Protein 4LXR (pdb70)

InterPro domains:
  IPR000157 Toll/interleukin-1 receptor homology (TIR) domain [PF13676] (862-957)
  IPR000157 Toll/interleukin-1 receptor homology (TIR) domain [PS50104] (857-993)
  IPR000157 Toll/interleukin-1 receptor homology (TIR) domain [SM00255] (858-996)
  IPR000372 Leucine-rich repeat N-terminal domain [PF01462] (631-662)
  IPR000372 Leucine-rich repeat N-terminal domain [SM00013] (630-667)
  IPR000483 Cysteine-rich flanking region, C-terminal [PF01463] (595-619)
  IPR000483 Cysteine-rich flanking region, C-terminal [SM00082] (561-619)
  IPR000483 Cysteine-rich flanking region, C-terminal [SM00082] (751-800)
  IPR001611 Leucine-rich repeat [PF00560] (367-385)
  IPR001611 Leucine-rich repeat [PF00560] (498-517)
  IPR001611 Leucine-rich repeat [PF13855] (390-450)
  IPR001611 Leucine-rich repeat [PS51450] (367-388)
  IPR001611 Leucine-rich repeat [PS51450] (498-521)
  IPR003591 Leucine-rich repeat, typical subtype [SM00369] (173-195)
  IPR003591 Leucine-rich repeat, typical subtype [SM00369] (196-219)
  IPR003591 Leucine-rich repeat, typical subtype [SM00369] (220-243)
  IPR003591 Leucine-rich repeat, typical subtype [SM00369] (245-267)
  IPR003591 Leucine-rich repeat, typical subtype [SM00369] (268-291)
  IPR003591 Leucine-rich repeat, typical subtype [SM00369] (342-364)
  IPR003591 Leucine-rich repeat, typical subtype [SM00369] (366-388)

Secondary structure (DSSP, 8-state):
--SHHHHHHHHHT-SSEEEEETTEEEEEESTT-SS-SEEEEEETEEEEEEEE--SSGGGGGGSPSS---EEEEEEEEESPPP-TTS-HHHHHHHTTEE--SEEEEE-S--SS---GGGGTT-TT-SEEEEE--S-----TTTTTT-TT-SEEEEES------GGGGTT-TT--EEE--SS---SPPTT-GGG-TT--EEE--SS------GGGGTT-TT--EEE--SS------TTTTTT-TT--EEE--S---S---TTTTTT-TT--EEEE---SS------TTTT-S-TT--EEEE-S------TTTTTT-TT--EEE--SS--S---TTTTTT-TT--EEE--SS--S---TTTTSS-TT--EEE--SS---EE-SSTTTT-TT--EEE--SS---EE-TTTTSS-TT--EEE--SS---TT--HHHHHTT-----GGGG-TT--EEE--SS---S--HHHHHT-TT--EEE-TTS---EE-GGGG-----S--EEE-TTS---EE---S------EEEE--S--EE-SGGGHHHHHHHSSS---SGGGTEEEE-TT-BEEESTTTTT-BGGG--GGG-EEE-------TT-EEEEETTTTEEEEE---S--SSPPPPPPPPTT--EEEEE-TTS-------TTSTTGGG-SEEE-TT-------GGGS-TT--EEE--SS------HHHHHHH---EEE-TTS-B--SGGGHHHHHHHHT-TTTBTTGGG-EE----EEGGG--HHHH--/--B-SS-EEEEE---EEEEESSTTSBPTTGGGS-TT-EEEEEEEEE--EEEEEEEEEEE-SS--/-TT-EEE-SS-EEEEE----EEEEESSSSPBPTT-SSS-GGG--EEEEEEE--EEEEEEEEB-S--

Structure (mmCIF, N/CA/C/O backbone):
data_4LXR
#
_entry.id   4LXR
#
_cell.length_a   172.025
_cell.length_b   78.175
_cell.length_c   124.450
_cell.angle_alpha   90.00
_cell.angle_beta   126.30
_cell.angle_gamma   90.00
#
_symmetry.space_group_name_H-M   'C 1 2 1'
#
loop_
_entity.id
_entity.type
_entity.pdbx_description
1 polymer 'Protein toll'
2 polymer 'Protein spaetzle C-106'
3 branched alpha-D-mannopyranose-(1-3)-beta-D-mannopyranose-(1-3)-beta-D-mannopyranose-(1-4)-2-acetamido-2-deoxy-beta-D-glucopyranose-(1-4)-2-acetamido-2-deoxy-beta-D-glucopyranose
4 branched 2-acetamido-2-deoxy-beta-D-glucopyranose-(1-4)-2-acetamido-2-deoxy-beta-D-glucopyranose
5 branched beta-D-mannopyranose-(1-4)-2-acetamido-2-deoxy-beta-D-glucopyranose-(1-4)-2-acetamido-2-deoxy-beta-D-glucopyranose
6 non-polymer 2-acetamido-2-deoxy-beta-D-glucopyranose
7 non-polymer '4-(2-HYDROXYETHYL)-1-PIPERAZINE ETHANESULFONIC ACID'
8 water water
#
loop_
_atom_site.group_PDB
_atom_site.id
_atom_site.type_symbol
_atom_site.label_atom_id
_atom_site.label_alt_id
_atom_site.label_comp_id
_atom_site.label_asym_id
_atom_site.label_entity_id
_atom_site.label_seq_id
_atom_site.pdbx_PDB_ins_code
_atom_site.Cartn_x
_atom_site.Cartn_y
_atom_site.Cartn_z
_atom_site.occupancy
_atom_site.B_iso_or_equiv
_atom_site.auth_seq_id
_atom_site.auth_comp_id
_atom_site.auth_asym_id
_atom_site.auth_atom_id
_atom_site.pdbx_PDB_model_num
ATOM 1 N N . SER A 1 1 ? -70.392 8.555 25.780 1.00 73.02 28 SER A N 1
ATOM 2 C CA . SER A 1 1 ? -70.861 7.176 25.735 1.00 75.13 28 SER A CA 1
ATOM 3 C C . SER A 1 1 ? -70.556 6.455 27.047 1.00 77.64 28 SER A C 1
ATOM 4 O O . SER A 1 1 ? -70.557 7.070 28.111 1.00 88.67 28 SER A O 1
ATOM 7 N N . PHE A 1 2 ? -70.292 5.153 26.973 1.00 65.48 29 PHE A N 1
ATOM 8 C CA . PHE A 1 2 ? -70.067 4.368 28.180 1.00 58.29 29 PHE A CA 1
ATOM 9 C C . PHE A 1 2 ? -68.597 4.303 28.550 1.00 59.91 29 PHE A C 1
ATOM 10 O O . PHE A 1 2 ? -67.757 3.907 27.743 1.00 59.78 29 PHE A O 1
ATOM 18 N N . GLY A 1 3 ? -68.306 4.688 29.788 1.00 59.29 30 GLY A N 1
ATOM 19 C CA . GLY A 1 3 ? -66.956 4.691 30.313 1.00 59.28 30 GLY A CA 1
ATOM 20 C C . GLY A 1 3 ? -66.980 4.622 31.828 1.00 67.42 30 GLY A C 1
ATOM 21 O O . GLY A 1 3 ? -68.005 4.277 32.419 1.00 58.31 30 GLY A O 1
ATOM 22 N N . ARG A 1 4 ? -65.854 4.954 32.455 1.00 72.51 31 ARG A N 1
ATOM 23 C CA . ARG A 1 4 ? -65.718 4.848 33.906 1.00 76.41 31 ARG A CA 1
ATOM 24 C C . ARG A 1 4 ? -66.866 5.525 34.658 1.00 74.74 31 ARG A C 1
ATOM 25 O O . ARG A 1 4 ? -67.424 4.955 35.600 1.00 69.16 31 ARG A O 1
ATOM 33 N N . ASP A 1 5 ? -67.231 6.728 34.221 1.00 78.26 32 ASP A N 1
ATOM 34 C CA . ASP A 1 5 ? -68.293 7.488 34.875 1.00 83.35 32 ASP A CA 1
ATOM 35 C C . ASP A 1 5 ? -69.639 6.760 34.844 1.00 81.07 32 ASP A C 1
ATOM 36 O O . ASP A 1 5 ? -70.288 6.603 35.879 1.00 83.98 32 ASP A O 1
ATOM 41 N N . ALA A 1 6 ? -70.052 6.316 33.660 1.00 73.97 33 ALA A N 1
ATOM 42 C CA . ALA A 1 6 ? -71.332 5.626 33.506 1.00 68.17 33 ALA A CA 1
ATOM 43 C C . ALA A 1 6 ? -71.376 4.330 34.317 1.00 69.00 33 ALA A C 1
ATOM 44 O O . ALA A 1 6 ? -72.436 3.912 34.787 1.00 67.60 33 ALA A O 1
ATOM 46 N N . CYS A 1 7 ? -70.215 3.706 34.485 1.00 68.74 34 CYS A N 1
ATOM 47 C CA . CYS A 1 7 ? -70.123 2.442 35.200 1.00 67.22 34 CYS A CA 1
ATOM 48 C C . CYS A 1 7 ? -70.266 2.628 36.706 1.00 78.91 34 CYS A C 1
ATOM 49 O O . CYS A 1 7 ? -70.942 1.843 37.372 1.00 81.46 34 CYS A O 1
ATOM 52 N N . SER A 1 8 ? -69.621 3.664 37.237 1.00 86.37 35 SER A N 1
ATOM 53 C CA . SER A 1 8 ? -69.715 3.982 38.656 1.00 90.41 35 SER A CA 1
ATOM 54 C C . SER A 1 8 ? -71.134 4.410 38.988 1.00 91.34 35 SER A C 1
ATOM 55 O O . SER A 1 8 ? -71.693 4.017 40.011 1.00 93.70 35 SER A O 1
ATOM 58 N N . GLU A 1 9 ? -71.708 5.219 38.105 1.00 91.47 36 GLU A N 1
ATOM 59 C CA . GLU A 1 9 ? -73.062 5.732 38.274 1.00 92.30 36 GLU A CA 1
ATOM 60 C C . GLU A 1 9 ? -74.082 4.598 38.314 1.00 94.07 36 GLU A C 1
ATOM 61 O O . GLU A 1 9 ? -75.104 4.692 38.998 1.00 95.15 36 GLU A O 1
ATOM 67 N N . MET A 1 10 ? -73.783 3.523 37.588 1.00 92.07 37 MET A N 1
ATOM 68 C CA . MET A 1 10 ? -74.717 2.418 37.392 1.00 91.41 37 MET A CA 1
ATOM 69 C C . MET A 1 10 ? -75.057 1.650 38.672 1.00 99.55 37 MET A C 1
ATOM 70 O O . MET A 1 10 ? -76.032 0.902 38.717 1.00 95.69 37 MET A O 1
ATOM 75 N N . SER A 1 11 ? -74.255 1.832 39.713 1.00 110.58 38 SER A N 1
ATOM 76 C CA . SER A 1 11 ? -74.510 1.153 40.977 1.00 117.59 38 SER A CA 1
ATOM 77 C C . SER A 1 11 ? -75.721 1.727 41.718 1.00 122.64 38 SER A C 1
ATOM 78 O O . SER A 1 11 ? -76.662 0.995 42.029 1.00 122.82 38 SER A O 1
ATOM 81 N N . ILE A 1 12 ? -75.698 3.032 41.983 1.00 124.59 39 ILE A N 1
ATOM 82 C CA . ILE A 1 12 ? -76.698 3.666 42.848 1.00 129.12 39 ILE A CA 1
ATOM 83 C C . ILE A 1 12 ? -78.153 3.500 42.384 1.00 128.61 39 ILE A C 1
ATOM 84 O O . ILE A 1 12 ? -79.021 3.147 43.180 1.00 132.69 39 ILE A O 1
ATOM 89 N N . ASP A 1 13 ? -78.418 3.740 41.105 1.00 125.36 40 ASP A N 1
ATOM 90 C CA . ASP A 1 13 ? -79.752 3.517 40.558 1.00 126.47 40 ASP A CA 1
ATOM 91 C C . ASP A 1 13 ? -79.790 2.131 39.934 1.00 122.92 40 ASP A C 1
ATOM 92 O O . ASP A 1 13 ? -80.481 1.896 38.941 1.00 120.19 40 ASP A O 1
ATOM 97 N N . GLY A 1 14 ? -79.048 1.211 40.536 1.00 121.11 41 GLY A N 1
ATOM 98 C CA . GLY A 1 14 ? -78.700 -0.023 39.865 1.00 112.92 41 GLY A CA 1
ATOM 99 C C . GLY A 1 14 ? -79.583 -1.231 40.057 1.00 103.72 41 GLY A C 1
ATOM 100 O O . GLY A 1 14 ? -79.621 -1.829 41.131 1.00 108.34 41 GLY A O 1
ATOM 101 N N . LEU A 1 15 ? -80.298 -1.588 38.998 1.00 89.30 42 LEU A N 1
ATOM 102 C CA . LEU A 1 15 ? -80.826 -2.932 38.878 1.00 86.20 42 LEU A CA 1
ATOM 103 C C . LEU A 1 15 ? -79.665 -3.810 38.413 1.00 79.30 42 LEU A C 1
ATOM 104 O O . LEU A 1 15 ? -79.687 -5.027 38.572 1.00 85.22 42 LEU A O 1
ATOM 109 N N . CYS A 1 16 ? -78.644 -3.173 37.846 1.00 67.54 43 CYS A N 1
ATOM 110 C CA . CYS A 1 16 ? -77.440 -3.869 37.403 1.00 59.52 43 CYS A CA 1
ATOM 111 C C . CYS A 1 16 ? -76.218 -3.332 38.136 1.00 63.07 43 CYS A C 1
ATOM 112 O O . CYS A 1 16 ? -76.214 -2.196 38.608 1.00 55.69 43 CYS A O 1
ATOM 115 N N . GLN A 1 17 ? -75.180 -4.151 38.232 1.00 57.43 44 GLN A N 1
ATOM 116 C CA . GLN A 1 17 ? -73.926 -3.676 38.778 1.00 55.18 44 GLN A CA 1
ATOM 117 C C . GLN A 1 17 ? -72.878 -3.654 37.676 1.00 53.28 44 GLN A C 1
ATOM 118 O O . GLN A 1 17 ? -72.976 -4.390 36.692 1.00 56.27 44 GLN A O 1
ATOM 124 N N . CYS A 1 18 ? -71.895 -2.782 37.821 1.00 55.43 45 CYS A N 1
ATOM 125 C CA . CYS A 1 18 ? -70.823 -2.670 36.850 1.00 54.24 45 CYS A CA 1
ATOM 126 C C . CYS A 1 18 ? -69.494 -2.567 37.588 1.00 57.29 45 CYS A C 1
ATOM 127 O O . CYS A 1 18 ? -69.396 -1.892 38.608 1.00 60.67 45 CYS A O 1
ATOM 130 N N . ALA A 1 19 ? -68.474 -3.244 37.081 1.00 56.41 46 ALA A N 1
ATOM 131 C CA . ALA A 1 19 ? -67.143 -3.127 37.658 1.00 70.05 46 ALA A CA 1
ATOM 132 C C . ALA A 1 19 ? -66.127 -3.042 36.534 1.00 66.44 46 ALA A C 1
ATOM 133 O O . ALA A 1 19 ? -66.154 -3.866 35.613 1.00 55.39 46 ALA A O 1
ATOM 135 N N . PRO A 1 20 ? -65.246 -2.030 36.584 1.00 65.99 47 PRO A N 1
ATOM 136 C CA . PRO A 1 20 ? -64.159 -1.971 35.605 1.00 65.15 47 PRO A CA 1
ATOM 137 C C . PRO A 1 20 ? -63.216 -3.134 35.830 1.00 61.04 47 PRO A C 1
ATOM 138 O O . PRO A 1 20 ? -63.051 -3.575 36.959 1.00 76.73 47 PRO A O 1
ATOM 142 N N . ILE A 1 21 ? -62.631 -3.647 34.761 1.00 69.44 48 ILE A N 1
ATOM 143 C CA . ILE A 1 21 ? -61.626 -4.688 34.886 1.00 71.55 48 ILE A CA 1
ATOM 144 C C . ILE A 1 21 ? -60.709 -4.659 33.672 1.00 73.34 48 ILE A C 1
ATOM 145 O O . ILE A 1 21 ? -61.158 -4.827 32.533 1.00 64.46 48 ILE A O 1
ATOM 150 N N . MET A 1 22 ? -59.422 -4.434 33.932 1.00 74.19 49 MET A N 1
ATOM 151 C CA . MET A 1 22 ? -58.468 -4.088 32.885 1.00 77.99 49 MET A CA 1
ATOM 152 C C . MET A 1 22 ? -58.999 -2.904 32.081 1.00 80.11 49 MET A C 1
ATOM 153 O O . MET A 1 22 ? -59.439 -1.907 32.653 1.00 87.50 49 MET A O 1
ATOM 158 N N . SER A 1 23 ? -58.976 -3.007 30.762 1.00 75.31 50 SER A N 1
ATOM 159 C CA . SER A 1 23 ? -59.467 -1.907 29.945 1.00 76.30 50 SER A CA 1
ATOM 160 C C . SER A 1 23 ? -60.972 -2.011 29.668 1.00 68.92 50 SER A C 1
ATOM 161 O O . SER A 1 23 ? -61.557 -1.132 29.034 1.00 70.89 50 SER A O 1
ATOM 164 N N . GLU A 1 24 ? -61.607 -3.066 30.167 1.00 58.44 51 GLU A N 1
ATOM 165 C CA . GLU A 1 24 ? -63.024 -3.281 29.887 1.00 52.29 51 GLU A CA 1
ATOM 166 C C . GLU A 1 24 ? -63.945 -3.088 31.092 1.00 52.70 51 GLU A C 1
ATOM 167 O O . GLU A 1 24 ? -63.510 -2.720 32.182 1.00 61.85 51 GLU A O 1
ATOM 173 N N . TYR A 1 25 ? -65.231 -3.337 30.877 1.00 55.07 52 TYR A N 1
ATOM 174 C CA . TYR A 1 25 ? -66.223 -3.238 31.935 1.00 54.91 52 TYR A CA 1
ATOM 175 C C . TYR A 1 25 ? -67.068 -4.493 31.917 1.00 55.22 52 TYR A C 1
ATOM 176 O O . TYR A 1 25 ? -67.429 -4.973 30.852 1.00 49.45 52 TYR A O 1
ATOM 185 N N . GLU A 1 26 ? -67.366 -5.042 33.086 1.00 59.57 53 GLU A N 1
ATOM 186 C CA . GLU A 1 26 ? -68.308 -6.144 33.146 1.00 45.59 53 GLU A CA 1
ATOM 187 C C . GLU A 1 26 ? -69.596 -5.683 33.805 1.00 52.50 53 GLU A C 1
ATOM 188 O O . GLU A 1 26 ? -69.587 -5.193 34.930 1.00 57.90 53 GLU A O 1
ATOM 194 N N . ILE A 1 27 ? -70.701 -5.837 33.091 1.00 45.12 54 ILE A N 1
ATOM 195 C CA . ILE A 1 27 ? -72.000 -5.499 33.631 1.00 45.42 54 ILE A CA 1
ATOM 196 C C . ILE A 1 27 ? -72.811 -6.761 33.882 1.00 49.31 54 ILE A C 1
ATOM 197 O O . ILE A 1 27 ? -72.909 -7.615 32.999 1.00 41.98 54 ILE A O 1
ATOM 202 N N . ILE A 1 28 ? -73.371 -6.905 35.083 1.00 43.88 55 ILE A N 1
ATOM 203 C CA . ILE A 1 28 ? -74.274 -8.031 35.327 1.00 56.37 55 ILE A CA 1
ATOM 204 C C . ILE A 1 28 ? -75.674 -7.565 35.705 1.00 54.16 55 ILE A C 1
ATOM 205 O O . ILE A 1 28 ? -75.849 -6.545 36.375 1.00 50.24 55 ILE A O 1
ATOM 210 N N . CYS A 1 29 ? -76.668 -8.311 35.236 1.00 50.03 56 CYS A N 1
ATOM 211 C CA . CYS A 1 29 ? -78.065 -7.990 35.479 1.00 51.84 56 CYS A CA 1
ATOM 212 C C . CYS A 1 29 ? -78.828 -9.282 35.771 1.00 57.61 56 CYS A C 1
ATOM 213 O O . CYS A 1 29 ? -78.725 -10.248 35.012 1.00 57.76 56 CYS A O 1
ATOM 216 N N . PRO A 1 30 ? -79.572 -9.323 36.888 1.00 54.35 57 PRO A N 1
ATOM 217 C CA . PRO A 1 30 ? -79.660 -8.313 37.952 1.00 54.25 57 PRO A CA 1
ATOM 218 C C . PRO A 1 30 ? -78.369 -8.209 38.764 1.00 57.32 57 PRO A C 1
ATOM 219 O O . PRO A 1 30 ? -77.503 -9.079 38.667 1.00 48.09 57 PRO A O 1
ATOM 223 N N . ALA A 1 31 ? -78.259 -7.151 39.563 1.00 58.77 58 ALA A N 1
ATOM 224 C CA . ALA A 1 31 ? -77.045 -6.857 40.317 1.00 60.97 58 ALA A CA 1
ATOM 225 C C . ALA A 1 31 ? -76.575 -7.997 41.215 1.00 66.87 58 ALA A C 1
ATOM 226 O O . ALA A 1 31 ? -75.393 -8.332 41.230 1.00 72.19 58 ALA A O 1
ATOM 228 N N . ASN A 1 32 ? -77.490 -8.595 41.965 1.00 69.77 59 ASN A N 1
ATOM 229 C CA . ASN A 1 32 ? -77.078 -9.538 43.003 1.00 89.37 59 ASN A CA 1
ATOM 230 C C . ASN A 1 32 ? -77.146 -11.000 42.581 1.00 86.80 59 ASN A C 1
ATOM 231 O O . ASN A 1 32 ? -77.195 -11.894 43.425 1.00 91.26 59 ASN A O 1
ATOM 236 N N . ALA A 1 33 ? -77.125 -11.247 41.278 1.00 78.80 60 ALA A N 1
ATOM 237 C CA . ALA A 1 33 ? -77.379 -12.589 40.773 1.00 74.79 60 ALA A CA 1
ATOM 238 C C . ALA A 1 33 ? -76.146 -13.490 40.717 1.00 75.79 60 ALA A C 1
ATOM 239 O O . ALA A 1 33 ? -75.075 -13.083 40.262 1.00 72.70 60 ALA A O 1
ATOM 241 N N . GLU A 1 34 ? -76.322 -14.719 41.193 1.00 80.86 61 GLU A N 1
ATOM 242 C CA . GLU A 1 34 ? -75.350 -15.794 41.016 1.00 82.50 61 GLU A CA 1
ATOM 243 C C . GLU A 1 34 ? -75.352 -16.233 39.554 1.00 78.14 61 GLU A C 1
ATOM 244 O O . GLU A 1 34 ? -74.306 -16.560 38.979 1.00 75.30 61 GLU A O 1
ATOM 250 N N . ASN A 1 35 ? -76.542 -16.233 38.960 1.00 71.55 62 ASN A N 1
ATOM 251 C CA . ASN A 1 35 ? -76.709 -16.585 37.556 1.00 65.76 62 ASN A CA 1
ATOM 252 C C . ASN A 1 35 ? -77.448 -15.488 36.803 1.00 55.46 62 ASN A C 1
ATOM 253 O O . ASN A 1 35 ? -78.627 -15.644 36.475 1.00 48.90 62 ASN A O 1
ATOM 258 N N . PRO A 1 36 ? -76.750 -14.373 36.523 1.00 51.31 63 PRO A N 1
ATOM 259 C CA . PRO A 1 36 ? -77.368 -13.192 35.908 1.00 43.19 63 PRO A CA 1
ATOM 260 C C . PRO A 1 36 ? -77.988 -13.492 34.552 1.00 42.43 63 PRO A C 1
ATOM 261 O O . PRO A 1 36 ? -77.486 -14.340 33.810 1.00 47.93 63 PRO A O 1
ATOM 265 N N . THR A 1 37 ? -79.078 -12.795 34.249 1.00 39.52 64 THR A N 1
ATOM 266 C CA . THR A 1 37 ? -79.766 -12.932 32.974 1.00 39.95 64 THR A CA 1
ATOM 267 C C . THR A 1 37 ? -78.842 -12.442 31.869 1.00 46.12 64 THR A C 1
ATOM 268 O O . THR A 1 37 ? -78.776 -13.037 30.782 1.00 38.71 64 THR A O 1
ATOM 272 N N . PHE A 1 38 ? -78.121 -11.363 32.167 1.00 32.77 65 PHE A N 1
ATOM 273 C CA . PHE A 1 38 ? -77.192 -10.760 31.225 1.00 37.79 65 PHE A CA 1
ATOM 274 C C . PHE A 1 38 ? -75.860 -10.471 31.875 1.00 41.32 65 PHE A C 1
ATOM 275 O O . PHE A 1 38 ? -75.788 -10.025 33.018 1.00 41.85 65 PHE A O 1
ATOM 283 N N . ARG A 1 39 ? -74.802 -10.737 31.128 1.00 38.32 66 ARG A N 1
ATOM 284 C CA . ARG A 1 39 ? -73.476 -10.346 31.531 1.00 41.28 66 ARG A CA 1
ATOM 285 C C . ARG A 1 39 ? -72.863 -9.671 30.329 1.00 33.72 66 ARG A C 1
ATOM 286 O O . ARG A 1 39 ? -72.629 -10.311 29.314 1.00 33.18 66 ARG A O 1
ATOM 294 N N . LEU A 1 40 ? -72.625 -8.373 30.434 1.00 34.95 67 LEU A N 1
ATOM 295 C CA . LEU A 1 40 ? -72.079 -7.622 29.318 1.00 38.42 67 LEU A CA 1
ATOM 296 C C . LEU A 1 40 ? -70.623 -7.266 29.528 1.00 42.16 67 LEU A C 1
ATOM 297 O O . LEU A 1 40 ? -70.239 -6.787 30.590 1.00 47.76 67 LEU A O 1
ATOM 302 N N . THR A 1 41 ? -69.813 -7.493 28.504 1.00 45.13 68 THR A N 1
ATOM 303 C CA . THR A 1 41 ? -68.427 -7.056 28.537 1.00 44.83 68 THR A CA 1
ATOM 304 C C . THR A 1 41 ? -68.248 -5.970 27.491 1.00 44.01 68 THR A C 1
ATOM 305 O O . THR A 1 41 ? -68.491 -6.182 26.299 1.00 41.92 68 THR A O 1
ATOM 309 N N . ILE A 1 42 ? -67.840 -4.798 27.951 1.00 39.78 69 ILE A N 1
ATOM 310 C CA . ILE A 1 42 ? -67.703 -3.640 27.089 1.00 42.54 69 ILE A CA 1
ATOM 311 C C . ILE A 1 42 ? -66.249 -3.203 27.007 1.00 44.59 69 ILE A C 1
ATOM 312 O O . ILE A 1 42 ? -65.603 -2.934 28.030 1.00 46.04 69 ILE A O 1
ATOM 317 N N . GLN A 1 43 ? -65.740 -3.163 25.783 1.00 40.64 70 GLN A N 1
ATOM 318 C CA . GLN A 1 43 ? -64.432 -2.595 25.478 1.00 42.74 70 GLN A CA 1
ATOM 319 C C . GLN A 1 43 ? -64.686 -1.465 24.475 1.00 42.48 70 GLN A C 1
ATOM 320 O O . GLN A 1 43 ? -64.812 -1.710 23.273 1.00 45.11 70 GLN A O 1
ATOM 326 N N . PRO A 1 44 ? -64.787 -0.224 24.982 1.00 47.89 71 PRO A N 1
ATOM 327 C CA . PRO A 1 44 ? -65.266 0.971 24.270 1.00 50.32 71 PRO A CA 1
ATOM 328 C C . PRO A 1 44 ? -64.650 1.147 22.887 1.00 54.76 71 PRO A C 1
ATOM 329 O O . PRO A 1 44 ? -63.429 1.081 22.771 1.00 45.76 71 PRO A O 1
ATOM 333 N N . LYS A 1 45 ? -65.499 1.356 21.875 1.00 53.04 72 LYS A N 1
ATOM 334 C CA . LYS A 1 45 ? -65.097 1.495 20.467 1.00 48.65 72 LYS A CA 1
ATOM 335 C C . LYS A 1 45 ? -64.699 0.179 19.813 1.00 48.52 72 LYS A C 1
ATOM 336 O O . LYS A 1 45 ? -64.709 0.071 18.586 1.00 54.98 72 LYS A O 1
ATOM 342 N N . ASP A 1 46 ? -64.348 -0.818 20.621 1.00 46.48 73 ASP A N 1
ATOM 343 C CA . ASP A 1 46 ? -63.855 -2.085 20.084 1.00 48.87 73 ASP A CA 1
ATOM 344 C C . ASP A 1 46 ? -64.965 -3.130 19.954 1.00 46.34 73 ASP A C 1
ATOM 345 O O . ASP A 1 46 ? -65.346 -3.524 18.847 1.00 38.74 73 ASP A O 1
ATOM 350 N N . TYR A 1 47 ? -65.484 -3.583 21.085 1.00 41.12 74 TYR A N 1
ATOM 351 C CA . TYR A 1 47 ? -66.519 -4.598 21.045 1.00 37.18 74 TYR A CA 1
ATOM 352 C C . TYR A 1 47 ? -67.426 -4.582 22.267 1.00 34.44 74 TYR A C 1
ATOM 353 O O . TYR A 1 47 ? -67.067 -4.059 23.335 1.00 37.37 74 TYR A O 1
ATOM 362 N N . VAL A 1 48 ? -68.612 -5.148 22.095 1.00 34.53 75 VAL A N 1
ATOM 363 C CA . VAL A 1 48 ? -69.489 -5.440 23.214 1.00 33.33 75 VAL A CA 1
ATOM 364 C C . VAL A 1 48 ? -69.873 -6.911 23.121 1.00 35.87 75 VAL A C 1
ATOM 365 O O . VAL A 1 48 ? -70.288 -7.376 22.063 1.00 32.11 75 VAL A O 1
ATOM 369 N N . GLN A 1 49 ? -69.679 -7.657 24.207 1.00 34.11 76 GLN A N 1
ATOM 370 C CA . GLN A 1 49 ? -70.212 -9.015 24.284 1.00 31.33 76 GLN A CA 1
ATOM 371 C C . GLN A 1 49 ? -71.454 -9.051 25.162 1.00 33.32 76 GLN A C 1
ATOM 372 O O . GLN A 1 49 ? -71.448 -8.547 26.280 1.00 37.22 76 GLN A O 1
ATOM 378 N N . ILE A 1 50 ? -72.536 -9.621 24.646 1.00 35.32 77 ILE A N 1
ATOM 379 C CA . ILE A 1 50 ? -73.698 -9.869 25.478 1.00 35.50 77 ILE A CA 1
ATOM 380 C C . ILE A 1 50 ? -73.805 -11.367 25.723 1.00 35.66 77 ILE A C 1
ATOM 381 O O . ILE A 1 50 ? -74.028 -12.137 24.793 1.00 34.86 77 ILE A O 1
ATOM 386 N N . MET A 1 51 ? -73.590 -11.776 26.973 1.00 29.59 78 MET A N 1
ATOM 387 C CA . MET A 1 51 ? -73.729 -13.172 27.355 1.00 30.86 78 MET A CA 1
ATOM 388 C C . MET A 1 51 ? -75.072 -13.300 28.044 1.00 31.93 78 MET A C 1
ATOM 389 O O . MET A 1 51 ? -75.343 -12.601 29.013 1.00 37.10 78 MET A O 1
ATOM 394 N N . CYS A 1 52 ? -75.926 -14.166 27.507 1.00 32.86 79 CYS A N 1
ATOM 395 C CA . CYS A 1 52 ? -77.304 -14.275 27.962 1.00 31.70 79 CYS A CA 1
ATOM 396 C C . CYS A 1 52 ? -77.510 -15.560 28.736 1.00 32.04 79 CYS A C 1
ATOM 397 O O . CYS A 1 52 ? -76.870 -16.574 28.456 1.00 33.03 79 CYS A O 1
ATOM 400 N N . ASN A 1 53 ? -78.425 -15.515 29.694 1.00 34.76 80 ASN A N 1
ATOM 401 C CA . ASN A 1 53 ? -78.949 -16.722 30.319 1.00 40.20 80 ASN A CA 1
ATOM 402 C C . ASN A 1 53 ? -80.451 -16.532 30.457 1.00 39.23 80 ASN A C 1
ATOM 403 O O . ASN A 1 53 ? -80.923 -16.045 31.476 1.00 38.90 80 ASN A O 1
ATOM 408 N N . LEU A 1 54 ? -81.184 -16.930 29.419 1.00 36.91 81 LEU A N 1
ATOM 409 C CA . LEU A 1 54 ? -82.593 -16.590 29.273 1.00 45.64 81 LEU A CA 1
ATOM 410 C C . LEU A 1 54 ? -83.476 -17.825 29.389 1.00 45.69 81 LEU A C 1
ATOM 411 O O . LEU A 1 54 ? -83.051 -18.932 29.053 1.00 43.02 81 LEU A O 1
ATOM 416 N N . THR A 1 55 ? -84.703 -17.633 29.864 1.00 42.79 82 THR A N 1
ATOM 417 C CA . THR A 1 55 ? -85.694 -18.707 29.842 1.00 48.82 82 THR A CA 1
ATOM 418 C C . THR A 1 55 ? -86.767 -18.320 28.835 1.00 46.72 82 THR A C 1
ATOM 419 O O . THR A 1 55 ? -87.472 -19.168 28.294 1.00 53.19 82 THR A O 1
ATOM 423 N N . ASP A 1 56 ? -86.852 -17.022 28.572 1.00 43.66 83 ASP A N 1
ATOM 424 C CA . ASP A 1 56 ? -87.974 -16.442 27.855 1.00 46.82 83 ASP A CA 1
ATOM 425 C C . ASP A 1 56 ? -87.565 -15.143 27.168 1.00 39.27 83 ASP A C 1
ATOM 426 O O . ASP A 1 56 ? -86.721 -14.399 27.658 1.00 42.29 83 ASP A O 1
ATOM 431 N N . THR A 1 57 ? -88.186 -14.858 26.041 1.00 38.85 84 THR A N 1
ATOM 432 C CA . THR A 1 57 ? -87.917 -13.634 25.305 1.00 39.62 84 THR A CA 1
ATOM 433 C C . THR A 1 57 ? -88.246 -12.375 26.135 1.00 42.28 84 THR A C 1
ATOM 434 O O . THR A 1 57 ? -87.629 -11.321 25.964 1.00 42.37 84 THR A O 1
ATOM 438 N N . THR A 1 58 ? -89.196 -12.495 27.058 1.00 39.24 85 THR A N 1
ATOM 439 C CA . THR A 1 58 ? -89.496 -11.388 27.966 1.00 46.40 85 THR A CA 1
ATOM 440 C C . THR A 1 58 ? -88.323 -11.025 28.900 1.00 45.47 85 THR A C 1
ATOM 441 O O . THR A 1 58 ? -88.312 -9.939 29.479 1.00 47.30 85 THR A O 1
ATOM 445 N N . ASP A 1 59 ? -87.351 -11.926 29.055 1.00 39.88 86 ASP A N 1
ATOM 446 C CA . ASP A 1 59 ? -86.193 -11.650 29.912 1.00 43.64 86 ASP A CA 1
ATOM 447 C C . ASP A 1 59 ? -85.372 -10.447 29.429 1.00 43.12 86 ASP A C 1
ATOM 448 O O . ASP A 1 59 ? -84.653 -9.830 30.219 1.00 43.38 86 ASP A O 1
ATOM 453 N N . TYR A 1 60 ? -85.487 -10.106 28.144 1.00 37.67 87 TYR A N 1
ATOM 454 C CA . TYR A 1 60 ? -84.798 -8.928 27.601 1.00 40.73 87 TYR A CA 1
ATOM 455 C C . TYR A 1 60 ? -85.172 -7.622 28.316 1.00 46.56 87 TYR A C 1
ATOM 456 O O . TYR A 1 60 ? -84.513 -6.599 28.144 1.00 49.07 87 TYR A O 1
ATOM 465 N N . GLN A 1 61 ? -86.230 -7.679 29.118 1.00 48.26 88 GLN A N 1
ATOM 466 C CA . GLN A 1 61 ? -86.673 -6.573 29.955 1.00 54.26 88 GLN A CA 1
ATOM 467 C C . GLN A 1 61 ? -85.624 -6.242 31.017 1.00 55.84 88 GLN A C 1
ATOM 468 O O . GLN A 1 61 ? -85.594 -5.133 31.557 1.00 51.56 88 GLN A O 1
ATOM 474 N N . GLN A 1 62 ? -84.766 -7.208 31.326 1.00 47.72 89 GLN A N 1
ATOM 475 C CA . GLN A 1 62 ? -83.770 -7.004 32.372 1.00 47.20 89 GLN A CA 1
ATOM 476 C C . GLN A 1 62 ? -82.458 -6.463 31.814 1.00 46.50 89 GLN A C 1
ATOM 477 O O . GLN A 1 62 ? -81.440 -6.488 32.497 1.00 48.38 89 GLN A O 1
ATOM 483 N N . LEU A 1 63 ? -82.484 -5.993 30.568 1.00 48.00 90 LEU A N 1
ATOM 484 C CA . LEU A 1 63 ? -81.313 -5.369 29.956 1.00 50.15 90 LEU A CA 1
ATOM 485 C C . LEU A 1 63 ? -81.047 -4.088 30.735 1.00 51.69 90 LEU A C 1
ATOM 486 O O . LEU A 1 63 ? -81.976 -3.504 31.272 1.00 46.04 90 LEU A O 1
ATOM 491 N N . PRO A 1 64 ? -79.781 -3.644 30.803 1.00 50.88 91 PRO A N 1
ATOM 492 C CA . PRO A 1 64 ? -79.548 -2.332 31.416 1.00 53.22 91 PRO A CA 1
ATOM 493 C C . PRO A 1 64 ? -80.239 -1.228 30.606 1.00 51.98 91 PRO A C 1
ATOM 494 O O . PRO A 1 64 ? -80.332 -1.343 29.391 1.00 51.82 91 PRO A O 1
ATOM 498 N N . LYS A 1 65 ? -80.728 -0.187 31.276 1.00 52.97 92 LYS A N 1
ATOM 499 C CA . LYS A 1 65 ? -81.384 0.937 30.610 1.00 49.85 92 LYS A CA 1
ATOM 500 C C . LYS A 1 65 ? -80.423 2.106 30.425 1.00 52.93 92 LYS A C 1
ATOM 501 O O . LYS A 1 65 ? -79.629 2.404 31.318 1.00 59.45 92 LYS A O 1
ATOM 507 N N . LYS A 1 66 ? -80.512 2.767 29.273 1.00 49.52 93 LYS A N 1
ATOM 508 C CA . LYS A 1 66 ? -79.719 3.962 28.972 1.00 57.34 93 LYS A CA 1
ATOM 509 C C . LYS A 1 66 ? -78.202 3.731 28.973 1.00 53.37 93 LYS A C 1
ATOM 510 O O . LYS A 1 66 ? -77.446 4.555 29.488 1.00 50.08 93 LYS A O 1
ATOM 516 N N . LEU A 1 67 ? -77.755 2.627 28.387 1.00 47.88 94 LEU A N 1
ATOM 517 C CA . LEU A 1 67 ? -76.329 2.314 28.394 1.00 48.28 94 LEU A CA 1
ATOM 518 C C . LEU A 1 67 ? -75.508 3.308 27.574 1.00 52.87 94 LEU A C 1
ATOM 519 O O . LEU A 1 67 ? -74.407 3.697 27.977 1.00 60.02 94 LEU A O 1
ATOM 524 N N . ARG A 1 68 ? -76.055 3.711 26.429 1.00 46.66 95 ARG A N 1
ATOM 525 C CA . ARG A 1 68 ? -75.357 4.572 25.470 1.00 47.33 95 ARG A CA 1
ATOM 526 C C . ARG A 1 68 ? -73.949 4.082 25.137 1.00 47.64 95 ARG A C 1
ATOM 527 O O . ARG A 1 68 ? -72.973 4.803 25.323 1.00 52.68 95 ARG A O 1
ATOM 535 N N . ILE A 1 69 ? -73.839 2.855 24.648 1.00 47.09 96 ILE A N 1
ATOM 536 C CA . ILE A 1 69 ? -72.520 2.305 24.338 1.00 51.81 96 ILE A CA 1
ATOM 537 C C . ILE A 1 69 ? -71.770 3.130 23.276 1.00 54.27 96 ILE A C 1
ATOM 538 O O . ILE A 1 69 ? -70.584 3.394 23.424 1.00 41.64 96 ILE A O 1
ATOM 543 N N . GLY A 1 70 ? -72.463 3.559 22.225 1.00 50.68 97 GLY A N 1
ATOM 544 C CA . GLY A 1 70 ? -71.834 4.375 21.199 1.00 40.48 97 GLY A CA 1
ATOM 545 C C . GLY A 1 70 ? -71.293 3.556 20.042 1.00 43.33 97 GLY A C 1
ATOM 546 O O . GLY A 1 70 ? -71.680 2.398 19.855 1.00 41.47 97 GLY A O 1
ATOM 547 N N . GLU A 1 71 ? -70.404 4.144 19.248 1.00 43.42 98 GLU A N 1
ATOM 548 C CA . GLU A 1 71 ? -69.820 3.404 18.136 1.00 47.13 98 GLU A CA 1
ATOM 549 C C . GLU A 1 71 ? -68.966 2.225 18.605 1.00 45.24 98 GLU A C 1
ATOM 550 O O . GLU A 1 71 ? -68.129 2.353 19.493 1.00 44.79 98 GLU A O 1
ATOM 556 N N . VAL A 1 72 ? -69.183 1.066 18.000 1.00 46.24 99 VAL A N 1
ATOM 557 C CA . VAL A 1 72 ? -68.420 -0.107 18.384 1.00 44.57 99 VAL A CA 1
ATOM 558 C C . VAL A 1 72 ? -68.251 -1.033 17.171 1.00 41.13 99 VAL A C 1
ATOM 559 O O . VAL A 1 72 ? -69.155 -1.148 16.348 1.00 39.21 99 VAL A O 1
ATOM 563 N N . ASP A 1 73 ? -67.082 -1.657 17.041 1.00 34.03 100 ASP A N 1
ATOM 564 C CA . ASP A 1 73 ? -66.743 -2.431 15.839 1.00 33.34 100 ASP A CA 1
ATOM 565 C C . ASP A 1 73 ? -67.460 -3.781 15.755 1.00 41.98 100 ASP A C 1
ATOM 566 O O . ASP A 1 73 ? -68.016 -4.155 14.715 1.00 36.67 100 ASP A O 1
ATOM 571 N N . ARG A 1 74 ? -67.460 -4.495 16.869 1.00 34.51 101 ARG A N 1
ATOM 572 C CA . ARG A 1 74 ? -67.938 -5.858 16.910 1.00 32.23 101 ARG A CA 1
ATOM 573 C C . ARG A 1 74 ? -69.000 -6.035 18.006 1.00 33.80 101 ARG A C 1
ATOM 574 O O . ARG A 1 74 ? -68.801 -5.620 19.151 1.00 33.58 101 ARG A O 1
ATOM 582 N N . VAL A 1 75 ? -70.138 -6.630 17.650 1.00 26.58 102 VAL A N 1
ATOM 583 C CA . VAL A 1 75 ? -71.108 -7.053 18.655 1.00 20.80 102 VAL A CA 1
ATOM 584 C C . VAL A 1 75 ? -71.144 -8.553 18.645 1.00 27.33 102 VAL A C 1
ATOM 585 O O . VAL A 1 75 ? -71.351 -9.163 17.595 1.00 27.94 102 VAL A O 1
ATOM 589 N N . GLN A 1 76 ? -70.923 -9.157 19.808 1.00 26.43 103 GLN A N 1
ATOM 590 C CA . GLN A 1 76 ? -70.966 -10.609 19.905 1.00 25.48 103 GLN A CA 1
ATOM 591 C C . GLN A 1 76 ? -72.032 -10.995 20.911 1.00 27.72 103 GLN A C 1
ATOM 592 O O . GLN A 1 76 ? -71.955 -10.600 22.070 1.00 31.27 103 GLN A O 1
ATOM 598 N N . MET A 1 77 ? -73.014 -11.773 20.467 1.00 21.70 104 MET A N 1
ATOM 599 C CA . MET A 1 77 ? -74.124 -12.185 21.320 1.00 23.11 104 MET A CA 1
ATOM 600 C C . MET A 1 77 ? -74.035 -13.693 21.491 1.00 23.85 104 MET A C 1
ATOM 601 O O . MET A 1 77 ? -73.941 -14.417 20.512 1.00 24.10 104 MET A O 1
ATOM 606 N N . ARG A 1 78 ? -74.062 -14.162 22.734 1.00 22.30 105 ARG A N 1
ATOM 607 C CA . ARG A 1 78 ? -73.860 -15.571 23.024 1.00 19.35 105 ARG A CA 1
ATOM 608 C C . ARG A 1 78 ? -74.970 -16.131 23.902 1.00 23.61 105 ARG A C 1
ATOM 609 O O . ARG A 1 78 ? -75.269 -15.581 24.977 1.00 26.26 105 ARG A O 1
ATOM 617 N N . ARG A 1 79 ? -75.549 -17.245 23.454 1.00 21.34 106 ARG A N 1
ATOM 618 C CA . ARG A 1 79 ? -76.595 -17.971 24.195 1.00 22.27 106 ARG A CA 1
ATOM 619 C C . ARG A 1 79 ? -77.893 -17.168 24.319 1.00 28.26 106 ARG A C 1
ATOM 620 O O . ARG A 1 79 ? -78.734 -17.438 25.187 1.00 32.73 106 ARG A O 1
ATOM 628 N N . CYS A 1 80 ? -78.068 -16.192 23.436 1.00 26.56 107 CYS A N 1
ATOM 629 C CA . CYS A 1 80 ? -79.267 -15.357 23.485 1.00 22.75 107 CYS A CA 1
ATOM 630 C C . CYS A 1 80 ? -80.384 -15.971 22.661 1.00 27.74 107 CYS A C 1
ATOM 631 O O . CYS A 1 80 ? -80.129 -16.765 21.754 1.00 20.52 107 CYS A O 1
ATOM 634 N N . MET A 1 81 ? -81.624 -15.621 22.992 1.00 24.10 108 MET A N 1
ATOM 635 C CA . MET A 1 81 ? -82.769 -16.083 22.213 1.00 32.28 108 MET A CA 1
ATOM 636 C C . MET A 1 81 ? -83.028 -15.117 21.086 1.00 30.10 108 MET A C 1
ATOM 637 O O . MET A 1 81 ? -82.868 -13.901 21.253 1.00 28.10 108 MET A O 1
ATOM 642 N N . LEU A 1 82 ? -83.406 -15.657 19.931 1.00 30.18 109 LEU A N 1
ATOM 643 C CA . LEU A 1 82 ? -83.877 -14.820 18.840 1.00 22.90 109 LEU A CA 1
ATOM 644 C C . LEU A 1 82 ? -85.120 -14.084 19.321 1.00 31.61 109 LEU A C 1
ATOM 645 O O . LEU A 1 82 ? -86.048 -14.693 19.876 1.00 37.77 109 LEU A O 1
ATOM 650 N N . PRO A 1 83 ? -85.140 -12.761 19.116 1.00 31.53 110 PRO A N 1
ATOM 651 C CA . PRO A 1 83 ? -86.113 -11.880 19.766 1.00 33.53 110 PRO A CA 1
ATOM 652 C C . PRO A 1 83 ? -87.491 -11.845 19.095 1.00 37.49 110 PRO A C 1
ATOM 653 O O . PRO A 1 83 ? -88.027 -10.762 18.854 1.00 39.84 110 PRO A O 1
ATOM 657 N N . GLY A 1 84 ? -88.060 -13.008 18.808 1.00 37.84 111 GLY A N 1
ATOM 658 C CA . GLY A 1 84 ? -89.382 -13.074 18.196 1.00 35.63 111 GLY A CA 1
ATOM 659 C C . GLY A 1 84 ? -89.498 -12.376 16.841 1.00 38.10 111 GLY A C 1
ATOM 660 O O . GLY A 1 84 ? -88.641 -12.519 15.968 1.00 47.19 111 GLY A O 1
ATOM 661 N N . HIS A 1 85 ? -90.567 -11.611 16.668 1.00 27.07 112 HIS A N 1
ATOM 662 C CA . HIS A 1 85 ? -90.795 -10.873 15.433 1.00 35.01 112 HIS A CA 1
ATOM 663 C C . HIS A 1 85 ? -90.223 -9.463 15.522 1.00 32.97 112 HIS A C 1
ATOM 664 O O . HIS A 1 85 ? -90.762 -8.526 14.944 1.00 40.53 112 HIS A O 1
ATOM 671 N N . THR A 1 86 ? -89.124 -9.339 16.259 1.00 28.38 113 THR A N 1
ATOM 672 C CA . THR A 1 86 ? -88.441 -8.079 16.492 1.00 29.68 113 THR A CA 1
ATOM 673 C C . THR A 1 86 ? -87.021 -8.151 15.902 1.00 27.70 113 THR A C 1
ATOM 674 O O . THR A 1 86 ? -86.343 -9.155 16.049 1.00 30.24 113 THR A O 1
ATOM 678 N N . PRO A 1 87 ? -86.574 -7.090 15.219 1.00 28.12 114 PRO A N 1
ATOM 679 C CA . PRO A 1 87 ? -85.194 -7.097 14.704 1.00 21.57 114 PRO A CA 1
ATOM 680 C C . PRO A 1 87 ? -84.143 -7.099 15.844 1.00 24.40 114 PRO A C 1
ATOM 681 O O . PRO A 1 87 ? -84.385 -6.516 16.906 1.00 24.62 114 PRO A O 1
ATOM 685 N N . ILE A 1 88 ? -82.999 -7.748 15.618 1.00 29.02 115 ILE A N 1
ATOM 686 C CA . ILE A 1 88 ? -81.903 -7.749 16.597 1.00 23.69 115 ILE A CA 1
ATOM 687 C C . ILE A 1 88 ? -81.439 -6.309 16.755 1.00 30.87 115 ILE A C 1
ATOM 688 O O . ILE A 1 88 ? -81.003 -5.912 17.836 1.00 26.90 115 ILE A O 1
ATOM 693 N N . ALA A 1 89 ? -81.599 -5.513 15.691 1.00 23.65 116 ALA A N 1
ATOM 694 C CA . ALA A 1 89 ? -81.213 -4.098 15.732 1.00 25.60 116 ALA A CA 1
ATOM 695 C C . ALA A 1 89 ? -81.922 -3.348 16.864 1.00 36.24 116 ALA A C 1
ATOM 696 O O . ALA A 1 89 ? -81.379 -2.396 17.416 1.00 36.12 116 ALA A O 1
ATOM 698 N N . SER A 1 90 ? -83.137 -3.777 17.205 1.00 34.83 117 SER A N 1
ATOM 699 C CA . SER A 1 90 ? -83.868 -3.168 18.311 1.00 27.56 117 SER A CA 1
ATOM 700 C C . SER A 1 90 ? -83.221 -3.416 19.683 1.00 31.94 117 SER A C 1
ATOM 701 O O . SER A 1 90 ? -83.246 -2.545 20.548 1.00 36.16 117 SER A O 1
ATOM 704 N N . ILE A 1 91 ? -82.646 -4.594 19.889 1.00 32.02 118 ILE A N 1
ATOM 705 C CA . ILE A 1 91 ? -81.853 -4.818 21.101 1.00 38.01 118 ILE A CA 1
ATOM 706 C C . ILE A 1 91 ? -80.639 -3.883 21.109 1.00 40.06 118 ILE A C 1
ATOM 707 O O . ILE A 1 91 ? -80.362 -3.211 22.111 1.00 35.95 118 ILE A O 1
ATOM 712 N N . LEU A 1 92 ? -79.945 -3.809 19.975 1.00 32.83 119 LEU A N 1
ATOM 713 C CA . LEU A 1 92 ? -78.772 -2.944 19.854 1.00 31.30 119 LEU A CA 1
ATOM 714 C C . LEU A 1 92 ? -79.117 -1.449 20.015 1.00 35.30 119 LEU A C 1
ATOM 715 O O . LEU A 1 92 ? -78.363 -0.704 20.671 1.00 38.99 119 LEU A O 1
ATOM 720 N N . ASP A 1 93 ? -80.243 -1.011 19.441 1.00 26.12 120 ASP A N 1
ATOM 721 C CA . ASP A 1 93 ? -80.707 0.367 19.642 1.00 30.73 120 ASP A CA 1
ATOM 722 C C . ASP A 1 93 ? -80.894 0.650 21.129 1.00 35.35 120 ASP A C 1
ATOM 723 O O . ASP A 1 93 ? -80.481 1.691 21.618 1.00 37.72 120 ASP A O 1
ATOM 728 N N . TYR A 1 94 ? -81.524 -0.290 21.831 1.00 40.42 121 TYR A N 1
ATOM 729 C CA . TYR A 1 94 ? -81.840 -0.140 23.248 1.00 38.26 121 TYR A CA 1
ATOM 730 C C . TYR A 1 94 ? -80.573 0.121 24.047 1.00 37.24 121 TYR A C 1
ATOM 731 O O . TYR A 1 94 ? -80.565 0.918 24.981 1.00 37.41 121 TYR A O 1
ATOM 740 N N . LEU A 1 95 ? -79.502 -0.558 23.665 1.00 32.89 122 LEU A N 1
ATOM 741 C CA . LEU A 1 95 ? -78.224 -0.427 24.337 1.00 32.52 122 LEU A CA 1
ATOM 742 C C . LEU A 1 95 ? -77.445 0.773 23.807 1.00 34.81 122 LEU A C 1
ATOM 743 O O . LEU A 1 95 ? -76.355 1.080 24.290 1.00 36.54 122 LEU A O 1
ATOM 748 N N . GLY A 1 96 ? -78.013 1.458 22.819 1.00 35.72 123 GLY A N 1
ATOM 749 C CA . GLY A 1 96 ? -77.362 2.615 22.224 1.00 33.66 123 GLY A CA 1
ATOM 750 C C . GLY A 1 96 ? -76.122 2.257 21.416 1.00 35.49 123 GLY A C 1
ATOM 751 O O . GLY A 1 96 ? -75.182 3.059 21.318 1.00 36.85 123 GLY A O 1
ATOM 752 N N . ILE A 1 97 ? -76.114 1.055 20.839 1.00 30.97 124 ILE A N 1
ATOM 753 C CA . ILE A 1 97 ? -74.971 0.605 20.035 1.00 36.85 124 ILE A CA 1
ATOM 754 C C . ILE A 1 97 ? -75.060 1.229 18.646 1.00 40.65 124 ILE A C 1
ATOM 755 O O . ILE A 1 97 ? -76.116 1.202 18.022 1.00 35.58 124 ILE A O 1
ATOM 760 N N . VAL A 1 98 ? -73.971 1.827 18.174 1.00 38.17 125 VAL A N 1
ATOM 761 C CA . VAL A 1 98 ? -74.029 2.535 16.898 1.00 44.89 125 VAL A CA 1
ATOM 762 C C . VAL A 1 98 ? -73.146 1.898 15.824 1.00 45.79 125 VAL A C 1
ATOM 763 O O . VAL A 1 98 ? -71.984 1.572 16.070 1.00 41.27 125 VAL A O 1
ATOM 767 N N . SER A 1 99 ? -73.734 1.707 14.645 1.00 48.38 126 SER A N 1
ATOM 768 C CA . SER A 1 99 ? -73.024 1.270 13.442 1.00 46.56 126 SER A CA 1
ATOM 769 C C . SER A 1 99 ? -71.960 0.198 13.661 1.00 38.68 126 SER A C 1
ATOM 770 O O . SER A 1 99 ? -70.769 0.433 13.432 1.00 39.69 126 SER A O 1
ATOM 773 N N . PRO A 1 100 ? -72.376 -0.984 14.119 1.00 32.40 127 PRO A N 1
ATOM 774 C CA . PRO A 1 100 ? -71.380 -2.046 14.240 1.00 31.60 127 PRO A CA 1
ATOM 775 C C . PRO A 1 100 ? -70.962 -2.525 12.853 1.00 31.94 127 PRO A C 1
ATOM 776 O O . PRO A 1 100 ? -71.718 -2.367 11.908 1.00 39.03 127 PRO A O 1
ATOM 780 N N . THR A 1 101 ? -69.778 -3.111 12.755 1.00 33.37 128 THR A N 1
ATOM 781 C CA . THR A 1 101 ? -69.228 -3.639 11.513 1.00 32.44 128 THR A CA 1
ATOM 782 C C . THR A 1 101 ? -69.482 -5.154 11.445 1.00 32.44 128 THR A C 1
ATOM 783 O O . THR A 1 101 ? -69.596 -5.765 10.370 1.00 21.28 128 THR A O 1
ATOM 787 N N . THR A 1 102 ? -69.562 -5.749 12.628 1.00 24.61 129 THR A N 1
A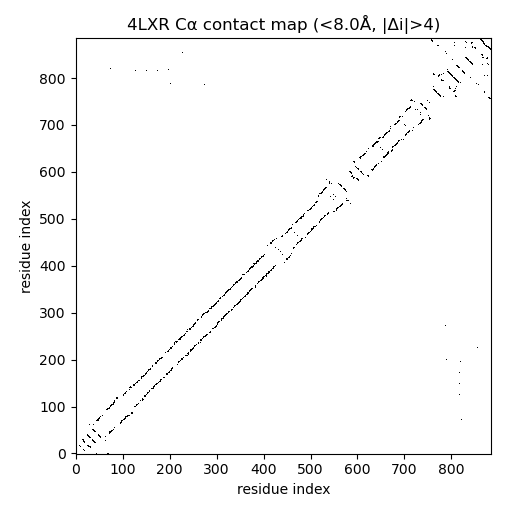TOM 788 C CA . THR A 1 102 ? -69.562 -7.187 12.789 1.00 20.91 129 THR A CA 1
ATOM 789 C C . THR A 1 102 ? -70.636 -7.551 13.795 1.00 28.18 129 THR A C 1
ATOM 790 O O . THR A 1 102 ? -70.706 -6.967 14.876 1.00 30.19 129 THR A O 1
ATOM 794 N N . LEU A 1 103 ? -71.491 -8.494 13.417 1.00 21.96 130 LEU A N 1
ATOM 795 C CA . LEU A 1 103 ? -72.442 -9.097 14.351 1.00 19.29 130 LEU A CA 1
ATOM 796 C C . LEU A 1 103 ? -72.192 -10.594 14.387 1.00 21.13 130 LEU A C 1
ATOM 797 O O . LEU A 1 103 ? -72.217 -11.263 13.339 1.00 22.35 130 LEU A O 1
ATOM 802 N N . ILE A 1 104 ? -71.949 -11.108 15.592 1.00 18.28 131 ILE A N 1
ATOM 803 C CA . ILE A 1 104 ? -71.806 -12.541 15.857 1.00 16.21 131 ILE A CA 1
ATOM 804 C C . ILE A 1 104 ? -72.988 -12.959 16.734 1.00 22.37 131 ILE A C 1
ATOM 805 O O . ILE A 1 104 ? -73.319 -12.290 17.714 1.00 19.94 131 ILE A O 1
ATOM 810 N N . PHE A 1 105 ? -73.674 -14.024 16.349 1.00 19.22 132 PHE A N 1
ATOM 811 C CA . PHE A 1 105 ? -74.813 -14.503 17.123 1.00 20.25 132 PHE A CA 1
ATOM 812 C C . PHE A 1 105 ? -74.638 -15.998 17.267 1.00 25.77 132 PHE A C 1
ATOM 813 O O . PHE A 1 105 ? -74.927 -16.761 16.343 1.00 29.77 132 PHE A O 1
ATOM 821 N N . GLU A 1 106 ? -74.147 -16.403 18.435 1.00 20.68 133 GLU A N 1
ATOM 822 C CA . GLU A 1 106 ? -73.836 -17.793 18.730 1.00 21.22 133 GLU A CA 1
ATOM 823 C C . GLU A 1 106 ? -74.709 -18.268 19.880 1.00 23.71 133 GLU A C 1
ATOM 824 O O . GLU A 1 106 ? -74.539 -17.811 21.010 1.00 30.63 133 GLU A O 1
ATOM 830 N N . SER A 1 107 ? -75.638 -19.187 19.617 1.00 24.05 134 SER A N 1
ATOM 831 C CA . SER A 1 107 ? -76.540 -19.623 20.685 1.00 21.75 134 SER A CA 1
ATOM 832 C C . SER A 1 107 ? -77.162 -20.990 20.484 1.00 29.24 134 SER A C 1
ATOM 833 O O . SER A 1 107 ? -77.560 -21.342 19.378 1.00 33.38 134 SER A O 1
ATOM 836 N N . ASP A 1 108 ? -77.289 -21.737 21.576 1.00 29.37 135 ASP A N 1
ATOM 837 C CA . ASP A 1 108 ? -78.010 -23.004 21.568 1.00 24.60 135 ASP A CA 1
ATOM 838 C C . ASP A 1 108 ? -79.370 -22.867 22.237 1.00 25.69 135 ASP A C 1
ATOM 839 O O . ASP A 1 108 ? -80.054 -23.858 22.522 1.00 28.50 135 ASP A O 1
ATOM 844 N N . ASN A 1 109 ? -79.751 -21.626 22.500 1.00 21.31 136 ASN A N 1
ATOM 845 C CA . ASN A 1 109 ? -81.065 -21.324 23.052 1.00 24.12 136 ASN A CA 1
ATOM 846 C C . ASN A 1 109 ? -81.743 -20.293 22.160 1.00 24.21 136 ASN A C 1
ATOM 847 O O . ASN A 1 109 ? -81.830 -19.116 22.513 1.00 31.38 136 ASN A O 1
ATOM 852 N N . LEU A 1 110 ? -82.220 -20.753 21.002 1.00 28.25 137 LEU A N 1
ATOM 853 C CA . LEU A 1 110 ? -82.807 -19.885 19.975 1.00 31.00 137 LEU A CA 1
ATOM 854 C C . LEU A 1 110 ? -84.264 -19.494 20.259 1.00 27.70 137 LEU A C 1
ATOM 855 O O . LEU A 1 110 ? -84.623 -18.323 20.163 1.00 26.03 137 LEU A O 1
ATOM 860 N N . GLY A 1 111 ? -85.095 -20.474 20.601 1.00 28.56 138 GLY A N 1
ATOM 861 C CA . GLY A 1 111 ? -86.508 -20.232 20.864 1.00 23.33 138 GLY A CA 1
ATOM 862 C C . GLY A 1 111 ? -87.354 -20.296 19.604 1.00 31.99 138 GLY A C 1
ATOM 863 O O . GLY A 1 111 ? -88.566 -20.433 19.695 1.00 36.41 138 GLY A O 1
ATOM 864 N N . MET A 1 112 ? -86.696 -20.223 18.442 1.00 29.91 139 MET A N 1
ATOM 865 C CA . MET A 1 112 ? -87.330 -20.170 17.124 1.00 33.82 139 MET A CA 1
ATOM 866 C C . MET A 1 112 ? -86.237 -20.287 16.047 1.00 34.53 139 MET A C 1
ATOM 867 O O . MET A 1 112 ? -85.037 -20.295 16.357 1.00 28.87 139 MET A O 1
ATOM 872 N N . ASN A 1 113 ? -86.650 -20.394 14.789 1.00 27.95 140 ASN A N 1
ATOM 873 C CA . ASN A 1 113 ? -85.729 -20.313 13.642 1.00 21.05 140 ASN A CA 1
ATOM 874 C C . ASN A 1 113 ? -85.373 -18.853 13.350 1.00 19.66 140 ASN A C 1
ATOM 875 O O . ASN A 1 113 ? -86.179 -17.954 13.592 1.00 21.19 140 ASN A O 1
ATOM 880 N N . ILE A 1 114 ? -84.175 -18.599 12.828 1.00 18.39 141 ILE A N 1
ATOM 881 C CA . ILE A 1 114 ? -83.810 -17.236 12.430 1.00 19.02 141 ILE A CA 1
ATOM 882 C C . ILE A 1 114 ? -84.622 -16.761 11.214 1.00 25.17 141 ILE A C 1
ATOM 883 O O . ILE A 1 114 ? -85.011 -17.563 10.363 1.00 24.83 141 ILE A O 1
ATOM 888 N N . THR A 1 115 ? -84.902 -15.462 11.144 1.00 23.18 142 THR A N 1
ATOM 889 C CA . THR A 1 115 ? -85.664 -14.927 10.027 1.00 22.92 142 THR A CA 1
ATOM 890 C C . THR A 1 115 ? -84.960 -13.726 9.419 1.00 27.97 142 THR A C 1
ATOM 891 O O . THR A 1 115 ? -84.118 -13.091 10.059 1.00 22.31 142 THR A O 1
ATOM 895 N N . ARG A 1 116 ? -85.358 -13.397 8.195 1.00 18.43 143 ARG A N 1
ATOM 896 C CA . ARG A 1 116 ? -84.926 -12.180 7.527 1.00 20.30 143 ARG A CA 1
ATOM 897 C C . ARG A 1 116 ? -85.219 -10.928 8.369 1.00 22.41 143 ARG A C 1
ATOM 898 O O . ARG A 1 116 ? -84.390 -10.020 8.460 1.00 22.95 143 ARG A O 1
ATOM 906 N N . GLN A 1 117 ? -86.394 -10.874 8.985 1.00 20.12 144 GLN A N 1
ATOM 907 C CA . GLN A 1 117 ? -86.707 -9.756 9.882 1.00 20.78 144 GLN A CA 1
ATOM 908 C C . GLN A 1 117 ? -85.640 -9.501 10.964 1.00 19.79 144 GLN A C 1
ATOM 909 O O . GLN A 1 117 ? -85.373 -8.356 11.333 1.00 27.62 144 GLN A O 1
ATOM 915 N N . HIS A 1 118 ? -85.007 -10.561 11.452 1.00 28.25 145 HIS A N 1
ATOM 916 C CA . HIS A 1 118 ? -83.994 -10.407 12.500 1.00 22.61 145 HIS A CA 1
ATOM 917 C C . HIS A 1 118 ? -82.840 -9.501 12.083 1.00 29.22 145 HIS A C 1
ATOM 918 O O . HIS A 1 118 ? -82.160 -8.914 12.935 1.00 19.21 145 HIS A O 1
ATOM 925 N N . LEU A 1 119 ? -82.637 -9.342 10.779 1.00 20.71 146 LEU A N 1
ATOM 926 C CA . LEU A 1 119 ? -81.528 -8.515 10.310 1.00 20.89 146 LEU A CA 1
ATOM 927 C C . LEU A 1 119 ? -81.961 -7.160 9.758 1.00 24.97 146 LEU A C 1
ATOM 928 O O . LEU A 1 119 ? -81.132 -6.437 9.210 1.00 27.53 146 LEU A O 1
ATOM 933 N N . ASP A 1 120 ? -83.248 -6.816 9.894 1.00 24.83 147 ASP A N 1
ATOM 934 C CA . ASP A 1 120 ? -83.717 -5.474 9.533 1.00 24.11 147 ASP A CA 1
ATOM 935 C C . ASP A 1 120 ? -82.821 -4.400 10.182 1.00 25.17 147 ASP A C 1
ATOM 936 O O . ASP A 1 120 ? -82.400 -4.555 11.335 1.00 21.37 147 ASP A O 1
ATOM 941 N N . ARG A 1 121 ? -82.525 -3.333 9.434 1.00 26.96 148 ARG A N 1
ATOM 942 C CA . ARG A 1 121 ? -81.651 -2.238 9.887 1.00 29.34 148 ARG A CA 1
ATOM 943 C C . ARG A 1 121 ? -80.160 -2.611 10.084 1.00 32.09 148 ARG A C 1
ATOM 944 O O . ARG A 1 121 ? -79.344 -1.763 10.447 1.00 30.53 148 ARG A O 1
ATOM 952 N N . LEU A 1 122 ? -79.798 -3.862 9.815 1.00 20.69 149 LEU A N 1
ATOM 953 C CA . LEU A 1 122 ? -78.393 -4.262 9.869 1.00 24.92 149 LEU A CA 1
ATOM 954 C C . LEU A 1 122 ? -77.778 -4.541 8.497 1.00 22.69 149 LEU A C 1
ATOM 955 O O . LEU A 1 122 ? -76.796 -5.295 8.393 1.00 27.05 149 LEU A O 1
ATOM 960 N N . HIS A 1 123 ? -78.353 -3.938 7.456 1.00 24.26 150 HIS A N 1
ATOM 961 C CA . HIS A 1 123 ? -77.873 -4.111 6.075 1.00 25.43 150 HIS A CA 1
ATOM 962 C C . HIS A 1 123 ? -76.499 -3.468 5.843 1.00 23.26 150 HIS A C 1
ATOM 963 O O . HIS A 1 123 ? -75.854 -3.733 4.832 1.00 22.19 150 HIS A O 1
ATOM 970 N N . GLY A 1 124 ? -76.055 -2.637 6.782 1.00 27.87 151 GLY A N 1
ATOM 971 C CA . GLY A 1 124 ? -74.718 -2.057 6.734 1.00 25.75 151 GLY A CA 1
ATOM 972 C C . GLY A 1 124 ? -73.550 -2.936 7.185 1.00 31.60 151 GLY A C 1
ATOM 973 O O . GLY A 1 124 ? -72.384 -2.536 7.028 1.00 30.20 151 GLY A O 1
ATOM 974 N N . LEU A 1 125 ? -73.844 -4.123 7.723 1.00 22.91 152 LEU A N 1
ATOM 975 C CA . LEU A 1 125 ? -72.804 -5.003 8.287 1.00 27.22 152 LEU A CA 1
ATOM 976 C C . LEU A 1 125 ? -71.808 -5.499 7.241 1.00 24.84 152 LEU A C 1
ATOM 977 O O . LEU A 1 125 ? -72.182 -5.788 6.099 1.00 23.76 152 LEU A O 1
ATOM 982 N N . LYS A 1 126 ? -70.542 -5.597 7.640 1.00 18.57 153 LYS A N 1
ATOM 983 C CA . LYS A 1 126 ? -69.512 -6.162 6.770 1.00 23.06 153 LYS A CA 1
ATOM 984 C C . LYS A 1 126 ? -69.296 -7.617 7.110 1.00 17.28 153 LYS A C 1
ATOM 985 O O . LYS A 1 126 ? -68.800 -8.397 6.307 1.00 23.06 153 LYS A O 1
ATOM 991 N N . ARG A 1 127 ? -69.686 -7.994 8.313 1.00 18.98 154 ARG A N 1
ATOM 992 C CA . ARG A 1 127 ? -69.353 -9.320 8.782 1.00 20.14 154 ARG A CA 1
ATOM 993 C C . ARG A 1 127 ? -70.480 -9.853 9.634 1.00 16.05 154 ARG A C 1
ATOM 994 O O . ARG A 1 127 ? -70.964 -9.176 10.522 1.00 16.49 154 ARG A O 1
ATOM 1002 N N . PHE A 1 128 ? -70.890 -11.085 9.380 1.00 15.50 155 PHE A N 1
ATOM 1003 C CA . PHE A 1 128 ? -71.985 -11.656 10.147 1.00 20.63 155 PHE A CA 1
ATOM 1004 C C . PHE A 1 128 ? -71.688 -13.112 10.380 1.00 16.49 155 PHE A C 1
ATOM 1005 O O . PHE A 1 128 ? -71.251 -13.792 9.462 1.00 18.04 155 PHE A O 1
ATOM 1013 N N . ARG A 1 129 ? -71.919 -13.589 11.604 1.00 19.41 156 ARG A N 1
ATOM 1014 C CA . ARG A 1 129 ? -71.770 -15.007 11.908 1.00 16.83 156 ARG A CA 1
ATOM 1015 C C . ARG A 1 129 ? -72.977 -15.512 12.675 1.00 14.84 156 ARG A C 1
ATOM 1016 O O . ARG A 1 129 ? -73.402 -14.893 13.647 1.00 18.10 156 ARG A O 1
ATOM 1024 N N . PHE A 1 130 ? -73.518 -16.646 12.248 1.00 14.57 157 PHE A N 1
ATOM 1025 C CA . PHE A 1 130 ? -74.604 -17.285 12.973 1.00 14.89 157 PHE A CA 1
ATOM 1026 C C . PHE A 1 130 ? -74.191 -18.713 13.282 1.00 15.09 157 PHE A C 1
ATOM 1027 O O . PHE A 1 130 ? -73.824 -19.481 12.380 1.00 17.91 157 PHE A O 1
ATOM 1035 N N . THR A 1 131 ? -74.303 -19.096 14.544 1.00 15.05 158 THR A N 1
ATOM 1036 C CA . THR A 1 131 ? -73.747 -20.373 14.973 1.00 15.00 158 THR A CA 1
ATOM 1037 C C . THR A 1 131 ? -74.670 -20.996 15.993 1.00 17.70 158 THR A C 1
ATOM 1038 O O . THR A 1 131 ? -75.058 -20.340 16.969 1.00 21.43 158 THR A O 1
ATOM 1042 N N . THR A 1 132 ? -75.030 -22.254 15.779 1.00 15.78 159 THR A N 1
ATOM 1043 C CA . THR A 1 132 ? -75.923 -22.935 16.712 1.00 18.91 159 THR A CA 1
ATOM 1044 C C . THR A 1 132 ? -75.747 -24.436 16.582 1.00 25.65 159 THR A C 1
ATOM 1045 O O . THR A 1 132 ? -75.369 -24.920 15.523 1.00 24.44 159 THR A O 1
ATOM 1049 N N . ARG A 1 133 ? -76.031 -25.165 17.658 1.00 29.56 160 ARG A N 1
ATOM 1050 C CA . ARG A 1 133 ? -76.086 -26.628 17.617 1.00 25.95 160 ARG A CA 1
ATOM 1051 C C . ARG A 1 133 ? -77.508 -27.175 17.774 1.00 26.96 160 ARG A C 1
ATOM 1052 O O . ARG A 1 133 ? -77.719 -28.397 17.853 1.00 24.13 160 ARG A O 1
ATOM 1060 N N . ARG A 1 134 ? -78.481 -26.273 17.820 1.00 18.91 161 ARG A N 1
ATOM 1061 C CA . ARG A 1 134 ? -79.880 -26.678 17.829 1.00 23.11 161 ARG A CA 1
ATOM 1062 C C . ARG A 1 134 ? -80.263 -27.184 16.437 1.00 24.84 161 ARG A C 1
ATOM 1063 O O . ARG A 1 134 ? -79.739 -26.691 15.441 1.00 24.04 161 ARG A O 1
ATOM 1071 N N . LEU A 1 135 ? -81.144 -28.180 16.370 1.00 23.09 162 LEU A N 1
ATOM 1072 C CA . LEU A 1 135 ? -81.804 -28.498 15.104 1.00 24.06 162 LEU A CA 1
ATOM 1073 C C . LEU A 1 135 ? -82.548 -27.231 14.694 1.00 25.03 162 LEU A C 1
ATOM 1074 O O . LEU A 1 135 ? -83.356 -26.700 15.447 1.00 30.46 162 LEU A O 1
ATOM 1079 N N . THR A 1 136 ? -82.246 -26.723 13.512 1.00 23.96 163 THR A N 1
ATOM 1080 C CA . THR A 1 136 ? -82.767 -25.435 13.099 1.00 24.06 163 THR A CA 1
ATOM 1081 C C . THR A 1 136 ? -82.818 -25.354 11.567 1.00 26.28 163 THR A C 1
ATOM 1082 O O . THR A 1 136 ? -82.219 -26.177 10.851 1.00 22.01 163 THR A O 1
ATOM 1086 N N . HIS A 1 137 ? -83.534 -24.359 11.064 1.00 21.87 164 HIS A N 1
ATOM 1087 C CA . HIS A 1 137 ? -83.640 -24.173 9.624 1.00 25.19 164 HIS A CA 1
ATOM 1088 C C . HIS A 1 137 ? -83.341 -22.743 9.292 1.00 19.64 164 HIS A C 1
ATOM 1089 O O . HIS A 1 137 ? -83.951 -21.834 9.866 1.00 26.35 164 HIS A O 1
ATOM 1096 N N . ILE A 1 138 ? -82.395 -22.528 8.388 1.00 17.54 165 ILE A N 1
ATOM 1097 C CA . ILE A 1 138 ? -82.125 -21.161 7.918 1.00 21.26 165 ILE A CA 1
ATOM 1098 C C . ILE A 1 138 ? -82.893 -20.878 6.614 1.00 19.85 165 ILE A C 1
ATOM 1099 O O . ILE A 1 138 ? -82.700 -21.583 5.625 1.00 21.54 165 ILE A O 1
ATOM 1104 N N . PRO A 1 139 ? -83.791 -19.869 6.620 1.00 22.34 166 PRO A N 1
ATOM 1105 C CA . PRO A 1 139 ? -84.576 -19.579 5.403 1.00 19.90 166 PRO A CA 1
ATOM 1106 C C . PRO A 1 139 ? -83.691 -18.845 4.415 1.00 19.44 166 PRO A C 1
ATOM 1107 O O . PRO A 1 139 ? -82.888 -17.999 4.812 1.00 24.19 166 PRO A O 1
ATOM 1111 N N . ALA A 1 140 ? -83.838 -19.166 3.138 1.00 24.61 167 ALA A N 1
ATOM 1112 C CA . ALA A 1 140 ? -82.903 -18.703 2.135 1.00 21.08 167 ALA A CA 1
ATOM 1113 C C . ALA A 1 140 ? -83.047 -17.219 1.787 1.00 23.44 167 ALA A C 1
ATOM 1114 O O . ALA A 1 140 ? -82.221 -16.677 1.059 1.00 30.85 167 ALA A O 1
ATOM 1116 N N . ASN A 1 141 ? -84.080 -16.559 2.307 1.00 21.07 168 ASN A N 1
ATOM 1117 C CA . ASN A 1 141 ? -84.130 -15.105 2.214 1.00 19.66 168 ASN A CA 1
ATOM 1118 C C . ASN A 1 141 ? -83.471 -14.373 3.398 1.00 20.27 168 ASN A C 1
ATOM 1119 O O . ASN A 1 141 ? -83.583 -13.145 3.500 1.00 20.34 168 ASN A O 1
ATOM 1124 N N . LEU A 1 142 ? -82.794 -15.113 4.278 1.00 23.55 169 LEU A N 1
ATOM 1125 C CA . LEU A 1 142 ? -82.148 -14.511 5.465 1.00 18.25 169 LEU A CA 1
ATOM 1126 C C . LEU A 1 142 ? -81.317 -13.264 5.125 1.00 17.06 169 LEU A C 1
ATOM 1127 O O . LEU A 1 142 ? -81.407 -12.232 5.807 1.00 17.89 169 LEU A O 1
ATOM 1132 N N . LEU A 1 143 ? -80.549 -13.336 4.040 1.00 17.33 170 LEU A N 1
ATOM 1133 C CA . LEU A 1 143 ? -79.530 -12.318 3.749 1.00 16.97 170 LEU A CA 1
ATOM 1134 C C . LEU A 1 143 ? -79.964 -11.365 2.649 1.00 26.43 170 LEU A C 1
ATOM 1135 O O . LEU A 1 143 ? -79.142 -10.821 1.895 1.00 23.01 170 LEU A O 1
ATOM 1140 N N . THR A 1 144 ? -81.272 -11.153 2.573 1.00 22.48 171 THR A N 1
ATOM 1141 C CA . THR A 1 144 ? -81.820 -10.182 1.647 1.00 21.54 171 THR A CA 1
ATOM 1142 C C . THR A 1 144 ? -81.237 -8.808 1.928 1.00 22.32 171 THR A C 1
ATOM 1143 O O . THR A 1 144 ? -81.231 -8.364 3.063 1.00 23.33 171 THR A O 1
ATOM 1147 N N . ASP A 1 145 ? -80.761 -8.149 0.872 1.00 19.38 172 ASP A N 1
ATOM 1148 C CA . ASP A 1 145 ? -80.234 -6.793 0.936 1.00 22.57 172 ASP A CA 1
ATOM 1149 C C . ASP A 1 145 ? -78.942 -6.640 1.740 1.00 21.57 172 ASP A C 1
ATOM 1150 O O . ASP A 1 145 ? -78.575 -5.513 2.078 1.00 20.04 172 ASP A O 1
ATOM 1155 N N . MET A 1 146 ? -78.248 -7.736 2.047 1.00 18.76 173 MET A N 1
ATOM 1156 C CA . MET A 1 146 ? -76.984 -7.616 2.782 1.00 18.45 173 MET A CA 1
ATOM 1157 C C . MET A 1 146 ? -75.855 -7.314 1.797 1.00 25.67 173 MET A C 1
ATOM 1158 O O . MET A 1 146 ? -74.881 -8.077 1.711 1.00 18.25 173 MET A O 1
ATOM 1163 N N A ARG A 1 147 ? -75.989 -6.215 1.055 0.52 21.39 174 ARG A N 1
ATOM 1164 N N B ARG A 1 147 ? -75.983 -6.194 1.083 0.48 21.37 174 ARG A N 1
ATOM 1165 C CA A ARG A 1 147 ? -75.076 -5.918 -0.049 0.52 23.35 174 ARG A CA 1
ATOM 1166 C CA B ARG A 1 147 ? -75.088 -5.831 -0.022 0.48 23.52 174 ARG A CA 1
ATOM 1167 C C A ARG A 1 147 ? -73.738 -5.315 0.411 0.52 24.66 174 ARG A C 1
ATOM 1168 C C B ARG A 1 147 ? -73.678 -5.495 0.437 0.48 24.91 174 ARG A C 1
ATOM 1169 O O A ARG A 1 147 ? -72.891 -4.966 -0.414 0.52 23.95 174 ARG A O 1
ATOM 1170 O O B ARG A 1 147 ? -72.735 -5.477 -0.362 0.48 23.03 174 ARG A O 1
ATOM 1185 N N . ASN A 1 148 ? -73.547 -5.218 1.728 1.00 25.46 175 ASN A N 1
ATOM 1186 C CA . ASN A 1 148 ? -72.280 -4.768 2.297 1.00 22.45 175 ASN A CA 1
ATOM 1187 C C . ASN A 1 148 ? -71.436 -5.872 2.914 1.00 31.11 175 ASN A C 1
ATOM 1188 O O . ASN A 1 148 ? -70.274 -5.642 3.273 1.00 23.12 175 ASN A O 1
ATOM 1193 N N . LEU A 1 149 ? -72.021 -7.055 3.065 1.00 18.28 176 LEU A N 1
ATOM 1194 C CA . LEU A 1 149 ? -71.310 -8.152 3.680 1.00 17.49 176 LEU A CA 1
ATOM 1195 C C . LEU A 1 149 ? -70.072 -8.550 2.878 1.00 25.06 176 LEU A C 1
ATOM 1196 O O . LEU A 1 149 ? -70.160 -8.829 1.683 1.00 19.15 176 LEU A O 1
ATOM 1201 N N . SER A 1 150 ? -68.920 -8.603 3.539 1.00 19.16 177 SER A N 1
ATOM 1202 C CA . SER A 1 150 ? -67.739 -9.141 2.892 1.00 20.82 177 SER A CA 1
ATOM 1203 C C . SER A 1 150 ? -67.389 -10.504 3.474 1.00 24.29 177 SER A C 1
ATOM 1204 O O . SER A 1 150 ? -66.707 -11.301 2.827 1.00 16.44 177 SER A O 1
ATOM 1207 N N . HIS A 1 151 ? -67.880 -10.797 4.679 1.00 17.59 178 HIS A N 1
ATOM 1208 C CA . HIS A 1 151 ? -67.504 -12.052 5.357 1.00 15.19 178 HIS A CA 1
ATOM 1209 C C . HIS A 1 151 ? -68.726 -12.681 6.009 1.00 15.01 178 HIS A C 1
ATOM 1210 O O . HIS A 1 151 ? -69.404 -12.050 6.807 1.00 17.26 178 HIS A O 1
ATOM 1217 N N . LEU A 1 152 ? -68.999 -13.931 5.658 1.00 15.20 179 LEU A N 1
ATOM 1218 C CA . LEU A 1 152 ? -70.207 -14.598 6.098 1.00 15.85 179 LEU A CA 1
ATOM 1219 C C . LEU A 1 152 ? -69.815 -15.923 6.694 1.00 14.40 179 LEU A C 1
ATOM 1220 O O . LEU A 1 152 ? -69.051 -16.674 6.079 1.00 13.73 179 LEU A O 1
ATOM 1225 N N . GLU A 1 153 ? -70.363 -16.237 7.861 1.00 14.38 180 GLU A N 1
ATOM 1226 C CA . GLU A 1 153 ? -70.160 -17.542 8.442 1.00 13.53 180 GLU A CA 1
ATOM 1227 C C . GLU A 1 153 ? -71.469 -18.074 8.945 1.00 15.08 180 GLU A C 1
ATOM 1228 O O . GLU A 1 153 ? -72.177 -17.393 9.683 1.00 13.91 180 GLU A O 1
ATOM 1234 N N . LEU A 1 154 ? -71.791 -19.309 8.567 1.00 13.65 181 LEU A N 1
ATOM 1235 C CA . LEU A 1 154 ? -73.035 -19.918 9.008 1.00 25.06 181 LEU A CA 1
ATOM 1236 C C . LEU A 1 154 ? -72.681 -21.291 9.450 1.00 13.87 181 LEU A C 1
ATOM 1237 O O . LEU A 1 154 ? -72.033 -22.045 8.729 1.00 21.84 181 LEU A O 1
ATOM 1242 N N . ARG A 1 155 ? -73.124 -21.635 10.643 1.00 15.88 182 ARG A N 1
ATOM 1243 C CA . ARG A 1 155 ? -72.860 -22.950 11.164 1.00 14.19 182 ARG A CA 1
ATOM 1244 C C . ARG A 1 155 ? -74.107 -23.443 11.858 1.00 21.37 182 ARG A C 1
ATOM 1245 O O . ARG A 1 155 ? -74.401 -23.021 12.975 1.00 19.02 182 ARG A O 1
ATOM 1253 N N . ALA A 1 156 ? -74.835 -24.343 11.205 1.00 19.31 183 ALA A N 1
ATOM 1254 C CA . ALA A 1 156 ? -76.109 -24.782 11.749 1.00 17.74 183 ALA A CA 1
ATOM 1255 C C . ALA A 1 156 ? -76.552 -26.154 11.239 1.00 25.36 183 ALA A C 1
ATOM 1256 O O . ALA A 1 156 ? -77.748 -26.360 10.979 1.00 21.84 183 ALA A O 1
ATOM 1258 N N . ASN A 1 157 ? -75.603 -27.087 11.116 1.00 16.13 184 ASN A N 1
ATOM 1259 C CA . ASN A 1 157 ? -75.863 -28.407 10.529 1.00 23.96 184 ASN A CA 1
ATOM 1260 C C . ASN A 1 157 ? -76.626 -28.320 9.206 1.00 26.48 184 ASN A C 1
ATOM 1261 O O . ASN A 1 157 ? -77.550 -29.094 8.956 1.00 17.66 184 ASN A O 1
ATOM 1266 N N . ILE A 1 158 ? -76.214 -27.365 8.373 1.00 22.11 185 ILE A N 1
ATOM 1267 C CA . ILE A 1 158 ? -76.899 -27.085 7.129 1.00 20.87 185 ILE A CA 1
ATOM 1268 C C . ILE A 1 158 ? -76.697 -28.192 6.098 1.00 18.96 185 ILE A C 1
ATOM 1269 O O . ILE A 1 158 ? -75.569 -28.470 5.675 1.00 22.26 185 ILE A O 1
ATOM 1274 N N . GLU A 1 159 ? -77.804 -28.818 5.723 1.00 17.83 186 GLU A N 1
ATOM 1275 C CA . GLU A 1 159 ? -77.838 -29.878 4.709 1.00 19.06 186 GLU A CA 1
ATOM 1276 C C . GLU A 1 159 ? -77.810 -29.357 3.275 1.00 22.90 186 GLU A C 1
ATOM 1277 O O . GLU A 1 159 ? -77.279 -30.020 2.380 1.00 23.60 186 GLU A O 1
ATOM 1283 N N . GLU A 1 160 ? -78.412 -28.192 3.050 1.00 21.87 187 GLU A N 1
ATOM 1284 C CA . GLU A 1 160 ? -78.435 -27.616 1.709 1.00 18.44 187 GLU A CA 1
ATOM 1285 C C . GLU A 1 160 ? -78.708 -26.123 1.763 1.00 18.57 187 GLU A C 1
ATOM 1286 O O . GLU A 1 160 ? -79.336 -25.629 2.700 1.00 21.50 187 GLU A O 1
ATOM 1292 N N . MET A 1 161 ? -78.222 -25.388 0.769 1.00 26.23 188 MET A N 1
ATOM 1293 C CA . MET A 1 161 ? -78.535 -23.972 0.677 1.00 17.54 188 MET A CA 1
ATOM 1294 C C . MET A 1 161 ? -79.112 -23.645 -0.682 1.00 19.61 188 MET A C 1
ATOM 1295 O O . MET A 1 161 ? -78.422 -23.800 -1.692 1.00 24.99 188 MET A O 1
ATOM 1300 N N . PRO A 1 162 ? -80.375 -23.179 -0.710 1.00 18.54 189 PRO A N 1
ATOM 1301 C CA . PRO A 1 162 ? -80.961 -22.786 -1.998 1.00 28.88 189 PRO A CA 1
ATOM 1302 C C . PRO A 1 162 ? -80.129 -21.631 -2.509 1.00 33.74 189 PRO A C 1
ATOM 1303 O O . PRO A 1 162 ? -79.610 -20.824 -1.715 1.00 26.92 189 PRO A O 1
ATOM 1307 N N . SER A 1 163 ? -79.956 -21.609 -3.820 1.00 27.19 190 SER A N 1
ATOM 1308 C CA . SER A 1 163 ? -79.106 -20.639 -4.498 1.00 30.92 190 SER A CA 1
ATOM 1309 C C . SER A 1 163 ? -79.469 -19.196 -4.171 1.00 23.10 190 SER A C 1
ATOM 1310 O O . SER A 1 163 ? -78.613 -18.338 -4.239 1.00 26.03 190 SER A O 1
ATOM 1313 N N . HIS A 1 164 ? -80.733 -18.928 -3.835 1.00 20.45 191 HIS A N 1
ATOM 1314 C CA . HIS A 1 164 ? -81.169 -17.540 -3.702 1.00 23.94 191 HIS A CA 1
ATOM 1315 C C . HIS A 1 164 ? -80.685 -16.846 -2.425 1.00 19.84 191 HIS A C 1
ATOM 1316 O O . HIS A 1 164 ? -80.872 -15.639 -2.269 1.00 23.47 191 HIS A O 1
ATOM 1323 N N . LEU A 1 165 ? -80.011 -17.600 -1.552 1.00 18.42 192 LEU A N 1
ATOM 1324 C CA . LEU A 1 165 ? -79.419 -17.037 -0.342 1.00 19.47 192 LEU A CA 1
ATOM 1325 C C . LEU A 1 165 ? -78.374 -16.028 -0.747 1.00 25.87 192 LEU A C 1
ATOM 1326 O O . LEU A 1 165 ? -78.204 -14.999 -0.083 1.00 22.61 192 LEU A O 1
ATOM 1331 N N . PHE A 1 166 ? -77.716 -16.308 -1.872 1.00 17.61 193 PHE A N 1
ATOM 1332 C CA . PHE A 1 166 ? -76.607 -15.495 -2.360 1.00 21.40 193 PHE A CA 1
ATOM 1333 C C . PHE A 1 166 ? -76.973 -14.328 -3.266 1.00 21.67 193 PHE A C 1
ATOM 1334 O O . PHE A 1 166 ? -76.074 -13.601 -3.727 1.00 21.28 193 PHE A O 1
ATOM 1342 N N . ASP A 1 167 ? -78.272 -14.127 -3.500 1.00 21.35 194 ASP A N 1
ATOM 1343 C CA . ASP A 1 167 ? -78.769 -13.097 -4.436 1.00 19.63 194 ASP A CA 1
ATOM 1344 C C . ASP A 1 167 ? -78.147 -11.706 -4.224 1.00 22.27 194 ASP A C 1
ATOM 1345 O O . ASP A 1 167 ? -77.773 -11.047 -5.180 1.00 21.84 194 ASP A O 1
ATOM 1350 N N . ASP A 1 168 ? -78.028 -11.258 -2.973 1.00 23.66 195 ASP A N 1
ATOM 1351 C CA . ASP A 1 168 ? -77.612 -9.867 -2.730 1.00 21.41 195 ASP A CA 1
ATOM 1352 C C . ASP A 1 168 ? -76.184 -9.718 -2.168 1.00 29.30 195 ASP A C 1
ATOM 1353 O O . ASP A 1 168 ? -75.787 -8.639 -1.700 1.00 33.15 195 ASP A O 1
ATOM 1358 N N . LEU A 1 169 ? -75.402 -10.792 -2.233 1.00 22.99 196 LEU A N 1
ATOM 1359 C CA . LEU A 1 169 ? -74.077 -10.800 -1.593 1.00 18.18 196 LEU A CA 1
ATOM 1360 C C . LEU A 1 169 ? -72.969 -10.389 -2.566 1.00 18.72 196 LEU A C 1
ATOM 1361 O O . LEU A 1 169 ? -71.986 -11.097 -2.745 1.00 20.52 196 LEU A O 1
ATOM 1366 N N . GLU A 1 170 ? -73.150 -9.248 -3.213 1.00 20.65 197 GLU A N 1
ATOM 1367 C CA . GLU A 1 170 ? -72.247 -8.822 -4.279 1.00 21.69 197 GLU A CA 1
ATOM 1368 C C . GLU A 1 170 ? -70.890 -8.422 -3.710 1.00 27.19 197 GLU A C 1
ATOM 1369 O O . GLU A 1 170 ? -69.889 -8.401 -4.425 1.00 24.99 197 GLU A O 1
ATOM 1375 N N . ASN A 1 171 ? -70.851 -8.077 -2.428 1.00 23.25 198 ASN A N 1
ATOM 1376 C CA . ASN A 1 171 ? -69.570 -7.719 -1.841 1.00 26.93 198 ASN A CA 1
ATOM 1377 C C . ASN A 1 171 ? -68.842 -8.846 -1.138 1.00 21.10 198 ASN A C 1
ATOM 1378 O O . ASN A 1 171 ? -67.730 -8.644 -0.662 1.00 28.22 198 ASN A O 1
ATOM 1383 N N . LEU A 1 172 ? -69.453 -10.030 -1.101 1.00 20.87 199 LEU A N 1
ATOM 1384 C CA . LEU A 1 172 ? -68.869 -11.162 -0.376 1.00 19.41 199 LEU A CA 1
ATOM 1385 C C . LEU A 1 172 ? -67.464 -11.557 -0.859 1.00 21.16 199 LEU A C 1
ATOM 1386 O O . LEU A 1 172 ? -67.218 -11.751 -2.063 1.00 18.38 199 LEU A O 1
ATOM 1391 N N . GLU A 1 173 ? -66.548 -11.676 0.099 1.00 19.59 200 GLU A N 1
ATOM 1392 C CA . GLU A 1 173 ? -65.179 -12.065 -0.189 1.00 18.32 200 GLU A CA 1
ATOM 1393 C C . GLU A 1 173 ? -64.771 -13.362 0.485 1.00 16.60 200 GLU A C 1
ATOM 1394 O O . GLU A 1 173 ? -63.871 -14.062 -0.010 1.00 16.65 200 GLU A O 1
ATOM 1400 N N . SER A 1 174 ? -65.438 -13.688 1.594 1.00 15.56 201 SER A N 1
ATOM 1401 C CA . SER A 1 174 ? -65.166 -14.921 2.323 1.00 14.90 201 SER A CA 1
ATOM 1402 C C . SER A 1 174 ? -66.437 -15.611 2.754 1.00 14.56 201 SER A C 1
ATOM 1403 O O . SER A 1 174 ? -67.342 -14.977 3.287 1.00 16.94 201 SER A O 1
ATOM 1406 N N . ILE A 1 175 ? -66.465 -16.922 2.540 1.00 16.69 202 ILE A N 1
ATOM 1407 C CA . ILE A 1 175 ? -67.546 -17.779 2.972 1.00 24.54 202 ILE A CA 1
ATOM 1408 C C . ILE A 1 175 ? -66.939 -18.790 3.912 1.00 20.14 202 ILE A C 1
ATOM 1409 O O . ILE A 1 175 ? -65.953 -19.449 3.576 1.00 19.18 202 ILE A O 1
ATOM 1414 N N . GLU A 1 176 ? -67.528 -18.904 5.093 1.00 17.67 203 GLU A N 1
ATOM 1415 C CA . GLU A 1 176 ? -67.118 -19.911 6.037 1.00 16.83 203 GLU A CA 1
ATOM 1416 C C . GLU A 1 176 ? -68.346 -20.779 6.309 1.00 19.81 203 GLU A C 1
ATOM 1417 O O . GLU A 1 176 ? -69.205 -20.409 7.114 1.00 13.23 203 GLU A O 1
ATOM 1423 N N . PHE A 1 177 ? -68.445 -21.909 5.606 1.00 13.32 204 PHE A N 1
ATOM 1424 C CA . PHE A 1 177 ? -69.543 -22.868 5.830 1.00 18.05 204 PHE A CA 1
ATOM 1425 C C . PHE A 1 177 ? -69.009 -24.159 6.405 1.00 24.25 204 PHE A C 1
ATOM 1426 O O . PHE A 1 177 ? -69.668 -25.198 6.329 1.00 19.48 204 PHE A O 1
ATOM 1434 N N . GLY A 1 178 ? -67.798 -24.095 6.960 1.00 21.79 205 GLY A N 1
ATOM 1435 C CA . GLY A 1 178 ? -67.185 -25.259 7.559 1.00 20.93 205 GLY A CA 1
ATOM 1436 C C . GLY A 1 178 ? -68.070 -25.843 8.651 1.00 20.56 205 GLY A C 1
ATOM 1437 O O . GLY A 1 178 ? -68.769 -25.112 9.347 1.00 17.11 205 GLY A O 1
ATOM 1438 N N . SER A 1 179 ? -68.054 -27.163 8.758 1.00 20.41 206 SER A N 1
ATOM 1439 C CA . SER A 1 179 ? -68.732 -27.898 9.821 1.00 26.11 206 SER A CA 1
ATOM 1440 C C . SER A 1 179 ? -70.249 -27.845 9.718 1.00 21.68 206 SER A C 1
ATOM 1441 O O . SER A 1 179 ? -70.960 -27.557 10.683 1.00 26.37 206 SER A O 1
ATOM 1444 N N . ASN A 1 180 ? -70.745 -28.142 8.528 1.00 28.03 207 ASN A N 1
ATOM 1445 C CA . ASN A 1 180 ? -72.171 -28.243 8.313 1.00 22.15 207 ASN A CA 1
ATOM 1446 C C . ASN A 1 180 ? -72.446 -29.625 7.790 1.00 24.31 207 ASN A C 1
ATOM 1447 O O . ASN A 1 180 ? -71.703 -30.563 8.104 1.00 25.15 207 ASN A O 1
ATOM 1452 N N . LYS A 1 181 ? -73.511 -29.774 7.011 1.00 16.41 208 LYS A N 1
ATOM 1453 C CA . LYS A 1 181 ? -73.847 -31.085 6.465 1.00 22.93 208 LYS A CA 1
ATOM 1454 C C . LYS A 1 181 ? -74.040 -31.013 4.950 1.00 21.64 208 LYS A C 1
ATOM 1455 O O . LYS A 1 181 ? -74.849 -31.756 4.381 1.00 24.13 208 LYS A O 1
ATOM 1461 N N . LEU A 1 182 ? -73.299 -30.121 4.295 1.00 23.36 209 LEU A N 1
ATOM 1462 C CA . LEU A 1 182 ? -73.492 -29.908 2.858 1.00 28.97 209 LEU A CA 1
ATOM 1463 C C . LEU A 1 182 ? -73.120 -31.129 2.016 1.00 25.76 209 LEU A C 1
ATOM 1464 O O . LEU A 1 182 ? -72.040 -31.692 2.173 1.00 24.87 209 LEU A O 1
ATOM 1469 N N . ARG A 1 183 ? -74.018 -31.534 1.123 1.00 26.63 210 ARG A N 1
ATOM 1470 C CA . ARG A 1 183 ? -73.769 -32.683 0.244 1.00 26.74 210 ARG A CA 1
ATOM 1471 C C . ARG A 1 183 ? -73.447 -32.259 -1.177 1.00 28.33 210 ARG A C 1
ATOM 1472 O O . ARG A 1 183 ? -72.803 -33.002 -1.932 1.00 29.84 210 ARG A O 1
ATOM 1480 N N . GLN A 1 184 ? -73.950 -31.085 -1.554 1.00 24.80 211 GLN A N 1
ATOM 1481 C CA . GLN A 1 184 ? -73.780 -30.574 -2.903 1.00 24.05 211 GLN A CA 1
ATOM 1482 C C . GLN A 1 184 ? -73.413 -29.094 -2.865 1.00 30.36 211 GLN A C 1
ATOM 1483 O O . GLN A 1 184 ? -73.878 -28.358 -2.000 1.00 29.59 211 GLN A O 1
ATOM 1489 N N . MET A 1 185 ? -72.593 -28.664 -3.821 1.00 27.09 212 MET A N 1
ATOM 1490 C CA . MET A 1 185 ? -72.422 -27.244 -4.081 1.00 32.31 212 MET A CA 1
ATOM 1491 C C . MET A 1 185 ? -73.723 -26.656 -4.625 1.00 30.34 212 MET A C 1
ATOM 1492 O O . MET A 1 185 ? -74.297 -27.181 -5.575 1.00 33.18 212 MET A O 1
ATOM 1497 N N . PRO A 1 186 ? -74.195 -25.559 -4.022 1.00 34.18 213 PRO A N 1
ATOM 1498 C CA . PRO A 1 186 ? -75.327 -24.820 -4.600 1.00 33.78 213 PRO A CA 1
ATOM 1499 C C . PRO A 1 186 ? -74.982 -24.377 -6.018 1.00 35.42 213 PRO A C 1
ATOM 1500 O O . PRO A 1 186 ? -73.848 -23.991 -6.270 1.00 38.68 213 PRO A O 1
ATOM 1504 N N . ARG A 1 187 ? -75.937 -24.448 -6.936 1.00 40.95 214 ARG A N 1
ATOM 1505 C CA . ARG A 1 187 ? -75.659 -24.142 -8.330 1.00 41.83 214 ARG A CA 1
ATOM 1506 C C . ARG A 1 187 ? -75.828 -22.667 -8.654 1.00 37.82 214 ARG A C 1
ATOM 1507 O O . ARG A 1 187 ? -76.665 -21.984 -8.059 1.00 38.54 214 ARG A O 1
ATOM 1515 N N . GLY A 1 188 ? -75.037 -22.200 -9.620 1.00 34.37 215 GLY A N 1
ATOM 1516 C CA . GLY A 1 188 ? -75.120 -20.845 -10.141 1.00 31.85 215 GLY A CA 1
ATOM 1517 C C . GLY A 1 188 ? -74.996 -19.721 -9.116 1.00 33.13 215 GLY A C 1
ATOM 1518 O O . GLY A 1 188 ? -75.691 -18.713 -9.220 1.00 45.97 215 GLY A O 1
ATOM 1519 N N . ILE A 1 189 ? -74.121 -19.875 -8.131 1.00 25.89 216 ILE A N 1
ATOM 1520 C CA . ILE A 1 189 ? -74.008 -18.850 -7.089 1.00 39.32 216 ILE A CA 1
ATOM 1521 C C . ILE A 1 189 ? -72.852 -17.874 -7.308 1.00 36.10 216 ILE A C 1
ATOM 1522 O O . ILE A 1 189 ? -72.926 -16.709 -6.920 1.00 34.94 216 ILE A O 1
ATOM 1527 N N . PHE A 1 190 ? -71.793 -18.347 -7.950 1.00 29.72 217 PHE A N 1
ATOM 1528 C CA . PHE A 1 190 ? -70.574 -17.554 -8.076 1.00 30.41 217 PHE A CA 1
ATOM 1529 C C . PHE A 1 190 ? -70.726 -16.280 -8.919 1.00 33.99 217 PHE A C 1
ATOM 1530 O O . PHE A 1 190 ? -70.049 -15.272 -8.676 1.00 29.33 217 PHE A O 1
ATOM 1538 N N . GLY A 1 191 ? -71.637 -16.314 -9.884 1.00 29.07 218 GLY A N 1
ATOM 1539 C CA . GLY A 1 191 ? -71.965 -15.123 -10.657 1.00 28.47 218 GLY A CA 1
ATOM 1540 C C . GLY A 1 191 ? -72.570 -14.040 -9.778 1.00 26.33 218 GLY A C 1
ATOM 1541 O O . GLY A 1 191 ? -72.592 -12.872 -10.144 1.00 33.40 218 GLY A O 1
ATOM 1542 N N . LYS A 1 192 ? -73.062 -14.426 -8.604 1.00 23.74 219 LYS A N 1
ATOM 1543 C CA . LYS A 1 192 ? -73.645 -13.462 -7.669 1.00 23.95 219 LYS A CA 1
ATOM 1544 C C . LYS A 1 192 ? -72.579 -12.777 -6.815 1.00 26.01 219 LYS A C 1
ATOM 1545 O O . LYS A 1 192 ? -72.821 -11.708 -6.267 1.00 30.86 219 LYS A O 1
ATOM 1551 N N . MET A 1 193 ? -71.415 -13.418 -6.687 1.00 26.10 220 MET A N 1
ATOM 1552 C CA . MET A 1 193 ? -70.361 -12.953 -5.786 1.00 24.51 220 MET A CA 1
ATOM 1553 C C . MET A 1 193 ? -69.046 -12.824 -6.552 1.00 21.30 220 MET A C 1
ATOM 1554 O O . MET A 1 193 ? -68.135 -13.641 -6.371 1.00 27.76 220 MET A O 1
ATOM 1559 N N . PRO A 1 194 ? -68.953 -11.795 -7.415 1.00 22.20 221 PRO A N 1
ATOM 1560 C CA . PRO A 1 194 ? -67.825 -11.663 -8.347 1.00 27.63 221 PRO A CA 1
ATOM 1561 C C . PRO A 1 194 ? -66.517 -11.274 -7.645 1.00 33.97 221 PRO A C 1
ATOM 1562 O O . PRO A 1 194 ? -65.477 -11.307 -8.288 1.00 32.63 221 PRO A O 1
ATOM 1566 N N . LYS A 1 195 ? -66.570 -10.938 -6.355 1.00 30.22 222 LYS A N 1
ATOM 1567 C CA . LYS A 1 195 ? -65.354 -10.656 -5.581 1.00 25.99 222 LYS A CA 1
ATOM 1568 C C . LYS A 1 195 ? -64.968 -11.800 -4.644 1.00 21.42 222 LYS A C 1
ATOM 1569 O O . LYS A 1 195 ? -64.017 -11.664 -3.883 1.00 28.72 222 LYS A O 1
ATOM 1575 N N . LEU A 1 196 ? -65.681 -12.923 -4.694 1.00 20.85 223 LEU A N 1
ATOM 1576 C CA . LEU A 1 196 ? -65.416 -14.004 -3.740 1.00 23.04 223 LEU A CA 1
ATOM 1577 C C . LEU A 1 196 ? -63.970 -14.539 -3.803 1.00 25.79 223 LEU A C 1
ATOM 1578 O O . LEU A 1 196 ? -63.518 -14.970 -4.861 1.00 20.04 223 LEU A O 1
ATOM 1583 N N . LYS A 1 197 ? -63.250 -14.502 -2.678 1.00 19.36 224 LYS A N 1
ATOM 1584 C CA . LYS A 1 197 ? -61.855 -14.971 -2.660 1.00 19.30 224 LYS A CA 1
ATOM 1585 C C . LYS A 1 197 ? -61.643 -16.242 -1.848 1.00 22.59 224 LYS A C 1
ATOM 1586 O O . LYS A 1 197 ? -60.869 -17.111 -2.245 1.00 24.46 224 LYS A O 1
ATOM 1592 N N . GLN A 1 198 ? -62.347 -16.370 -0.729 1.00 18.41 225 GLN A N 1
ATOM 1593 C CA . GLN A 1 198 ? -62.139 -17.516 0.160 1.00 20.03 225 GLN A CA 1
ATOM 1594 C C . GLN A 1 198 ? -63.399 -18.364 0.301 1.00 21.63 225 GLN A C 1
ATOM 1595 O O . GLN A 1 198 ? -64.466 -17.873 0.700 1.00 21.48 225 GLN A O 1
ATOM 1601 N N . LEU A 1 199 ? -63.264 -19.641 -0.032 1.00 14.82 226 LEU A N 1
ATOM 1602 C CA . LEU A 1 199 ? -64.371 -20.569 0.004 1.00 14.72 226 LEU A CA 1
ATOM 1603 C C . LEU A 1 199 ? -64.042 -21.695 0.972 1.00 20.00 226 LEU A C 1
ATOM 1604 O O . LEU A 1 199 ? -63.342 -22.641 0.610 1.00 17.83 226 LEU A O 1
ATOM 1609 N N . ASN A 1 200 ? -64.518 -21.585 2.212 1.00 20.11 227 ASN A N 1
ATOM 1610 C CA . ASN A 1 200 ? -64.303 -22.629 3.203 1.00 17.58 227 ASN A CA 1
ATOM 1611 C C . ASN A 1 200 ? -65.467 -23.603 3.324 1.00 16.43 227 ASN A C 1
ATOM 1612 O O . ASN A 1 200 ? -66.573 -23.217 3.699 1.00 14.26 227 ASN A O 1
ATOM 1617 N N . LEU A 1 201 ? -65.199 -24.879 3.056 1.00 22.39 228 LEU A N 1
ATOM 1618 C CA . LEU A 1 201 ? -66.253 -25.889 3.012 1.00 22.86 228 LEU A CA 1
ATOM 1619 C C . LEU A 1 201 ? -65.832 -27.125 3.768 1.00 26.02 228 LEU A C 1
ATOM 1620 O O . LEU A 1 201 ? -66.367 -28.204 3.522 1.00 23.83 228 LEU A O 1
ATOM 1625 N N . TRP A 1 202 ? -64.891 -26.966 4.702 1.00 15.24 229 TRP A N 1
ATOM 1626 C CA . TRP A 1 202 ? -64.329 -28.125 5.423 1.00 13.72 229 TRP A CA 1
ATOM 1627 C C . TRP A 1 202 ? -65.370 -28.749 6.340 1.00 17.17 229 TRP A C 1
ATOM 1628 O O . TRP A 1 202 ? -66.338 -28.080 6.747 1.00 20.42 229 TRP A O 1
ATOM 1639 N N . SER A 1 203 ? -65.176 -30.030 6.642 1.00 14.25 230 SER A N 1
ATOM 1640 C CA . SER A 1 203 ? -66.049 -30.779 7.556 1.00 16.07 230 SER A CA 1
ATOM 1641 C C . SER A 1 203 ? -67.495 -30.726 7.097 1.00 24.37 230 SER A C 1
ATOM 1642 O O . SER A 1 203 ? -68.396 -30.421 7.878 1.00 26.32 230 SER A O 1
ATOM 1645 N N . ASN A 1 204 ? -67.693 -30.998 5.815 1.00 17.22 231 ASN A N 1
ATOM 1646 C CA . ASN A 1 204 ? -69.019 -31.198 5.264 1.00 25.76 231 ASN A CA 1
ATOM 1647 C C . ASN A 1 204 ? -69.081 -32.613 4.721 1.00 28.97 231 ASN A C 1
ATOM 1648 O O . ASN A 1 204 ? -68.311 -33.465 5.150 1.00 22.97 231 ASN A O 1
ATOM 1653 N N . GLN A 1 205 ? -69.977 -32.891 3.784 1.00 23.63 232 GLN A N 1
ATOM 1654 C CA . GLN A 1 205 ? -70.016 -34.242 3.230 1.00 19.53 232 GLN A CA 1
ATOM 1655 C C . GLN A 1 205 ? -70.155 -34.157 1.720 1.00 27.51 232 GLN A C 1
ATOM 1656 O O . GLN A 1 205 ? -71.051 -34.755 1.119 1.00 32.33 232 GLN A O 1
ATOM 1662 N N . LEU A 1 206 ? -69.244 -33.387 1.124 1.00 29.92 233 LEU A N 1
ATOM 1663 C CA . LEU A 1 206 ? -69.241 -33.120 -0.314 1.00 25.50 233 LEU A CA 1
ATOM 1664 C C . LEU A 1 206 ? -68.551 -34.246 -1.086 1.00 24.66 233 LEU A C 1
ATOM 1665 O O . LEU A 1 206 ? -67.392 -34.130 -1.484 1.00 26.07 233 LEU A O 1
ATOM 1670 N N . HIS A 1 207 ? -69.291 -35.329 -1.292 1.00 26.27 234 HIS A N 1
ATOM 1671 C CA . HIS A 1 207 ? -68.785 -36.543 -1.914 1.00 36.39 234 HIS A CA 1
ATOM 1672 C C . HIS A 1 207 ? -69.014 -36.592 -3.424 1.00 44.01 234 HIS A C 1
ATOM 1673 O O . HIS A 1 207 ? -68.875 -37.646 -4.030 1.00 51.74 234 HIS A O 1
ATOM 1680 N N . ASN A 1 208 ? -69.391 -35.475 -4.034 1.00 50.39 235 ASN A N 1
ATOM 1681 C CA . ASN A 1 208 ? -69.728 -35.494 -5.458 1.00 48.54 235 ASN A CA 1
ATOM 1682 C C . ASN A 1 208 ? -69.318 -34.222 -6.196 1.00 38.41 235 ASN A C 1
ATOM 1683 O O . ASN A 1 208 ? -70.023 -33.767 -7.078 1.00 39.06 235 ASN A O 1
ATOM 1688 N N . LEU A 1 209 ? -68.184 -33.646 -5.824 1.00 35.12 236 LEU A N 1
ATOM 1689 C CA . LEU A 1 209 ? -67.713 -32.429 -6.460 1.00 28.84 236 LEU A CA 1
ATOM 1690 C C . LEU A 1 209 ? -67.293 -32.733 -7.891 1.00 34.35 236 LEU A C 1
ATOM 1691 O O . LEU A 1 209 ? -66.607 -33.725 -8.148 1.00 31.06 236 LEU A O 1
ATOM 1696 N N . THR A 1 210 ? -67.761 -31.898 -8.816 1.00 31.27 237 THR A N 1
ATOM 1697 C CA . THR A 1 210 ? -67.375 -31.966 -10.217 1.00 29.18 237 THR A CA 1
ATOM 1698 C C . THR A 1 210 ? -67.045 -30.557 -10.708 1.00 33.75 237 THR A C 1
ATOM 1699 O O . THR A 1 210 ? -67.352 -29.554 -10.035 1.00 31.42 237 THR A O 1
ATOM 1703 N N . LYS A 1 211 ? -66.424 -30.500 -11.882 1.00 30.79 238 LYS A N 1
ATOM 1704 C CA . LYS A 1 211 ? -65.959 -29.260 -12.499 1.00 30.83 238 LYS A CA 1
ATOM 1705 C C . LYS A 1 211 ? -67.045 -28.186 -12.562 1.00 31.82 238 LYS A C 1
ATOM 1706 O O . LYS A 1 211 ? -66.813 -27.031 -12.205 1.00 41.12 238 LYS A O 1
ATOM 1712 N N . HIS A 1 212 ? -68.245 -28.580 -12.957 1.00 31.09 239 HIS A N 1
ATOM 1713 C CA . HIS A 1 212 ? -69.358 -27.647 -13.078 1.00 31.99 239 HIS A CA 1
ATOM 1714 C C . HIS A 1 212 ? -69.715 -26.944 -11.769 1.00 35.11 239 HIS A C 1
ATOM 1715 O O . HIS A 1 212 ? -70.316 -25.864 -11.786 1.00 31.73 239 HIS A O 1
ATOM 1722 N N . ASP A 1 213 ? -69.353 -27.550 -10.639 1.00 36.18 240 ASP A N 1
ATOM 1723 C CA . ASP A 1 213 ? -69.659 -26.976 -9.334 1.00 34.29 240 ASP A CA 1
ATOM 1724 C C . ASP A 1 213 ? -68.998 -25.601 -9.158 1.00 33.98 240 ASP A C 1
ATOM 1725 O O . ASP A 1 213 ? -69.511 -24.735 -8.436 1.00 33.85 240 ASP A O 1
ATOM 1730 N N . PHE A 1 214 ? -67.872 -25.389 -9.830 1.00 27.67 241 PHE A N 1
ATOM 1731 C CA . PHE A 1 214 ? -67.140 -24.137 -9.661 1.00 34.20 241 PHE A CA 1
ATOM 1732 C C . PHE A 1 214 ? -67.203 -23.246 -10.898 1.00 33.61 241 PHE A C 1
ATOM 1733 O O . PHE A 1 214 ? -66.377 -22.353 -11.076 1.00 26.52 241 PHE A O 1
ATOM 1741 N N . GLU A 1 215 ? -68.196 -23.477 -11.747 1.00 31.01 242 GLU A N 1
ATOM 1742 C CA . GLU A 1 215 ? -68.390 -22.621 -12.919 1.00 33.13 242 GLU A CA 1
ATOM 1743 C C . GLU A 1 215 ? -68.596 -21.153 -12.527 1.00 27.07 242 GLU A C 1
ATOM 1744 O O . GLU A 1 215 ? -69.472 -20.816 -11.726 1.00 25.40 242 GLU A O 1
ATOM 1750 N N . GLY A 1 216 ? -67.780 -20.279 -13.096 1.00 26.74 243 GLY A N 1
ATOM 1751 C CA . GLY A 1 216 ? -67.870 -18.868 -12.770 1.00 35.12 243 GLY A CA 1
ATOM 1752 C C . GLY A 1 216 ? -67.002 -18.432 -11.595 1.00 36.78 243 GLY A C 1
ATOM 1753 O O . GLY A 1 216 ? -66.967 -17.257 -11.257 1.00 38.60 243 GLY A O 1
ATOM 1754 N N . ALA A 1 217 ? -66.284 -19.364 -10.977 1.00 37.59 244 ALA A N 1
ATOM 1755 C CA . ALA A 1 217 ? -65.527 -19.041 -9.758 1.00 35.07 244 ALA A CA 1
ATOM 1756 C C . ALA A 1 217 ? -64.092 -18.563 -10.011 1.00 34.21 244 ALA A C 1
ATOM 1757 O O . ALA A 1 217 ? -63.182 -18.933 -9.285 1.00 39.62 244 ALA A O 1
ATOM 1759 N N . THR A 1 218 ? -63.899 -17.729 -11.029 1.00 38.29 245 THR A N 1
ATOM 1760 C CA . THR A 1 218 ? -62.564 -17.269 -11.426 1.00 34.86 245 THR A CA 1
ATOM 1761 C C . THR A 1 218 ? -61.915 -16.306 -10.443 1.00 32.20 245 THR A C 1
ATOM 1762 O O . THR A 1 218 ? -60.725 -16.032 -10.533 1.00 28.62 245 THR A O 1
ATOM 1766 N N . SER A 1 219 ? -62.704 -15.750 -9.537 1.00 27.06 246 SER A N 1
ATOM 1767 C CA . SER A 1 219 ? -62.158 -14.839 -8.555 1.00 27.78 246 SER A CA 1
ATOM 1768 C C . SER A 1 219 ? -61.553 -15.607 -7.376 1.00 27.68 246 SER A C 1
ATOM 1769 O O . SER A 1 219 ? -60.780 -15.047 -6.590 1.00 29.29 246 SER A O 1
ATOM 1772 N N . VAL A 1 220 ? -61.902 -16.884 -7.255 1.00 24.57 247 VAL A N 1
ATOM 1773 C CA . VAL A 1 220 ? -61.617 -17.640 -6.029 1.00 20.88 247 VAL A CA 1
ATOM 1774 C C . VAL A 1 220 ? -60.119 -17.912 -5.838 1.00 23.89 247 VAL A C 1
ATOM 1775 O O . VAL A 1 220 ? -59.466 -18.467 -6.713 1.00 26.97 247 VAL A O 1
ATOM 1779 N N . LEU A 1 221 ? -59.592 -17.523 -4.681 1.00 21.35 248 LEU A N 1
ATOM 1780 C CA . LEU A 1 221 ? -58.167 -17.653 -4.402 1.00 24.90 248 LEU A CA 1
ATOM 1781 C C . LEU A 1 221 ? -57.905 -18.822 -3.469 1.00 25.97 248 LEU A C 1
ATOM 1782 O O . LEU A 1 221 ? -56.828 -19.420 -3.485 1.00 24.15 248 LEU A O 1
ATOM 1787 N N . GLY A 1 222 ? -58.897 -19.145 -2.648 1.00 20.38 249 GLY A N 1
ATOM 1788 C CA . GLY A 1 222 ? -58.749 -20.224 -1.686 1.00 20.37 249 GLY A CA 1
ATOM 1789 C C . GLY A 1 222 ? -59.953 -21.142 -1.624 1.00 21.32 249 GLY A C 1
ATOM 1790 O O . GLY A 1 222 ? -61.101 -20.687 -1.500 1.00 21.17 249 GLY A O 1
ATOM 1791 N N . ILE A 1 223 ? -59.702 -22.440 -1.727 1.00 20.83 250 ILE A N 1
ATOM 1792 C CA . ILE A 1 223 ? -60.750 -23.421 -1.483 1.00 18.53 250 ILE A CA 1
ATOM 1793 C C . ILE A 1 223 ? -60.293 -24.494 -0.488 1.00 23.43 250 ILE A C 1
ATOM 1794 O O . ILE A 1 223 ? -59.222 -25.111 -0.638 1.00 18.16 250 ILE A O 1
ATOM 1799 N N . ASP A 1 224 ? -61.102 -24.709 0.537 1.00 20.52 251 ASP A N 1
ATOM 1800 C CA . ASP A 1 224 ? -60.721 -25.636 1.580 1.00 20.01 251 ASP A CA 1
ATOM 1801 C C . ASP A 1 224 ? -61.819 -26.648 1.760 1.00 19.12 251 ASP A C 1
ATOM 1802 O O . ASP A 1 224 ? -62.886 -26.312 2.221 1.00 19.90 251 ASP A O 1
ATOM 1807 N N . ILE A 1 225 ? -61.525 -27.893 1.401 1.00 14.64 252 ILE A N 1
ATOM 1808 C CA . ILE A 1 225 ? -62.484 -28.965 1.475 1.00 21.72 252 ILE A CA 1
ATOM 1809 C C . ILE A 1 225 ? -61.950 -30.120 2.308 1.00 24.74 252 ILE A C 1
ATOM 1810 O O . ILE A 1 225 ? -62.308 -31.273 2.072 1.00 22.05 252 ILE A O 1
ATOM 1815 N N . HIS A 1 226 ? -61.104 -29.804 3.288 1.00 24.83 253 HIS A N 1
ATOM 1816 C CA . HIS A 1 226 ? -60.616 -30.829 4.197 1.00 20.89 253 HIS A CA 1
ATOM 1817 C C . HIS A 1 226 ? -61.740 -31.494 4.985 1.00 21.07 253 HIS A C 1
ATOM 1818 O O . HIS A 1 226 ? -62.782 -30.887 5.210 1.00 21.14 253 HIS A O 1
ATOM 1825 N N . ASP A 1 227 ? -61.537 -32.768 5.329 1.00 20.39 254 ASP A N 1
ATOM 1826 C CA . ASP A 1 227 ? -62.497 -33.567 6.095 1.00 19.29 254 ASP A CA 1
ATOM 1827 C C . ASP A 1 227 ? -63.914 -33.574 5.484 1.00 27.21 254 ASP A C 1
ATOM 1828 O O . ASP A 1 227 ? -64.886 -33.177 6.132 1.00 24.24 254 ASP A O 1
ATOM 1833 N N . ASN A 1 228 ? -64.020 -34.025 4.237 1.00 18.57 255 ASN A N 1
ATOM 1834 C CA . ASN A 1 228 ? -65.304 -34.154 3.583 1.00 22.41 255 ASN A CA 1
ATOM 1835 C C . ASN A 1 228 ? -65.595 -35.588 3.196 1.00 30.15 255 ASN A C 1
ATOM 1836 O O . ASN A 1 228 ? -66.463 -35.823 2.375 1.00 33.32 255 ASN A O 1
ATOM 1841 N N . GLY A 1 229 ? -64.847 -36.533 3.767 1.00 24.29 256 GLY A N 1
ATOM 1842 C CA . GLY A 1 229 ? -65.015 -37.943 3.449 1.00 29.16 256 GLY A CA 1
ATOM 1843 C C . GLY A 1 229 ? -64.852 -38.231 1.962 1.00 29.49 256 GLY A C 1
ATOM 1844 O O . GLY A 1 229 ? -65.450 -39.168 1.452 1.00 36.16 256 GLY A O 1
ATOM 1845 N N . ILE A 1 230 ? -64.045 -37.427 1.267 1.00 28.65 257 ILE A N 1
ATOM 1846 C CA . ILE A 1 230 ? -63.850 -37.581 -0.180 1.00 37.36 257 ILE A CA 1
ATOM 1847 C C . ILE A 1 230 ? -62.930 -38.759 -0.507 1.00 33.66 257 ILE A C 1
ATOM 1848 O O . ILE A 1 230 ? -61.811 -38.848 0.018 1.00 32.49 257 ILE A O 1
ATOM 1853 N N . GLU A 1 231 ? -63.398 -39.662 -1.365 1.00 33.05 258 GLU A N 1
ATOM 1854 C CA . GLU A 1 231 ? -62.627 -40.858 -1.727 1.00 29.81 258 GLU A CA 1
ATOM 1855 C C . GLU A 1 231 ? -61.864 -40.681 -3.033 1.00 35.33 258 GLU A C 1
ATOM 1856 O O . GLU A 1 231 ? -60.745 -41.166 -3.175 1.00 36.99 258 GLU A O 1
ATOM 1862 N N . GLN A 1 232 ? -62.494 -39.995 -3.983 1.00 30.72 259 GLN A N 1
ATOM 1863 C CA . GLN A 1 232 ? -61.936 -39.766 -5.310 1.00 37.17 259 GLN A CA 1
ATOM 1864 C C . GLN A 1 232 ? -62.319 -38.361 -5.762 1.00 32.12 259 GLN A C 1
ATOM 1865 O O . GLN A 1 232 ? -63.353 -37.838 -5.359 1.00 33.94 259 GLN A O 1
ATOM 1871 N N . LEU A 1 233 ? -61.487 -37.759 -6.599 1.00 29.98 260 LEU A N 1
ATOM 1872 C CA . LEU A 1 233 ? -61.840 -36.510 -7.265 1.00 32.09 260 LEU A CA 1
ATOM 1873 C C . LEU A 1 233 ? -61.653 -36.698 -8.757 1.00 31.35 260 LEU A C 1
ATOM 1874 O O . LEU A 1 233 ? -60.664 -37.301 -9.181 1.00 30.29 260 LEU A O 1
ATOM 1879 N N . PRO A 1 234 ? -62.601 -36.191 -9.565 1.00 35.74 261 PRO A N 1
ATOM 1880 C CA . PRO A 1 234 ? -62.360 -36.215 -11.014 1.00 37.22 261 PRO A CA 1
ATOM 1881 C C . PRO A 1 234 ? -61.165 -35.316 -11.341 1.00 32.98 261 PRO A C 1
ATOM 1882 O O . PRO A 1 234 ? -60.948 -34.327 -10.640 1.00 27.54 261 PRO A O 1
ATOM 1886 N N . HIS A 1 235 ? -60.416 -35.648 -12.386 1.00 38.50 262 HIS A N 1
ATOM 1887 C CA . HIS A 1 235 ? -59.197 -34.924 -12.729 1.00 36.70 262 HIS A CA 1
ATOM 1888 C C . HIS A 1 235 ? -59.423 -33.449 -13.082 1.00 41.86 262 HIS A C 1
ATOM 1889 O O . HIS A 1 235 ? -58.502 -32.631 -12.999 1.00 40.80 262 HIS A O 1
ATOM 1896 N N . ASP A 1 236 ? -60.641 -33.115 -13.491 1.00 37.23 263 ASP A N 1
ATOM 1897 C CA . ASP A 1 236 ? -60.944 -31.751 -13.894 1.00 32.92 263 ASP A CA 1
ATOM 1898 C C . ASP A 1 236 ? -61.828 -30.994 -12.895 1.00 29.18 263 ASP A C 1
ATOM 1899 O O . ASP A 1 236 ? -62.407 -29.968 -13.249 1.00 32.32 263 ASP A O 1
ATOM 1904 N N . VAL A 1 237 ? -61.925 -31.487 -11.656 1.00 30.67 264 VAL A N 1
ATOM 1905 C CA . VAL A 1 237 ? -62.800 -30.869 -10.657 1.00 31.26 264 VAL A CA 1
ATOM 1906 C C . VAL A 1 237 ? -62.513 -29.385 -10.420 1.00 33.23 264 VAL A C 1
ATOM 1907 O O . VAL A 1 237 ? -63.425 -28.616 -10.100 1.00 31.96 264 VAL A O 1
ATOM 1911 N N . PHE A 1 238 ? -61.251 -28.986 -10.582 1.00 31.59 265 PHE A N 1
ATOM 1912 C CA . PHE A 1 238 ? -60.832 -27.617 -10.277 1.00 26.83 265 PHE A CA 1
ATOM 1913 C C . PHE A 1 238 ? -60.584 -26.795 -11.552 1.00 30.65 265 PHE A C 1
ATOM 1914 O O . PHE A 1 238 ? -60.023 -25.702 -11.492 1.00 32.02 265 PHE A O 1
ATOM 1922 N N . ALA A 1 239 ? -60.992 -27.321 -12.704 1.00 34.02 266 ALA A N 1
ATOM 1923 C CA . ALA A 1 239 ? -60.716 -26.666 -13.985 1.00 31.73 266 ALA A CA 1
ATOM 1924 C C . ALA A 1 239 ? -61.116 -25.196 -14.056 1.00 29.26 266 ALA A C 1
ATOM 1925 O O . ALA A 1 239 ? -60.447 -24.403 -14.712 1.00 30.00 266 ALA A O 1
ATOM 1927 N N . HIS A 1 240 ? -62.210 -24.830 -13.400 1.00 26.10 267 HIS A N 1
ATOM 1928 C CA . HIS A 1 240 ? -62.689 -23.452 -13.492 1.00 32.04 267 HIS A CA 1
ATOM 1929 C C . HIS A 1 240 ? -62.024 -22.509 -12.485 1.00 32.12 267 HIS A C 1
ATOM 1930 O O . HIS A 1 240 ? -62.132 -21.294 -12.609 1.00 31.01 267 HIS A O 1
ATOM 1937 N N . LEU A 1 241 ? -61.349 -23.074 -11.489 1.00 26.71 268 LEU A N 1
ATOM 1938 C CA . LEU A 1 241 ? -60.670 -22.277 -10.468 1.00 25.39 268 LEU A CA 1
ATOM 1939 C C . LEU A 1 241 ? -59.303 -21.841 -10.971 1.00 32.39 268 LEU A C 1
ATOM 1940 O O . LEU A 1 241 ? -58.290 -22.200 -10.384 1.00 32.49 268 LEU A O 1
ATOM 1945 N N . THR A 1 242 ? -59.271 -21.071 -12.055 1.00 35.18 269 THR A N 1
ATOM 1946 C CA . THR A 1 242 ? -58.008 -20.768 -12.721 1.00 39.16 269 THR A CA 1
ATOM 1947 C C . THR A 1 242 ? -57.091 -19.844 -11.929 1.00 32.20 269 THR A C 1
ATOM 1948 O O . THR A 1 242 ? -55.882 -19.839 -12.150 1.00 33.05 269 THR A O 1
ATOM 1952 N N . ASN A 1 243 ? -57.659 -19.065 -11.016 1.00 32.75 270 ASN A N 1
ATOM 1953 C CA . ASN A 1 243 ? -56.864 -18.155 -10.201 1.00 34.35 270 ASN A CA 1
ATOM 1954 C C . ASN A 1 243 ? -56.599 -18.648 -8.770 1.00 26.91 270 ASN A C 1
ATOM 1955 O O . ASN A 1 243 ? -56.041 -17.917 -7.944 1.00 26.14 270 ASN A O 1
ATOM 1960 N N . VAL A 1 244 ? -57.006 -19.876 -8.467 1.00 24.25 271 VAL A N 1
ATOM 1961 C CA . VAL A 1 244 ? -56.839 -20.389 -7.107 1.00 25.84 271 VAL A CA 1
ATOM 1962 C C . VAL A 1 244 ? -55.350 -20.477 -6.710 1.00 22.53 271 VAL A C 1
ATOM 1963 O O . VAL A 1 244 ? -54.503 -20.866 -7.509 1.00 27.45 271 VAL A O 1
ATOM 1967 N N . THR A 1 245 ? -55.034 -20.043 -5.496 1.00 20.71 272 THR A N 1
ATOM 1968 C CA . THR A 1 245 ? -53.663 -20.099 -4.994 1.00 24.39 272 THR A CA 1
ATOM 1969 C C . THR A 1 245 ? -53.485 -21.059 -3.809 1.00 26.23 272 THR A C 1
ATOM 1970 O O . THR A 1 245 ? -52.366 -21.485 -3.512 1.00 27.77 272 THR A O 1
ATOM 1974 N N . ASP A 1 246 ? -54.566 -21.370 -3.102 1.00 25.80 273 ASP A N 1
ATOM 1975 C CA . ASP A 1 246 ? -54.472 -22.279 -1.953 1.00 22.78 273 ASP A CA 1
ATOM 1976 C C . ASP A 1 246 ? -55.569 -23.333 -2.029 1.00 23.77 273 ASP A C 1
ATOM 1977 O O . ASP A 1 246 ? -56.754 -23.010 -2.148 1.00 22.32 273 ASP A O 1
ATOM 1982 N N . ILE A 1 247 ? -55.161 -24.594 -1.941 1.00 18.14 274 ILE A N 1
ATOM 1983 C CA . ILE A 1 247 ? -56.084 -25.698 -1.932 1.00 19.57 274 ILE A CA 1
ATOM 1984 C C . ILE A 1 247 ? -55.813 -26.604 -0.744 1.00 24.75 274 ILE A C 1
ATOM 1985 O O . ILE A 1 247 ? -54.670 -27.024 -0.516 1.00 24.61 274 ILE A O 1
ATOM 1990 N N . ASN A 1 248 ? -56.860 -26.894 0.026 1.00 20.58 275 ASN A N 1
ATOM 1991 C CA . ASN A 1 248 ? -56.728 -27.833 1.127 1.00 16.42 275 ASN A CA 1
ATOM 1992 C C . ASN A 1 248 ? -57.580 -29.085 0.929 1.00 20.34 275 ASN A C 1
ATOM 1993 O O . ASN A 1 248 ? -58.806 -29.014 0.945 1.00 20.39 275 ASN A O 1
ATOM 1998 N N . LEU A 1 249 ? -56.904 -30.227 0.769 1.00 20.40 276 LEU A N 1
ATOM 1999 C CA . LEU A 1 249 ? -57.544 -31.506 0.534 1.00 17.03 276 LEU A CA 1
ATOM 2000 C C . LEU A 1 249 ? -57.375 -32.462 1.713 1.00 23.69 276 LEU A C 1
ATOM 2001 O O . LEU A 1 249 ? -57.613 -33.665 1.560 1.00 23.12 276 LEU A O 1
ATOM 2006 N N . SER A 1 250 ? -56.969 -31.935 2.872 1.00 19.72 277 SER A N 1
ATOM 2007 C CA . SER A 1 250 ? -56.577 -32.768 4.012 1.00 21.34 277 SER A CA 1
ATOM 2008 C C . SER A 1 250 ? -57.727 -33.596 4.596 1.00 29.69 277 SER A C 1
ATOM 2009 O O . SER A 1 250 ? -58.898 -33.363 4.309 1.00 30.15 277 SER A O 1
ATOM 2012 N N . ALA A 1 251 ? -57.362 -34.571 5.420 1.00 22.95 278 ALA A N 1
ATOM 2013 C CA . ALA A 1 251 ? -58.308 -35.335 6.213 1.00 20.04 278 ALA A CA 1
ATOM 2014 C C . ALA A 1 251 ? -59.426 -35.941 5.377 1.00 26.24 278 ALA A C 1
ATOM 2015 O O . ALA A 1 251 ? -60.568 -35.995 5.804 1.00 24.14 278 ALA A O 1
ATOM 2017 N N . ASN A 1 252 ? -59.086 -36.388 4.177 1.00 25.56 279 ASN A N 1
ATOM 2018 C CA . ASN A 1 252 ? -60.035 -37.090 3.339 1.00 26.18 279 ASN A CA 1
ATOM 2019 C C . ASN A 1 252 ? -59.659 -38.570 3.204 1.00 32.06 279 ASN A C 1
ATOM 2020 O O . ASN A 1 252 ? -58.864 -39.091 3.994 1.00 29.72 279 ASN A O 1
ATOM 2025 N N . LEU A 1 253 ? -60.231 -39.246 2.217 1.00 32.55 280 LEU A N 1
ATOM 2026 C CA . LEU A 1 253 ? -60.120 -40.697 2.133 1.00 31.29 280 LEU A CA 1
ATOM 2027 C C . LEU A 1 253 ? -59.525 -41.174 0.806 1.00 28.80 280 LEU A C 1
ATOM 2028 O O . LEU A 1 253 ? -59.950 -42.204 0.272 1.00 30.48 280 LEU A O 1
ATOM 2033 N N . PHE A 1 254 ? -58.552 -40.441 0.264 1.00 27.02 281 PHE A N 1
ATOM 2034 C CA . PHE A 1 254 ? -58.010 -40.791 -1.057 1.00 32.13 281 PHE A CA 1
ATOM 2035 C C . PHE A 1 254 ? -57.158 -42.049 -1.023 1.00 38.59 281 PHE A C 1
ATOM 2036 O O . PHE A 1 254 ? -56.317 -42.213 -0.133 1.00 40.43 281 PHE A O 1
ATOM 2044 N N . ARG A 1 255 ? -57.353 -42.932 -2.001 1.00 33.65 282 ARG A N 1
ATOM 2045 C CA . ARG A 1 255 ? -56.412 -44.036 -2.179 1.00 38.16 282 ARG A CA 1
ATOM 2046 C C . ARG A 1 255 ? -55.519 -43.790 -3.393 1.00 40.91 282 ARG A C 1
ATOM 2047 O O . ARG A 1 255 ? -54.488 -44.453 -3.564 1.00 39.74 282 ARG A O 1
ATOM 2055 N N . SER A 1 256 ? -55.921 -42.816 -4.212 1.00 32.17 283 SER A N 1
ATOM 2056 C CA . SER A 1 256 ? -55.116 -42.310 -5.325 1.00 32.65 283 SER A CA 1
ATOM 2057 C C . SER A 1 256 ? -55.626 -40.919 -5.709 1.00 37.06 283 SER A C 1
ATOM 2058 O O . SER A 1 256 ? -56.730 -40.527 -5.334 1.00 37.93 283 SER A O 1
ATOM 2061 N N . LEU A 1 257 ? -54.815 -40.158 -6.430 1.00 34.43 284 LEU A N 1
ATOM 2062 C CA . LEU A 1 257 ? -55.269 -38.895 -6.998 1.00 25.75 284 LEU A CA 1
ATOM 2063 C C . LEU A 1 257 ? -54.996 -38.999 -8.488 1.00 35.72 284 LEU A C 1
ATOM 2064 O O . LEU A 1 257 ? -54.010 -39.628 -8.886 1.00 38.53 284 LEU A O 1
ATOM 2069 N N . PRO A 1 258 ? -55.867 -38.409 -9.326 1.00 35.37 285 PRO A N 1
ATOM 2070 C CA . PRO A 1 258 ? -55.636 -38.570 -10.766 1.00 33.69 285 PRO A CA 1
ATOM 2071 C C . PRO A 1 258 ? -54.531 -37.644 -11.261 1.00 36.99 285 PRO A C 1
ATOM 2072 O O . PRO A 1 258 ? -54.322 -36.571 -10.697 1.00 33.27 285 PRO A O 1
ATOM 2076 N N . GLN A 1 259 ? -53.812 -38.086 -12.288 1.00 35.66 286 GLN A N 1
ATOM 2077 C CA . GLN A 1 259 ? -52.808 -37.257 -12.931 1.00 38.69 286 GLN A CA 1
ATOM 2078 C C . GLN A 1 259 ? -53.501 -36.047 -13.538 1.00 46.90 286 GLN A C 1
ATOM 2079 O O . GLN A 1 259 ? -54.596 -36.173 -14.089 1.00 48.62 286 GLN A O 1
ATOM 2085 N N . GLY A 1 260 ? -52.868 -34.881 -13.443 1.00 44.39 287 GLY A N 1
ATOM 2086 C CA . GLY A 1 260 ? -53.417 -33.674 -14.039 1.00 43.29 287 GLY A CA 1
ATOM 2087 C C . GLY A 1 260 ? -54.438 -32.938 -13.182 1.00 38.10 287 GLY A C 1
ATOM 2088 O O . GLY A 1 260 ? -55.099 -32.021 -13.665 1.00 38.27 287 GLY A O 1
ATOM 2089 N N . LEU A 1 261 ? -54.569 -33.334 -11.915 1.00 29.63 288 LEU A N 1
ATOM 2090 C CA . LEU A 1 261 ? -55.496 -32.672 -10.984 1.00 34.12 288 LEU A CA 1
ATOM 2091 C C . LEU A 1 261 ? -55.312 -31.150 -10.870 1.00 33.67 288 LEU A C 1
ATOM 2092 O O . LEU A 1 261 ? -56.276 -30.431 -10.597 1.00 30.44 288 LEU A O 1
ATOM 2097 N N . PHE A 1 262 ? -54.089 -30.651 -11.062 1.00 35.97 289 PHE A N 1
ATOM 2098 C CA . PHE A 1 262 ? -53.860 -29.204 -10.956 1.00 34.14 289 PHE A CA 1
ATOM 2099 C C . PHE A 1 262 ? -53.407 -28.537 -12.246 1.00 39.42 289 PHE A C 1
ATOM 2100 O O . PHE A 1 262 ? -52.920 -27.410 -12.218 1.00 34.33 289 PHE A O 1
ATOM 2108 N N . ASP A 1 263 ? -53.582 -29.222 -13.373 1.00 39.40 290 ASP A N 1
ATOM 2109 C CA . ASP A 1 263 ? -53.094 -28.726 -14.658 1.00 39.80 290 ASP A CA 1
ATOM 2110 C C . ASP A 1 263 ? -53.673 -27.378 -15.072 1.00 39.37 290 ASP A C 1
ATOM 2111 O O . ASP A 1 263 ? -53.022 -26.622 -15.769 1.00 41.37 290 ASP A O 1
ATOM 2116 N N . HIS A 1 264 ? -54.894 -27.079 -14.648 1.00 38.35 291 HIS A N 1
ATOM 2117 C CA . HIS A 1 264 ? -55.512 -25.797 -14.990 1.00 38.34 291 HIS A CA 1
ATOM 2118 C C . HIS A 1 264 ? -55.387 -24.755 -13.886 1.00 34.08 291 HIS A C 1
ATOM 2119 O O . HIS A 1 264 ? -55.905 -23.643 -14.009 1.00 39.22 291 HIS A O 1
ATOM 2126 N N . ASN A 1 265 ? -54.687 -25.111 -12.813 1.00 26.17 292 ASN A N 1
ATOM 2127 C CA . ASN A 1 265 ? -54.496 -24.209 -11.691 1.00 33.54 292 ASN A CA 1
ATOM 2128 C C . ASN A 1 265 ? -53.034 -23.777 -11.581 1.00 40.50 292 ASN A C 1
ATOM 2129 O O . ASN A 1 265 ? -52.291 -24.264 -10.712 1.00 32.98 292 ASN A O 1
ATOM 2134 N N . LYS A 1 266 ? -52.639 -22.861 -12.463 1.00 31.94 293 LYS A N 1
ATOM 2135 C CA . LYS A 1 266 ? -51.239 -22.455 -12.636 1.00 30.40 293 LYS A CA 1
ATOM 2136 C C . LYS A 1 266 ? -50.834 -21.243 -11.793 1.00 33.27 293 LYS A C 1
ATOM 2137 O O . LYS A 1 266 ? -49.815 -20.600 -12.052 1.00 31.65 293 LYS A O 1
ATOM 2143 N N . HIS A 1 267 ? -51.645 -20.919 -10.800 1.00 33.46 294 HIS A N 1
ATOM 2144 C CA . HIS A 1 267 ? -51.314 -19.857 -9.877 1.00 34.30 294 HIS A CA 1
ATOM 2145 C C . HIS A 1 267 ? -51.204 -20.408 -8.471 1.00 30.01 294 HIS A C 1
ATOM 2146 O O . HIS A 1 267 ? -51.120 -19.645 -7.508 1.00 32.10 294 HIS A O 1
ATOM 2153 N N . LEU A 1 268 ? -51.216 -21.736 -8.363 1.00 22.00 295 LEU A N 1
ATOM 2154 C CA . LEU A 1 268 ? -51.125 -22.396 -7.058 1.00 32.08 295 LEU A CA 1
ATOM 2155 C C . LEU A 1 268 ? -49.896 -21.910 -6.309 1.00 32.53 295 LEU A C 1
ATOM 2156 O O . LEU A 1 268 ? -48.800 -21.837 -6.866 1.00 23.61 295 LEU A O 1
ATOM 2161 N N . ASN A 1 269 ? -50.099 -21.557 -5.051 1.00 26.48 296 ASN A N 1
ATOM 2162 C CA . ASN A 1 269 ? -49.023 -21.131 -4.184 1.00 21.26 296 ASN A CA 1
ATOM 2163 C C . ASN A 1 269 ? -48.800 -22.120 -3.026 1.00 25.61 296 ASN A C 1
ATOM 2164 O O . ASN A 1 269 ? -47.688 -22.270 -2.532 1.00 22.70 296 ASN A O 1
ATOM 2169 N N . GLU A 1 270 ? -49.864 -22.793 -2.601 1.00 24.33 297 GLU A N 1
ATOM 2170 C CA . GLU A 1 270 ? -49.781 -23.722 -1.474 1.00 28.27 297 GLU A CA 1
ATOM 2171 C C . GLU A 1 270 ? -50.824 -24.816 -1.639 1.00 26.40 297 GLU A C 1
ATOM 2172 O O . GLU A 1 270 ? -51.989 -24.526 -1.924 1.00 32.50 297 GLU A O 1
ATOM 2178 N N . VAL A 1 271 ? -50.397 -26.071 -1.498 1.00 21.57 298 VAL A N 1
ATOM 2179 C CA . VAL A 1 271 ? -51.324 -27.204 -1.438 1.00 19.71 298 VAL A CA 1
ATOM 2180 C C . VAL A 1 271 ? -51.076 -28.009 -0.160 1.00 23.92 298 VAL A C 1
ATOM 2181 O O . VAL A 1 271 ? -49.921 -28.282 0.193 1.00 21.16 298 VAL A O 1
ATOM 2185 N N . ARG A 1 272 ? -52.162 -28.354 0.534 1.00 22.54 299 ARG A N 1
ATOM 2186 C CA . ARG A 1 272 ? -52.126 -29.195 1.727 1.00 20.86 299 ARG A CA 1
ATOM 2187 C C . ARG A 1 272 ? -52.899 -30.487 1.500 1.00 26.19 299 ARG A C 1
ATOM 2188 O O . ARG A 1 272 ? -54.101 -30.462 1.193 1.00 29.57 299 ARG A O 1
ATOM 2196 N N . LEU A 1 273 ? -52.206 -31.616 1.624 1.00 25.14 300 LEU A N 1
ATOM 2197 C CA . LEU A 1 273 ? -52.870 -32.904 1.708 1.00 23.07 300 LEU A CA 1
ATOM 2198 C C . LEU A 1 273 ? -52.316 -33.622 2.936 1.00 23.13 300 LEU A C 1
ATOM 2199 O O . LEU A 1 273 ? -51.444 -34.484 2.824 1.00 23.70 300 LEU A O 1
ATOM 2204 N N . MET A 1 274 ? -52.844 -33.261 4.100 1.00 20.20 301 MET A N 1
ATOM 2205 C CA . MET A 1 274 ? -52.353 -33.751 5.385 1.00 17.32 301 MET A CA 1
ATOM 2206 C C . MET A 1 274 ? -53.352 -34.714 6.007 1.00 25.90 301 MET A C 1
ATOM 2207 O O . MET A 1 274 ? -54.551 -34.561 5.821 1.00 25.41 301 MET A O 1
ATOM 2212 N N . ASN A 1 275 ? -52.859 -35.704 6.747 1.00 25.93 302 ASN A N 1
ATOM 2213 C CA . ASN A 1 275 ? -53.731 -36.586 7.517 1.00 19.54 302 ASN A CA 1
ATOM 2214 C C . ASN A 1 275 ? -54.836 -37.234 6.694 1.00 27.50 302 ASN A C 1
ATOM 2215 O O . ASN A 1 275 ? -56.000 -37.286 7.099 1.00 21.91 302 ASN A O 1
ATOM 2220 N N . ASN A 1 276 ? -54.467 -37.720 5.523 1.00 17.07 303 ASN A N 1
ATOM 2221 C CA . ASN A 1 276 ? -55.364 -38.566 4.785 1.00 19.52 303 ASN A CA 1
ATOM 2222 C C . ASN A 1 276 ? -55.699 -39.752 5.708 1.00 31.04 303 ASN A C 1
ATOM 2223 O O . ASN A 1 276 ? -54.833 -40.253 6.429 1.00 26.23 303 ASN A O 1
ATOM 2228 N N . ARG A 1 277 ? -56.957 -40.180 5.707 1.00 36.56 304 ARG A N 1
ATOM 2229 C CA . ARG A 1 277 ? -57.444 -41.115 6.719 1.00 30.85 304 ARG A CA 1
ATOM 2230 C C . ARG A 1 277 ? -57.279 -42.566 6.302 1.00 31.25 304 ARG A C 1
ATOM 2231 O O . ARG A 1 277 ? -57.598 -43.470 7.064 1.00 35.80 304 ARG A O 1
ATOM 2239 N N . VAL A 1 278 ? -56.789 -42.784 5.087 1.00 35.46 305 VAL A N 1
ATOM 2240 C CA . VAL A 1 278 ? -56.408 -44.123 4.635 1.00 38.57 305 VAL A CA 1
ATOM 2241 C C . VAL A 1 278 ? -55.014 -44.042 4.014 1.00 34.00 305 VAL A C 1
ATOM 2242 O O . VAL A 1 278 ? -54.511 -42.956 3.768 1.00 37.78 305 VAL A O 1
ATOM 2246 N N . PRO A 1 279 ? -54.368 -45.189 3.793 1.00 41.71 306 PRO A N 1
ATOM 2247 C CA . PRO A 1 279 ? -53.088 -45.110 3.082 1.00 43.22 306 PRO A CA 1
ATOM 2248 C C . PRO A 1 279 ? -53.240 -44.636 1.638 1.00 35.84 306 PRO A C 1
ATOM 2249 O O . PRO A 1 279 ? -54.060 -45.148 0.878 1.00 32.10 306 PRO A O 1
ATOM 2253 N N . LEU A 1 280 ? -52.438 -43.646 1.279 1.00 34.35 307 LEU A N 1
ATOM 2254 C CA . LEU A 1 280 ? -52.333 -43.187 -0.095 1.00 32.65 307 LEU A CA 1
ATOM 2255 C C . LEU A 1 280 ? -50.909 -43.530 -0.534 1.00 30.44 307 LEU A C 1
ATOM 2256 O O . LEU A 1 280 ? -49.953 -42.879 -0.119 1.00 34.89 307 LEU A O 1
ATOM 2261 N N . ALA A 1 281 ? -50.777 -44.561 -1.363 1.00 27.54 308 ALA A N 1
ATOM 2262 C CA . ALA A 1 281 ? -49.482 -45.177 -1.634 1.00 32.97 308 ALA A CA 1
ATOM 2263 C C . ALA A 1 281 ? -48.487 -44.235 -2.300 1.00 34.44 308 ALA A C 1
ATOM 2264 O O . ALA A 1 281 ? -47.312 -44.205 -1.931 1.00 30.91 308 ALA A O 1
ATOM 2266 N N . THR A 1 282 ? -48.961 -43.467 -3.273 1.00 39.69 309 THR A N 1
ATOM 2267 C CA . THR A 1 282 ? -48.110 -42.524 -3.984 1.00 32.85 309 THR A CA 1
ATOM 2268 C C . THR A 1 282 ? -48.936 -41.386 -4.586 1.00 34.74 309 THR A C 1
ATOM 2269 O O . THR A 1 282 ? -50.155 -41.365 -4.475 1.00 38.53 309 THR A O 1
ATOM 2273 N N . LEU A 1 283 ? -48.253 -40.435 -5.211 1.00 27.12 310 LEU A N 1
ATOM 2274 C CA . LEU A 1 283 ? -48.909 -39.349 -5.923 1.00 30.30 310 LEU A CA 1
ATOM 2275 C C . LEU A 1 283 ? -48.630 -39.524 -7.422 1.00 39.18 310 LEU A C 1
ATOM 2276 O O . LEU A 1 283 ? -47.565 -40.021 -7.810 1.00 32.95 310 LEU A O 1
ATOM 2281 N N . PRO A 1 284 ? -49.598 -39.140 -8.271 1.00 34.25 311 PRO A N 1
ATOM 2282 C CA . PRO A 1 284 ? -49.441 -39.281 -9.724 1.00 33.59 311 PRO A CA 1
ATOM 2283 C C . PRO A 1 284 ? -48.261 -38.483 -10.285 1.00 32.74 311 PRO A C 1
ATOM 2284 O O . PRO A 1 284 ? -47.792 -37.524 -9.670 1.00 33.59 311 PRO A O 1
ATOM 2288 N N . SER A 1 285 ? -47.786 -38.910 -11.448 1.00 29.57 312 SER A N 1
ATOM 2289 C CA . SER A 1 285 ? -46.688 -38.267 -12.153 1.00 38.58 312 SER A CA 1
ATOM 2290 C C . SER A 1 285 ? -46.919 -36.762 -12.348 1.00 44.27 312 SER A C 1
ATOM 2291 O O . SER A 1 285 ? -47.991 -36.340 -12.774 1.00 36.58 312 SER A O 1
ATOM 2294 N N . ARG A 1 286 ? -45.910 -35.959 -12.017 1.00 44.03 313 ARG A N 1
ATOM 2295 C CA . ARG A 1 286 ? -45.945 -34.516 -12.256 1.00 46.21 313 ARG A CA 1
ATOM 2296 C C . ARG A 1 286 ? -47.117 -33.775 -11.612 1.00 37.53 313 ARG A C 1
ATOM 2297 O O . ARG A 1 286 ? -47.509 -32.718 -12.099 1.00 39.03 313 ARG A O 1
ATOM 2305 N N . LEU A 1 287 ? -47.668 -34.321 -10.532 1.00 27.99 314 LEU A N 1
ATOM 2306 C CA . LEU A 1 287 ? -48.827 -33.701 -9.892 1.00 35.19 314 LEU A CA 1
ATOM 2307 C C . LEU A 1 287 ? -48.561 -32.233 -9.565 1.00 31.14 314 LEU A C 1
ATOM 2308 O O . LEU A 1 287 ? -49.420 -31.380 -9.795 1.00 34.66 314 LEU A O 1
ATOM 2313 N N . PHE A 1 288 ? -47.366 -31.954 -9.038 1.00 30.10 315 PHE A N 1
ATOM 2314 C CA . PHE A 1 288 ? -46.976 -30.598 -8.648 1.00 28.23 315 PHE A CA 1
ATOM 2315 C C . PHE A 1 288 ? -45.916 -29.999 -9.565 1.00 30.27 315 PHE A C 1
ATOM 2316 O O . PHE A 1 288 ? -45.159 -29.119 -9.162 1.00 32.92 315 PHE A O 1
ATOM 2324 N N . ALA A 1 289 ? -45.876 -30.469 -10.807 1.00 29.30 316 ALA A N 1
ATOM 2325 C CA . ALA A 1 289 ? -44.888 -29.992 -11.764 1.00 32.91 316 ALA A CA 1
ATOM 2326 C C . ALA A 1 289 ? -45.380 -28.762 -12.533 1.00 37.46 316 ALA A C 1
ATOM 2327 O O . ALA A 1 289 ? -46.583 -28.494 -12.592 1.00 34.06 316 ALA A O 1
ATOM 2329 N N . ASN A 1 290 ? -44.437 -28.027 -13.117 1.00 32.58 317 ASN A N 1
ATOM 2330 C CA . ASN A 1 290 ? -44.747 -26.908 -14.007 1.00 41.80 317 ASN A CA 1
ATOM 2331 C C . ASN A 1 290 ? -45.623 -25.833 -13.373 1.00 44.33 317 ASN A C 1
ATOM 2332 O O . ASN A 1 290 ? -46.475 -25.251 -14.034 1.00 47.22 317 ASN A O 1
ATOM 2337 N N . GLN A 1 291 ? -45.395 -25.579 -12.090 1.00 36.33 318 GLN A N 1
ATOM 2338 C CA . GLN A 1 291 ? -46.125 -24.568 -11.335 1.00 31.58 318 GLN A CA 1
ATOM 2339 C C . GLN A 1 291 ? -45.213 -23.388 -11.027 1.00 29.52 318 GLN A C 1
ATOM 2340 O O . GLN A 1 291 ? -44.332 -23.489 -10.168 1.00 33.66 318 GLN A O 1
ATOM 2346 N N . PRO A 1 292 ? -45.407 -22.262 -11.730 1.00 33.70 319 PRO A N 1
ATOM 2347 C CA . PRO A 1 292 ? -44.424 -21.178 -11.592 1.00 32.40 319 PRO A CA 1
ATOM 2348 C C . PRO A 1 292 ? -44.504 -20.427 -10.251 1.00 33.43 319 PRO A C 1
ATOM 2349 O O . PRO A 1 292 ? -43.539 -19.770 -9.880 1.00 31.72 319 PRO A O 1
ATOM 2353 N N . GLU A 1 293 ? -45.609 -20.544 -9.520 1.00 33.27 320 GLU A N 1
ATOM 2354 C CA . GLU A 1 293 ? -45.775 -19.760 -8.290 1.00 31.17 320 GLU A CA 1
ATOM 2355 C C . GLU A 1 293 ? -45.912 -20.631 -7.031 1.00 28.39 320 GLU A C 1
ATOM 2356 O O . GLU A 1 293 ? -46.205 -20.126 -5.949 1.00 28.86 320 GLU A O 1
ATOM 2362 N N . LEU A 1 294 ? -45.726 -21.938 -7.177 1.00 22.79 321 LEU A N 1
ATOM 2363 C CA . LEU A 1 294 ? -45.902 -22.853 -6.049 1.00 28.26 321 LEU A CA 1
ATOM 2364 C C . LEU A 1 294 ? -44.756 -22.734 -5.035 1.00 29.82 321 LEU A C 1
ATOM 2365 O O . LEU A 1 294 ? -43.596 -22.863 -5.408 1.00 28.80 321 LEU A O 1
ATOM 2370 N N . GLN A 1 295 ? -45.086 -22.473 -3.770 1.00 24.10 322 GLN A N 1
ATOM 2371 C CA . GLN A 1 295 ? -44.074 -22.298 -2.731 1.00 25.69 322 GLN A CA 1
ATOM 2372 C C . GLN A 1 295 ? -44.140 -23.311 -1.592 1.00 27.61 322 GLN A C 1
ATOM 2373 O O . GLN A 1 295 ? -43.112 -23.657 -1.020 1.00 27.61 322 GLN A O 1
ATOM 2379 N N . ILE A 1 296 ? -45.340 -23.759 -1.236 1.00 28.96 323 ILE A N 1
ATOM 2380 C CA . ILE A 1 296 ? -45.511 -24.557 -0.019 1.00 25.53 323 ILE A CA 1
ATOM 2381 C C . ILE A 1 296 ? -46.273 -25.857 -0.257 1.00 31.65 323 ILE A C 1
ATOM 2382 O O . ILE A 1 296 ? -47.353 -25.863 -0.877 1.00 30.81 323 ILE A O 1
ATOM 2387 N N . LEU A 1 297 ? -45.714 -26.958 0.229 1.00 24.94 324 LEU A N 1
ATOM 2388 C CA . LEU A 1 297 ? -46.404 -28.239 0.178 1.00 16.84 324 LEU A CA 1
ATOM 2389 C C . LEU A 1 297 ? -46.413 -28.920 1.534 1.00 25.19 324 LEU A C 1
ATOM 2390 O O . LEU A 1 297 ? -45.391 -28.959 2.210 1.00 26.16 324 LEU A O 1
ATOM 2395 N N . ARG A 1 298 ? -47.583 -29.422 1.932 1.00 21.60 325 ARG A N 1
ATOM 2396 C CA . ARG A 1 298 ? -47.735 -30.213 3.148 1.00 22.73 325 ARG A CA 1
ATOM 2397 C C . ARG A 1 298 ? -48.405 -31.503 2.753 1.00 25.19 325 ARG A C 1
ATOM 2398 O O . ARG A 1 298 ? -49.562 -31.506 2.334 1.00 26.17 325 ARG A O 1
ATOM 2406 N N . LEU A 1 299 ? -47.684 -32.604 2.908 1.00 21.72 326 LEU A N 1
ATOM 2407 C CA . LEU A 1 299 ? -48.117 -33.882 2.376 1.00 23.23 326 LEU A CA 1
ATOM 2408 C C . LEU A 1 299 ? -47.873 -34.950 3.428 1.00 24.70 326 LEU A C 1
ATOM 2409 O O . LEU A 1 299 ? -46.725 -35.250 3.789 1.00 27.21 326 LEU A O 1
ATOM 2414 N N . ARG A 1 300 ? -48.963 -35.506 3.935 1.00 24.83 327 ARG A N 1
ATOM 2415 C CA . ARG A 1 300 ? -48.896 -36.552 4.943 1.00 25.03 327 ARG A CA 1
ATOM 2416 C C . ARG A 1 300 ? -50.090 -37.462 4.717 1.00 26.17 327 ARG A C 1
ATOM 2417 O O . ARG A 1 300 ? -51.240 -37.078 4.970 1.00 29.85 327 ARG A O 1
ATOM 2425 N N . ALA A 1 301 ? -49.825 -38.663 4.225 1.00 24.86 328 ALA A N 1
ATOM 2426 C CA . ALA A 1 301 ? -50.894 -39.555 3.801 1.00 27.66 328 ALA A CA 1
ATOM 2427 C C . ALA A 1 301 ? -50.435 -41.018 3.707 1.00 32.13 328 ALA A C 1
ATOM 2428 O O . ALA A 1 301 ? -50.987 -41.798 2.924 1.00 34.47 328 ALA A O 1
ATOM 2430 N N . GLU A 1 302 ? -49.437 -41.383 4.515 1.00 32.92 329 GLU A N 1
ATOM 2431 C CA . GLU A 1 302 ? -48.813 -42.721 4.491 1.00 28.47 329 GLU A CA 1
ATOM 2432 C C . GLU A 1 302 ? -48.163 -43.009 3.137 1.00 24.33 329 GLU A C 1
ATOM 2433 O O . GLU A 1 302 ? -48.209 -44.132 2.646 1.00 25.59 329 GLU A O 1
ATOM 2439 N N . LEU A 1 303 ? -47.572 -41.988 2.530 1.00 22.79 330 LEU A N 1
ATOM 2440 C CA . LEU A 1 303 ? -47.017 -42.133 1.196 1.00 29.62 330 LEU A CA 1
ATOM 2441 C C . LEU A 1 303 ? -45.867 -43.133 1.250 1.00 33.62 330 LEU A C 1
ATOM 2442 O O . LEU A 1 303 ? -45.009 -43.064 2.149 1.00 25.03 330 LEU A O 1
ATOM 2447 N N . GLN A 1 304 ? -45.867 -44.067 0.302 1.00 34.85 331 GLN A N 1
ATOM 2448 C CA . GLN A 1 304 ? -44.869 -45.136 0.274 1.00 40.21 331 GLN A CA 1
ATOM 2449 C C . GLN A 1 304 ? -43.691 -44.784 -0.632 1.00 40.87 331 GLN A C 1
ATOM 2450 O O . GLN A 1 304 ? -42.561 -45.205 -0.383 1.00 37.62 331 GLN A O 1
ATOM 2456 N N . SER A 1 305 ? -43.969 -44.006 -1.677 1.00 32.44 332 SER A N 1
ATOM 2457 C CA . SER A 1 305 ? -42.940 -43.549 -2.604 1.00 37.89 332 SER A CA 1
ATOM 2458 C C . SER A 1 305 ? -43.442 -42.359 -3.420 1.00 39.39 332 SER A C 1
ATOM 2459 O O . SER A 1 305 ? -44.653 -42.116 -3.504 1.00 32.65 332 SER A O 1
ATOM 2462 N N . LEU A 1 306 ? -42.505 -41.608 -3.995 1.00 32.45 333 LEU A N 1
ATOM 2463 C CA . LEU A 1 306 ? -42.832 -40.459 -4.835 1.00 26.47 333 LEU A CA 1
ATOM 2464 C C . LEU A 1 306 ? -42.184 -40.613 -6.213 1.00 39.08 333 LEU A C 1
ATOM 2465 O O . LEU A 1 306 ? -41.103 -41.194 -6.338 1.00 32.00 333 LEU A O 1
ATOM 2470 N N . PRO A 1 307 ? -42.844 -40.098 -7.259 1.00 33.27 334 PRO A N 1
ATOM 2471 C CA . PRO A 1 307 ? -42.227 -40.133 -8.587 1.00 31.95 334 PRO A CA 1
ATOM 2472 C C . PRO A 1 307 ? -41.237 -38.984 -8.722 1.00 32.37 334 PRO A C 1
ATOM 2473 O O . PRO A 1 307 ? -41.517 -37.879 -8.227 1.00 31.19 334 PRO A O 1
ATOM 2477 N N . GLY A 1 308 ? -40.115 -39.245 -9.392 1.00 29.38 335 GLY A N 1
ATOM 2478 C CA . GLY A 1 308 ? -39.042 -38.283 -9.566 1.00 33.57 335 GLY A CA 1
ATOM 2479 C C . GLY A 1 308 ? -39.420 -36.985 -10.243 1.00 39.66 335 GLY A C 1
ATOM 2480 O O . GLY A 1 308 ? -38.695 -35.990 -10.127 1.00 45.12 335 GLY A O 1
ATOM 2481 N N . ASP A 1 309 ? -40.551 -36.993 -10.948 1.00 31.62 336 ASP A N 1
ATOM 2482 C CA . ASP A 1 309 ? -41.007 -35.832 -11.706 1.00 33.97 336 ASP A CA 1
ATOM 2483 C C . ASP A 1 309 ? -42.075 -35.017 -10.963 1.00 34.88 336 ASP A C 1
ATOM 2484 O O . ASP A 1 309 ? -42.760 -34.180 -11.563 1.00 44.05 336 ASP A O 1
ATOM 2489 N N . LEU A 1 310 ? -42.207 -35.265 -9.664 1.00 30.68 337 LEU A N 1
ATOM 2490 C CA . LEU A 1 310 ? -43.286 -34.692 -8.861 1.00 32.74 337 LEU A CA 1
ATOM 2491 C C . LEU A 1 310 ? -43.271 -33.169 -8.811 1.00 31.98 337 LEU A C 1
ATOM 2492 O O . LEU A 1 310 ? -44.325 -32.536 -8.801 1.00 30.11 337 LEU A O 1
ATOM 2497 N N . PHE A 1 311 ? -42.078 -32.587 -8.756 1.00 35.10 338 PHE A N 1
ATOM 2498 C CA . PHE A 1 311 ? -41.940 -31.142 -8.641 1.00 27.83 338 PHE A CA 1
ATOM 2499 C C . PHE A 1 311 ? -41.203 -30.533 -9.820 1.00 37.68 338 PHE A C 1
ATOM 2500 O O . PHE A 1 311 ? -40.632 -29.449 -9.666 1.00 37.88 338 PHE A O 1
ATOM 2508 N N . GLU A 1 312 ? -41.175 -31.206 -10.975 1.00 31.41 339 GLU A N 1
ATOM 2509 C CA . GLU A 1 312 ? -40.268 -30.758 -12.031 1.00 37.71 339 GLU A CA 1
ATOM 2510 C C . GLU A 1 312 ? -40.678 -29.398 -12.589 1.00 38.86 339 GLU A C 1
ATOM 2511 O O . GLU A 1 312 ? -41.860 -29.119 -12.772 1.00 38.74 339 GLU A O 1
ATOM 2517 N N . HIS A 1 313 ? -39.676 -28.552 -12.804 1.00 35.70 340 HIS A N 1
ATOM 2518 C CA . HIS A 1 313 ? -39.862 -27.183 -13.274 1.00 41.59 340 HIS A CA 1
ATOM 2519 C C . HIS A 1 313 ? -40.660 -26.297 -12.329 1.00 39.90 340 HIS A C 1
ATOM 2520 O O . HIS A 1 313 ? -41.029 -25.192 -12.697 1.00 46.54 340 HIS A O 1
ATOM 2527 N N . SER A 1 314 ? -40.908 -26.766 -11.111 1.00 35.32 341 SER A N 1
ATOM 2528 C CA . SER A 1 314 ? -41.546 -25.918 -10.101 1.00 33.81 341 SER A CA 1
ATOM 2529 C C . SER A 1 314 ? -40.466 -25.272 -9.232 1.00 30.33 341 SER A C 1
ATOM 2530 O O . SER A 1 314 ? -40.182 -25.714 -8.116 1.00 34.90 341 SER A O 1
ATOM 2533 N N . THR A 1 315 ? -39.859 -24.218 -9.766 1.00 31.37 342 THR A N 1
ATOM 2534 C CA . THR A 1 315 ? -38.598 -23.707 -9.241 1.00 29.42 342 THR A CA 1
ATOM 2535 C C . THR A 1 315 ? -38.757 -22.810 -8.016 1.00 34.44 342 THR A C 1
ATOM 2536 O O . THR A 1 315 ? -37.783 -22.557 -7.306 1.00 32.13 342 THR A O 1
ATOM 2540 N N . GLN A 1 316 ? -39.979 -22.349 -7.758 1.00 33.97 343 GLN A N 1
ATOM 2541 C CA . GLN A 1 316 ? -40.209 -21.413 -6.658 1.00 31.07 343 GLN A CA 1
ATOM 2542 C C . GLN A 1 316 ? -40.547 -22.061 -5.321 1.00 27.16 343 GLN A C 1
ATOM 2543 O O . GLN A 1 316 ? -40.788 -21.363 -4.344 1.00 30.89 343 GLN A O 1
ATOM 2549 N N . ILE A 1 317 ? -40.580 -23.385 -5.263 1.00 23.66 344 ILE A N 1
ATOM 2550 C CA . ILE A 1 317 ? -40.916 -24.052 -4.008 1.00 25.77 344 ILE A CA 1
ATOM 2551 C C . ILE A 1 317 ? -39.904 -23.729 -2.894 1.00 33.98 344 ILE A C 1
ATOM 2552 O O . ILE A 1 317 ? -38.690 -23.844 -3.088 1.00 27.14 344 ILE A O 1
ATOM 2557 N N . THR A 1 318 ? -40.408 -23.311 -1.737 1.00 26.82 345 THR A N 1
ATOM 2558 C CA . THR A 1 318 ? -39.548 -22.924 -0.624 1.00 26.50 345 THR A CA 1
ATOM 2559 C C . THR A 1 318 ? -39.739 -23.829 0.597 1.00 29.39 345 THR A C 1
ATOM 2560 O O . THR A 1 318 ? -38.845 -23.951 1.427 1.00 26.25 345 THR A O 1
ATOM 2564 N N . ASN A 1 319 ? -40.908 -24.455 0.718 1.00 25.36 346 ASN A N 1
ATOM 2565 C CA . ASN A 1 319 ? -41.196 -25.240 1.912 1.00 23.33 346 ASN A CA 1
ATOM 2566 C C . ASN A 1 319 ? -41.892 -26.526 1.568 1.00 29.67 346 ASN A C 1
ATOM 2567 O O . ASN A 1 319 ? -42.949 -26.507 0.944 1.00 29.44 346 ASN A O 1
ATOM 2572 N N . ILE A 1 320 ? -41.294 -27.646 1.965 1.00 32.82 347 ILE A N 1
ATOM 2573 C CA . ILE A 1 320 ? -41.889 -28.956 1.736 1.00 25.71 347 ILE A CA 1
ATOM 2574 C C . ILE A 1 320 ? -41.935 -29.717 3.052 1.00 30.41 347 ILE A C 1
ATOM 2575 O O . ILE A 1 320 ? -40.912 -29.903 3.706 1.00 28.83 347 ILE A O 1
ATOM 2580 N N . SER A 1 321 ? -43.131 -30.135 3.441 1.00 26.87 348 SER A N 1
ATOM 2581 C CA . SER A 1 321 ? -43.310 -31.013 4.580 1.00 16.63 348 SER A CA 1
ATOM 2582 C C . SER A 1 321 ? -43.738 -32.377 4.068 1.00 20.91 348 SER A C 1
ATOM 2583 O O . SER A 1 321 ? -44.817 -32.519 3.496 1.00 19.99 348 SER A O 1
ATOM 2586 N N . LEU A 1 322 ? -42.874 -33.370 4.258 1.00 20.08 349 LEU A N 1
ATOM 2587 C CA . LEU A 1 322 ? -43.132 -34.734 3.823 1.00 25.04 349 LEU A CA 1
ATOM 2588 C C . LEU A 1 322 ? -42.995 -35.667 5.014 1.00 21.95 349 LEU A C 1
ATOM 2589 O O . LEU A 1 322 ? -42.871 -36.884 4.875 1.00 21.84 349 LEU A O 1
ATOM 2594 N N . GLY A 1 323 ? -43.033 -35.063 6.187 1.00 22.25 350 GLY A N 1
ATOM 2595 C CA . GLY A 1 323 ? -42.968 -35.787 7.435 1.00 22.23 350 GLY A CA 1
ATOM 2596 C C . GLY A 1 323 ? -44.144 -36.722 7.628 1.00 27.24 350 GLY A C 1
ATOM 2597 O O . GLY A 1 323 ? -45.235 -36.485 7.103 1.00 22.44 350 GLY A O 1
ATOM 2598 N N . ASP A 1 324 ? -43.889 -37.798 8.370 1.00 26.00 351 ASP A N 1
ATOM 2599 C CA . ASP A 1 324 ? -44.893 -38.768 8.787 1.00 27.04 351 ASP A CA 1
ATOM 2600 C C . ASP A 1 324 ? -45.519 -39.534 7.637 1.00 29.06 351 ASP A C 1
ATOM 2601 O O . ASP A 1 324 ? -46.733 -39.751 7.609 1.00 35.00 351 ASP A O 1
ATOM 2606 N N . ASN A 1 325 ? -44.690 -39.945 6.687 1.00 20.41 352 ASN A N 1
ATOM 2607 C CA . ASN A 1 325 ? -45.152 -40.872 5.663 1.00 20.25 352 ASN A CA 1
ATOM 2608 C C . ASN A 1 325 ? -44.445 -42.188 5.877 1.00 27.87 352 ASN A C 1
ATOM 2609 O O . ASN A 1 325 ? -43.945 -42.422 6.974 1.00 27.12 352 ASN A O 1
ATOM 2614 N N . LEU A 1 326 ? -44.405 -43.041 4.856 1.00 32.84 353 LEU A N 1
ATOM 2615 C CA . LEU A 1 326 ? -43.748 -44.346 4.967 1.00 30.05 353 LEU A CA 1
ATOM 2616 C C . LEU A 1 326 ? -42.596 -44.487 3.969 1.00 26.78 353 LEU A C 1
ATOM 2617 O O . LEU A 1 326 ? -42.293 -45.591 3.520 1.00 29.94 353 LEU A O 1
ATOM 2622 N N . LEU A 1 327 ? -41.951 -43.371 3.636 1.00 28.96 354 LEU A N 1
ATOM 2623 C CA . LEU A 1 327 ? -40.953 -43.343 2.569 1.00 30.18 354 LEU A CA 1
ATOM 2624 C C . LEU A 1 327 ? -39.698 -44.134 2.949 1.00 38.22 354 LEU A C 1
ATOM 2625 O O . LEU A 1 327 ? -39.152 -43.931 4.034 1.00 39.57 354 LEU A O 1
ATOM 2630 N N . LYS A 1 328 ? -39.264 -45.047 2.076 1.00 36.84 355 LYS A N 1
ATOM 2631 C CA . LYS A 1 328 ? -38.027 -45.815 2.301 1.00 37.88 355 LYS A CA 1
ATOM 2632 C C . LYS A 1 328 ? -36.819 -45.151 1.653 1.00 41.58 355 LYS A C 1
ATOM 2633 O O . LYS A 1 328 ? -35.690 -45.300 2.138 1.00 42.16 355 LYS A O 1
ATOM 2639 N N . THR A 1 329 ? -37.063 -44.443 0.552 1.00 33.67 356 THR A N 1
ATOM 2640 C CA . THR A 1 329 ? -36.056 -43.606 -0.100 1.00 31.45 356 THR A CA 1
ATOM 2641 C C . THR A 1 329 ? -36.751 -42.562 -0.982 1.00 39.56 356 THR A C 1
ATOM 2642 O O . THR A 1 329 ? -37.983 -42.473 -1.004 1.00 41.15 356 THR A O 1
ATOM 2646 N N . LEU A 1 330 ? -35.955 -41.770 -1.693 1.00 28.42 357 LEU A N 1
ATOM 2647 C CA . LEU A 1 330 ? -36.466 -40.752 -2.596 1.00 30.96 357 LEU A CA 1
ATOM 2648 C C . LEU A 1 330 ? -35.725 -40.883 -3.915 1.00 36.68 357 LEU A C 1
ATOM 2649 O O . LEU A 1 330 ? -34.532 -41.161 -3.910 1.00 28.91 357 LEU A O 1
ATOM 2654 N N . PRO A 1 331 ? -36.416 -40.664 -5.050 1.00 33.35 358 PRO A N 1
ATOM 2655 C CA . PRO A 1 331 ? -35.691 -40.714 -6.329 1.00 34.25 358 PRO A CA 1
ATOM 2656 C C . PRO A 1 331 ? -34.653 -39.607 -6.331 1.00 36.48 358 PRO A C 1
ATOM 2657 O O . PRO A 1 331 ? -34.924 -38.548 -5.773 1.00 30.68 358 PRO A O 1
ATOM 2661 N N . ALA A 1 332 ? -33.492 -39.851 -6.924 1.00 36.56 359 ALA A N 1
ATOM 2662 C CA . ALA A 1 332 ? -32.414 -38.869 -6.966 1.00 40.34 359 ALA A CA 1
ATOM 2663 C C . ALA A 1 332 ? -32.781 -37.538 -7.652 1.00 39.30 359 ALA A C 1
ATOM 2664 O O . ALA A 1 332 ? -32.178 -36.511 -7.356 1.00 38.48 359 ALA A O 1
ATOM 2666 N N . THR A 1 333 ? -33.749 -37.550 -8.569 1.00 38.68 360 THR A N 1
ATOM 2667 C CA . THR A 1 333 ? -34.094 -36.328 -9.315 1.00 35.25 360 THR A CA 1
ATOM 2668 C C . THR A 1 333 ? -35.209 -35.502 -8.662 1.00 35.05 360 THR A C 1
ATOM 2669 O O . THR A 1 333 ? -35.566 -34.439 -9.163 1.00 35.52 360 THR A O 1
ATOM 2673 N N . LEU A 1 334 ? -35.750 -35.989 -7.549 1.00 29.87 361 LEU A N 1
ATOM 2674 C CA . LEU A 1 334 ? -36.917 -35.369 -6.928 1.00 29.77 361 LEU A CA 1
ATOM 2675 C C . LEU A 1 334 ? -36.807 -33.854 -6.750 1.00 36.74 361 LEU A C 1
ATOM 2676 O O . LEU A 1 334 ? -37.776 -33.131 -6.998 1.00 25.74 361 LEU A O 1
ATOM 2681 N N . LEU A 1 335 ? -35.629 -33.381 -6.342 1.00 30.96 362 LEU A N 1
ATOM 2682 C CA . LEU A 1 335 ? -35.444 -31.973 -5.994 1.00 31.06 362 LEU A CA 1
ATOM 2683 C C . LEU A 1 335 ? -34.493 -31.257 -6.940 1.00 34.58 362 LEU A C 1
ATOM 2684 O O . LEU A 1 335 ? -33.935 -30.212 -6.607 1.00 36.37 362 LEU A O 1
ATOM 2689 N N . GLU A 1 336 ? -34.322 -31.822 -8.125 1.00 30.58 363 GLU A N 1
ATOM 2690 C CA . GLU A 1 336 ? -33.379 -31.316 -9.111 1.00 41.29 363 GLU A CA 1
ATOM 2691 C C . GLU A 1 336 ? -33.667 -29.872 -9.554 1.00 40.88 363 GLU A C 1
ATOM 2692 O O . GLU A 1 336 ? -32.755 -29.130 -9.923 1.00 39.10 363 GLU A O 1
ATOM 2698 N N . HIS A 1 337 ? -34.929 -29.464 -9.518 1.00 34.91 364 HIS A N 1
ATOM 2699 C CA . HIS A 1 337 ? -35.274 -28.108 -9.939 1.00 35.67 364 HIS A CA 1
ATOM 2700 C C . HIS A 1 337 ? -35.499 -27.144 -8.766 1.00 38.74 364 HIS A C 1
ATOM 2701 O O . HIS A 1 337 ? -35.676 -25.943 -8.964 1.00 39.77 364 HIS A O 1
ATOM 2708 N N . GLN A 1 338 ? -35.466 -27.662 -7.544 1.00 33.45 365 GLN A N 1
ATOM 2709 C CA . GLN A 1 338 ? -35.796 -26.847 -6.380 1.00 32.60 365 GLN A CA 1
ATOM 2710 C C . GLN A 1 338 ? -34.642 -25.958 -5.875 1.00 31.73 365 GLN A C 1
ATOM 2711 O O . GLN A 1 338 ? -34.206 -26.057 -4.732 1.00 38.10 365 GLN A O 1
ATOM 2717 N N . VAL A 1 339 ? -34.192 -25.055 -6.735 1.00 35.51 366 VAL A N 1
ATOM 2718 C CA . VAL A 1 339 ? -33.097 -24.144 -6.410 1.00 41.62 366 VAL A CA 1
ATOM 2719 C C . VAL A 1 339 ? -33.412 -23.166 -5.254 1.00 38.26 366 VAL A C 1
ATOM 2720 O O . VAL A 1 339 ? -32.504 -22.612 -4.639 1.00 35.60 366 VAL A O 1
ATOM 2724 N N . ASN A 1 340 ? -34.692 -22.970 -4.949 1.00 30.87 367 ASN A N 1
ATOM 2725 C CA . ASN A 1 340 ? -35.090 -22.011 -3.916 1.00 33.44 367 ASN A CA 1
ATOM 2726 C C . ASN A 1 340 ? -35.621 -22.653 -2.644 1.00 30.88 367 ASN A C 1
ATOM 2727 O O . ASN A 1 340 ? -36.169 -21.962 -1.786 1.00 30.73 367 ASN A O 1
ATOM 2732 N N . LEU A 1 341 ? -35.493 -23.970 -2.535 1.00 27.92 368 LEU A N 1
ATOM 2733 C CA . LEU A 1 341 ? -36.013 -24.683 -1.375 1.00 25.43 368 LEU A CA 1
ATOM 2734 C C . LEU A 1 341 ? -35.276 -24.216 -0.119 1.00 26.48 368 LEU A C 1
ATOM 2735 O O . LEU A 1 341 ? -34.048 -24.141 -0.116 1.00 28.28 368 LEU A O 1
ATOM 2740 N N . LEU A 1 342 ? -36.025 -23.855 0.923 1.00 23.78 369 LEU A N 1
ATOM 2741 C CA . LEU A 1 342 ? -35.426 -23.359 2.166 1.00 30.90 369 LEU A CA 1
ATOM 2742 C C . LEU A 1 342 ? -35.531 -24.403 3.287 1.00 30.49 369 LEU A C 1
ATOM 2743 O O . LEU A 1 342 ? -34.624 -24.563 4.100 1.00 26.69 369 LEU A O 1
ATOM 2748 N N . SER A 1 343 ? -36.654 -25.101 3.321 1.00 25.83 370 SER A N 1
ATOM 2749 C CA . SER A 1 343 ? -36.940 -26.050 4.385 1.00 26.91 370 SER A CA 1
ATOM 2750 C C . SER A 1 343 ? -37.482 -27.341 3.793 1.00 28.44 370 SER A C 1
ATOM 2751 O O . SER A 1 343 ? -38.417 -27.324 2.986 1.00 22.14 370 SER A O 1
ATOM 2754 N N . LEU A 1 344 ? -36.870 -28.453 4.172 1.00 20.54 371 LEU A N 1
ATOM 2755 C CA . LEU A 1 344 ? -37.351 -29.776 3.799 1.00 22.90 371 LEU A CA 1
ATOM 2756 C C . LEU A 1 344 ? -37.519 -30.586 5.067 1.00 27.47 371 LEU A C 1
ATOM 2757 O O . LEU A 1 344 ? -36.591 -30.683 5.883 1.00 24.49 371 LEU A O 1
ATOM 2762 N N . ASP A 1 345 ? -38.698 -31.166 5.233 1.00 25.75 372 ASP A N 1
ATOM 2763 C CA . ASP A 1 345 ? -38.980 -31.987 6.395 1.00 27.34 372 ASP A CA 1
ATOM 2764 C C . ASP A 1 345 ? -39.317 -33.387 5.921 1.00 28.09 372 ASP A C 1
ATOM 2765 O O . ASP A 1 345 ? -40.308 -33.592 5.220 1.00 22.80 372 ASP A O 1
ATOM 2770 N N . LEU A 1 346 ? -38.482 -34.344 6.313 1.00 25.20 373 LEU A N 1
ATOM 2771 C CA . LEU A 1 346 ? -38.702 -35.747 5.992 1.00 24.37 373 LEU A CA 1
ATOM 2772 C C . LEU A 1 346 ? -38.741 -36.561 7.277 1.00 25.80 373 LEU A C 1
ATOM 2773 O O . LEU A 1 346 ? -38.541 -37.774 7.249 1.00 23.48 373 LEU A O 1
ATOM 2778 N N . SER A 1 347 ? -38.968 -35.885 8.398 1.00 26.00 374 SER A N 1
ATOM 2779 C CA . SER A 1 347 ? -38.982 -36.547 9.700 1.00 22.47 374 SER A CA 1
ATOM 2780 C C . SER A 1 347 ? -40.061 -37.625 9.739 1.00 24.84 374 SER A C 1
ATOM 2781 O O . SER A 1 347 ? -41.055 -37.543 9.008 1.00 24.27 374 SER A O 1
ATOM 2784 N N . ASN A 1 348 ? -39.845 -38.642 10.570 1.00 23.95 375 ASN A N 1
ATOM 2785 C CA . ASN A 1 348 ? -40.803 -39.737 10.764 1.00 26.62 375 ASN A CA 1
ATOM 2786 C C . ASN A 1 348 ? -41.206 -40.497 9.517 1.00 29.69 375 ASN A C 1
ATOM 2787 O O . ASN A 1 348 ? -42.389 -40.694 9.255 1.00 24.43 375 ASN A O 1
ATOM 2792 N N . ASN A 1 349 ? -40.220 -40.936 8.747 1.00 38.05 376 ASN A N 1
ATOM 2793 C CA . ASN A 1 349 ? -40.494 -41.846 7.648 1.00 27.59 376 ASN A CA 1
ATOM 2794 C C . ASN A 1 349 ? -39.807 -43.171 7.928 1.00 27.88 376 ASN A C 1
ATOM 2795 O O . ASN A 1 349 ? -39.683 -43.561 9.084 1.00 32.05 376 ASN A O 1
ATOM 2800 N N . ARG A 1 350 ? -39.369 -43.868 6.887 1.00 28.69 377 ARG A N 1
ATOM 2801 C CA . ARG A 1 350 ? -38.638 -45.118 7.065 1.00 25.14 377 ARG A CA 1
ATOM 2802 C C . ARG A 1 350 ? -37.404 -45.100 6.172 1.00 29.56 377 ARG A C 1
ATOM 2803 O O . ARG A 1 350 ? -37.041 -46.126 5.611 1.00 27.70 377 ARG A O 1
ATOM 2811 N N . LEU A 1 351 ? -36.788 -43.933 6.009 1.00 28.83 378 LEU A N 1
ATOM 2812 C CA . LEU A 1 351 ? -35.682 -43.796 5.070 1.00 29.06 378 LEU A CA 1
ATOM 2813 C C . LEU A 1 351 ? -34.470 -44.638 5.487 1.00 34.34 378 LEU A C 1
ATOM 2814 O O . LEU A 1 351 ? -33.960 -44.494 6.604 1.00 31.94 378 LEU A O 1
ATOM 2819 N N . THR A 1 352 ? -34.029 -45.527 4.597 1.00 28.32 379 THR A N 1
ATOM 2820 C CA . THR A 1 352 ? -32.807 -46.291 4.823 1.00 32.48 379 THR A CA 1
ATOM 2821 C C . THR A 1 352 ? -31.622 -45.650 4.108 1.00 34.54 379 THR A C 1
ATOM 2822 O O . THR A 1 352 ? -30.485 -45.810 4.531 1.00 41.07 379 THR A O 1
ATOM 2826 N N . HIS A 1 353 ? -31.895 -44.909 3.040 1.00 33.89 380 HIS A N 1
ATOM 2827 C CA . HIS A 1 353 ? -30.836 -44.213 2.318 1.00 40.00 380 HIS A CA 1
ATOM 2828 C C . HIS A 1 353 ? -31.368 -43.088 1.426 1.00 38.11 380 HIS A C 1
ATOM 2829 O O . HIS A 1 353 ? -32.501 -43.130 0.952 1.00 37.88 380 HIS A O 1
ATOM 2836 N N . LEU A 1 354 ? -30.527 -42.079 1.226 1.00 36.87 381 LEU A N 1
ATOM 2837 C CA . LEU A 1 354 ? -30.810 -40.958 0.347 1.00 32.41 381 LEU A CA 1
ATOM 2838 C C . LEU A 1 354 ? -29.737 -40.962 -0.729 1.00 36.99 381 LEU A C 1
ATOM 2839 O O . LEU A 1 354 ? -28.567 -41.184 -0.426 1.00 38.12 381 LEU A O 1
ATOM 2844 N N . PRO A 1 355 ? -30.129 -40.743 -1.992 1.00 35.92 382 PRO A N 1
ATOM 2845 C CA . PRO A 1 355 ? -29.118 -40.727 -3.049 1.00 38.90 382 PRO A CA 1
ATOM 2846 C C . PRO A 1 355 ? -28.177 -39.559 -2.843 1.00 28.48 382 PRO A C 1
ATOM 2847 O O . PRO A 1 355 ? -28.627 -38.487 -2.449 1.00 31.29 382 PRO A O 1
ATOM 2851 N N . ASP A 1 356 ? -26.897 -39.781 -3.117 1.00 29.47 383 ASP A N 1
ATOM 2852 C CA . ASP A 1 356 ? -25.849 -38.783 -2.952 1.00 29.61 383 ASP A CA 1
ATOM 2853 C C . ASP A 1 356 ? -26.129 -37.479 -3.686 1.00 34.85 383 ASP A C 1
ATOM 2854 O O . ASP A 1 356 ? -25.685 -36.412 -3.251 1.00 39.96 383 ASP A O 1
ATOM 2859 N N . SER A 1 357 ? -26.864 -37.562 -4.794 1.00 34.87 384 SER A N 1
ATOM 2860 C CA . SER A 1 357 ? -27.115 -36.396 -5.634 1.00 34.89 384 SER A CA 1
ATOM 2861 C C . SER A 1 357 ? -28.444 -35.688 -5.303 1.00 34.84 384 SER A C 1
ATOM 2862 O O . SER A 1 357 ? -28.816 -34.708 -5.948 1.00 37.53 384 SER A O 1
ATOM 2865 N N . LEU A 1 358 ? -29.151 -36.170 -4.288 1.00 29.65 385 LEU A N 1
ATOM 2866 C CA . LEU A 1 358 ? -30.499 -35.658 -4.012 1.00 32.24 385 LEU A CA 1
ATOM 2867 C C . LEU A 1 358 ? -30.511 -34.150 -3.730 1.00 36.38 385 LEU A C 1
ATOM 2868 O O . LEU A 1 358 ? -31.406 -33.427 -4.187 1.00 30.59 385 LEU A O 1
ATOM 2873 N N . PHE A 1 359 ? -29.499 -33.681 -3.001 1.00 29.64 386 PHE A N 1
ATOM 2874 C CA . PHE A 1 359 ? -29.409 -32.277 -2.600 1.00 28.66 386 PHE A CA 1
ATOM 2875 C C . PHE A 1 359 ? -28.376 -31.536 -3.431 1.00 34.10 386 PHE A C 1
ATOM 2876 O O . PHE A 1 359 ? -27.783 -30.562 -2.967 1.00 39.90 386 PHE A O 1
ATOM 2884 N N . ALA A 1 360 ? -28.153 -31.989 -4.656 1.00 28.59 387 ALA A N 1
ATOM 2885 C CA . ALA A 1 360 ? -27.139 -31.358 -5.492 1.00 39.41 387 ALA A CA 1
ATOM 2886 C C . ALA A 1 360 ? -27.525 -29.946 -5.938 1.00 39.06 387 ALA A C 1
ATOM 2887 O O . ALA A 1 360 ? -26.650 -29.107 -6.148 1.00 39.55 387 ALA A O 1
ATOM 2889 N N . HIS A 1 361 ? -28.824 -29.679 -6.073 1.00 35.56 388 HIS A N 1
ATOM 2890 C CA . HIS A 1 361 ? -29.276 -28.382 -6.585 1.00 37.21 388 HIS A CA 1
ATOM 2891 C C . HIS A 1 361 ? -29.987 -27.513 -5.546 1.00 33.13 388 HIS A C 1
ATOM 2892 O O . HIS A 1 361 ? -30.277 -26.352 -5.812 1.00 32.84 388 HIS A O 1
ATOM 2899 N N . THR A 1 362 ? -30.275 -28.060 -4.368 1.00 32.62 389 THR A N 1
ATOM 2900 C CA . THR A 1 362 ? -30.997 -27.282 -3.362 1.00 33.13 389 THR A CA 1
ATOM 2901 C C . THR A 1 362 ? -30.014 -26.461 -2.562 1.00 36.15 389 THR A C 1
ATOM 2902 O O . THR A 1 362 ? -29.909 -26.635 -1.347 1.00 35.42 389 THR A O 1
ATOM 2906 N N . THR A 1 363 ? -29.309 -25.558 -3.241 1.00 33.46 390 THR A N 1
ATOM 2907 C CA . THR A 1 363 ? -28.176 -24.870 -2.643 1.00 40.00 390 THR A CA 1
ATOM 2908 C C . THR A 1 363 ? -28.596 -23.788 -1.658 1.00 41.63 390 THR A C 1
ATOM 2909 O O . THR A 1 363 ? -27.758 -23.249 -0.944 1.00 36.18 390 THR A O 1
ATOM 2913 N N . ASN A 1 364 ? -29.891 -23.487 -1.615 1.00 40.17 391 ASN A N 1
ATOM 2914 C CA . ASN A 1 364 ? -30.427 -22.489 -0.692 1.00 40.58 391 ASN A CA 1
ATOM 2915 C C . ASN A 1 364 ? -31.035 -23.098 0.574 1.00 33.02 391 ASN A C 1
ATOM 2916 O O . ASN A 1 364 ? -31.564 -22.377 1.418 1.00 26.52 391 ASN A O 1
ATOM 2921 N N . LEU A 1 365 ? -30.980 -24.417 0.695 1.00 24.81 392 LEU A N 1
ATOM 2922 C CA . LEU A 1 365 ? -31.596 -25.098 1.835 1.00 33.38 392 LEU A CA 1
ATOM 2923 C C . LEU A 1 365 ? -31.012 -24.584 3.144 1.00 33.57 392 LEU A C 1
ATOM 2924 O O . LEU A 1 365 ? -29.801 -24.569 3.298 1.00 25.81 392 LEU A O 1
ATOM 2929 N N . THR A 1 366 ? -31.869 -24.166 4.079 1.00 31.05 393 THR A N 1
ATOM 2930 C CA . THR A 1 366 ? -31.403 -23.686 5.378 1.00 27.02 393 THR A CA 1
ATOM 2931 C C . THR A 1 366 ? -31.731 -24.637 6.529 1.00 31.44 393 THR A C 1
ATOM 2932 O O . THR A 1 366 ? -31.035 -24.635 7.548 1.00 30.83 393 THR A O 1
ATOM 2936 N N . ASP A 1 367 ? -32.778 -25.443 6.354 1.00 28.41 394 ASP A N 1
ATOM 2937 C CA . ASP A 1 367 ? -33.288 -26.312 7.413 1.00 27.26 394 ASP A CA 1
ATOM 2938 C C . ASP A 1 367 ? -33.590 -27.675 6.846 1.00 28.15 394 ASP A C 1
ATOM 2939 O O . ASP A 1 367 ? -34.321 -27.798 5.865 1.00 31.47 394 ASP A O 1
ATOM 2944 N N . LEU A 1 368 ? -33.033 -28.706 7.466 1.00 24.43 395 LEU A N 1
ATOM 2945 C CA . LEU A 1 368 ? -33.217 -30.049 6.965 1.00 21.42 395 LEU A CA 1
ATOM 2946 C C . LEU A 1 368 ? -33.558 -30.982 8.112 1.00 24.17 395 LEU A C 1
ATOM 2947 O O . LEU A 1 368 ? -32.761 -31.165 9.027 1.00 28.42 395 LEU A O 1
ATOM 2952 N N A ARG A 1 369 ? -34.752 -31.566 8.059 0.49 24.68 396 ARG A N 1
ATOM 2953 N N B ARG A 1 369 ? -34.749 -31.573 8.057 0.51 24.69 396 ARG A N 1
ATOM 2954 C CA A ARG A 1 369 ? -35.229 -32.441 9.123 0.49 22.20 396 ARG A CA 1
ATOM 2955 C CA B ARG A 1 369 ? -35.230 -32.435 9.131 0.51 22.16 396 ARG A CA 1
ATOM 2956 C C A ARG A 1 369 ? -35.299 -33.882 8.658 0.49 24.12 396 ARG A C 1
ATOM 2957 C C B ARG A 1 369 ? -35.305 -33.880 8.669 0.51 24.11 396 ARG A C 1
ATOM 2958 O O A ARG A 1 369 ? -36.126 -34.239 7.812 0.49 24.44 396 ARG A O 1
ATOM 2959 O O B ARG A 1 369 ? -36.142 -34.237 7.831 0.51 24.48 396 ARG A O 1
ATOM 2974 N N . LEU A 1 370 ? -34.421 -34.712 9.213 1.00 21.87 397 LEU A N 1
ATOM 2975 C CA . LEU A 1 370 ? -34.380 -36.121 8.861 1.00 20.31 397 LEU A CA 1
ATOM 2976 C C . LEU A 1 370 ? -34.607 -37.012 10.072 1.00 22.56 397 LEU A C 1
ATOM 2977 O O . LEU A 1 370 ? -34.375 -38.217 10.004 1.00 19.00 397 LEU A O 1
ATOM 2982 N N . GLU A 1 371 ? -35.027 -36.421 11.190 1.00 20.60 398 GLU A N 1
ATOM 2983 C CA . GLU A 1 371 ? -35.119 -37.180 12.438 1.00 18.11 398 GLU A CA 1
ATOM 2984 C C . GLU A 1 371 ? -36.162 -38.301 12.308 1.00 24.44 398 GLU A C 1
ATOM 2985 O O . GLU A 1 371 ? -37.055 -38.231 11.461 1.00 26.22 398 GLU A O 1
ATOM 2991 N N . ASP A 1 372 ? -36.023 -39.340 13.127 1.00 22.99 399 ASP A N 1
ATOM 2992 C CA . ASP A 1 372 ? -36.962 -40.470 13.156 1.00 23.84 399 ASP A CA 1
ATOM 2993 C C . ASP A 1 372 ? -37.046 -41.236 11.839 1.00 31.74 399 ASP A C 1
ATOM 2994 O O . ASP A 1 372 ? -38.121 -41.437 11.248 1.00 24.50 399 ASP A O 1
ATOM 2999 N N . ASN A 1 373 ? -35.874 -41.682 11.413 1.00 29.29 400 ASN A N 1
ATOM 3000 C CA . ASN A 1 373 ? -35.726 -42.496 10.232 1.00 22.42 400 ASN A CA 1
ATOM 3001 C C . ASN A 1 373 ? -34.742 -43.626 10.523 1.00 32.71 400 ASN A C 1
ATOM 3002 O O . ASN A 1 373 ? -34.401 -43.869 11.676 1.00 32.53 400 ASN A O 1
ATOM 3007 N N . LEU A 1 374 ? -34.294 -44.314 9.485 1.00 22.11 401 LEU A N 1
ATOM 3008 C CA . LEU A 1 374 ? -33.438 -45.474 9.658 1.00 23.06 401 LEU A CA 1
ATOM 3009 C C . LEU A 1 374 ? -32.149 -45.316 8.884 1.00 23.51 401 LEU A C 1
ATOM 3010 O O . LEU A 1 374 ? -31.654 -46.281 8.333 1.00 24.46 401 LEU A O 1
ATOM 3015 N N . LEU A 1 375 ? -31.631 -44.092 8.802 1.00 22.95 402 LEU A N 1
ATOM 3016 C CA . LEU A 1 375 ? -30.391 -43.838 8.073 1.00 27.25 402 LEU A CA 1
ATOM 3017 C C . LEU A 1 375 ? -29.179 -44.367 8.848 1.00 29.07 402 LEU A C 1
ATOM 3018 O O . LEU A 1 375 ? -29.131 -44.280 10.081 1.00 27.62 402 LEU A O 1
ATOM 3023 N N . THR A 1 376 ? -28.202 -44.905 8.127 1.00 30.50 403 THR A N 1
ATOM 3024 C CA . THR A 1 376 ? -27.061 -45.543 8.775 1.00 27.01 403 THR A CA 1
ATOM 3025 C C . THR A 1 376 ? -25.744 -44.823 8.548 1.00 25.75 403 THR A C 1
ATOM 3026 O O . THR A 1 376 ? -24.762 -45.158 9.169 1.00 26.20 403 THR A O 1
ATOM 3030 N N . GLY A 1 377 ? -25.717 -43.838 7.664 1.00 30.69 404 GLY A N 1
ATOM 3031 C CA . GLY A 1 377 ? -24.464 -43.190 7.347 1.00 25.94 404 GLY A CA 1
ATOM 3032 C C . GLY A 1 377 ? -24.650 -41.783 6.841 1.00 33.39 404 GLY A C 1
ATOM 3033 O O . GLY A 1 377 ? -25.759 -41.367 6.501 1.00 24.83 404 GLY A O 1
ATOM 3034 N N . ILE A 1 378 ? -23.563 -41.025 6.835 1.00 25.74 405 ILE A N 1
ATOM 3035 C CA . ILE A 1 378 ? -23.548 -39.733 6.170 1.00 25.60 405 ILE A CA 1
ATOM 3036 C C . ILE A 1 378 ? -22.371 -39.814 5.232 1.00 34.91 405 ILE A C 1
ATOM 3037 O O . ILE A 1 378 ? -21.238 -40.094 5.667 1.00 28.54 405 ILE A O 1
ATOM 3042 N N . SER A 1 379 ? -22.631 -39.626 3.945 1.00 27.15 406 SER A N 1
ATOM 3043 C CA . SER A 1 379 ? -21.585 -39.835 2.957 1.00 36.28 406 SER A CA 1
ATOM 3044 C C . SER A 1 379 ? -20.858 -38.524 2.719 1.00 36.93 406 SER A C 1
ATOM 3045 O O . SER A 1 379 ? -21.289 -37.471 3.197 1.00 27.93 406 SER A O 1
ATOM 3048 N N . GLY A 1 380 ? -19.754 -38.599 1.982 1.00 31.78 407 GLY A N 1
ATOM 3049 C CA . GLY A 1 380 ? -18.989 -37.415 1.652 1.00 34.40 407 GLY A CA 1
ATOM 3050 C C . GLY A 1 380 ? -19.657 -36.473 0.667 1.00 37.67 407 GLY A C 1
ATOM 3051 O O . GLY A 1 380 ? -19.242 -35.325 0.552 1.00 46.20 407 GLY A O 1
ATOM 3052 N N . ASP A 1 381 ? -20.696 -36.939 -0.030 1.00 37.51 408 ASP A N 1
ATOM 3053 C CA . ASP A 1 381 ? -21.338 -36.137 -1.081 1.00 35.76 408 ASP A CA 1
ATOM 3054 C C . ASP A 1 381 ? -22.712 -35.573 -0.744 1.00 37.60 408 ASP A C 1
ATOM 3055 O O . ASP A 1 381 ? -23.128 -34.574 -1.333 1.00 38.04 408 ASP A O 1
ATOM 3060 N N . ILE A 1 382 ? -23.419 -36.216 0.179 1.00 32.03 409 ILE A N 1
ATOM 3061 C CA . ILE A 1 382 ? -24.822 -35.902 0.408 1.00 32.71 409 ILE A CA 1
ATOM 3062 C C . ILE A 1 382 ? -25.084 -34.421 0.698 1.00 36.79 409 ILE A C 1
ATOM 3063 O O . ILE A 1 382 ? -26.049 -33.860 0.177 1.00 37.58 409 ILE A O 1
ATOM 3068 N N . PHE A 1 383 ? -24.218 -33.782 1.488 1.00 29.34 410 PHE A N 1
ATOM 3069 C CA . PHE A 1 383 ? -24.441 -32.381 1.887 1.00 27.50 410 PHE A CA 1
ATOM 3070 C C . PHE A 1 383 ? -23.431 -31.425 1.253 1.00 32.43 410 PHE A C 1
ATOM 3071 O O . PHE A 1 383 ? -23.319 -30.277 1.678 1.00 29.75 410 PHE A O 1
ATOM 3079 N N . SER A 1 384 ? -22.700 -31.891 0.242 1.00 35.31 411 SER A N 1
ATOM 3080 C CA . SER A 1 384 ? -21.542 -31.154 -0.260 1.00 35.36 411 SER A CA 1
ATOM 3081 C C . SER A 1 384 ? -21.903 -29.861 -0.975 1.00 42.35 411 SER A C 1
ATOM 3082 O O . SER A 1 384 ? -21.030 -29.034 -1.232 1.00 52.65 411 SER A O 1
ATOM 3085 N N . ASN A 1 385 ? -23.180 -29.695 -1.306 1.00 42.17 412 ASN A N 1
ATOM 3086 C CA . ASN A 1 385 ? -23.647 -28.474 -1.958 1.00 44.42 412 ASN A CA 1
ATOM 3087 C C . ASN A 1 385 ? -24.510 -27.648 -1.031 1.00 44.38 412 ASN A C 1
ATOM 3088 O O . ASN A 1 385 ? -25.179 -26.702 -1.464 1.00 45.98 412 ASN A O 1
ATOM 3093 N N . LEU A 1 386 ? -24.515 -28.007 0.248 1.00 31.20 413 LEU A N 1
ATOM 3094 C CA . LEU A 1 386 ? -25.431 -27.355 1.167 1.00 34.27 413 LEU A CA 1
ATOM 3095 C C . LEU A 1 386 ? -24.750 -26.255 1.984 1.00 39.51 413 LEU A C 1
ATOM 3096 O O . LEU A 1 386 ? -24.883 -26.206 3.208 1.00 39.68 413 LEU A O 1
ATOM 3101 N N . GLY A 1 387 ? -24.038 -25.370 1.289 1.00 40.12 414 GLY A N 1
ATOM 3102 C CA . GLY A 1 387 ? -23.330 -24.272 1.924 1.00 41.26 414 GLY A CA 1
ATOM 3103 C C . GLY A 1 387 ? -24.173 -23.356 2.808 1.00 42.54 414 GLY A C 1
ATOM 3104 O O . GLY A 1 387 ? -23.647 -22.708 3.713 1.00 41.06 414 GLY A O 1
ATOM 3105 N N . ASN A 1 388 ? -25.478 -23.294 2.556 1.00 35.79 415 ASN A N 1
ATOM 3106 C CA . ASN A 1 388 ? -26.359 -22.411 3.322 1.00 35.80 415 ASN A CA 1
ATOM 3107 C C . ASN A 1 388 ? -27.118 -23.073 4.470 1.00 30.17 415 ASN A C 1
ATOM 3108 O O . ASN A 1 388 ? -27.830 -22.392 5.228 1.00 35.60 415 ASN A O 1
ATOM 3113 N N . LEU A 1 389 ? -27.022 -24.394 4.571 1.00 27.65 416 LEU A N 1
ATOM 3114 C CA . LEU A 1 389 ? -27.761 -25.123 5.606 1.00 29.71 416 LEU A CA 1
ATOM 3115 C C . LEU A 1 389 ? -27.418 -24.581 7.001 1.00 27.34 416 LEU A C 1
ATOM 3116 O O . LEU A 1 389 ? -26.255 -24.391 7.317 1.00 25.91 416 LEU A O 1
ATOM 3121 N N . VAL A 1 390 ? -28.430 -24.305 7.813 1.00 35.50 417 VAL A N 1
ATOM 3122 C CA . VAL A 1 390 ? -28.206 -23.705 9.124 1.00 34.18 417 VAL A CA 1
ATOM 3123 C C . VAL A 1 390 ? -28.448 -24.733 10.242 1.00 35.75 417 VAL A C 1
ATOM 3124 O O . VAL A 1 390 ? -27.629 -24.873 11.161 1.00 25.80 417 VAL A O 1
ATOM 3128 N N . THR A 1 391 ? -29.559 -25.462 10.168 1.00 24.66 418 THR A N 1
ATOM 3129 C CA . THR A 1 391 ? -29.756 -26.553 11.114 1.00 34.81 418 THR A CA 1
ATOM 3130 C C . THR A 1 391 ? -30.065 -27.884 10.434 1.00 37.63 418 THR A C 1
ATOM 3131 O O . THR A 1 391 ? -30.858 -27.949 9.493 1.00 30.87 418 THR A O 1
ATOM 3135 N N . LEU A 1 392 ? -29.378 -28.923 10.912 1.00 34.33 419 LEU A N 1
ATOM 3136 C CA . LEU A 1 392 ? -29.508 -30.289 10.431 1.00 30.37 419 LEU A CA 1
ATOM 3137 C C . LEU A 1 392 ? -29.963 -31.165 11.598 1.00 34.06 419 LEU A C 1
ATOM 3138 O O . LEU A 1 392 ? -29.286 -31.242 12.640 1.00 31.12 419 LEU A O 1
ATOM 3143 N N . VAL A 1 393 ? -31.115 -31.810 11.437 1.00 23.38 420 VAL A N 1
ATOM 3144 C CA . VAL A 1 393 ? -31.660 -32.663 12.497 1.00 23.33 420 VAL A CA 1
ATOM 3145 C C . VAL A 1 393 ? -31.727 -34.099 11.998 1.00 29.72 420 VAL A C 1
ATOM 3146 O O . VAL A 1 393 ? -32.426 -34.389 11.023 1.00 26.95 420 VAL A O 1
ATOM 3150 N N . MET A 1 394 ? -30.964 -34.986 12.645 1.00 26.29 421 MET A N 1
ATOM 3151 C CA . MET A 1 394 ? -30.912 -36.386 12.252 1.00 27.27 421 MET A CA 1
ATOM 3152 C C . MET A 1 394 ? -31.052 -37.279 13.467 1.00 26.90 421 MET A C 1
ATOM 3153 O O . MET A 1 394 ? -30.514 -38.402 13.507 1.00 20.90 421 MET A O 1
ATOM 3158 N N . SER A 1 395 ? -31.786 -36.767 14.451 1.00 23.32 422 SER A N 1
ATOM 3159 C CA . SER A 1 395 ? -32.062 -37.493 15.689 1.00 24.41 422 SER A CA 1
ATOM 3160 C C . SER A 1 395 ? -32.797 -38.791 15.441 1.00 23.41 422 SER A C 1
ATOM 3161 O O . SER A 1 395 ? -33.627 -38.875 14.533 1.00 28.10 422 SER A O 1
ATOM 3164 N N . ARG A 1 396 ? -32.506 -39.787 16.273 1.00 23.89 423 ARG A N 1
ATOM 3165 C CA . ARG A 1 396 ? -33.210 -41.061 16.255 1.00 26.73 423 ARG A CA 1
ATOM 3166 C C . ARG A 1 396 ? -33.198 -41.680 14.855 1.00 32.63 423 ARG A C 1
ATOM 3167 O O . ARG A 1 396 ? -34.249 -41.964 14.270 1.00 28.74 423 ARG A O 1
ATOM 3175 N N . ASN A 1 397 ? -31.990 -41.845 14.320 1.00 27.15 424 ASN A N 1
ATOM 3176 C CA . ASN A 1 397 ? -31.746 -42.697 13.163 1.00 22.77 424 ASN A CA 1
ATOM 3177 C C . ASN A 1 397 ? -30.911 -43.895 13.635 1.00 25.46 424 ASN A C 1
ATOM 3178 O O . ASN A 1 397 ? -30.946 -44.226 14.808 1.00 27.61 424 ASN A O 1
ATOM 3183 N N . ARG A 1 398 ? -30.186 -44.551 12.734 1.00 23.41 425 ARG A N 1
ATOM 3184 C CA . ARG A 1 398 ? -29.275 -45.638 13.103 1.00 23.95 425 ARG A CA 1
ATOM 3185 C C . ARG A 1 398 ? -27.874 -45.283 12.617 1.00 30.65 425 ARG A C 1
ATOM 3186 O O . ARG A 1 398 ? -27.143 -46.143 12.121 1.00 28.07 425 ARG A O 1
ATOM 3194 N N . LEU A 1 399 ? -27.503 -44.012 12.745 1.00 23.71 426 LEU A N 1
ATOM 3195 C CA . LEU A 1 399 ? -26.241 -43.532 12.180 1.00 27.71 426 LEU A CA 1
ATOM 3196 C C . LEU A 1 399 ? -25.073 -44.204 12.853 1.00 30.93 426 LEU A C 1
ATOM 3197 O O . LEU A 1 399 ? -25.008 -44.259 14.073 1.00 30.00 426 LEU A O 1
ATOM 3202 N N . ARG A 1 400 ? -24.158 -44.726 12.050 1.00 30.72 427 ARG A N 1
ATOM 3203 C CA . ARG A 1 400 ? -23.002 -45.427 12.578 1.00 28.20 427 ARG A CA 1
ATOM 3204 C C . ARG A 1 400 ? -21.707 -44.831 12.008 1.00 36.12 427 ARG A C 1
ATOM 3205 O O . ARG A 1 400 ? -20.695 -44.746 12.705 1.00 37.91 427 ARG A O 1
ATOM 3213 N N . THR A 1 401 ? -21.731 -44.403 10.751 1.00 26.93 428 THR A N 1
ATOM 3214 C CA . THR A 1 401 ? -20.548 -43.774 10.183 1.00 34.31 428 THR A CA 1
ATOM 3215 C C . THR A 1 401 ? -20.809 -42.384 9.635 1.00 26.87 428 THR A C 1
ATOM 3216 O O . THR A 1 401 ? -21.888 -42.087 9.119 1.00 37.19 428 THR A O 1
ATOM 3220 N N . ILE A 1 402 ? -19.792 -41.544 9.750 1.00 27.15 429 ILE A N 1
ATOM 3221 C CA . ILE A 1 402 ? -19.809 -40.202 9.207 1.00 28.12 429 ILE A CA 1
ATOM 3222 C C . ILE A 1 402 ? -18.555 -40.047 8.362 1.00 36.61 429 ILE A C 1
ATOM 3223 O O . ILE A 1 402 ? -17.446 -40.095 8.885 1.00 34.91 429 ILE A O 1
ATOM 3228 N N . ASP A 1 403 ? -18.727 -39.896 7.050 1.00 38.56 430 ASP A N 1
ATOM 3229 C CA . ASP A 1 403 ? -17.586 -39.776 6.157 1.00 37.00 430 ASP A CA 1
ATOM 3230 C C . ASP A 1 403 ? -16.705 -38.603 6.589 1.00 36.86 430 ASP A C 1
ATOM 3231 O O . ASP A 1 403 ? -17.206 -37.578 7.077 1.00 31.95 430 ASP A O 1
ATOM 3236 N N . SER A 1 404 ? -15.399 -38.749 6.406 1.00 30.73 431 SER A N 1
ATOM 3237 C CA . SER A 1 404 ? -14.463 -37.744 6.903 1.00 44.60 431 SER A CA 1
ATOM 3238 C C . SER A 1 404 ? -14.661 -36.411 6.188 1.00 39.92 431 SER A C 1
ATOM 3239 O O . SER A 1 404 ? -14.322 -35.368 6.725 1.00 42.97 431 SER A O 1
ATOM 3242 N N . ARG A 1 405 ? -15.243 -36.446 4.991 1.00 42.14 432 ARG A N 1
ATOM 3243 C CA . ARG A 1 405 ? -15.506 -35.219 4.244 1.00 38.98 432 ARG A CA 1
ATOM 3244 C C . ARG A 1 405 ? -16.972 -34.789 4.247 1.00 39.84 432 ARG A C 1
ATOM 3245 O O . ARG A 1 405 ? -17.355 -33.879 3.499 1.00 45.50 432 ARG A O 1
ATOM 3253 N N . ALA A 1 406 ? -17.783 -35.413 5.104 1.00 30.07 433 ALA A N 1
ATOM 3254 C CA . ALA A 1 406 ? -19.219 -35.108 5.165 1.00 31.51 433 ALA A CA 1
ATOM 3255 C C . ALA A 1 406 ? -19.537 -33.630 5.388 1.00 34.44 433 ALA A C 1
ATOM 3256 O O . ALA A 1 406 ? -20.487 -33.096 4.802 1.00 29.60 433 ALA A O 1
ATOM 3258 N N . PHE A 1 407 ? -18.739 -32.975 6.227 1.00 31.65 434 PHE A N 1
ATOM 3259 C CA . PHE A 1 407 ? -19.044 -31.614 6.648 1.00 33.74 434 PHE A CA 1
ATOM 3260 C C . PHE A 1 407 ? -17.997 -30.575 6.247 1.00 30.33 434 PHE A C 1
ATOM 3261 O O . PHE A 1 407 ? -17.908 -29.505 6.844 1.00 32.68 434 PHE A O 1
ATOM 3269 N N . VAL A 1 408 ? -17.232 -30.877 5.212 1.00 30.02 435 VAL A N 1
ATOM 3270 C CA . VAL A 1 408 ? -16.240 -29.930 4.743 1.00 34.00 435 VAL A CA 1
ATOM 3271 C C . VAL A 1 408 ? -16.895 -28.699 4.106 1.00 41.68 435 VAL A C 1
ATOM 3272 O O . VAL A 1 408 ? -16.373 -27.601 4.231 1.00 43.66 435 VAL A O 1
ATOM 3276 N N . SER A 1 409 ? -18.061 -28.868 3.479 1.00 39.31 436 SER A N 1
ATOM 3277 C CA . SER A 1 409 ? -18.650 -27.787 2.685 1.00 36.72 436 SER A CA 1
ATOM 3278 C C . SER A 1 409 ? -19.865 -27.100 3.308 1.00 42.48 436 SER A C 1
ATOM 3279 O O . SER A 1 409 ? -20.485 -26.234 2.685 1.00 42.72 436 SER A O 1
ATOM 3282 N N . THR A 1 410 ? -20.202 -27.483 4.532 1.00 39.66 437 THR A N 1
ATOM 3283 C CA . THR A 1 410 ? -21.350 -26.909 5.221 1.00 39.34 437 THR A CA 1
ATOM 3284 C C . THR A 1 410 ? -20.924 -25.789 6.181 1.00 38.08 437 THR A C 1
ATOM 3285 O O . THR A 1 410 ? -21.171 -25.852 7.390 1.00 33.52 437 THR A O 1
ATOM 3289 N N . ASN A 1 411 ? -20.295 -24.761 5.621 1.00 42.05 438 ASN A N 1
ATOM 3290 C CA . ASN A 1 411 ? -19.766 -23.640 6.401 1.00 49.25 438 ASN A CA 1
ATOM 3291 C C . ASN A 1 411 ? -20.852 -22.802 7.053 1.00 41.15 438 ASN A C 1
ATOM 3292 O O . ASN A 1 411 ? -20.601 -22.083 8.015 1.00 39.28 438 ASN A O 1
ATOM 3297 N N . GLY A 1 412 ? -22.065 -22.896 6.529 1.00 40.57 439 GLY A N 1
ATOM 3298 C CA . GLY A 1 412 ? -23.175 -22.151 7.087 1.00 27.56 439 GLY A CA 1
ATOM 3299 C C . GLY A 1 412 ? -23.812 -22.821 8.292 1.00 34.19 439 GLY A C 1
ATOM 3300 O O . GLY A 1 412 ? -24.599 -22.188 8.995 1.00 32.83 439 GLY A O 1
ATOM 3301 N N . LEU A 1 413 ? -23.485 -24.095 8.533 1.00 31.88 440 LEU A N 1
ATOM 3302 C CA . LEU A 1 413 ? -24.149 -24.880 9.587 1.00 35.77 440 LEU A CA 1
ATOM 3303 C C . LEU A 1 413 ? -23.888 -24.349 10.995 1.00 40.97 440 LEU A C 1
ATOM 3304 O O . LEU A 1 413 ? -22.748 -24.080 11.365 1.00 37.43 440 LEU A O 1
ATOM 3309 N N . ARG A 1 414 ? -24.956 -24.203 11.772 1.00 41.29 441 ARG A N 1
ATOM 3310 C CA . ARG A 1 414 ? -24.871 -23.645 13.116 1.00 35.78 441 ARG A CA 1
ATOM 3311 C C . ARG A 1 414 ? -25.406 -24.603 14.201 1.00 36.22 441 ARG A C 1
ATOM 3312 O O . ARG A 1 414 ? -24.972 -24.561 15.350 1.00 33.05 441 ARG A O 1
ATOM 3320 N N . HIS A 1 415 ? -26.352 -25.458 13.833 1.00 25.72 442 HIS A N 1
ATOM 3321 C CA . HIS A 1 415 ? -27.013 -26.340 14.787 1.00 26.13 442 HIS A CA 1
ATOM 3322 C C . HIS A 1 415 ? -27.110 -27.759 14.229 1.00 29.46 442 HIS A C 1
ATOM 3323 O O . HIS A 1 415 ? -27.850 -28.022 13.272 1.00 28.14 442 HIS A O 1
ATOM 3330 N N . LEU A 1 416 ? -26.361 -28.666 14.842 1.00 25.13 443 LEU A N 1
ATOM 3331 C CA . LEU A 1 416 ? -26.237 -30.032 14.369 1.00 23.04 443 LEU A CA 1
ATOM 3332 C C . LEU A 1 416 ? -26.739 -31.010 15.437 1.00 27.36 443 LEU A C 1
ATOM 3333 O O . LEU A 1 416 ? -26.136 -31.150 16.496 1.00 27.38 443 LEU A O 1
ATOM 3338 N N . HIS A 1 417 ? -27.860 -31.666 15.158 1.00 23.28 444 HIS A N 1
ATOM 3339 C CA . HIS A 1 417 ? -28.447 -32.636 16.084 1.00 22.83 444 HIS A CA 1
ATOM 3340 C C . HIS A 1 417 ? -28.308 -34.061 15.575 1.00 30.54 444 HIS A C 1
ATOM 3341 O O . HIS A 1 417 ? -28.958 -34.455 14.596 1.00 25.05 444 HIS A O 1
ATOM 3348 N N . LEU A 1 418 ? -27.469 -34.828 16.261 1.00 25.11 445 LEU A N 1
ATOM 3349 C CA . LEU A 1 418 ? -27.229 -36.214 15.921 1.00 22.00 445 LEU A CA 1
ATOM 3350 C C . LEU A 1 418 ? -27.561 -37.109 17.100 1.00 27.15 445 LEU A C 1
ATOM 3351 O O . LEU A 1 418 ? -27.049 -38.224 17.197 1.00 27.89 445 LEU A O 1
ATOM 3356 N N . ASP A 1 419 ? -28.434 -36.633 17.985 1.00 20.84 446 ASP A N 1
ATOM 3357 C CA . ASP A 1 419 ? -28.761 -37.386 19.198 1.00 30.61 446 ASP A CA 1
ATOM 3358 C C . ASP A 1 419 ? -29.514 -38.705 18.925 1.00 29.18 446 ASP A C 1
ATOM 3359 O O . ASP A 1 419 ? -30.314 -38.774 18.007 1.00 31.20 446 ASP A O 1
ATOM 3364 N N . HIS A 1 420 ? -29.256 -39.728 19.747 1.00 30.31 447 HIS A N 1
ATOM 3365 C CA . HIS A 1 420 ? -29.950 -41.021 19.680 1.00 30.48 447 HIS A CA 1
ATOM 3366 C C . HIS A 1 420 ? -29.601 -41.776 18.393 1.00 29.82 447 HIS A C 1
ATOM 3367 O O . HIS A 1 420 ? -30.463 -42.134 17.600 1.00 32.24 447 HIS A O 1
ATOM 3374 N N . ASN A 1 421 ? -28.316 -41.989 18.189 1.00 26.62 448 ASN A N 1
ATOM 3375 C CA . ASN A 1 421 ? -27.837 -42.742 17.048 1.00 28.71 448 ASN A CA 1
ATOM 3376 C C . ASN A 1 421 ? -26.825 -43.774 17.539 1.00 32.51 448 ASN A C 1
ATOM 3377 O O . ASN A 1 421 ? -26.769 -44.051 18.740 1.00 29.09 448 ASN A O 1
ATOM 3382 N N . ASP A 1 422 ? -26.038 -44.349 16.633 1.00 33.72 449 ASP A N 1
ATOM 3383 C CA . ASP A 1 422 ? -25.040 -45.350 17.022 1.00 41.41 449 ASP A CA 1
ATOM 3384 C C . ASP A 1 422 ? -23.646 -44.860 16.683 1.00 25.71 449 ASP A C 1
ATOM 3385 O O . ASP A 1 422 ? -22.804 -45.626 16.217 1.00 29.63 449 ASP A O 1
ATOM 3390 N N . ILE A 1 423 ? -23.409 -43.573 16.899 1.00 25.22 450 ILE A N 1
ATOM 3391 C CA . ILE A 1 423 ? -22.157 -42.952 16.500 1.00 28.00 450 ILE A CA 1
ATOM 3392 C C . ILE A 1 423 ? -21.042 -43.166 17.511 1.00 33.18 450 ILE A C 1
ATOM 3393 O O . ILE A 1 423 ? -21.150 -42.745 18.665 1.00 32.24 450 ILE A O 1
ATOM 3398 N N . ASP A 1 424 ? -19.964 -43.817 17.082 1.00 33.98 451 ASP A N 1
ATOM 3399 C CA . ASP A 1 424 ? -18.807 -43.979 17.967 1.00 36.10 451 ASP A CA 1
ATOM 3400 C C . ASP A 1 424 ? -17.546 -43.257 17.462 1.00 46.99 451 ASP A C 1
ATOM 3401 O O . ASP A 1 424 ? -16.513 -43.235 18.141 1.00 63.16 451 ASP A O 1
ATOM 3406 N N . LEU A 1 425 ? -17.638 -42.686 16.264 1.00 43.53 452 LEU A N 1
ATOM 3407 C CA . LEU A 1 425 ? -16.504 -42.042 15.587 1.00 50.34 452 LEU A CA 1
ATOM 3408 C C . LEU A 1 425 ? -15.267 -42.937 15.471 1.00 67.49 452 LEU A C 1
ATOM 3409 O O . LEU A 1 425 ? -14.166 -42.456 15.202 1.00 70.08 452 LEU A O 1
ATOM 3414 N N . GLN A 1 426 ? -15.474 -44.237 15.679 1.00 78.73 453 GLN A N 1
ATOM 3415 C CA . GLN A 1 426 ? -14.510 -45.284 15.336 1.00 76.71 453 GLN A CA 1
ATOM 3416 C C . GLN A 1 426 ? -13.119 -45.015 15.887 1.00 67.17 453 GLN A C 1
ATOM 3417 O O . GLN A 1 426 ? -12.143 -45.024 15.144 1.00 70.73 453 GLN A O 1
ATOM 3423 N N . GLN A 1 427 ? -13.037 -44.794 17.193 1.00 55.98 454 GLN A N 1
ATOM 3424 C CA . GLN A 1 427 ? -11.810 -44.310 17.804 1.00 53.55 454 GLN A CA 1
ATOM 3425 C C . GLN A 1 427 ? -11.033 -45.348 18.631 1.00 57.17 454 GLN A C 1
ATOM 3426 O O . GLN A 1 427 ? -11.557 -45.883 19.605 1.00 64.37 454 GLN A O 1
ATOM 3432 N N . PRO A 1 428 ? -9.774 -45.627 18.241 1.00 59.22 455 PRO A N 1
ATOM 3433 C CA . PRO A 1 428 ? -8.901 -46.580 18.943 1.00 65.21 455 PRO A CA 1
ATOM 3434 C C . PRO A 1 428 ? -8.425 -46.088 20.312 1.00 72.03 455 PRO A C 1
ATOM 3435 O O . PRO A 1 428 ? -8.030 -44.932 20.463 1.00 72.09 455 PRO A O 1
ATOM 3439 N N . LEU A 1 429 ? -8.449 -46.989 21.290 1.00 71.77 456 LEU A N 1
ATOM 3440 C CA . LEU A 1 429 ? -8.271 -46.642 22.698 1.00 67.33 456 LEU A CA 1
ATOM 3441 C C . LEU A 1 429 ? -6.902 -46.069 23.011 1.00 64.82 456 LEU A C 1
ATOM 3442 O O . LEU A 1 429 ? -6.770 -45.162 23.833 1.00 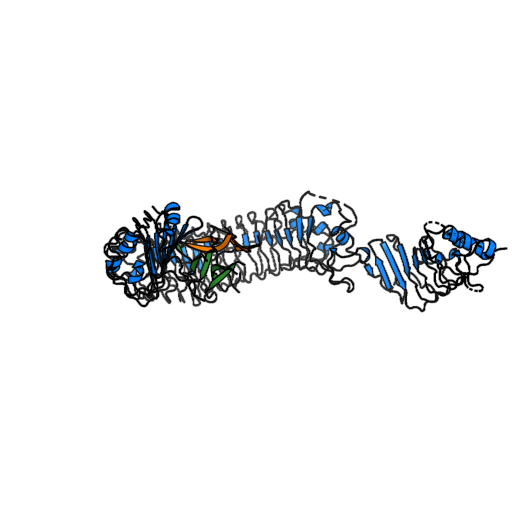64.87 456 LEU A O 1
ATOM 3447 N N . LEU A 1 430 ? -5.881 -46.607 22.358 1.00 59.14 457 LEU A N 1
ATOM 3448 C CA . LEU A 1 430 ? -4.523 -46.168 22.614 1.00 50.35 457 LEU A CA 1
ATOM 3449 C C . LEU A 1 430 ? -4.255 -44.763 22.078 1.00 49.70 457 LEU A C 1
ATOM 3450 O O . LEU A 1 430 ? -3.543 -43.984 22.708 1.00 55.08 457 LEU A O 1
ATOM 3455 N N . ASP A 1 431 ? -4.813 -44.444 20.915 1.00 47.49 458 ASP A N 1
ATOM 3456 C CA . ASP A 1 431 ? -4.753 -43.083 20.388 1.00 54.80 458 ASP A CA 1
ATOM 3457 C C . ASP A 1 431 ? -5.249 -42.069 21.417 1.00 53.78 458 ASP A C 1
ATOM 3458 O O . ASP A 1 431 ? -4.643 -41.012 21.595 1.00 51.00 458 ASP A O 1
ATOM 3463 N N . ILE A 1 432 ? -6.343 -42.410 22.097 1.00 47.38 459 ILE A N 1
ATOM 3464 C CA . ILE A 1 432 ? -6.897 -41.569 23.161 1.00 48.09 459 ILE A CA 1
ATOM 3465 C C . ILE A 1 432 ? -5.948 -41.416 24.357 1.00 47.60 459 ILE A C 1
ATOM 3466 O O . ILE A 1 432 ? -5.613 -40.300 24.738 1.00 52.52 459 ILE A O 1
ATOM 3471 N N . MET A 1 433 ? -5.529 -42.540 24.936 1.00 47.67 460 MET A N 1
ATOM 3472 C CA . MET A 1 433 ? -4.579 -42.556 26.047 1.00 58.25 460 MET A CA 1
ATOM 3473 C C . MET A 1 433 ? -3.311 -41.771 25.741 1.00 61.16 460 MET A C 1
ATOM 3474 O O . MET A 1 433 ? -2.802 -41.042 26.590 1.00 64.50 460 MET A O 1
ATOM 3479 N N . LEU A 1 434 ? -2.800 -41.937 24.524 1.00 62.82 461 LEU A N 1
ATOM 3480 C CA . LEU A 1 434 ? -1.562 -41.280 24.111 1.00 60.40 461 LEU A CA 1
ATOM 3481 C C . LEU A 1 434 ? -1.812 -39.833 23.678 1.00 64.33 461 LEU A C 1
ATOM 3482 O O . LEU A 1 434 ? -0.973 -39.211 23.025 1.00 62.46 461 LEU A O 1
ATOM 3487 N N . GLN A 1 435 ? -2.983 -39.322 24.052 1.00 73.06 462 GLN A N 1
ATOM 3488 C CA . GLN A 1 435 ? -3.330 -37.904 23.938 1.00 83.22 462 GLN A CA 1
ATOM 3489 C C . GLN A 1 435 ? -3.133 -37.342 22.535 1.00 77.24 462 GLN A C 1
ATOM 3490 O O . GLN A 1 435 ? -2.813 -36.167 22.368 1.00 77.04 462 GLN A O 1
ATOM 3496 N N . THR A 1 436 ? -3.322 -38.190 21.531 1.00 72.55 463 THR A N 1
ATOM 3497 C CA . THR A 1 436 ? -3.163 -37.774 20.144 1.00 70.17 463 THR A CA 1
ATOM 3498 C C . THR A 1 436 ? -4.196 -36.697 19.774 1.00 64.98 463 THR A C 1
ATOM 3499 O O . THR A 1 436 ? -5.351 -36.755 20.190 1.00 58.49 463 THR A O 1
ATOM 3503 N N . GLN A 1 437 ? -3.745 -35.693 19.029 1.00 63.72 464 GLN A N 1
ATOM 3504 C CA . GLN A 1 437 ? -4.596 -34.612 18.576 1.00 67.11 464 GLN A CA 1
ATOM 3505 C C . GLN A 1 437 ? -5.438 -35.120 17.406 1.00 65.36 464 GLN A C 1
ATOM 3506 O O . GLN A 1 437 ? -4.936 -35.312 16.296 1.00 70.19 464 GLN A O 1
ATOM 3512 N N . ILE A 1 438 ? -6.718 -35.360 17.666 1.00 53.73 465 ILE A N 1
ATOM 3513 C CA . ILE A 1 438 ? -7.577 -36.015 16.691 1.00 57.90 465 ILE A CA 1
ATOM 3514 C C . ILE A 1 438 ? -8.791 -35.152 16.438 1.00 47.97 465 ILE A C 1
ATOM 3515 O O . ILE A 1 438 ? -9.550 -34.871 17.357 1.00 54.78 465 ILE A O 1
ATOM 3520 N N . ASN A 1 439 ? -8.970 -34.703 15.204 1.00 43.72 466 ASN A N 1
ATOM 3521 C CA . ASN A 1 439 ? -10.176 -33.938 14.875 1.00 45.37 466 ASN A CA 1
ATOM 3522 C C . ASN A 1 439 ? -11.348 -34.849 14.525 1.00 33.03 466 ASN A C 1
ATOM 3523 O O . ASN A 1 439 ? -11.186 -35.817 13.782 1.00 37.76 466 ASN A O 1
ATOM 3528 N N . SER A 1 440 ? -12.516 -34.530 15.076 1.00 35.68 467 SER A N 1
ATOM 3529 C CA . SER A 1 440 ? -13.776 -35.143 14.671 1.00 37.27 467 SER A CA 1
ATOM 3530 C C . SER A 1 440 ? -14.149 -34.712 13.243 1.00 38.05 467 SER A C 1
ATOM 3531 O O . SER A 1 440 ? -13.594 -33.747 12.724 1.00 41.96 467 SER A O 1
ATOM 3534 N N . PRO A 1 441 ? -15.087 -35.434 12.600 1.00 36.68 468 PRO A N 1
ATOM 3535 C CA . PRO A 1 441 ? -15.588 -35.034 11.274 1.00 35.64 468 PRO A CA 1
ATOM 3536 C C . PRO A 1 441 ? -16.240 -33.646 11.267 1.00 31.03 468 PRO A C 1
ATOM 3537 O O . PRO A 1 441 ? -16.453 -33.056 10.203 1.00 36.67 468 PRO A O 1
ATOM 3541 N N . PHE A 1 442 ? -16.557 -33.133 12.449 1.00 31.10 469 PHE A N 1
ATOM 3542 C CA . PHE A 1 442 ? -17.230 -31.845 12.581 1.00 33.21 469 PHE A CA 1
ATOM 3543 C C . PHE A 1 442 ? -16.242 -30.685 12.584 1.00 36.41 469 PHE A C 1
ATOM 3544 O O . PHE A 1 442 ? -16.639 -29.517 12.620 1.00 36.83 469 PHE A O 1
ATOM 3552 N N . GLY A 1 443 ? -14.955 -31.026 12.525 1.00 32.58 470 GLY A N 1
ATOM 3553 C CA . GLY A 1 443 ? -13.875 -30.078 12.729 1.00 39.39 470 GLY A CA 1
ATOM 3554 C C . GLY A 1 443 ? -13.806 -28.924 11.758 1.00 46.23 470 GLY A C 1
ATOM 3555 O O . GLY A 1 443 ? -13.173 -27.910 12.053 1.00 42.75 470 GLY A O 1
ATOM 3556 N N . TYR A 1 444 ? -14.453 -29.069 10.604 1.00 44.21 471 TYR A N 1
ATOM 3557 C CA . TYR A 1 444 ? -14.433 -28.022 9.590 1.00 41.26 471 TYR A CA 1
ATOM 3558 C C . TYR A 1 444 ? -15.330 -26.871 9.996 1.00 39.85 471 TYR A C 1
ATOM 3559 O O . TYR A 1 444 ? -15.194 -25.752 9.504 1.00 47.20 471 TYR A O 1
ATOM 3568 N N . MET A 1 445 ? -16.247 -27.146 10.911 1.00 39.65 472 MET A N 1
ATOM 3569 C CA . MET A 1 445 ? -17.290 -26.184 11.220 1.00 40.29 472 MET A CA 1
ATOM 3570 C C . MET A 1 445 ? -16.927 -25.357 12.445 1.00 43.63 472 MET A C 1
ATOM 3571 O O . MET A 1 445 ? -17.526 -25.501 13.516 1.00 41.16 472 MET A O 1
ATOM 3576 N N . HIS A 1 446 ? -15.931 -24.490 12.256 1.00 42.93 473 HIS A N 1
ATOM 3577 C CA . HIS A 1 446 ? -15.448 -23.592 13.302 1.00 43.38 473 HIS A CA 1
ATOM 3578 C C . HIS A 1 446 ? -16.561 -22.686 13.814 1.00 40.41 473 HIS A C 1
ATOM 3579 O O . HIS A 1 446 ? -16.544 -22.277 14.973 1.00 39.99 473 HIS A O 1
ATOM 3586 N N . GLY A 1 447 ? -17.548 -22.398 12.965 1.00 40.87 474 GLY A N 1
ATOM 3587 C CA . GLY A 1 447 ? -18.642 -21.533 13.364 1.00 39.95 474 GLY A CA 1
ATOM 3588 C C . GLY A 1 447 ? -19.791 -22.214 14.097 1.00 46.81 474 GLY A C 1
ATOM 3589 O O . GLY A 1 447 ? -20.759 -21.547 14.477 1.00 45.98 474 GLY A O 1
ATOM 3590 N N . LEU A 1 448 ? -19.692 -23.529 14.307 1.00 49.32 475 LEU A N 1
ATOM 3591 C CA . LEU A 1 448 ? -20.789 -24.306 14.911 1.00 44.10 475 LEU A CA 1
ATOM 3592 C C . LEU A 1 448 ? -21.225 -23.811 16.298 1.00 41.75 475 LEU A C 1
ATOM 3593 O O . LEU A 1 448 ? -20.391 -23.484 17.143 1.00 45.83 475 LEU A O 1
ATOM 3598 N N . LEU A 1 449 ? -22.538 -23.781 16.523 1.00 37.02 476 LEU A N 1
ATOM 3599 C CA . LEU A 1 449 ? -23.114 -23.277 17.771 1.00 37.81 476 LEU A CA 1
ATOM 3600 C C . LEU A 1 449 ? -23.673 -24.399 18.648 1.00 36.08 476 LEU A C 1
ATOM 3601 O O . LEU A 1 449 ? -23.482 -24.415 19.861 1.00 37.65 476 LEU A O 1
ATOM 3606 N N . THR A 1 450 ? -24.396 -25.323 18.033 1.00 36.66 477 THR A N 1
ATOM 3607 C CA . THR A 1 450 ? -24.960 -26.450 18.752 1.00 31.62 477 THR A CA 1
ATOM 3608 C C . THR A 1 450 ? -24.414 -27.742 18.173 1.00 39.32 477 THR A C 1
ATOM 3609 O O . THR A 1 450 ? -24.538 -28.008 16.971 1.00 40.61 477 THR A O 1
ATOM 3613 N N . LEU A 1 451 ? -23.809 -28.546 19.034 1.00 39.22 478 LEU A N 1
ATOM 3614 C CA . LEU A 1 451 ? -23.439 -29.901 18.673 1.00 34.36 478 LEU A CA 1
ATOM 3615 C C . LEU A 1 451 ? -24.087 -30.835 19.681 1.00 35.15 478 LEU A C 1
ATOM 3616 O O . LEU A 1 451 ? -23.624 -30.973 20.815 1.00 36.94 478 LEU A O 1
ATOM 3621 N N . ASN A 1 452 ? -25.164 -31.478 19.260 1.00 31.75 479 ASN A N 1
ATOM 3622 C CA . ASN A 1 452 ? -25.878 -32.402 20.122 1.00 29.32 479 ASN A CA 1
ATOM 3623 C C . ASN A 1 452 ? -25.594 -33.843 19.722 1.00 33.71 479 ASN A C 1
ATOM 3624 O O . ASN A 1 452 ? -26.074 -34.309 18.684 1.00 25.28 479 ASN A O 1
ATOM 3629 N N . LEU A 1 453 ? -24.805 -34.528 20.554 1.00 29.78 480 LEU A N 1
ATOM 3630 C CA . LEU A 1 453 ? -24.405 -35.910 20.327 1.00 33.05 480 LEU A CA 1
ATOM 3631 C C . LEU A 1 453 ? -24.896 -36.817 21.444 1.00 33.25 480 LEU A C 1
ATOM 3632 O O . LEU A 1 453 ? -24.349 -37.891 21.682 1.00 31.57 480 LEU A O 1
ATOM 3637 N N . ARG A 1 454 ? -25.930 -36.362 22.128 1.00 33.28 481 ARG A N 1
ATOM 3638 C CA . ARG A 1 454 ? -26.545 -37.102 23.214 1.00 29.37 481 ARG A CA 1
ATOM 3639 C C . ARG A 1 454 ? -26.908 -38.533 22.806 1.00 36.58 481 ARG A C 1
ATOM 3640 O O . ARG A 1 454 ? -27.472 -38.745 21.726 1.00 29.21 481 ARG A O 1
ATOM 3648 N N . ASN A 1 455 ? -26.547 -39.509 23.644 1.00 27.25 482 ASN A N 1
ATOM 3649 C CA . ASN A 1 455 ? -27.019 -40.887 23.498 1.00 26.59 482 ASN A CA 1
ATOM 3650 C C . ASN A 1 455 ? -26.472 -41.568 22.232 1.00 26.17 482 ASN A C 1
ATOM 3651 O O . ASN A 1 455 ? -27.216 -42.120 21.408 1.00 32.99 482 ASN A O 1
ATOM 3656 N N . ASN A 1 456 ? -25.159 -41.479 22.082 1.00 25.16 483 ASN A N 1
ATOM 3657 C CA . ASN A 1 456 ? -24.400 -42.217 21.084 1.00 29.38 483 ASN A CA 1
ATOM 3658 C C . ASN A 1 456 ? -23.362 -43.080 21.803 1.00 34.47 483 ASN A C 1
ATOM 3659 O O . ASN A 1 456 ? -23.612 -43.532 22.916 1.00 43.12 483 ASN A O 1
ATOM 3664 N N . SER A 1 457 ? -22.203 -43.301 21.193 1.00 45.27 484 SER A N 1
ATOM 3665 C CA . SER A 1 457 ? -21.142 -44.092 21.833 1.00 41.65 484 SER A CA 1
ATOM 3666 C C . SER A 1 457 ? -19.795 -43.390 21.800 1.00 34.76 484 SER A C 1
ATOM 3667 O O . SER A 1 457 ? -18.766 -44.016 21.592 1.00 41.13 484 SER A O 1
ATOM 3670 N N . ILE A 1 458 ? -19.814 -42.077 21.979 1.00 30.88 485 ILE A N 1
ATOM 3671 C CA . ILE A 1 458 ? -18.596 -41.301 22.018 1.00 32.77 485 ILE A CA 1
ATOM 3672 C C . ILE A 1 458 ? -17.841 -41.686 23.291 1.00 37.13 485 ILE A C 1
ATOM 3673 O O . ILE A 1 458 ? -18.454 -41.916 24.345 1.00 31.38 485 ILE A O 1
ATOM 3678 N N . ILE A 1 459 ? -16.519 -41.790 23.184 1.00 31.81 486 ILE A N 1
ATOM 3679 C CA . ILE A 1 459 ? -15.688 -42.130 24.333 1.00 36.53 486 ILE A CA 1
ATOM 3680 C C . ILE A 1 459 ? -14.690 -41.032 24.660 1.00 31.58 486 ILE A C 1
ATOM 3681 O O . ILE A 1 459 ? -13.956 -41.126 25.634 1.00 43.05 486 ILE A O 1
ATOM 3686 N N . PHE A 1 460 ? -14.669 -39.981 23.856 1.00 35.27 487 PHE A N 1
ATOM 3687 C CA . PHE A 1 460 ? -13.561 -39.037 23.916 1.00 44.99 487 PHE A CA 1
ATOM 3688 C C . PHE A 1 460 ? -14.000 -37.625 23.561 1.00 42.38 487 PHE A C 1
ATOM 3689 O O . PHE A 1 460 ? -14.789 -37.430 22.631 1.00 39.37 487 PHE A O 1
ATOM 3697 N N . VAL A 1 461 ? -13.480 -36.644 24.295 1.00 38.37 488 VAL A N 1
ATOM 3698 C CA . VAL A 1 461 ? -13.676 -35.239 23.951 1.00 44.48 488 VAL A CA 1
ATOM 3699 C C . VAL A 1 461 ? -12.657 -34.814 22.891 1.00 45.75 488 VAL A C 1
ATOM 3700 O O . VAL A 1 461 ? -11.498 -34.578 23.208 1.00 43.55 488 VAL A O 1
ATOM 3704 N N . TYR A 1 462 ? -13.096 -34.722 21.637 1.00 39.47 489 TYR A N 1
ATOM 3705 C CA . TYR A 1 462 ? -12.203 -34.440 20.504 1.00 33.51 489 TYR A CA 1
ATOM 3706 C C . TYR A 1 462 ? -11.556 -33.057 20.509 1.00 32.84 489 TYR A C 1
ATOM 3707 O O . TYR A 1 462 ? -12.050 -32.131 21.142 1.00 47.28 489 TYR A O 1
ATOM 3716 N N . ASN A 1 463 ? -10.456 -32.927 19.775 1.00 36.58 490 ASN A N 1
ATOM 3717 C CA . ASN A 1 463 ? -9.657 -31.700 19.755 1.00 44.45 490 ASN A CA 1
ATOM 3718 C C . ASN A 1 463 ? -10.385 -30.479 19.203 1.00 49.12 490 ASN A C 1
ATOM 3719 O O . ASN A 1 463 ? -10.313 -29.390 19.780 1.00 51.22 490 ASN A O 1
ATOM 3724 N N . ASP A 1 464 ? -11.076 -30.655 18.081 1.00 47.42 491 ASP A N 1
ATOM 3725 C CA . ASP A 1 464 ? -11.751 -29.530 17.446 1.00 45.52 491 ASP A CA 1
ATOM 3726 C C . ASP A 1 464 ? -12.850 -28.947 18.325 1.00 44.18 491 ASP A C 1
ATOM 3727 O O . ASP A 1 464 ? -13.118 -27.749 18.253 1.00 47.18 491 ASP A O 1
ATOM 3732 N N . TRP A 1 465 ? -13.473 -29.781 19.159 1.00 42.79 492 TRP A N 1
ATOM 3733 C CA . TRP A 1 465 ? -14.566 -29.303 20.013 1.00 40.90 492 TRP A CA 1
ATOM 3734 C C . TRP A 1 465 ? -14.025 -28.319 21.041 1.00 43.31 492 TRP A C 1
ATOM 3735 O O . TRP A 1 465 ? -14.731 -27.409 21.483 1.00 46.20 492 TRP A O 1
ATOM 3746 N N . LYS A 1 466 ? -12.763 -28.501 21.419 1.00 39.08 493 LYS A N 1
ATOM 3747 C CA . LYS A 1 466 ? -12.150 -27.646 22.429 1.00 42.39 493 LYS A CA 1
ATOM 3748 C C . LYS A 1 466 ? -11.474 -26.434 21.804 1.00 44.75 493 LYS A C 1
ATOM 3749 O O . LYS A 1 466 ? -11.496 -25.340 22.368 1.00 51.50 493 LYS A O 1
ATOM 3755 N N . ASN A 1 467 ? -10.854 -26.635 20.646 1.00 46.92 494 ASN A N 1
ATOM 3756 C CA . ASN A 1 467 ? -9.901 -25.653 20.139 1.00 52.23 494 ASN A CA 1
ATOM 3757 C C . ASN A 1 467 ? -10.263 -25.014 18.808 1.00 54.52 494 ASN A C 1
ATOM 3758 O O . ASN A 1 467 ? -9.703 -23.979 18.449 1.00 59.29 494 ASN A O 1
ATOM 3763 N N . THR A 1 468 ? -11.201 -25.613 18.083 1.00 42.81 495 THR A N 1
ATOM 3764 C CA . THR A 1 468 ? -11.546 -25.104 16.764 1.00 42.07 495 THR A CA 1
ATOM 3765 C C . THR A 1 468 ? -12.908 -24.420 16.795 1.00 45.41 495 THR A C 1
ATOM 3766 O O . THR A 1 468 ? -13.127 -23.428 16.115 1.00 48.84 495 THR A O 1
ATOM 3770 N N . MET A 1 469 ? -13.822 -24.945 17.600 1.00 48.60 496 MET A N 1
ATOM 3771 C CA . MET A 1 469 ? -15.158 -24.373 17.692 1.00 50.64 496 MET A CA 1
ATOM 3772 C C . MET A 1 469 ? -15.196 -23.294 18.753 1.00 49.61 496 MET A C 1
ATOM 3773 O O . MET A 1 469 ? -15.594 -23.538 19.896 1.00 49.84 496 MET A O 1
ATOM 3778 N N . LEU A 1 470 ? -14.787 -22.093 18.363 1.00 53.30 497 LEU A N 1
ATOM 3779 C CA . LEU A 1 470 ? -14.607 -21.008 19.316 1.00 62.33 497 LEU A CA 1
ATOM 3780 C C . LEU A 1 470 ? -15.925 -20.308 19.627 1.00 63.00 497 LEU A C 1
ATOM 3781 O O . LEU A 1 470 ? -15.993 -19.464 20.522 1.00 60.23 497 LEU A O 1
ATOM 3786 N N . GLN A 1 471 ? -16.972 -20.679 18.896 1.00 63.20 498 GLN A N 1
ATOM 3787 C CA . GLN A 1 471 ? -18.288 -20.072 19.085 1.00 63.27 498 GLN A CA 1
ATOM 3788 C C . GLN A 1 471 ? -19.301 -21.055 19.688 1.00 54.52 498 GLN A C 1
ATOM 3789 O O . GLN A 1 471 ? -20.459 -20.701 19.895 1.00 56.53 498 GLN A O 1
ATOM 3795 N N . LEU A 1 472 ? -18.857 -22.275 19.985 1.00 42.84 499 LEU A N 1
ATOM 3796 C CA . LEU A 1 472 ? -19.755 -23.328 20.473 1.00 41.43 499 LEU A CA 1
ATOM 3797 C C . LEU A 1 472 ? -20.523 -22.908 21.725 1.00 48.74 499 LEU A C 1
ATOM 3798 O O . LEU A 1 472 ? -19.930 -22.447 22.701 1.00 49.77 499 LEU A O 1
ATOM 3803 N N . ARG A 1 473 ? -21.845 -23.061 21.684 1.00 43.90 500 ARG A N 1
ATOM 3804 C CA . ARG A 1 473 ? -22.712 -22.630 22.779 1.00 42.01 500 ARG A CA 1
ATOM 3805 C C . ARG A 1 473 ? -23.218 -23.819 23.576 1.00 41.64 500 ARG A C 1
ATOM 3806 O O . ARG A 1 473 ? -23.346 -23.753 24.800 1.00 43.57 500 ARG A O 1
ATOM 3814 N N . GLU A 1 474 ? -23.494 -24.911 22.871 1.00 42.55 501 GLU A N 1
ATOM 3815 C CA . GLU A 1 474 ? -24.079 -26.095 23.479 1.00 39.30 501 GLU A CA 1
ATOM 3816 C C . GLU A 1 474 ? -23.400 -27.350 22.932 1.00 40.01 501 GLU A C 1
ATOM 3817 O O . GLU A 1 474 ? -23.300 -27.541 21.718 1.00 37.42 501 GLU A O 1
ATOM 3823 N N . LEU A 1 475 ? -22.903 -28.187 23.837 1.00 43.65 502 LEU A N 1
ATOM 3824 C CA . LEU A 1 475 ? -22.267 -29.444 23.467 1.00 44.34 502 LEU A CA 1
ATOM 3825 C C . LEU A 1 475 ? -22.824 -30.581 24.322 1.00 42.57 502 LEU A C 1
ATOM 3826 O O . LEU A 1 475 ? -22.374 -30.802 25.444 1.00 44.61 502 LEU A O 1
ATOM 3831 N N . ASP A 1 476 ? -23.801 -31.309 23.789 1.00 40.11 503 ASP A N 1
ATOM 3832 C CA . ASP A 1 476 ? -24.460 -32.357 24.561 1.00 37.27 503 ASP A CA 1
ATOM 3833 C C . ASP A 1 476 ? -23.802 -33.708 24.366 1.00 38.15 503 ASP A C 1
ATOM 3834 O O . ASP A 1 476 ? -23.997 -34.354 23.332 1.00 35.02 503 ASP A O 1
ATOM 3839 N N . LEU A 1 477 ? -23.035 -34.144 25.368 1.00 32.82 504 LEU A N 1
ATOM 3840 C CA . LEU A 1 477 ? -22.375 -35.439 25.296 1.00 31.87 504 LEU A CA 1
ATOM 3841 C C . LEU A 1 477 ? -22.997 -36.464 26.243 1.00 36.42 504 LEU A C 1
ATOM 3842 O O . LEU A 1 477 ? -22.401 -37.505 26.507 1.00 33.06 504 LEU A O 1
ATOM 3847 N N . SER A 1 478 ? -24.196 -36.176 26.739 1.00 31.70 505 SER A N 1
ATOM 3848 C CA . SER A 1 478 ? -24.827 -37.038 27.730 1.00 32.40 505 SER A CA 1
ATOM 3849 C C . SER A 1 478 ? -25.168 -38.402 27.163 1.00 32.88 505 SER A C 1
ATOM 3850 O O . SER A 1 478 ? -25.416 -38.533 25.964 1.00 29.77 505 SER A O 1
ATOM 3853 N N . TYR A 1 479 ? -25.176 -39.409 28.037 1.00 33.19 506 TYR A N 1
ATOM 3854 C CA . TYR A 1 479 ? -25.572 -40.770 27.676 1.00 35.30 506 TYR A CA 1
ATOM 3855 C C . TYR A 1 479 ? -24.631 -41.353 26.630 1.00 30.99 506 TYR A C 1
ATOM 3856 O O . TYR A 1 479 ? -25.034 -42.153 25.780 1.00 36.03 506 TYR A O 1
ATOM 3865 N N . ASN A 1 480 ? -23.379 -40.924 26.683 1.00 35.79 507 ASN A N 1
ATOM 3866 C CA . ASN A 1 480 ? -22.341 -41.521 25.855 1.00 42.67 507 ASN A CA 1
ATOM 3867 C C . ASN A 1 480 ? -21.467 -42.479 26.670 1.00 41.61 507 ASN A C 1
ATOM 3868 O O . ASN A 1 480 ? -21.928 -43.022 27.675 1.00 42.78 507 ASN A O 1
ATOM 3873 N N . ASN A 1 481 ? -20.227 -42.699 26.245 1.00 38.47 508 ASN A N 1
ATOM 3874 C CA . ASN A 1 481 ? -19.418 -43.749 26.856 1.00 42.65 508 ASN A CA 1
ATOM 3875 C C . ASN A 1 481 ? -18.053 -43.269 27.349 1.00 38.95 508 ASN A C 1
ATOM 3876 O O . ASN A 1 481 ? -17.106 -44.057 27.434 1.00 35.92 508 ASN A O 1
ATOM 3881 N N . ILE A 1 482 ? -17.953 -41.978 27.661 1.00 34.10 509 ILE A N 1
ATOM 3882 C CA . ILE A 1 482 ? -16.723 -41.424 28.213 1.00 35.44 509 ILE A CA 1
ATOM 3883 C C . ILE A 1 482 ? -16.455 -42.120 29.550 1.00 38.89 509 ILE A C 1
ATOM 3884 O O . ILE A 1 482 ? -17.361 -42.259 30.365 1.00 43.27 509 ILE A O 1
ATOM 3889 N N . SER A 1 483 ? -15.236 -42.599 29.766 1.00 36.75 510 SER A N 1
ATOM 3890 C CA . SER A 1 483 ? -14.969 -43.376 30.978 1.00 43.24 510 SER A CA 1
ATOM 3891 C C . SER A 1 483 ? -14.065 -42.677 32.003 1.00 39.18 510 SER A C 1
ATOM 3892 O O . SER A 1 483 ? -13.948 -43.128 33.139 1.00 40.82 510 SER A O 1
ATOM 3895 N N . SER A 1 484 ? -13.431 -41.577 31.613 1.00 40.58 511 SER A N 1
ATOM 3896 C CA . SER A 1 484 ? -12.573 -40.847 32.540 1.00 46.42 511 SER A CA 1
ATOM 3897 C C . SER A 1 484 ? -12.268 -39.439 32.040 1.00 46.83 511 SER A C 1
ATOM 3898 O O . SER A 1 484 ? -12.340 -39.173 30.837 1.00 45.14 511 SER A O 1
ATOM 3901 N N . LEU A 1 485 ? -11.941 -38.539 32.967 1.00 36.30 512 LEU A N 1
ATOM 3902 C CA . LEU A 1 485 ? -11.617 -37.164 32.605 1.00 41.74 512 LEU A CA 1
ATOM 3903 C C . LEU A 1 485 ? -10.276 -36.725 33.182 1.00 47.17 512 LEU A C 1
ATOM 3904 O O . LEU A 1 485 ? -9.908 -37.122 34.288 1.00 48.91 512 LEU A O 1
ATOM 3909 N N . GLY A 1 486 ? -9.545 -35.922 32.410 1.00 47.30 513 GLY A N 1
ATOM 3910 C CA . GLY A 1 486 ? -8.365 -3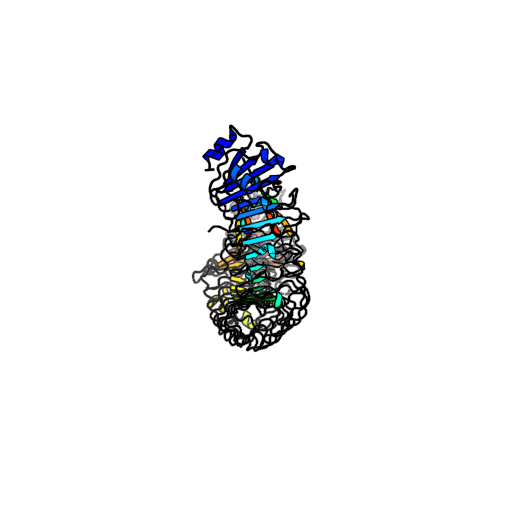5.213 32.888 1.00 42.83 513 GLY A CA 1
ATOM 3911 C C . GLY A 1 486 ? -8.664 -33.733 32.713 1.00 47.34 513 GLY A C 1
ATOM 3912 O O . GLY A 1 486 ? -9.707 -33.381 32.174 1.00 54.94 513 GLY A O 1
ATOM 3913 N N . TYR A 1 487 ? -7.780 -32.854 33.160 1.00 45.15 514 TYR A N 1
ATOM 3914 C CA . TYR A 1 487 ? -8.067 -31.434 33.033 1.00 54.83 514 TYR A CA 1
ATOM 3915 C C . TYR A 1 487 ? -8.069 -31.021 31.564 1.00 51.09 514 TYR A C 1
ATOM 3916 O O . TYR A 1 487 ? -8.750 -30.073 31.187 1.00 57.08 514 TYR A O 1
ATOM 3925 N N . GLU A 1 488 ? -7.321 -31.752 30.739 1.00 49.79 515 GLU A N 1
ATOM 3926 C CA . GLU A 1 488 ? -7.277 -31.497 29.298 1.00 51.93 515 GLU A CA 1
ATOM 3927 C C . GLU A 1 488 ? -8.626 -31.736 28.623 1.00 49.44 515 GLU A C 1
ATOM 3928 O O . GLU A 1 488 ? -8.906 -31.159 27.570 1.00 54.83 515 GLU A O 1
ATOM 3934 N N . ASP A 1 489 ? -9.450 -32.600 29.212 1.00 49.15 516 ASP A N 1
ATOM 3935 C CA . ASP A 1 489 ? -10.764 -32.910 28.640 1.00 50.56 516 ASP A CA 1
ATOM 3936 C C . ASP A 1 489 ? -11.764 -31.778 28.880 1.00 53.81 516 ASP A C 1
ATOM 3937 O O . ASP A 1 489 ? -12.804 -31.723 28.226 1.00 46.25 516 ASP A O 1
ATOM 3942 N N . LEU A 1 490 ? -11.444 -30.884 29.820 1.00 50.17 517 LEU A N 1
ATOM 3943 C CA . LEU A 1 490 ? -12.322 -29.761 30.148 1.00 49.06 517 LEU A CA 1
ATOM 3944 C C . LEU A 1 490 ? -11.815 -28.437 29.594 1.00 51.98 517 LEU A C 1
ATOM 3945 O O . LEU A 1 490 ? -12.406 -27.393 29.857 1.00 54.51 517 LEU A O 1
ATOM 3950 N N . ALA A 1 491 ? -10.732 -28.467 28.825 1.00 54.30 518 ALA A N 1
ATOM 3951 C CA . ALA A 1 491 ? -10.129 -27.221 28.352 1.00 55.96 518 ALA A CA 1
ATOM 3952 C C . ALA A 1 491 ? -10.749 -26.673 27.061 1.00 55.79 518 ALA A C 1
ATOM 3953 O O . ALA A 1 491 ? -10.060 -26.544 26.045 1.00 55.22 518 ALA A O 1
ATOM 3955 N N . PHE A 1 492 ? -12.038 -26.336 27.113 1.00 54.49 519 PHE A N 1
ATOM 3956 C CA . PHE A 1 492 ? -12.743 -25.781 25.952 1.00 53.85 519 PHE A CA 1
ATOM 3957 C C . PHE A 1 492 ? -12.440 -24.284 25.834 1.00 52.94 519 PHE A C 1
ATOM 3958 O O . PHE A 1 492 ? -12.526 -23.558 26.821 1.00 51.31 519 PHE A O 1
ATOM 3966 N N . LEU A 1 493 ? -12.117 -23.822 24.628 1.00 50.80 520 LEU A N 1
ATOM 3967 C CA . LEU A 1 493 ? -11.670 -22.441 24.429 1.00 54.31 520 LEU A CA 1
ATOM 3968 C C . LEU A 1 493 ? -12.774 -21.479 23.976 1.00 62.92 520 LEU A C 1
ATOM 3969 O O . LEU A 1 493 ? -12.525 -20.287 23.781 1.00 66.37 520 LEU A O 1
ATOM 3974 N N . SER A 1 494 ? -13.991 -21.983 23.816 1.00 61.56 521 SER A N 1
ATOM 3975 C CA . SER A 1 494 ? -15.090 -21.139 23.344 1.00 64.68 521 SER A CA 1
ATOM 3976 C C . SER A 1 494 ? -15.461 -19.995 24.303 1.00 61.89 521 SER A C 1
ATOM 3977 O O . SER A 1 494 ? -15.553 -20.180 25.518 1.00 51.58 521 SER A O 1
ATOM 3980 N N . GLN A 1 495 ? -15.701 -18.818 23.733 1.00 65.99 522 GLN A N 1
ATOM 3981 C CA . GLN A 1 495 ? -15.998 -17.625 24.518 1.00 74.03 522 GLN A CA 1
ATOM 3982 C C . GLN A 1 495 ? -17.467 -17.229 24.416 1.00 73.78 522 GLN A C 1
ATOM 3983 O O . GLN A 1 495 ? -17.830 -16.087 24.698 1.00 77.57 522 GLN A O 1
ATOM 3989 N N . ASN A 1 496 ? -18.301 -18.187 24.022 1.00 68.27 523 ASN A N 1
ATOM 3990 C CA . ASN A 1 496 ? -19.718 -17.954 23.761 1.00 60.70 523 ASN A CA 1
ATOM 3991 C C . ASN A 1 496 ? -20.605 -18.741 24.731 1.00 60.93 523 ASN A C 1
ATOM 3992 O O . ASN A 1 496 ? -21.527 -19.431 24.318 1.00 48.24 523 ASN A O 1
ATOM 3997 N N . ARG A 1 497 ? -20.299 -18.642 26.022 1.00 65.50 524 ARG A N 1
ATOM 3998 C CA . ARG A 1 497 ? -21.114 -19.237 27.089 1.00 61.33 524 ARG A CA 1
ATOM 3999 C C . ARG A 1 497 ? -21.357 -20.732 26.908 1.00 59.66 524 ARG A C 1
ATOM 4000 O O . ARG A 1 497 ? -22.487 -21.206 27.013 1.00 54.64 524 ARG A O 1
ATOM 4008 N N . LEU A 1 498 ? -20.278 -21.468 26.661 1.00 57.01 525 LEU A N 1
ATOM 4009 C CA . LEU A 1 498 ? -20.373 -22.883 26.355 1.00 47.46 525 LEU A CA 1
ATOM 4010 C C . LEU A 1 498 ? -20.871 -23.709 27.534 1.00 55.54 525 LEU A C 1
ATOM 4011 O O . LEU A 1 498 ? -20.331 -23.636 28.646 1.00 57.16 525 LEU A O 1
ATOM 4016 N N . HIS A 1 499 ? -21.914 -24.487 27.266 1.00 52.00 526 HIS A N 1
ATOM 4017 C CA . HIS A 1 499 ?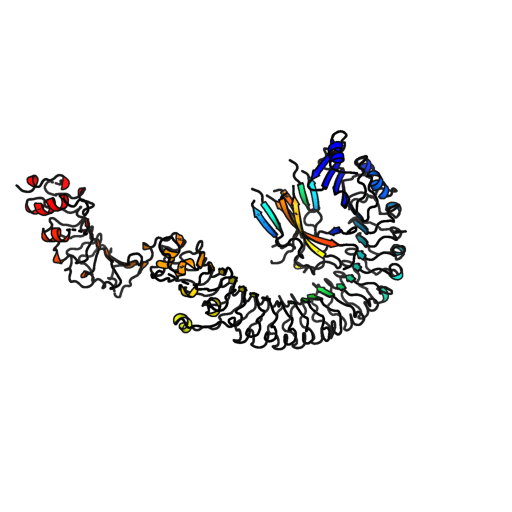 -22.435 -25.460 28.204 1.00 43.73 526 HIS A CA 1
ATOM 4018 C C . HIS A 1 499 ? -22.271 -26.871 27.639 1.00 48.88 526 HIS A C 1
ATOM 4019 O O . HIS A 1 499 ? -22.769 -27.195 26.552 1.00 50.25 526 HIS A O 1
ATOM 4026 N N . VAL A 1 500 ? -21.569 -27.702 28.396 1.00 43.79 527 VAL A N 1
ATOM 4027 C CA . VAL A 1 500 ? -21.292 -29.069 28.011 1.00 41.94 527 VAL A CA 1
ATOM 4028 C C . VAL A 1 500 ? -22.005 -29.992 28.979 1.00 38.97 527 VAL A C 1
ATOM 4029 O O . VAL A 1 500 ? -21.908 -29.813 30.191 1.00 52.80 527 VAL A O 1
ATOM 4033 N N . ASN A 1 501 ? -22.717 -30.977 28.443 1.00 41.97 528 ASN A N 1
ATOM 4034 C CA . ASN A 1 501 ? -23.402 -31.971 29.257 1.00 37.76 528 ASN A CA 1
ATOM 4035 C C . ASN A 1 501 ? -22.648 -33.281 29.194 1.00 42.86 528 ASN A C 1
ATOM 4036 O O . ASN A 1 501 ? -22.552 -33.879 28.130 1.00 39.94 528 ASN A O 1
ATOM 4041 N N . MET A 1 502 ? -22.101 -33.733 30.321 1.00 48.16 529 MET A N 1
ATOM 4042 C CA . MET A 1 502 ? -21.437 -35.038 30.347 1.00 40.83 529 MET A CA 1
ATOM 4043 C C . MET A 1 502 ? -22.093 -35.974 31.343 1.00 44.29 529 MET A C 1
ATOM 4044 O O . MET A 1 502 ? -21.436 -36.872 31.880 1.00 41.72 529 MET A O 1
ATOM 4049 N N . THR A 1 503 ? -23.383 -35.759 31.589 1.00 41.45 530 THR A N 1
ATOM 4050 C CA . THR A 1 503 ? -24.140 -36.622 32.486 1.00 41.47 530 THR A CA 1
ATOM 4051 C C . THR A 1 503 ? -24.392 -37.985 31.874 1.00 43.95 530 THR A C 1
ATOM 4052 O O . THR A 1 503 ? -24.420 -38.130 30.654 1.00 39.65 530 THR A O 1
ATOM 4056 N N . HIS A 1 504 ? -24.561 -38.979 32.741 1.00 43.89 531 HIS A N 1
ATOM 4057 C CA . HIS A 1 504 ? -24.919 -40.333 32.331 1.00 48.10 531 HIS A CA 1
ATOM 4058 C C . HIS A 1 504 ? -23.926 -40.961 31.366 1.00 45.12 531 HIS A C 1
ATOM 4059 O O . HIS A 1 504 ? -24.307 -41.731 30.489 1.00 46.22 531 HIS A O 1
ATOM 4066 N N . ASN A 1 505 ? -22.654 -40.624 31.532 1.00 41.18 532 ASN A N 1
ATOM 4067 C CA . ASN A 1 505 ? -21.600 -41.332 30.831 1.00 41.22 532 ASN A CA 1
ATOM 4068 C C . ASN A 1 505 ? -21.087 -42.500 31.678 1.00 40.90 532 ASN A C 1
ATOM 4069 O O . ASN A 1 505 ? -21.816 -43.009 32.536 1.00 41.05 532 ASN A O 1
ATOM 4074 N N . LYS A 1 506 ? -19.851 -42.926 31.436 1.00 37.20 533 LYS A N 1
ATOM 4075 C CA . LYS A 1 506 ? -19.266 -44.043 32.172 1.00 41.85 533 LYS A CA 1
ATOM 4076 C C . LYS A 1 506 ? -18.059 -43.565 32.983 1.00 41.98 533 LYS A C 1
ATOM 4077 O O . LYS A 1 506 ? -17.106 -44.313 33.199 1.00 42.06 533 LYS A O 1
ATOM 4083 N N . ILE A 1 507 ? -18.118 -42.309 33.418 1.00 43.27 534 ILE A N 1
ATOM 4084 C CA . ILE A 1 507 ? -16.992 -41.632 34.062 1.00 46.45 534 ILE A CA 1
ATOM 4085 C C . ILE A 1 507 ? -16.712 -42.201 35.448 1.00 40.70 5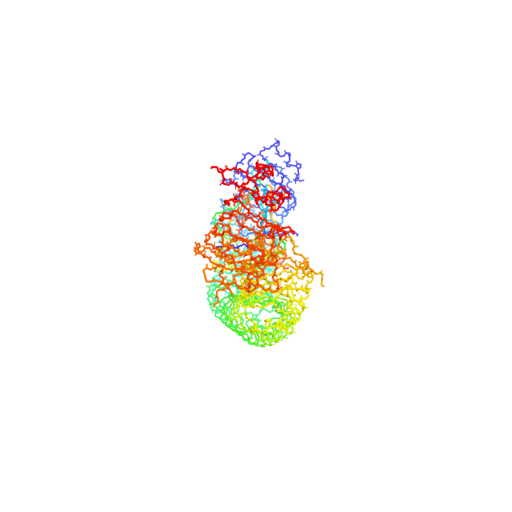34 ILE A C 1
ATOM 4086 O O . ILE A 1 507 ? -17.404 -41.880 36.404 1.00 38.60 534 ILE A O 1
ATOM 4091 N N A ARG A 1 508 ? -15.693 -43.048 35.543 0.56 45.12 535 ARG A N 1
ATOM 4092 N N B ARG A 1 508 ? -15.702 -43.059 35.548 0.44 45.04 535 ARG A N 1
ATOM 4093 C CA A ARG A 1 508 ? -15.348 -43.691 36.811 0.56 47.67 535 ARG A CA 1
ATOM 4094 C CA B ARG A 1 508 ? -15.361 -43.689 36.824 0.44 47.56 535 ARG A CA 1
ATOM 4095 C C A ARG A 1 508 ? -14.215 -42.977 37.543 0.56 49.85 535 ARG A C 1
ATOM 4096 C C B ARG A 1 508 ? -14.142 -43.054 37.487 0.44 49.74 535 ARG A C 1
ATOM 4097 O O A ARG A 1 508 ? -14.218 -42.893 38.771 0.56 54.94 535 ARG A O 1
ATOM 4098 O O B ARG A 1 508 ? -13.844 -43.338 38.645 0.44 54.15 535 ARG A O 1
ATOM 4113 N N A ARG A 1 509 ? -13.258 -42.447 36.789 0.56 47.66 536 ARG A N 1
ATOM 4114 N N B ARG A 1 509 ? -13.444 -42.194 36.751 0.44 48.13 536 ARG A N 1
ATOM 4115 C CA A ARG A 1 509 ? -12.226 -41.603 37.379 0.56 49.42 536 ARG A CA 1
ATOM 4116 C CA B ARG A 1 509 ? -12.169 -41.642 37.205 0.44 48.80 536 ARG A CA 1
ATOM 4117 C C A ARG A 1 509 ? -12.229 -40.202 36.782 0.56 50.01 536 ARG A C 1
ATOM 4118 C C B ARG A 1 509 ? -11.962 -40.202 36.718 0.44 49.61 536 ARG A C 1
ATOM 4119 O O A ARG A 1 509 ? -12.521 -40.007 35.600 0.56 48.84 536 ARG A O 1
ATOM 4120 O O B ARG A 1 509 ? -11.843 -39.969 35.516 0.44 50.23 536 ARG A O 1
ATOM 4135 N N . ILE A 1 510 ? -11.923 -39.238 37.640 1.00 44.79 537 ILE A N 1
ATOM 4136 C CA . ILE A 1 510 ? -11.629 -37.863 37.261 1.00 43.39 537 ILE A CA 1
ATOM 4137 C C . ILE A 1 510 ? -10.306 -37.485 37.929 1.00 48.08 537 ILE A C 1
ATOM 4138 O O . ILE A 1 510 ? -10.255 -37.262 39.136 1.00 48.30 537 ILE A O 1
ATOM 4143 N N . ALA A 1 511 ? -9.238 -37.423 37.143 1.00 47.38 538 ALA A N 1
ATOM 4144 C CA . ALA A 1 511 ? -7.901 -37.282 37.689 1.00 55.30 538 ALA A CA 1
ATOM 4145 C C . ALA A 1 511 ? -7.305 -35.913 37.388 1.00 64.73 538 ALA A C 1
ATOM 4146 O O . ALA A 1 511 ? -6.772 -35.681 36.302 1.00 68.81 538 ALA A O 1
ATOM 4148 N N . LEU A 1 512 ? -7.412 -35.009 38.357 1.00 67.81 539 LEU A N 1
ATOM 4149 C CA . LEU A 1 512 ? -6.828 -33.678 38.252 1.00 65.83 539 LEU A CA 1
ATOM 4150 C C . LEU A 1 512 ? -5.529 -33.634 39.043 1.00 69.06 539 LEU A C 1
ATOM 4151 O O . LEU A 1 512 ? -5.442 -34.200 40.132 1.00 70.69 539 LEU A O 1
ATOM 4156 N N . PRO A 1 513 ? -4.509 -32.958 38.499 1.00 74.40 540 PRO A N 1
ATOM 4157 C CA . PRO A 1 513 ? -3.190 -32.997 39.130 1.00 75.35 540 PRO A CA 1
ATOM 4158 C C . PRO A 1 513 ? -3.041 -31.986 40.265 1.00 77.73 540 PRO A C 1
ATOM 4159 O O . PRO A 1 513 ? -3.882 -31.101 40.455 1.00 72.21 540 PRO A O 1
ATOM 4163 N N . GLU A 1 514 ? -1.961 -32.137 41.021 1.00 84.69 541 GLU A N 1
ATOM 4164 C CA . GLU A 1 514 ? -1.684 -31.253 42.140 1.00 96.94 541 GLU A CA 1
ATOM 4165 C C . GLU A 1 514 ? -1.458 -29.832 41.633 1.00 107.87 541 GLU A C 1
ATOM 4166 O O . GLU A 1 514 ? -2.159 -28.906 42.040 1.00 112.42 541 GLU A O 1
ATOM 4172 N N . ASP A 1 515 ? -0.499 -29.694 40.717 1.00 111.12 542 ASP A N 1
ATOM 4173 C CA . ASP A 1 515 ? -0.021 -28.403 40.208 1.00 116.20 542 ASP A CA 1
ATOM 4174 C C . ASP A 1 515 ? -1.098 -27.334 40.019 1.00 109.80 542 ASP A C 1
ATOM 4175 O O . ASP A 1 515 ? -2.088 -27.552 39.320 1.00 103.69 542 ASP A O 1
ATOM 4180 N N . VAL A 1 516 ? -0.889 -26.183 40.657 1.00 110.40 543 VAL A N 1
ATOM 4181 C CA . VAL A 1 516 ? -1.822 -25.063 40.565 1.00 111.79 543 VAL A CA 1
ATOM 4182 C C . VAL A 1 516 ? -1.585 -24.220 39.310 1.00 110.60 543 VAL A C 1
ATOM 4183 O O . VAL A 1 516 ? -0.673 -24.490 38.527 1.00 108.84 543 VAL A O 1
ATOM 4187 N N . ASN A 1 523 ? -7.572 -17.816 26.597 1.00 114.38 550 ASN A N 1
ATOM 4188 C CA . ASN A 1 523 ? -7.422 -18.578 27.830 1.00 114.38 550 ASN A CA 1
ATOM 4189 C C . ASN A 1 523 ? -8.086 -17.868 29.009 1.00 117.03 550 ASN A C 1
ATOM 4190 O O . ASN A 1 523 ? -7.604 -17.932 30.141 1.00 123.26 550 ASN A O 1
ATOM 4195 N N . ASN A 1 524 ? -9.200 -17.195 28.737 1.00 112.71 551 ASN A N 1
ATOM 4196 C CA . ASN A 1 524 ? -9.894 -16.421 29.761 1.00 108.69 551 ASN A CA 1
ATOM 4197 C C . ASN A 1 524 ? -11.412 -16.496 29.613 1.00 100.68 551 ASN A C 1
ATOM 4198 O O . ASN A 1 524 ? -12.119 -15.501 29.778 1.00 99.10 551 ASN A O 1
ATOM 4203 N N . ASN A 1 525 ? -11.906 -17.689 29.299 1.00 96.91 552 ASN A N 1
ATOM 4204 C CA . ASN A 1 525 ? -13.336 -17.910 29.119 1.00 92.81 552 ASN A CA 1
ATOM 4205 C C . ASN A 1 525 ? -13.970 -18.564 30.345 1.00 87.67 552 ASN A C 1
ATOM 4206 O O . ASN A 1 525 ? -13.288 -18.837 31.335 1.00 89.33 552 ASN A O 1
ATOM 4211 N N . LEU A 1 526 ? -15.276 -18.804 30.283 1.00 78.15 553 LEU A N 1
ATOM 4212 C CA . LEU A 1 526 ? -15.936 -19.606 31.307 1.00 69.95 553 LEU A CA 1
ATOM 4213 C C . LEU A 1 526 ? -16.861 -20.652 30.688 1.00 68.04 553 LEU A C 1
ATOM 4214 O O . LEU A 1 526 ? -17.843 -20.319 30.017 1.00 66.09 553 LEU A O 1
ATOM 4219 N N . VAL A 1 527 ? -16.537 -21.918 30.932 1.00 66.09 554 VAL A N 1
ATOM 4220 C CA . VAL A 1 527 ? -17.296 -23.042 30.402 1.00 59.01 554 VAL A CA 1
ATOM 4221 C C . VAL A 1 527 ? -17.962 -23.822 31.524 1.00 56.32 554 VAL A C 1
ATOM 4222 O O . VAL A 1 527 ? -17.301 -24.220 32.473 1.00 61.74 554 VAL A O 1
ATOM 4226 N N . HIS A 1 528 ? -19.269 -24.040 31.418 1.00 54.91 555 HIS A N 1
ATOM 4227 C CA . HIS A 1 528 ? -19.983 -24.887 32.373 1.00 51.36 555 HIS A CA 1
ATOM 4228 C C . HIS A 1 528 ? -19.958 -26.333 31.910 1.00 53.54 555 HIS A C 1
ATOM 4229 O O . HIS A 1 528 ? -20.141 -26.613 30.726 1.00 59.15 555 HIS A O 1
ATOM 4236 N N . VAL A 1 529 ? -19.728 -27.254 32.842 1.00 58.33 556 VAL A N 1
ATOM 4237 C CA . VAL A 1 529 ? -19.723 -28.682 32.526 1.00 51.67 556 VAL A CA 1
ATOM 4238 C C . VAL A 1 529 ? -20.548 -29.467 33.541 1.00 52.82 556 VAL A C 1
ATOM 4239 O O . VAL A 1 529 ? -20.261 -29.441 34.737 1.00 55.55 556 VAL A O 1
ATOM 4243 N N . ASP A 1 530 ? -21.565 -30.175 33.059 1.00 47.05 557 ASP A N 1
ATOM 4244 C CA . ASP A 1 530 ? -22.422 -30.963 33.934 1.00 49.31 557 ASP A CA 1
ATOM 4245 C C . ASP A 1 530 ? -21.900 -32.393 34.065 1.00 47.93 557 ASP A C 1
ATOM 4246 O O . ASP A 1 530 ? -21.929 -33.154 33.106 1.00 47.30 557 ASP A O 1
ATOM 4251 N N . LEU A 1 531 ? -21.444 -32.755 35.263 1.00 52.98 558 LEU A N 1
ATOM 4252 C CA . LEU A 1 531 ? -20.843 -34.066 35.507 1.00 47.96 558 LEU A CA 1
ATOM 4253 C C . LEU A 1 531 ? -21.739 -35.003 36.312 1.00 48.29 558 LEU A C 1
ATOM 4254 O O . LEU A 1 531 ? -21.293 -36.065 36.750 1.00 49.94 558 LEU A O 1
ATOM 4259 N N . ASN A 1 532 ? -22.994 -34.610 36.506 1.00 45.76 559 ASN A N 1
ATOM 4260 C CA . ASN A 1 532 ? -23.939 -35.389 37.307 1.00 49.50 559 ASN A CA 1
ATOM 4261 C C . ASN A 1 532 ? -24.188 -36.797 36.773 1.00 54.06 559 ASN A C 1
ATOM 4262 O O . ASN A 1 532 ? -24.017 -37.054 35.580 1.00 50.18 559 ASN A O 1
ATOM 4267 N N . ASP A 1 533 ? -24.595 -37.702 37.662 1.00 52.56 560 ASP A N 1
ATOM 4268 C CA . ASP A 1 533 ? -25.022 -39.048 37.265 1.00 48.98 560 ASP A CA 1
ATOM 4269 C C . ASP A 1 533 ? -23.954 -39.842 36.523 1.00 52.41 560 ASP A C 1
ATOM 4270 O O . ASP A 1 533 ? -24.227 -40.462 35.495 1.00 52.40 560 ASP A O 1
ATOM 4275 N N . ASN A 1 534 ? -22.738 -39.811 37.042 1.00 49.44 561 ASN A N 1
ATOM 4276 C CA . ASN A 1 534 ? -21.684 -40.669 36.544 1.00 43.14 561 ASN A CA 1
ATOM 4277 C C . ASN A 1 534 ? -21.248 -41.661 37.623 1.00 45.87 561 ASN A C 1
ATOM 4278 O O . ASN A 1 534 ? -21.338 -41.358 38.816 1.00 41.90 561 ASN A O 1
ATOM 4283 N N . PRO A 1 535 ? -20.800 -42.861 37.214 1.00 47.80 562 PRO A N 1
ATOM 4284 C CA . PRO A 1 535 ? -20.445 -43.917 38.179 1.00 48.39 562 PRO A CA 1
ATOM 4285 C C . PRO A 1 535 ? -19.053 -43.750 38.826 1.00 44.87 562 PRO A C 1
ATOM 4286 O O . PRO A 1 535 ? -18.206 -44.637 38.741 1.00 51.09 562 PRO A O 1
ATOM 4290 N N . LEU A 1 536 ? -18.834 -42.627 39.493 1.00 42.80 563 LEU A N 1
ATOM 4291 C CA . LEU A 1 536 ? -17.505 -42.279 39.992 1.00 47.97 563 LEU A CA 1
ATOM 4292 C C . LEU A 1 536 ? -16.969 -43.246 41.046 1.00 48.11 563 LEU A C 1
ATOM 4293 O O . LEU A 1 536 ? -17.669 -43.585 42.005 1.00 43.73 563 LEU A O 1
ATOM 4298 N N . VAL A 1 537 ? -15.736 -43.709 40.846 1.00 44.05 564 VAL A N 1
ATOM 4299 C CA . VAL A 1 537 ? -15.053 -44.520 41.852 1.00 50.45 564 VAL A CA 1
ATOM 4300 C C . VAL A 1 537 ? -14.321 -43.573 42.804 1.00 51.57 564 VAL A C 1
ATOM 4301 O O . VAL A 1 537 ? -13.378 -42.886 42.406 1.00 51.04 564 VAL A O 1
ATOM 4305 N N . CYS A 1 538 ? -14.779 -43.510 44.049 1.00 48.79 565 CYS A N 1
ATOM 4306 C CA . CYS A 1 538 ? -14.210 -42.577 45.017 1.00 53.28 565 CYS A CA 1
ATOM 4307 C C . CYS A 1 538 ? -13.067 -43.191 45.820 1.00 52.37 565 CYS A C 1
ATOM 4308 O O . CYS A 1 538 ? -13.240 -43.589 46.973 1.00 53.05 565 CYS A O 1
ATOM 4311 N N . ASP A 1 539 ? -11.905 -43.270 45.178 1.00 49.82 566 ASP A N 1
ATOM 4312 C CA . ASP A 1 539 ? -10.688 -43.767 45.797 1.00 49.22 566 ASP A CA 1
ATOM 4313 C C . ASP A 1 539 ? -9.623 -42.666 45.824 1.00 51.01 566 ASP A C 1
ATOM 4314 O O . ASP A 1 539 ? -9.909 -41.515 45.487 1.00 56.50 566 ASP A O 1
ATOM 4319 N N . CYS A 1 540 ? -8.405 -43.009 46.229 1.00 46.18 567 CYS A N 1
ATOM 4320 C CA . CYS A 1 540 ? -7.347 -42.012 46.383 1.00 44.82 567 CYS A CA 1
ATOM 4321 C C . CYS A 1 540 ? -7.036 -41.232 45.096 1.00 43.73 567 CYS A C 1
ATOM 4322 O O . CYS A 1 540 ? -6.368 -40.191 45.137 1.00 44.28 567 CYS A O 1
ATOM 4325 N N . THR A 1 541 ? -7.541 -41.719 43.959 1.00 42.29 568 THR A N 1
ATOM 4326 C CA . THR A 1 541 ? -7.177 -41.150 42.655 1.00 44.15 568 THR A CA 1
ATOM 4327 C C . THR A 1 541 ? -7.975 -39.902 42.264 1.00 48.73 568 THR A C 1
ATOM 4328 O O . THR A 1 541 ? -7.636 -39.231 41.286 1.00 48.28 568 THR A O 1
ATOM 4332 N N . ILE A 1 542 ? -9.023 -39.585 43.020 1.00 42.75 569 ILE A N 1
ATOM 4333 C CA . ILE A 1 542 ? -9.847 -38.426 42.696 1.00 43.33 569 ILE A CA 1
ATOM 4334 C C . ILE A 1 542 ? -9.684 -37.319 43.719 1.00 49.27 569 ILE A C 1
ATOM 4335 O O . ILE A 1 542 ? -10.535 -36.423 43.812 1.00 51.72 569 ILE A O 1
ATOM 4340 N N . LEU A 1 543 ? -8.578 -37.379 44.466 1.00 50.92 570 LEU A N 1
ATOM 4341 C CA . LEU A 1 543 ? -8.324 -36.465 45.581 1.00 55.22 570 LEU A CA 1
ATOM 4342 C C . LEU A 1 543 ? -8.442 -34.997 45.191 1.00 53.39 570 LEU A C 1
ATOM 4343 O O . LEU A 1 543 ? -9.196 -34.247 45.803 1.00 53.81 570 LEU A O 1
ATOM 4348 N N . TRP A 1 544 ? -7.706 -34.591 44.163 1.00 48.17 571 TRP A N 1
ATOM 4349 C CA . TRP A 1 544 ? -7.635 -33.173 43.828 1.00 53.66 571 TRP A CA 1
ATOM 4350 C C . TRP A 1 544 ? -8.912 -32.660 43.193 1.00 50.64 571 TRP A C 1
ATOM 4351 O O . TRP A 1 544 ? -9.260 -31.495 43.369 1.00 54.51 571 TRP A O 1
ATOM 4362 N N . PHE A 1 545 ? -9.618 -33.539 42.483 1.00 47.09 572 PHE A N 1
ATOM 4363 C CA . PHE A 1 545 ? -10.964 -33.241 42.022 1.00 47.14 572 PHE A CA 1
ATOM 4364 C C . PHE A 1 545 ? -11.882 -32.935 43.201 1.00 53.06 572 PHE A C 1
ATOM 4365 O O . PHE A 1 545 ? -12.598 -31.935 43.199 1.00 57.82 572 PHE A O 1
ATOM 4373 N N . ILE A 1 546 ? -11.872 -33.807 44.201 1.00 54.19 573 ILE A N 1
ATOM 4374 C CA . ILE A 1 546 ? -12.660 -33.567 45.404 1.00 58.61 573 ILE A CA 1
ATOM 4375 C C . ILE A 1 546 ? -12.276 -32.243 46.076 1.00 61.75 573 ILE A C 1
ATOM 4376 O O . ILE A 1 546 ? -13.149 -31.472 46.480 1.00 59.10 573 ILE A O 1
ATOM 4381 N N . GLN A 1 547 ? -10.978 -31.966 46.173 1.00 63.03 574 GLN A N 1
ATOM 4382 C CA . GLN A 1 547 ? -10.533 -30.694 46.747 1.00 71.56 574 GLN A CA 1
ATOM 4383 C C . GLN A 1 547 ? -10.992 -29.517 45.876 1.00 75.33 574 GLN A C 1
ATOM 4384 O O . GLN A 1 547 ? -11.348 -28.461 46.394 1.00 82.31 574 GLN A O 1
ATOM 4390 N N . LEU A 1 548 ? -10.982 -29.711 44.557 1.00 69.88 575 LEU A N 1
ATOM 4391 C CA . LEU A 1 548 ? -11.464 -28.704 43.609 1.00 70.57 575 LEU A CA 1
ATOM 4392 C C . LEU A 1 548 ? -12.941 -28.428 43.844 1.00 72.41 575 LEU A C 1
ATOM 4393 O O . LEU A 1 548 ? -13.365 -27.275 43.917 1.00 79.56 575 LEU A O 1
ATOM 4398 N N . VAL A 1 549 ? -13.716 -29.501 43.961 1.00 68.37 576 VAL A N 1
ATOM 4399 C CA . VAL A 1 549 ? -15.156 -29.403 44.163 1.00 71.12 576 VAL A CA 1
ATOM 4400 C C . VAL A 1 549 ? -15.503 -28.622 45.431 1.00 77.96 576 VAL A C 1
ATOM 4401 O O . VAL A 1 549 ? -16.491 -27.889 45.468 1.00 83.16 576 VAL A O 1
ATOM 4405 N N . ARG A 1 550 ? -14.679 -28.757 46.462 1.00 79.94 577 ARG A N 1
ATOM 4406 C CA . ARG A 1 550 ? -14.898 -27.987 47.681 1.00 88.56 577 ARG A CA 1
ATOM 4407 C C . ARG A 1 550 ? -14.057 -26.701 47.698 1.00 89.43 577 ARG A C 1
ATOM 4408 O O . ARG A 1 550 ? -13.886 -26.050 46.668 1.00 92.76 577 ARG A O 1
ATOM 4416 N N . GLY A 1 551 ? -13.532 -26.329 48.855 1.00 86.89 578 GLY A N 1
ATOM 4417 C CA . GLY A 1 551 ? -12.762 -25.103 48.942 1.00 99.03 578 GLY A CA 1
ATOM 4418 C C . GLY A 1 551 ? -11.321 -25.226 48.477 1.00 101.25 578 GLY A C 1
ATOM 4419 O O . GLY A 1 551 ? -10.915 -24.605 47.494 1.00 105.41 578 GLY A O 1
ATOM 4420 N N . VAL A 1 552 ? -10.569 -26.062 49.185 1.00 96.57 579 VAL A N 1
ATOM 4421 C CA . VAL A 1 552 ? -9.104 -26.126 49.127 1.00 96.47 579 VAL A CA 1
ATOM 4422 C C . VAL A 1 552 ? -8.369 -25.837 47.805 1.00 93.49 579 VAL A C 1
ATOM 4423 O O . VAL A 1 552 ? -7.557 -24.914 47.738 1.00 94.85 579 VAL A O 1
ATOM 4427 N N . HIS A 1 553 ? -8.628 -26.622 46.765 1.00 85.19 580 HIS A N 1
ATOM 4428 C CA . HIS A 1 553 ? -7.765 -26.587 45.586 1.00 83.30 580 HIS A CA 1
ATOM 4429 C C . HIS A 1 553 ? -8.345 -25.767 44.431 1.00 89.97 580 HIS A C 1
ATOM 4430 O O . HIS A 1 553 ? -9.404 -26.091 43.892 1.00 94.15 580 HIS A O 1
ATOM 4437 N N . LYS A 1 554 ? -7.646 -24.698 44.056 1.00 87.22 581 LYS A N 1
ATOM 4438 C CA . LYS A 1 554 ? -8.085 -23.839 42.958 1.00 81.44 581 LYS A CA 1
ATOM 4439 C C . LYS A 1 554 ? -6.943 -23.440 42.017 1.00 72.44 581 LYS A C 1
ATOM 4440 O O . LYS A 1 554 ? -6.551 -22.283 41.980 1.00 68.82 581 LYS A O 1
ATOM 4446 N N . PRO A 1 555 ? -6.413 -24.400 41.247 1.00 73.22 582 PRO A N 1
ATOM 4447 C CA . PRO A 1 555 ? -5.354 -24.162 40.254 1.00 80.02 582 PRO A CA 1
ATOM 4448 C C . PRO A 1 555 ? -5.705 -23.135 39.170 1.00 87.71 582 PRO A C 1
ATOM 4449 O O . PRO A 1 555 ? -6.785 -22.535 39.184 1.00 90.92 582 PRO A O 1
ATOM 4453 N N . GLN A 1 556 ? -4.784 -22.946 38.227 1.00 88.02 583 GLN A N 1
ATOM 4454 C CA . GLN A 1 556 ? -4.974 -21.977 37.146 1.00 90.95 583 GLN A CA 1
ATOM 4455 C C . GLN A 1 556 ? -6.137 -22.360 36.235 1.00 84.93 583 GLN A C 1
ATOM 4456 O O . GLN A 1 556 ? -6.950 -21.513 35.870 1.00 81.36 583 GLN A O 1
ATOM 4462 N N . TYR A 1 557 ? -6.217 -23.637 35.873 1.00 86.16 584 TYR A N 1
ATOM 4463 C CA . TYR A 1 557 ? -7.282 -24.104 34.993 1.00 85.44 584 TYR A CA 1
ATOM 4464 C C . TYR A 1 557 ? -8.650 -24.055 35.672 1.00 79.98 584 TYR A C 1
ATOM 4465 O O . TYR A 1 557 ? -9.661 -23.815 35.018 1.00 80.53 584 TYR A O 1
ATOM 4474 N N . SER A 1 558 ? -8.660 -24.277 36.985 1.00 73.31 585 SER A N 1
ATOM 4475 C CA . SER A 1 558 ? -9.887 -24.438 37.768 1.00 68.02 585 SER A CA 1
ATOM 4476 C C . SER A 1 558 ? -10.949 -23.361 37.545 1.00 70.93 585 SER A C 1
ATOM 4477 O O . SER A 1 558 ? -12.149 -23.626 37.673 1.00 62.78 585 SER A O 1
ATOM 4480 N N . ARG A 1 559 ? -10.503 -22.147 37.237 1.00 75.67 586 ARG A N 1
ATOM 4481 C CA . ARG A 1 559 ? -11.401 -21.005 37.150 1.00 84.09 586 ARG A CA 1
ATOM 4482 C C . ARG A 1 559 ? -11.783 -20.694 35.704 1.00 82.69 586 ARG A C 1
ATOM 4483 O O . ARG A 1 559 ? -12.514 -19.741 35.436 1.00 81.20 586 ARG A O 1
ATOM 4491 N N . GLN A 1 560 ? -11.281 -21.499 34.772 1.00 82.93 587 GLN A N 1
ATOM 4492 C CA . GLN A 1 560 ? -11.714 -21.402 33.383 1.00 85.42 587 GLN A CA 1
ATOM 4493 C C . GLN A 1 560 ? -13.047 -22.125 33.205 1.00 78.36 587 GLN A C 1
ATOM 4494 O O . GLN A 1 560 ? -13.797 -21.841 32.278 1.00 75.88 587 GLN A O 1
ATOM 4500 N N . PHE A 1 561 ? -13.347 -23.054 34.105 1.00 75.15 588 PHE A N 1
ATOM 4501 C CA . PHE A 1 561 ? -14.611 -23.780 34.034 1.00 68.79 588 PHE A CA 1
ATOM 4502 C C . PHE A 1 561 ? -15.384 -23.770 35.350 1.00 66.12 588 PHE A C 1
ATOM 4503 O O . PHE A 1 561 ? -14.841 -23.446 36.402 1.00 66.04 588 PHE A O 1
ATOM 4511 N N . LYS A 1 562 ? -16.656 -24.142 35.265 1.00 63.19 589 LYS A N 1
ATOM 4512 C CA . LYS A 1 562 ? -17.522 -24.308 36.422 1.00 65.45 589 LYS A CA 1
ATOM 4513 C C . LYS A 1 562 ? -18.238 -25.652 36.304 1.00 68.26 589 LYS A C 1
ATOM 4514 O O . LYS A 1 562 ? -19.068 -25.857 35.404 1.00 68.41 589 LYS A O 1
ATOM 4520 N N . LEU A 1 563 ? -17.903 -26.570 37.208 1.00 66.28 590 LEU A N 1
ATOM 4521 C CA . LEU A 1 563 ? -18.426 -27.929 37.155 1.00 62.31 590 LEU A CA 1
ATOM 4522 C C . LEU A 1 563 ? -19.680 -28.060 37.999 1.00 66.02 590 LEU A C 1
ATOM 4523 O O . LEU A 1 563 ? -19.734 -27.561 39.124 1.00 70.33 590 LEU A O 1
ATOM 4528 N N . ARG A 1 564 ? -20.688 -28.729 37.447 1.00 60.17 591 ARG A N 1
ATOM 4529 C CA . ARG A 1 564 ? -21.899 -29.045 38.190 1.00 57.50 591 ARG A CA 1
ATOM 4530 C C . ARG A 1 564 ? -21.800 -30.474 38.687 1.00 57.70 591 ARG A C 1
ATOM 4531 O O . ARG A 1 564 ? -21.746 -31.424 37.895 1.00 54.05 591 ARG A O 1
ATOM 4539 N N . THR A 1 565 ? -21.761 -30.617 40.004 1.00 51.61 592 THR A N 1
ATOM 4540 C CA . THR A 1 565 ? -21.493 -31.899 40.637 1.00 65.38 592 THR A CA 1
ATOM 4541 C C . THR A 1 565 ? -22.482 -32.218 41.748 1.00 65.33 592 THR A C 1
ATOM 4542 O O . THR A 1 565 ? -22.312 -33.200 42.465 1.00 65.99 592 THR A O 1
ATOM 4546 N N . ASP A 1 566 ? -23.520 -31.396 41.875 1.00 66.39 593 ASP A N 1
ATOM 4547 C CA . ASP A 1 566 ? -24.484 -31.512 42.969 1.00 65.36 593 ASP A CA 1
ATOM 4548 C C . ASP A 1 566 ? -25.166 -32.877 43.003 1.00 65.51 593 ASP A C 1
ATOM 4549 O O . ASP A 1 566 ? -25.622 -33.319 44.049 1.00 65.60 593 ASP A O 1
ATOM 4554 N N . ARG A 1 567 ? -25.232 -33.541 41.854 1.00 66.73 594 ARG A N 1
ATOM 4555 C CA . ARG A 1 567 ? -25.770 -34.896 41.793 1.00 67.03 594 ARG A CA 1
ATOM 4556 C C . ARG A 1 567 ? -24.754 -35.876 41.208 1.00 67.47 594 ARG A C 1
ATOM 4557 O O . ARG A 1 567 ? -25.118 -36.855 40.550 1.00 67.46 594 ARG A O 1
ATOM 4565 N N . LEU A 1 568 ? -23.474 -35.596 41.463 1.00 65.33 595 LEU A N 1
ATOM 4566 C CA . LEU A 1 568 ? -22.395 -36.541 41.184 1.00 58.61 595 LEU A CA 1
ATOM 4567 C C . LEU A 1 568 ? -22.092 -37.339 42.452 1.00 63.24 595 LEU A C 1
ATOM 4568 O O . LEU A 1 568 ? -21.659 -36.786 43.473 1.00 60.59 595 LEU A O 1
ATOM 4573 N N . VAL A 1 569 ? -22.319 -38.645 42.364 1.00 64.01 596 VAL A N 1
ATOM 4574 C CA . VAL A 1 569 ? -22.410 -39.509 43.528 1.00 64.19 596 VAL A CA 1
ATOM 4575 C C . VAL A 1 569 ? -21.514 -40.724 43.383 1.00 60.46 596 VAL A C 1
ATOM 4576 O O . VAL A 1 569 ? -21.491 -41.356 42.330 1.00 64.41 596 VAL A O 1
ATOM 4580 N N . CYS A 1 570 ? -20.783 -41.047 44.446 1.00 60.44 597 CYS A N 1
ATOM 4581 C CA . CYS A 1 570 ? -19.918 -42.224 44.467 1.00 56.75 597 CYS A CA 1
ATOM 4582 C C . CYS A 1 570 ? -20.686 -43.496 44.178 1.00 54.68 597 CYS A C 1
ATOM 4583 O O . CYS A 1 570 ? -21.753 -43.720 44.741 1.00 59.22 597 CYS A O 1
ATOM 4586 N N . SER A 1 571 ? -20.121 -44.329 43.311 1.00 55.17 598 SER A N 1
ATOM 4587 C CA . SER A 1 571 ? -20.658 -45.652 43.038 1.00 57.41 598 SER A CA 1
ATOM 4588 C C . SER A 1 571 ? -19.886 -46.695 43.856 1.00 57.58 598 SER A C 1
ATOM 4589 O O . SER A 1 571 ? -20.410 -47.750 44.209 1.00 59.67 598 SER A O 1
ATOM 4592 N N . GLN A 1 572 ? -18.637 -46.374 44.166 1.00 53.56 599 GLN A N 1
ATOM 4593 C CA . GLN A 1 572 ? -17.734 -47.300 44.827 1.00 58.89 599 GLN A CA 1
ATOM 4594 C C . GLN A 1 572 ? -16.715 -46.496 45.623 1.00 56.49 599 GLN A C 1
ATOM 4595 O O . GLN A 1 572 ? -16.471 -45.337 45.292 1.00 56.69 599 GLN A O 1
ATOM 4601 N N . PRO A 1 573 ? -16.125 -47.091 46.680 1.00 53.13 600 PRO A N 1
ATOM 4602 C CA . PRO A 1 573 ? -16.383 -48.427 47.233 1.00 56.00 600 PRO A CA 1
ATOM 4603 C C . PRO A 1 573 ? -17.635 -48.418 48.112 1.00 59.40 600 PRO A C 1
ATOM 4604 O O . PRO A 1 573 ? -18.221 -47.352 48.311 1.00 58.48 600 PRO A O 1
ATOM 4608 N N . ASN A 1 574 ? -18.022 -49.581 48.632 1.00 60.88 601 ASN A N 1
ATOM 4609 C CA . ASN A 1 574 ? -19.230 -49.710 49.453 1.00 65.90 601 ASN A CA 1
ATOM 4610 C C . ASN A 1 574 ? -19.371 -48.697 50.588 1.00 73.19 601 ASN A C 1
ATOM 4611 O O . ASN A 1 574 ? -20.476 -48.228 50.874 1.00 79.53 601 ASN A O 1
ATOM 4616 N N . VAL A 1 575 ? -18.261 -48.360 51.236 1.00 69.79 602 VAL A N 1
ATOM 4617 C CA . VAL A 1 575 ? -18.323 -47.454 52.373 1.00 67.30 602 VAL A CA 1
ATOM 4618 C C . VAL A 1 575 ? -18.805 -46.072 51.961 1.00 68.51 602 VAL A C 1
ATOM 4619 O O . VAL A 1 575 ? -19.515 -45.403 52.712 1.00 76.06 602 VAL A O 1
ATOM 4623 N N . LEU A 1 576 ? -18.416 -45.655 50.762 1.00 59.91 603 LEU A N 1
ATOM 4624 C CA . LEU A 1 576 ? -18.667 -44.298 50.293 1.00 66.00 603 LEU A CA 1
ATOM 4625 C C . LEU A 1 576 ? -19.823 -44.225 49.307 1.00 70.01 603 LEU A C 1
ATOM 4626 O O . LEU A 1 576 ? -20.302 -43.142 48.981 1.00 73.01 603 LEU A O 1
ATOM 4631 N N . GLU A 1 577 ? -20.257 -45.387 48.833 1.00 70.81 604 GLU A N 1
ATOM 4632 C CA . GLU A 1 577 ? -21.328 -45.484 47.855 1.00 70.96 604 GLU A CA 1
ATOM 4633 C C . GLU A 1 577 ? -22.574 -44.724 48.292 1.00 74.90 604 GLU A C 1
ATOM 4634 O O . GLU A 1 577 ? -23.086 -44.940 49.384 1.00 79.21 604 GLU A O 1
ATOM 4640 N N . GLY A 1 578 ? -23.049 -43.823 47.436 1.00 73.90 605 GLY A N 1
ATOM 4641 C CA . GLY A 1 578 ? -24.266 -43.082 47.710 1.00 71.35 605 GLY A CA 1
ATOM 4642 C C . GLY A 1 578 ? -24.078 -41.635 48.130 1.00 72.27 605 GLY A C 1
ATOM 4643 O O . GLY A 1 578 ? -25.027 -40.853 48.102 1.00 78.73 605 GLY A O 1
ATOM 4644 N N . THR A 1 579 ? -22.859 -41.268 48.511 1.00 72.13 606 THR A N 1
ATOM 4645 C CA . THR A 1 579 ? -22.615 -39.942 49.073 1.00 74.40 606 THR A CA 1
ATOM 4646 C C . THR A 1 579 ? -22.102 -38.957 48.028 1.00 72.12 606 THR A C 1
ATOM 4647 O O . THR A 1 579 ? -21.116 -39.227 47.345 1.00 73.57 606 THR A O 1
ATOM 4651 N N . PRO A 1 580 ? -22.782 -37.809 47.903 1.00 70.57 607 PRO A N 1
ATOM 4652 C CA . PRO A 1 580 ? -22.438 -36.776 46.922 1.00 69.45 607 PRO A CA 1
ATOM 4653 C C . PRO A 1 580 ? -21.020 -36.244 47.091 1.00 71.01 607 PRO A C 1
ATOM 4654 O O . PRO A 1 580 ? -20.569 -35.960 48.204 1.00 73.11 607 PRO A O 1
ATOM 4658 N N . VAL A 1 581 ? -20.344 -36.103 45.957 1.00 70.14 608 VAL A N 1
ATOM 4659 C CA . VAL A 1 581 ? -18.937 -35.716 45.879 1.00 70.41 608 VAL A CA 1
ATOM 4660 C C . VAL A 1 581 ? -18.509 -34.542 46.775 1.00 75.91 608 VAL A C 1
ATOM 4661 O O . VAL A 1 581 ? -17.401 -34.542 47.314 1.00 75.78 608 VAL A O 1
ATOM 4665 N N . ARG A 1 582 ? -19.390 -33.560 46.949 1.00 80.99 609 ARG A N 1
ATOM 4666 C CA . ARG A 1 582 ? -19.085 -32.400 47.786 1.00 84.53 609 ARG A CA 1
ATOM 4667 C C . ARG A 1 582 ? -18.945 -32.790 49.262 1.00 81.07 609 ARG A C 1
ATOM 4668 O O . ARG A 1 582 ? -18.120 -32.227 49.988 1.00 74.30 609 ARG A O 1
ATOM 4676 N N . GLN A 1 583 ? -19.742 -33.769 49.688 1.00 80.66 610 GLN A N 1
ATOM 4677 C CA . GLN A 1 583 ? -19.781 -34.195 51.086 1.00 77.26 610 GLN A CA 1
ATOM 4678 C C . GLN A 1 583 ? -18.604 -35.080 51.487 1.00 76.57 610 GLN A C 1
ATOM 4679 O O . GLN A 1 583 ? -18.450 -35.424 52.656 1.00 74.49 610 GLN A O 1
ATOM 4685 N N . ILE A 1 584 ? -17.782 -35.463 50.519 1.00 76.90 611 ILE A N 1
ATOM 4686 C CA . ILE A 1 584 ? -16.679 -36.373 50.799 1.00 73.72 611 ILE A CA 1
ATOM 4687 C C . ILE A 1 584 ? -15.568 -35.693 51.584 1.00 77.93 611 ILE A C 1
ATOM 4688 O O . ILE A 1 584 ? -15.161 -34.574 51.265 1.00 86.27 611 ILE A O 1
ATOM 4693 N N . GLU A 1 585 ? -15.087 -36.373 52.617 1.00 69.38 612 GLU A N 1
ATOM 4694 C CA . GLU A 1 585 ? -13.927 -35.903 53.354 1.00 68.77 612 GLU A CA 1
ATOM 4695 C C . GLU A 1 585 ? -12.683 -36.497 52.716 1.00 68.07 612 GLU A C 1
ATOM 4696 O O . GLU A 1 585 ? -12.599 -37.709 52.519 1.00 66.92 612 GLU A O 1
ATOM 4702 N N . PRO A 1 586 ? -11.725 -35.633 52.359 1.00 58.38 613 PRO A N 1
ATOM 4703 C CA . PRO A 1 586 ? -10.571 -36.016 51.535 1.00 58.99 613 PRO A CA 1
ATOM 4704 C C . PRO A 1 586 ? -9.691 -37.146 52.096 1.00 61.57 613 PRO A C 1
ATOM 4705 O O . PRO A 1 586 ? -9.105 -37.884 51.300 1.00 54.68 613 PRO A O 1
ATOM 4709 N N . GLN A 1 587 ? -9.603 -37.297 53.418 1.00 62.80 614 GLN A N 1
ATOM 4710 C CA . GLN A 1 587 ? -8.780 -38.372 53.978 1.00 62.38 614 GLN A CA 1
ATOM 4711 C C . GLN A 1 587 ? -9.467 -39.743 53.907 1.00 59.08 614 GLN A C 1
ATOM 4712 O O . GLN A 1 587 ? -8.878 -40.758 54.274 1.00 56.78 614 GLN A O 1
ATOM 4718 N N . THR A 1 588 ? -10.702 -39.762 53.415 1.00 64.35 615 THR A N 1
ATOM 4719 C CA . THR A 1 588 ? -11.467 -40.996 53.266 1.00 64.82 615 THR A CA 1
ATOM 4720 C C . THR A 1 588 ? -11.126 -41.677 51.954 1.00 62.16 615 THR A C 1
ATOM 4721 O O . THR A 1 588 ? -11.405 -42.862 51.765 1.00 59.70 615 THR A O 1
ATOM 4725 N N . LEU A 1 589 ? -10.533 -40.915 51.042 1.00 61.61 616 LEU A N 1
ATOM 4726 C CA . LEU A 1 589 ? -10.238 -41.416 49.707 1.00 57.00 616 LEU A CA 1
ATOM 4727 C C . LEU A 1 589 ? -9.030 -42.331 49.759 1.00 56.36 616 LEU A C 1
ATOM 4728 O O . LEU A 1 589 ? -7.898 -41.865 49.845 1.00 60.69 616 LEU A O 1
ATOM 4733 N N . ILE A 1 590 ? -9.266 -43.636 49.714 1.00 55.07 617 ILE A N 1
ATOM 4734 C CA . ILE A 1 590 ? -8.168 -44.581 49.853 1.00 57.33 617 ILE A CA 1
ATOM 4735 C C . ILE A 1 590 ? -8.049 -45.574 48.703 1.00 58.97 617 ILE A C 1
ATOM 4736 O O . ILE A 1 590 ? -9.027 -45.899 48.024 1.00 59.57 617 ILE A O 1
ATOM 4741 N N . CYS A 1 591 ? -6.825 -46.038 48.489 1.00 56.81 618 CYS A N 1
ATOM 4742 C CA . CYS A 1 591 ? -6.558 -47.105 47.539 1.00 55.33 618 CYS A CA 1
ATOM 4743 C C . CYS A 1 591 ? -5.860 -48.258 48.261 1.00 60.15 618 CYS A C 1
ATOM 4744 O O . CYS A 1 591 ? -4.818 -48.063 48.888 1.00 58.56 618 CYS A O 1
ATOM 4747 N N . PRO A 1 592 ? -6.444 -49.461 48.191 1.00 64.91 619 PRO A N 1
ATOM 4748 C CA . PRO A 1 592 ? -5.868 -50.643 48.844 1.00 64.23 619 PRO A CA 1
ATOM 4749 C C . PRO A 1 592 ? -4.448 -50.968 48.364 1.00 63.22 619 PRO A C 1
ATOM 4750 O O . PRO A 1 592 ? -4.043 -50.580 47.271 1.00 52.65 619 PRO A O 1
ATOM 4754 N N . LEU A 1 593 ? -3.693 -51.651 49.216 1.00 71.93 620 LEU A N 1
ATOM 4755 C CA . LEU A 1 593 ? -2.395 -52.204 48.855 1.00 76.22 620 LEU A CA 1
ATOM 4756 C C . LEU A 1 593 ? -2.508 -53.718 48.993 1.00 82.51 620 LEU A C 1
ATOM 4757 O O . LEU A 1 593 ? -2.662 -54.249 50.097 1.00 85.58 620 LEU A O 1
ATOM 4762 N N . ASP A 1 594 ? -2.435 -54.408 47.865 1.00 82.91 621 ASP A N 1
ATOM 4763 C CA . ASP A 1 594 ? -2.729 -55.834 47.822 1.00 84.52 621 ASP A CA 1
ATOM 4764 C C . ASP A 1 594 ? -1.662 -56.730 48.454 1.00 83.07 621 ASP A C 1
ATOM 4765 O O . ASP A 1 594 ? -0.502 -56.335 48.599 1.00 73.94 621 ASP A O 1
ATOM 4770 N N . PHE A 1 595 ? -2.085 -57.936 48.834 1.00 92.13 622 PHE A N 1
ATOM 4771 C CA . PHE A 1 595 ? -1.191 -58.995 49.302 1.00 96.07 622 PHE A CA 1
ATOM 4772 C C . PHE A 1 595 ? -0.455 -59.628 48.116 1.00 94.40 622 PHE A C 1
ATOM 4773 O O . PHE A 1 595 ? -1.067 -59.935 47.089 1.00 95.32 622 PHE A O 1
ATOM 4781 N N . SER A 1 596 ? 0.857 -59.810 48.255 1.00 92.60 623 SER A N 1
ATOM 4782 C CA . SER A 1 596 ? 1.673 -60.369 47.178 1.00 89.80 623 SER A CA 1
ATOM 4783 C C . SER A 1 596 ? 2.048 -61.824 47.446 1.00 90.62 623 SER A C 1
ATOM 4784 O O . SER A 1 596 ? 2.369 -62.575 46.522 1.00 91.46 623 SER A O 1
ATOM 4787 N N . LYS A 1 603 ? 4.897 -56.179 49.849 1.00 55.97 630 LYS A N 1
ATOM 4788 C CA . LYS A 1 603 ? 3.538 -55.638 49.892 1.00 61.46 630 LYS A CA 1
ATOM 4789 C C . LYS A 1 603 ? 2.797 -55.958 51.202 1.00 61.12 630 LYS A C 1
ATOM 4790 O O . LYS A 1 603 ? 3.422 -56.046 52.257 1.00 62.32 630 LYS A O 1
ATOM 4796 N N . CYS A 1 604 ? 1.476 -56.125 51.143 1.00 58.25 631 CYS A N 1
ATOM 4797 C CA . CYS A 1 604 ? 0.682 -56.257 52.369 1.00 57.19 631 CYS A CA 1
ATOM 4798 C C . CYS A 1 604 ? 0.835 -57.609 53.076 1.00 63.66 631 CYS A C 1
ATOM 4799 O O . CYS A 1 604 ? 0.579 -58.652 52.483 1.00 67.71 631 CYS A O 1
ATOM 4802 N N . PRO A 1 605 ? 1.232 -57.582 54.360 1.00 62.43 632 PRO A N 1
ATOM 4803 C CA . PRO A 1 605 ? 1.427 -58.790 55.176 1.00 64.45 632 PRO A CA 1
ATOM 4804 C C . PRO A 1 605 ? 0.174 -59.664 55.243 1.00 67.05 632 PRO A C 1
ATOM 4805 O O . PRO A 1 605 ? -0.932 -59.138 55.153 1.00 65.68 632 PRO A O 1
ATOM 4809 N N . ARG A 1 606 ? 0.364 -60.969 55.432 1.00 76.48 633 ARG A N 1
ATOM 4810 C CA . ARG A 1 606 ? -0.702 -61.973 55.303 1.00 89.63 633 ARG A CA 1
ATOM 4811 C C . ARG A 1 606 ? -2.077 -61.609 55.870 1.00 86.54 633 ARG A C 1
ATOM 4812 O O . ARG A 1 606 ? -3.014 -61.350 55.113 1.00 90.01 633 ARG A O 1
ATOM 4820 N N . GLY A 1 607 ? -2.199 -61.605 57.194 1.00 80.69 634 GLY A N 1
ATOM 4821 C CA . GLY A 1 607 ? -3.477 -61.339 57.829 1.00 75.34 634 GLY A CA 1
ATOM 4822 C C . GLY A 1 607 ? -3.700 -59.866 58.107 1.00 71.51 634 GLY A C 1
ATOM 4823 O O . GLY A 1 607 ? -4.351 -59.497 59.090 1.00 74.33 634 GLY A O 1
ATOM 4824 N N . CYS A 1 608 ? -3.148 -59.021 57.243 1.00 63.17 635 CYS A N 1
ATOM 4825 C CA . CYS A 1 608 ? -3.248 -57.579 57.414 1.00 65.00 635 CYS A CA 1
ATOM 4826 C C . CYS A 1 608 ? -3.956 -56.972 56.210 1.00 69.78 635 CYS A C 1
ATOM 4827 O O . CYS A 1 608 ? -3.895 -57.509 55.100 1.00 72.70 635 CYS A O 1
ATOM 4830 N N . ASN A 1 609 ? -4.643 -55.859 56.431 1.00 67.73 636 ASN A N 1
ATOM 4831 C CA . ASN A 1 609 ? -5.137 -55.055 55.321 1.00 59.61 636 ASN A CA 1
ATOM 4832 C C . ASN A 1 609 ? -4.366 -53.738 55.308 1.00 55.21 636 ASN A C 1
ATOM 4833 O O . ASN A 1 609 ? -3.993 -53.217 56.375 1.00 53.28 636 ASN A O 1
ATOM 4838 N N . CYS A 1 610 ? -4.101 -53.229 54.109 1.00 50.53 637 CYS A N 1
ATOM 4839 C CA . CYS A 1 610 ? -3.247 -52.061 53.930 1.00 61.71 637 CYS A CA 1
ATOM 4840 C C . CYS A 1 610 ? -3.831 -51.153 52.858 1.00 54.80 637 CYS A C 1
ATOM 4841 O O . CYS A 1 610 ? -4.344 -51.629 51.853 1.00 49.77 637 CYS A O 1
ATOM 4844 N N . HIS A 1 611 ? -3.760 -49.845 53.063 1.00 58.19 638 HIS A N 1
ATOM 4845 C CA . HIS A 1 611 ? -4.207 -48.924 52.021 1.00 56.45 638 HIS A CA 1
ATOM 4846 C C . HIS A 1 611 ? -3.385 -47.651 52.038 1.00 51.99 638 HIS A C 1
ATOM 4847 O O . HIS A 1 611 ? -2.597 -47.415 52.957 1.00 51.35 638 HIS A O 1
ATOM 4854 N N . VAL A 1 612 ? -3.595 -46.833 51.016 1.00 50.06 639 VAL A N 1
ATOM 4855 C CA . VAL A 1 612 ? -2.901 -45.568 50.854 1.00 47.63 639 VAL A CA 1
ATOM 4856 C C . VAL A 1 612 ? -3.915 -44.434 50.883 1.00 51.50 639 VAL A C 1
ATOM 4857 O O . VAL A 1 612 ? -4.979 -44.514 50.261 1.00 48.56 639 VAL A O 1
ATOM 4861 N N . ARG A 1 613 ? -3.583 -43.383 51.617 1.00 49.52 640 ARG A N 1
ATOM 4862 C CA . ARG A 1 613 ? -4.440 -42.221 51.747 1.00 59.64 640 ARG A CA 1
ATOM 4863 C C . ARG A 1 613 ? -3.705 -41.068 51.081 1.00 60.27 640 ARG A C 1
ATOM 4864 O O . ARG A 1 613 ? -2.684 -40.617 51.592 1.00 54.22 640 ARG A O 1
ATOM 4872 N N . THR A 1 614 ? -4.193 -40.598 49.936 1.00 53.22 641 THR A N 1
ATOM 4873 C CA . THR A 1 614 ? -3.446 -39.582 49.195 1.00 51.82 641 THR A CA 1
ATOM 4874 C C . THR A 1 614 ? -3.501 -38.192 49.821 1.00 53.49 641 THR A C 1
ATOM 4875 O O . THR A 1 614 ? -2.594 -37.386 49.611 1.00 51.59 641 THR A O 1
ATOM 4879 N N . TYR A 1 615 ? -4.552 -37.909 50.586 1.00 51.85 642 TYR A N 1
ATOM 4880 C CA . TYR A 1 615 ? -4.702 -36.588 51.188 1.00 53.67 642 TYR A CA 1
ATOM 4881 C C . TYR A 1 615 ? -3.461 -36.163 51.985 1.00 54.77 642 TYR A C 1
ATOM 4882 O O . TYR A 1 615 ? -3.037 -35.012 51.907 1.00 56.53 642 TYR A O 1
ATOM 4891 N N . ASP A 1 616 ? -2.872 -37.085 52.740 1.00 54.81 643 ASP A N 1
ATOM 4892 C CA . ASP A 1 616 ? -1.641 -36.764 53.461 1.00 62.63 643 ASP A CA 1
ATOM 4893 C C . ASP A 1 616 ? -0.497 -37.715 53.124 1.00 61.52 643 ASP A C 1
ATOM 4894 O O . ASP A 1 616 ? 0.493 -37.783 53.848 1.00 58.57 643 ASP A O 1
ATOM 4899 N N . LYS A 1 617 ? -0.638 -38.436 52.016 1.00 58.81 644 LYS A N 1
ATOM 4900 C CA . LYS A 1 617 ? 0.406 -39.348 51.550 1.00 60.23 644 LYS A CA 1
ATOM 4901 C C . LYS A 1 617 ? 0.798 -40.369 52.611 1.00 61.91 644 LYS A C 1
ATOM 4902 O O . LYS A 1 617 ? 1.977 -40.498 52.962 1.00 63.09 644 LYS A O 1
ATOM 4908 N N . ALA A 1 618 ? -0.195 -41.093 53.115 1.00 52.05 645 ALA A N 1
ATOM 4909 C CA . ALA A 1 618 ? 0.052 -42.089 54.146 1.00 58.87 645 ALA A CA 1
ATOM 4910 C C . ALA A 1 618 ? -0.199 -43.520 53.693 1.00 56.63 645 ALA A C 1
ATOM 4911 O O . ALA A 1 618 ? -1.262 -43.841 53.161 1.00 55.71 645 ALA A O 1
ATOM 4913 N N . LEU A 1 619 ? 0.798 -44.373 53.907 1.00 58.34 646 LEU A N 1
ATOM 4914 C CA . LEU A 1 619 ? 0.616 -45.814 53.825 1.00 50.54 646 LEU A CA 1
ATOM 4915 C C . LEU A 1 619 ? 0.133 -46.321 55.186 1.00 57.13 646 LEU A C 1
ATOM 4916 O O . LEU A 1 619 ? 0.820 -46.173 56.203 1.00 53.16 646 LEU A O 1
ATOM 4921 N N . VAL A 1 620 ? -1.061 -46.898 55.200 1.00 52.42 647 VAL A N 1
ATOM 4922 C CA . VAL A 1 620 ? -1.677 -47.364 56.427 1.00 53.47 647 VAL A CA 1
ATOM 4923 C C . VAL A 1 620 ? -1.676 -48.881 56.460 1.00 57.00 647 VAL A C 1
ATOM 4924 O O . VAL A 1 620 ? -2.302 -49.525 55.619 1.00 52.14 647 VAL A O 1
ATOM 4928 N N . ILE A 1 621 ? -0.964 -49.452 57.427 1.00 58.91 648 ILE A N 1
ATOM 4929 C CA . ILE A 1 621 ? -0.918 -50.897 57.596 1.00 54.10 648 ILE A CA 1
ATOM 4930 C C . ILE A 1 621 ? -1.651 -51.331 58.858 1.00 55.81 648 ILE A C 1
ATOM 4931 O O . ILE A 1 621 ? -1.202 -51.054 59.973 1.00 57.14 648 ILE A O 1
ATOM 4936 N N . ASN A 1 622 ? -2.781 -52.005 58.667 1.00 55.84 649 ASN A N 1
ATOM 4937 C CA . ASN A 1 622 ? -3.601 -52.518 59.755 1.00 57.50 649 ASN A CA 1
ATOM 4938 C C . ASN A 1 622 ? -3.424 -54.032 59.937 1.00 66.30 649 ASN A C 1
ATOM 4939 O O . ASN A 1 622 ? -3.711 -54.803 59.022 1.00 64.20 649 ASN A O 1
ATOM 4944 N N . CYS A 1 623 ? -2.959 -54.468 61.107 1.00 51.45 650 CYS A N 1
ATOM 4945 C CA . CYS A 1 623 ? -2.929 -55.905 61.407 1.00 52.98 650 CYS A CA 1
ATOM 4946 C C . CYS A 1 623 ? -3.641 -56.198 62.719 1.00 51.24 650 CYS A C 1
ATOM 4947 O O . CYS A 1 623 ? -3.095 -55.968 63.796 1.00 49.00 650 CYS A O 1
ATOM 4950 N N . HIS A 1 624 ? -4.855 -56.724 62.626 1.00 61.96 651 HIS A N 1
ATOM 4951 C CA . HIS A 1 624 ? -5.691 -56.890 63.807 1.00 63.64 651 HIS A CA 1
ATOM 4952 C C . HIS A 1 624 ? -6.258 -58.295 63.974 1.00 69.77 651 HIS A C 1
ATOM 4953 O O . HIS A 1 624 ? -7.389 -58.474 64.428 1.00 72.96 651 HIS A O 1
ATOM 4960 N N . SER A 1 625 ? -5.450 -59.289 63.627 1.00 65.10 652 SER A N 1
ATOM 4961 C CA . SER A 1 625 ? -5.818 -60.674 63.855 1.00 68.99 652 SER A CA 1
ATOM 4962 C C . SER A 1 625 ? -5.804 -60.999 65.347 1.00 63.62 652 SER A C 1
ATOM 4963 O O . SER A 1 625 ? -6.404 -61.979 65.776 1.00 68.32 652 SER A O 1
ATOM 4966 N N . GLY A 1 626 ? -5.119 -60.172 66.134 1.00 58.25 653 GLY A N 1
ATOM 4967 C CA . GLY A 1 626 ? -5.103 -60.312 67.585 1.00 57.56 653 GLY A CA 1
ATOM 4968 C C . GLY A 1 626 ? -4.220 -61.430 68.118 1.00 61.72 653 GLY A C 1
ATOM 4969 O O . GLY A 1 626 ? -4.281 -61.769 69.296 1.00 66.98 653 GLY A O 1
ATOM 4970 N N . ASN A 1 627 ? -3.378 -61.984 67.255 1.00 62.76 654 ASN A N 1
ATOM 4971 C CA . ASN A 1 627 ? -2.599 -63.167 67.587 1.00 67.47 654 ASN A CA 1
ATOM 4972 C C . ASN A 1 627 ? -1.109 -63.020 67.293 1.00 64.83 654 ASN A C 1
ATOM 4973 O O . ASN A 1 627 ? -0.365 -63.992 67.367 1.00 75.42 654 ASN A O 1
ATOM 4978 N N . LEU A 1 628 ? -0.671 -61.818 66.941 1.00 62.30 655 LEU A N 1
ATOM 4979 C CA . LEU A 1 628 ? 0.723 -61.634 66.552 1.00 68.31 655 LEU A CA 1
ATOM 4980 C C . LEU A 1 628 ? 1.658 -61.509 67.753 1.00 71.95 655 LEU A C 1
ATOM 4981 O O . LEU A 1 628 ? 1.375 -60.777 68.711 1.00 50.78 655 LEU A O 1
ATOM 4986 N N . THR A 1 629 ? 2.769 -62.235 67.687 1.00 54.03 656 THR A N 1
ATOM 4987 C CA . THR A 1 629 ? 3.811 -62.149 68.703 1.00 62.14 656 THR A CA 1
ATOM 4988 C C . THR A 1 629 ? 4.971 -61.306 68.185 1.00 62.09 656 THR A C 1
ATOM 4989 O O . THR A 1 629 ? 5.752 -60.758 68.960 1.00 62.56 656 THR A O 1
ATOM 4993 N N . HIS A 1 630 ? 5.058 -61.185 66.865 1.00 62.83 657 HIS A N 1
ATOM 4994 C CA . HIS A 1 630 ? 6.102 -60.386 66.234 1.00 62.73 657 HIS A CA 1
ATOM 4995 C C . HIS A 1 630 ? 5.531 -59.480 65.153 1.00 60.14 657 HIS A C 1
ATOM 4996 O O . HIS A 1 630 ? 4.455 -59.738 64.610 1.00 63.01 657 HIS A O 1
ATOM 5003 N N . VAL A 1 631 ? 6.264 -58.417 64.845 1.00 53.32 658 VAL A N 1
ATOM 5004 C CA . VAL A 1 631 ? 5.920 -57.544 63.739 1.00 49.68 658 VAL A CA 1
ATOM 5005 C C . VAL A 1 631 ? 6.206 -58.269 62.432 1.00 66.64 658 VAL A C 1
ATOM 5006 O O . VAL A 1 631 ? 7.348 -58.655 62.172 1.00 67.62 658 VAL A O 1
ATOM 5010 N N . PRO A 1 632 ? 5.169 -58.465 61.604 1.00 61.64 659 PRO A N 1
ATOM 5011 C CA . PRO A 1 632 ? 5.350 -59.202 60.347 1.00 62.27 659 PRO A CA 1
ATOM 5012 C C . PRO A 1 632 ? 6.143 -58.396 59.327 1.00 60.05 659 PRO A C 1
ATOM 5013 O O . PRO A 1 632 ? 6.289 -57.183 59.484 1.00 61.74 659 PRO A O 1
ATOM 5017 N N . ARG A 1 633 ? 6.656 -59.081 58.310 1.00 67.49 660 ARG A N 1
ATOM 5018 C CA . ARG A 1 633 ? 7.347 -58.468 57.174 1.00 65.19 660 ARG A CA 1
ATOM 5019 C C . ARG A 1 633 ? 6.555 -57.316 56.562 1.00 61.62 660 ARG A C 1
ATOM 5020 O O . ARG A 1 633 ? 5.429 -57.511 56.101 1.00 61.64 660 ARG A O 1
ATOM 5028 N N . LEU A 1 634 ? 7.152 -56.126 56.538 1.00 56.48 661 LEU A N 1
ATOM 5029 C CA . LEU A 1 634 ? 6.463 -54.922 56.060 1.00 62.47 661 LEU A CA 1
ATOM 5030 C C . LEU A 1 634 ? 6.907 -54.516 54.657 1.00 57.26 661 LEU A C 1
ATOM 5031 O O . LEU A 1 634 ? 8.058 -54.726 54.283 1.00 69.53 661 LEU A O 1
ATOM 5036 N N . PRO A 1 635 ? 5.989 -53.926 53.875 1.00 60.21 662 PRO A N 1
ATOM 5037 C CA . PRO A 1 635 ? 6.344 -53.433 52.542 1.00 63.37 662 PRO A CA 1
ATOM 5038 C C . PRO A 1 635 ? 7.167 -52.162 52.636 1.00 58.35 662 PRO A C 1
ATOM 5039 O O . PRO A 1 635 ? 7.006 -51.406 53.584 1.00 61.95 662 PRO A O 1
ATOM 5043 N N . ASN A 1 636 ? 8.039 -51.932 51.663 1.00 69.57 663 ASN A N 1
ATOM 5044 C CA . ASN A 1 636 ? 8.818 -50.701 51.613 1.00 69.49 663 ASN A CA 1
ATOM 5045 C C . ASN A 1 636 ? 7.952 -49.469 51.364 1.00 64.10 663 ASN A C 1
ATOM 5046 O O . ASN A 1 636 ? 6.956 -49.532 50.642 1.00 69.07 663 ASN A O 1
ATOM 5051 N N . LEU A 1 637 ? 8.335 -48.348 51.963 1.00 63.05 664 LEU A N 1
ATOM 5052 C CA . LEU A 1 637 ? 7.594 -47.103 51.785 1.00 67.76 664 LEU A CA 1
ATOM 5053 C C . LEU A 1 637 ? 8.013 -46.391 50.502 1.00 78.20 664 LEU A C 1
ATOM 5054 O O . LEU A 1 637 ? 9.194 -46.089 50.312 1.00 74.29 664 LEU A O 1
ATOM 5059 N N . HIS A 1 638 ? 7.045 -46.130 49.625 1.00 89.39 665 HIS A N 1
ATOM 5060 C CA . HIS A 1 638 ? 7.318 -45.393 48.394 1.00 102.54 665 HIS A CA 1
ATOM 5061 C C . HIS A 1 638 ? 7.956 -44.050 48.728 1.00 106.10 665 HIS A C 1
ATOM 5062 O O . HIS A 1 638 ? 7.601 -43.413 49.721 1.00 98.83 665 HIS A O 1
ATOM 5069 N N . LYS A 1 639 ? 8.910 -43.630 47.902 1.00 111.79 666 LYS A N 1
ATOM 5070 C CA . LYS A 1 639 ? 9.685 -42.423 48.177 1.00 109.03 666 LYS A CA 1
ATOM 5071 C C . LYS A 1 639 ? 8.831 -41.167 48.026 1.00 99.13 666 LYS A C 1
ATOM 5072 O O . LYS A 1 639 ? 9.217 -40.086 48.465 1.00 93.62 666 LYS A O 1
ATOM 5078 N N . ASN A 1 640 ? 7.669 -41.323 47.400 1.00 99.62 667 ASN A N 1
ATOM 5079 C CA . ASN A 1 640 ? 6.708 -40.237 47.271 1.00 96.63 667 ASN A CA 1
ATOM 5080 C C . ASN A 1 640 ? 5.795 -40.165 48.496 1.00 91.89 667 ASN A C 1
ATOM 5081 O O . ASN A 1 640 ? 4.973 -39.255 48.619 1.00 91.34 667 ASN A O 1
ATOM 5086 N N . MET A 1 641 ? 5.941 -41.131 49.399 1.00 86.45 668 MET A N 1
ATOM 5087 C CA . MET A 1 641 ? 5.116 -41.187 50.603 1.00 80.07 668 MET A CA 1
ATOM 5088 C C . MET A 1 641 ? 5.826 -40.523 51.768 1.00 68.54 668 MET A C 1
ATOM 5089 O O . MET A 1 641 ? 7.052 -40.551 51.847 1.00 71.00 668 MET A O 1
ATOM 5094 N N . GLN A 1 642 ? 5.054 -39.931 52.674 1.00 62.92 669 GLN A N 1
ATOM 5095 C CA . GLN A 1 642 ? 5.631 -39.225 53.820 1.00 59.92 669 GLN A CA 1
ATOM 5096 C C . GLN A 1 642 ? 5.338 -39.890 55.171 1.00 58.33 669 GLN A C 1
ATOM 5097 O O . GLN A 1 642 ? 6.154 -39.824 56.089 1.00 57.71 669 GLN A O 1
ATOM 5103 N N . LEU A 1 643 ? 4.175 -40.525 55.281 1.00 55.61 670 LEU A N 1
ATOM 5104 C CA . LEU A 1 643 ? 3.735 -41.135 56.524 1.00 49.21 670 LEU A CA 1
ATOM 5105 C C . LEU A 1 643 ? 3.499 -42.634 56.364 1.00 50.64 670 LEU A C 1
ATOM 5106 O O . LEU A 1 643 ? 3.037 -43.094 55.318 1.00 50.34 670 LEU A O 1
ATOM 5111 N N . MET A 1 644 ? 3.783 -43.391 57.420 1.00 45.49 671 MET A N 1
ATOM 5112 C CA . MET A 1 644 ? 3.553 -44.833 57.421 1.00 46.88 671 MET A CA 1
ATOM 5113 C C . MET A 1 644 ? 3.048 -45.239 58.806 1.00 51.71 671 MET A C 1
ATOM 5114 O O . MET A 1 644 ? 3.798 -45.175 59.793 1.00 45.71 671 MET A O 1
ATOM 5119 N N . GLU A 1 645 ? 1.778 -45.629 58.888 1.00 46.50 672 GLU A N 1
ATOM 5120 C CA . GLU A 1 645 ? 1.175 -45.959 60.174 1.00 40.26 672 GLU A CA 1
ATOM 5121 C C . GLU A 1 645 ? 1.106 -47.465 60.353 1.00 45.43 672 GLU A C 1
ATOM 5122 O O . GLU A 1 645 ? 0.525 -48.170 59.541 1.00 42.67 672 GLU A O 1
ATOM 5128 N N . LEU A 1 646 ? 1.705 -47.966 61.419 1.00 44.61 673 LEU A N 1
ATOM 5129 C CA . LEU A 1 646 ? 1.701 -49.399 61.638 1.00 48.06 673 LEU A CA 1
ATOM 5130 C C . LEU A 1 646 ? 0.756 -49.712 62.776 1.00 40.13 673 LEU A C 1
ATOM 5131 O O . LEU A 1 646 ? 1.072 -49.483 63.936 1.00 38.76 673 LEU A O 1
ATOM 5136 N N . HIS A 1 647 ? -0.422 -50.206 62.426 1.00 41.97 674 HIS A N 1
ATOM 5137 C CA . HIS A 1 647 ? -1.467 -50.502 63.390 1.00 43.17 674 HIS A CA 1
ATOM 5138 C C . HIS A 1 647 ? -1.436 -51.965 63.822 1.00 44.54 674 HIS A C 1
ATOM 5139 O O . HIS A 1 647 ? -1.763 -52.874 63.048 1.00 43.55 674 HIS A O 1
ATOM 5146 N N . LEU A 1 648 ? -1.016 -52.175 65.068 1.00 41.20 675 LEU A N 1
ATOM 5147 C CA . LEU A 1 648 ? -0.845 -53.510 65.618 1.00 41.83 675 LEU A CA 1
ATOM 5148 C C . LEU A 1 648 ? -1.587 -53.643 66.944 1.00 41.20 675 LEU A C 1
ATOM 5149 O O . LEU A 1 648 ? -1.258 -54.494 67.770 1.00 47.09 675 LEU A O 1
ATOM 5154 N N . GLU A 1 649 ? -2.597 -52.796 67.131 1.00 40.33 676 GLU A N 1
ATOM 5155 C CA . GLU A 1 649 ? -3.423 -52.800 68.342 1.00 46.81 676 GLU A CA 1
ATOM 5156 C C . GLU A 1 649 ? -3.994 -54.157 68.739 1.00 44.71 676 GLU A C 1
ATOM 5157 O O . GLU A 1 649 ? -4.420 -54.954 67.889 1.00 43.92 676 GLU A O 1
ATOM 5163 N N . ASN A 1 650 ? -4.015 -54.389 70.049 1.00 42.52 677 ASN A N 1
ATOM 5164 C CA . ASN A 1 650 ? -4.610 -55.588 70.642 1.00 43.22 677 ASN A CA 1
ATOM 5165 C C . ASN A 1 650 ? -4.128 -56.916 70.059 1.00 45.02 677 ASN A C 1
ATOM 5166 O O . ASN A 1 650 ? -4.906 -57.844 69.874 1.00 46.91 677 ASN A O 1
ATOM 5171 N N . ASN A 1 651 ? -2.837 -56.997 69.764 1.00 46.65 678 ASN A N 1
ATOM 5172 C CA . ASN A 1 651 ? -2.205 -58.279 69.460 1.00 49.52 678 ASN A CA 1
ATOM 5173 C C . ASN A 1 651 ? -1.498 -58.813 70.721 1.00 55.68 678 ASN A C 1
ATOM 5174 O O . ASN A 1 651 ? -1.887 -58.450 71.834 1.00 46.16 678 ASN A O 1
ATOM 5179 N N . THR A 1 652 ? -0.490 -59.674 70.574 1.00 48.28 679 THR A N 1
ATOM 5180 C CA . THR A 1 652 ? 0.348 -60.019 71.731 1.00 52.07 679 THR A CA 1
ATOM 5181 C C . THR A 1 652 ? 1.845 -59.935 71.427 1.00 50.99 679 THR A C 1
ATOM 5182 O O . THR A 1 652 ? 2.584 -60.906 71.630 1.00 52.40 679 THR A O 1
ATOM 5186 N N . LEU A 1 653 ? 2.277 -58.776 70.932 1.00 46.68 680 LEU A N 1
ATOM 5187 C CA . LEU A 1 653 ? 3.670 -58.566 70.552 1.00 46.71 680 LEU A CA 1
ATOM 5188 C C . LEU A 1 653 ? 4.604 -58.766 71.741 1.00 53.42 680 LEU A C 1
ATOM 5189 O O . LEU A 1 653 ? 4.423 -58.154 72.801 1.00 45.85 680 LEU A O 1
ATOM 5194 N N . LEU A 1 654 ? 5.604 -59.620 71.557 1.00 48.96 681 LEU A N 1
ATOM 5195 C CA . LEU A 1 654 ? 6.542 -59.925 72.626 1.00 58.89 681 LEU A CA 1
ATOM 5196 C C . LEU A 1 654 ? 7.729 -58.969 72.605 1.00 55.66 681 LEU A C 1
ATOM 5197 O O . LEU A 1 654 ? 8.252 -58.598 73.649 1.00 56.21 681 LEU A O 1
ATOM 5202 N N . ARG A 1 655 ? 8.133 -58.562 71.408 1.00 51.42 682 ARG A N 1
ATOM 5203 C CA . ARG A 1 655 ? 9.267 -57.669 71.246 1.00 53.46 682 ARG A CA 1
ATOM 5204 C C . ARG A 1 655 ? 9.116 -56.918 69.920 1.00 53.41 682 ARG A C 1
ATOM 5205 O O . ARG A 1 655 ? 8.328 -57.318 69.071 1.00 57.56 682 ARG A O 1
ATOM 5213 N N . LEU A 1 656 ? 9.841 -55.816 69.758 1.00 50.54 683 LEU A N 1
ATOM 5214 C CA . LEU A 1 656 ? 9.888 -55.108 68.488 1.00 45.62 683 LEU A CA 1
ATOM 5215 C C . LEU A 1 656 ? 11.153 -55.516 67.731 1.00 53.62 683 LEU A C 1
ATOM 5216 O O . LEU A 1 656 ? 12.142 -55.926 68.344 1.00 52.95 683 LEU A O 1
ATOM 5221 N N . PRO A 1 657 ? 11.129 -55.421 66.392 1.00 54.89 684 PRO A N 1
ATOM 5222 C CA . PRO A 1 657 ? 12.359 -55.706 65.646 1.00 55.81 684 PRO A CA 1
ATOM 5223 C C . PRO A 1 657 ? 13.270 -54.485 65.710 1.00 55.85 684 PRO A C 1
ATOM 5224 O O . PRO A 1 657 ? 12.847 -53.454 66.244 1.00 47.52 684 PRO A O 1
ATOM 5228 N N . SER A 1 658 ? 14.491 -54.587 65.188 1.00 55.78 685 SER A N 1
ATOM 5229 C CA . SER A 1 658 ? 15.390 -53.433 65.178 1.00 58.88 685 SER A CA 1
ATOM 5230 C C . SER A 1 658 ? 14.956 -52.396 64.137 1.00 58.75 685 SER A C 1
ATOM 5231 O O . SER A 1 658 ? 14.229 -52.712 63.192 1.00 50.57 685 SER A O 1
ATOM 5234 N N . ALA A 1 659 ? 15.400 -51.156 64.326 1.00 55.90 686 ALA A N 1
ATOM 5235 C CA . ALA A 1 659 ? 14.989 -50.047 63.472 1.00 52.61 686 ALA A CA 1
ATOM 5236 C C . ALA A 1 659 ? 15.551 -50.134 62.049 1.00 60.48 686 ALA A C 1
ATOM 5237 O O . ALA A 1 659 ? 15.143 -49.372 61.179 1.00 60.33 686 ALA A O 1
ATOM 5239 N N . ASN A 1 660 ? 16.483 -51.054 61.814 1.00 67.11 687 ASN A N 1
ATOM 5240 C CA . ASN A 1 660 ? 17.093 -51.213 60.491 1.00 71.03 687 ASN A CA 1
ATOM 5241 C C . ASN A 1 660 ? 16.303 -52.123 59.560 1.00 68.75 687 ASN A C 1
ATOM 5242 O O . ASN A 1 660 ? 16.644 -52.278 58.389 1.00 70.92 687 ASN A O 1
ATOM 5247 N N . THR A 1 661 ? 15.242 -52.715 60.092 1.00 64.25 688 THR A N 1
ATOM 5248 C CA . THR A 1 661 ? 14.442 -53.687 59.361 1.00 61.48 688 THR A CA 1
ATOM 5249 C C . THR A 1 661 ? 13.746 -53.055 58.155 1.00 60.21 688 THR A C 1
ATOM 5250 O O . THR A 1 661 ? 13.134 -52.006 58.281 1.00 58.11 688 THR A O 1
ATOM 5254 N N . PRO A 1 662 ? 13.868 -53.684 56.972 1.00 65.04 689 PRO A N 1
ATOM 5255 C CA . PRO A 1 662 ? 13.211 -53.181 55.757 1.00 65.67 689 PRO A CA 1
ATOM 5256 C C . PRO A 1 662 ? 11.708 -52.958 55.947 1.00 64.93 689 PRO A C 1
ATOM 5257 O O . PRO A 1 662 ? 11.032 -53.805 56.541 1.00 64.03 689 PRO A O 1
ATOM 5261 N N . GLY A 1 663 ? 11.207 -51.825 55.452 1.00 57.87 690 GLY A N 1
ATOM 5262 C CA . GLY A 1 663 ? 9.824 -51.422 55.660 1.00 54.19 690 GLY A CA 1
ATOM 5263 C C . GLY A 1 663 ? 9.615 -50.779 57.025 1.00 53.58 690 GLY A C 1
ATOM 5264 O O . GLY A 1 663 ? 9.314 -49.588 57.130 1.00 54.34 690 GLY A O 1
ATOM 5265 N N . TYR A 1 664 ? 9.794 -51.580 58.073 1.00 55.22 691 TYR A N 1
ATOM 5266 C CA . TYR A 1 664 ? 9.676 -51.143 59.457 1.00 48.48 691 TYR A CA 1
ATOM 5267 C C . TYR A 1 664 ? 10.580 -49.944 59.781 1.00 60.17 691 TYR A C 1
ATOM 5268 O O . TYR A 1 664 ? 10.292 -49.177 60.702 1.00 55.62 691 TYR A O 1
ATOM 5277 N N . GLU A 1 665 ? 11.664 -49.777 59.025 1.00 62.32 692 GLU A N 1
ATOM 5278 C CA . GLU A 1 665 ? 12.606 -48.675 59.256 1.00 61.01 692 GLU A CA 1
ATOM 5279 C C . GLU A 1 665 ? 12.043 -47.298 58.901 1.00 55.54 692 GLU A C 1
ATOM 5280 O O . GLU A 1 665 ? 12.620 -46.277 59.272 1.00 62.27 692 GLU A O 1
ATOM 5286 N N . SER A 1 666 ? 10.927 -47.274 58.178 1.00 50.56 693 SER A N 1
ATOM 5287 C CA . SER A 1 666 ? 10.384 -46.033 57.628 1.00 47.47 693 SER A CA 1
ATOM 5288 C C . SER A 1 666 ? 9.070 -45.651 58.278 1.00 45.32 693 SER A C 1
ATOM 5289 O O . SER A 1 666 ? 8.462 -44.655 57.907 1.00 44.90 693 SER A O 1
ATOM 5292 N N . VAL A 1 667 ? 8.619 -46.479 59.216 1.00 52.93 694 VAL A N 1
ATOM 5293 C CA . VAL A 1 667 ? 7.387 -46.236 59.958 1.00 43.38 694 VAL A CA 1
ATOM 5294 C C . VAL A 1 667 ? 7.453 -44.900 60.701 1.00 45.48 694 VAL A C 1
ATOM 5295 O O . VAL A 1 667 ? 8.450 -44.598 61.362 1.00 40.29 694 VAL A O 1
ATOM 5299 N N . THR A 1 668 ? 6.397 -44.098 60.578 1.00 40.95 695 THR A N 1
ATOM 5300 C CA . THR A 1 668 ? 6.343 -42.818 61.279 1.00 43.11 695 THR A CA 1
ATOM 5301 C C . THR A 1 668 ? 5.388 -42.849 62.475 1.00 37.88 695 THR A C 1
ATOM 5302 O O . THR A 1 668 ? 5.409 -41.965 63.332 1.00 35.92 695 THR A O 1
ATOM 5306 N N . SER A 1 669 ? 4.553 -43.876 62.537 1.00 40.13 696 SER A N 1
ATOM 5307 C CA . SER A 1 669 ? 3.556 -43.965 63.591 1.00 35.34 696 SER A CA 1
ATOM 5308 C C . SER A 1 669 ? 3.433 -45.412 64.037 1.00 35.71 696 SER A C 1
ATOM 5309 O O . SER A 1 669 ? 3.067 -46.282 63.235 1.00 37.03 696 SER A O 1
ATOM 5312 N N . LEU A 1 670 ? 3.757 -45.674 65.301 1.00 34.79 697 LEU A N 1
ATOM 5313 C CA . LEU A 1 670 ? 3.606 -47.000 65.880 1.00 35.23 697 LEU A CA 1
ATOM 5314 C C . LEU A 1 670 ? 2.421 -47.009 66.828 1.00 38.45 697 LEU A C 1
ATOM 5315 O O . LEU A 1 670 ? 2.424 -46.312 67.840 1.00 40.85 697 LEU A O 1
ATOM 5320 N N . HIS A 1 671 ? 1.409 -47.800 66.491 1.00 35.96 698 HIS A N 1
ATOM 5321 C CA . HIS A 1 671 ? 0.202 -47.912 67.297 1.00 36.25 698 HIS A CA 1
ATOM 5322 C C . HIS A 1 671 ? 0.174 -49.309 67.883 1.00 44.24 698 HIS A C 1
ATOM 5323 O O . HIS A 1 671 ? -0.276 -50.265 67.234 1.00 41.05 698 HIS A O 1
ATOM 5330 N N . LEU A 1 672 ? 0.678 -49.421 69.111 1.00 34.90 699 LEU A N 1
ATOM 5331 C CA . LEU A 1 672 ? 0.935 -50.714 69.713 1.00 43.00 699 LEU A CA 1
ATOM 5332 C C . LEU A 1 672 ? 0.118 -50.957 70.977 1.00 41.44 699 LEU A C 1
ATOM 5333 O O . LEU A 1 672 ? 0.456 -51.832 71.763 1.00 40.32 699 LEU A O 1
ATOM 5338 N N . ALA A 1 673 ? -0.947 -50.192 71.183 1.00 34.92 700 ALA A N 1
ATOM 5339 C CA . ALA A 1 673 ? -1.743 -50.376 72.392 1.00 34.90 700 ALA A CA 1
ATOM 5340 C C . ALA A 1 673 ? -2.265 -51.801 72.498 1.00 40.49 700 ALA A C 1
ATOM 5341 O O . ALA A 1 673 ? -2.785 -52.354 71.526 1.00 41.60 700 ALA A O 1
ATOM 5343 N N . GLY A 1 674 ? 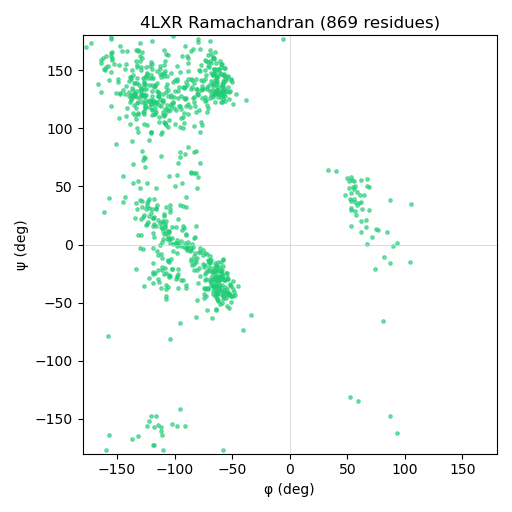-2.104 -52.402 73.672 1.00 40.42 701 GLY A N 1
ATOM 5344 C CA . GLY A 1 674 ? -2.704 -53.695 73.949 1.00 38.94 701 GLY A CA 1
ATOM 5345 C C . GLY A 1 674 ? -1.860 -54.881 73.531 1.00 45.70 701 GLY A C 1
ATOM 5346 O O . GLY A 1 674 ? -2.383 -55.876 73.050 1.00 51.80 701 GLY A O 1
ATOM 5347 N N . ASN A 1 675 ? -0.551 -54.777 73.720 1.00 41.22 702 ASN A N 1
ATOM 5348 C CA . ASN A 1 675 ? 0.361 -55.855 73.382 1.00 41.55 702 ASN A CA 1
ATOM 5349 C C . ASN A 1 675 ? 1.125 -56.383 74.606 1.00 52.85 702 ASN A C 1
ATOM 5350 O O . ASN A 1 675 ? 0.819 -55.997 75.736 1.00 44.54 702 ASN A O 1
ATOM 5355 N N . ASN A 1 676 ? 2.095 -57.269 74.383 1.00 43.80 703 ASN A N 1
ATOM 5356 C CA . ASN A 1 676 ? 2.810 -57.919 75.479 1.00 47.02 703 ASN A CA 1
ATOM 5357 C C . ASN A 1 676 ? 4.250 -57.422 75.657 1.00 46.83 703 ASN A C 1
ATOM 5358 O O . ASN A 1 676 ? 5.125 -58.197 76.039 1.00 50.01 703 ASN A O 1
ATOM 5363 N N . LEU A 1 677 ? 4.502 -56.148 75.366 1.00 42.70 704 LEU A N 1
ATOM 5364 C CA . LEU A 1 677 ? 5.866 -55.624 75.353 1.00 42.49 704 LEU A CA 1
ATOM 5365 C C . LEU A 1 677 ? 6.416 -55.455 76.762 1.00 49.86 704 LEU A C 1
ATOM 5366 O O . LEU A 1 677 ? 5.797 -54.792 77.597 1.00 41.63 704 LEU A O 1
ATOM 5371 N N . THR A 1 678 ? 7.590 -56.030 77.018 1.00 45.43 705 THR A N 1
ATOM 5372 C CA . THR A 1 678 ? 8.204 -55.930 78.343 1.00 48.30 705 THR A CA 1
ATOM 5373 C C . THR A 1 678 ? 9.382 -54.949 78.417 1.00 51.95 705 THR A C 1
ATOM 5374 O O . THR A 1 678 ? 9.799 -54.557 79.501 1.00 59.29 705 THR A O 1
ATOM 5378 N N . SER A 1 679 ? 9.906 -54.539 77.269 1.00 49.70 706 SER A N 1
ATOM 5379 C CA . SER A 1 679 ? 11.018 -53.595 77.245 1.00 46.61 706 SER A CA 1
ATOM 5380 C C . SER A 1 679 ? 11.133 -52.913 75.889 1.00 49.67 706 SER A C 1
ATOM 5381 O O . SER A 1 679 ? 10.755 -53.475 74.868 1.00 59.75 706 SER A O 1
ATOM 5384 N N . ILE A 1 680 ? 11.636 -51.685 75.887 1.00 48.31 707 ILE A N 1
ATOM 5385 C CA . ILE A 1 680 ? 11.824 -50.944 74.653 1.00 49.07 707 ILE A CA 1
ATOM 5386 C C . ILE A 1 680 ? 13.262 -50.472 74.530 1.00 53.15 707 ILE A C 1
ATOM 5387 O O . ILE A 1 680 ? 13.749 -49.711 75.362 1.00 57.16 707 ILE A O 1
ATOM 5392 N N . ASP A 1 681 ? 13.939 -50.905 73.478 1.00 53.02 708 ASP A N 1
ATOM 5393 C CA . ASP A 1 681 ? 15.264 -50.386 73.201 1.00 53.03 708 ASP A CA 1
ATOM 5394 C C . ASP A 1 681 ? 15.151 -49.296 72.154 1.00 53.92 708 ASP A C 1
ATOM 5395 O O . ASP A 1 681 ? 14.351 -49.404 71.221 1.00 51.04 708 ASP A O 1
ATOM 5400 N N . VAL A 1 682 ? 15.954 -48.250 72.308 1.00 43.19 709 VAL A N 1
ATOM 5401 C CA . VAL A 1 682 ? 15.995 -47.162 71.338 1.00 48.53 709 VAL A CA 1
ATOM 5402 C C . VAL A 1 682 ? 16.376 -47.654 69.926 1.00 52.52 709 VAL A C 1
ATOM 5403 O O . VAL A 1 682 ? 15.986 -47.053 68.927 1.00 54.51 709 VAL A O 1
ATOM 5407 N N . ASP A 1 683 ? 17.121 -48.755 69.836 1.00 58.05 710 ASP A N 1
ATOM 5408 C CA . ASP A 1 683 ? 17.487 -49.288 68.522 1.00 67.88 710 ASP A CA 1
ATOM 5409 C C . ASP A 1 683 ? 16.381 -50.158 67.916 1.00 61.68 710 ASP A C 1
ATOM 5410 O O . ASP A 1 683 ? 16.562 -50.766 66.859 1.00 60.82 710 ASP A O 1
ATOM 5415 N N . GLN A 1 684 ? 15.242 -50.205 68.601 1.00 56.58 711 GLN A N 1
ATOM 5416 C CA . GLN A 1 684 ? 14.035 -50.820 68.067 1.00 56.31 711 GLN A CA 1
ATOM 5417 C C . GLN A 1 684 ? 13.080 -49.745 67.555 1.00 49.76 711 GLN A C 1
ATOM 5418 O O . GLN A 1 684 ? 11.996 -50.058 67.075 1.00 45.52 711 GLN A O 1
ATOM 5424 N N . LEU A 1 685 ? 13.478 -48.478 67.666 1.00 47.66 712 LEU A N 1
ATOM 5425 C CA . LEU A 1 685 ? 12.583 -47.376 67.314 1.00 47.26 712 LEU A CA 1
ATOM 5426 C C . LEU A 1 685 ? 12.930 -46.747 65.979 1.00 45.10 712 LEU A C 1
ATOM 5427 O O . LEU A 1 685 ? 13.992 -46.158 65.838 1.00 46.11 712 LEU A O 1
ATOM 5432 N N . PRO A 1 686 ? 12.021 -46.859 64.997 1.00 51.34 713 PRO A N 1
ATOM 5433 C CA . PRO A 1 686 ? 12.251 -46.273 63.670 1.00 50.64 713 PRO A CA 1
ATOM 5434 C C . PRO A 1 686 ? 12.606 -44.790 63.740 1.00 49.35 713 PRO A C 1
ATOM 5435 O O . PRO A 1 686 ? 12.115 -44.062 64.602 1.00 47.79 713 PRO A O 1
ATOM 5439 N N . THR A 1 687 ? 13.473 -44.364 62.832 1.00 54.61 714 THR A N 1
ATOM 5440 C CA . THR A 1 687 ? 14.111 -43.056 62.918 1.00 56.33 714 THR A CA 1
ATOM 5441 C C . THR A 1 687 ? 13.180 -41.880 62.589 1.00 54.18 714 THR A C 1
ATOM 5442 O O . THR A 1 687 ? 13.332 -40.794 63.140 1.00 53.46 714 THR A O 1
ATOM 5446 N N . ASN A 1 688 ? 12.207 -42.099 61.711 1.00 53.24 715 ASN A N 1
ATOM 5447 C CA . ASN A 1 688 ? 11.269 -41.041 61.341 1.00 53.63 715 ASN A CA 1
ATOM 5448 C C . ASN A 1 688 ? 10.023 -40.994 62.223 1.00 46.08 715 ASN A C 1
ATOM 5449 O O . ASN A 1 688 ? 9.068 -40.264 61.923 1.00 38.32 715 ASN A O 1
ATOM 5454 N N . LEU A 1 689 ? 10.050 -41.774 63.304 1.00 39.92 716 LEU A N 1
ATOM 5455 C CA . LEU A 1 689 ? 8.927 -41.896 64.241 1.00 43.97 716 LEU A CA 1
ATOM 5456 C C . LEU A 1 689 ? 8.521 -40.568 64.866 1.00 42.70 716 LEU A C 1
ATOM 5457 O O . LEU A 1 689 ? 9.373 -39.826 65.354 1.00 43.59 716 LEU A O 1
ATOM 5462 N N . THR A 1 690 ? 7.219 -40.275 64.862 1.00 37.54 717 THR A N 1
ATOM 5463 C CA . THR A 1 690 ? 6.699 -39.065 65.503 1.00 32.81 717 THR A CA 1
ATOM 5464 C C . THR A 1 690 ? 5.575 -39.394 66.479 1.00 37.67 717 THR A C 1
ATOM 5465 O O . THR A 1 690 ? 5.063 -38.518 67.174 1.00 35.69 717 THR A O 1
ATOM 5469 N N . HIS A 1 691 ? 5.191 -40.660 66.533 1.00 37.14 718 HIS A N 1
ATOM 5470 C CA . HIS A 1 691 ? 4.142 -41.092 67.449 1.00 36.12 718 HIS A CA 1
ATOM 5471 C C . HIS A 1 691 ? 4.412 -42.529 67.912 1.00 34.51 718 HIS A C 1
ATOM 5472 O O . HIS A 1 691 ? 4.670 -43.435 67.093 1.00 34.83 718 HIS A O 1
ATOM 5479 N N . LEU A 1 692 ? 4.377 -42.732 69.223 1.00 30.37 719 LEU A N 1
ATOM 5480 C CA . LEU A 1 692 ? 4.624 -44.042 69.802 1.00 38.02 719 LEU A CA 1
ATOM 5481 C C . LEU A 1 692 ? 3.560 -44.317 70.847 1.00 40.63 719 LEU A C 1
ATOM 5482 O O . LEU A 1 692 ? 3.564 -43.721 71.927 1.00 35.44 719 LEU A O 1
ATOM 5487 N N . ASP A 1 693 ? 2.645 -45.220 70.529 1.00 30.79 720 ASP A N 1
ATOM 5488 C CA . ASP A 1 693 ? 1.613 -45.585 71.481 1.00 34.72 720 ASP A CA 1
ATOM 5489 C C . ASP A 1 693 ? 1.972 -46.953 72.010 1.00 35.77 720 ASP A C 1
ATOM 5490 O O . ASP A 1 693 ? 1.747 -47.955 71.333 1.00 32.57 720 ASP A O 1
ATOM 5495 N N . ILE A 1 694 ? 2.541 -46.985 73.218 1.00 31.28 721 ILE A N 1
ATOM 5496 C CA . ILE A 1 694 ? 2.877 -48.239 73.872 1.00 32.38 721 ILE A CA 1
ATOM 5497 C C . ILE A 1 694 ? 2.073 -48.412 75.145 1.00 33.65 721 ILE A C 1
ATOM 5498 O O . ILE A 1 694 ? 2.535 -49.036 76.104 1.00 37.75 721 ILE A O 1
ATOM 5503 N N . SER A 1 695 ? 0.868 -47.859 75.154 1.00 32.96 722 SER A N 1
ATOM 5504 C CA . SER A 1 695 ? -0.049 -48.063 76.270 1.00 31.86 722 SER A CA 1
ATOM 5505 C C . SER A 1 695 ? -0.559 -49.509 76.334 1.00 36.71 722 SER A C 1
ATOM 5506 O O . SER A 1 695 ? -0.537 -50.240 75.337 1.00 34.17 722 SER A O 1
ATOM 5509 N N . TRP A 1 696 ? -1.011 -49.912 77.518 1.00 37.42 723 TRP A N 1
ATOM 5510 C CA . TRP A 1 696 ? -1.543 -51.256 77.745 1.00 38.24 723 TRP A CA 1
ATOM 5511 C C . TRP A 1 696 ? -0.613 -52.354 77.258 1.00 44.49 723 TRP A C 1
ATOM 5512 O O . TRP A 1 696 ? -1.027 -53.275 76.556 1.00 45.87 723 TRP A O 1
ATOM 5523 N N . ASN A 1 697 ? 0.656 -52.233 77.635 1.00 43.51 724 ASN A N 1
ATOM 5524 C CA . ASN A 1 697 ? 1.630 -53.284 77.400 1.00 45.95 724 ASN A CA 1
ATOM 5525 C C . ASN A 1 697 ? 2.094 -53.848 78.739 1.00 43.17 724 ASN A C 1
ATOM 5526 O O . ASN A 1 697 ? 1.351 -53.761 79.715 1.00 45.50 724 ASN A O 1
ATOM 5531 N N . HIS A 1 698 ? 3.291 -54.429 78.801 1.00 40.50 725 HIS A N 1
ATOM 5532 C CA . HIS A 1 698 ? 3.794 -54.996 80.063 1.00 42.01 725 HIS A CA 1
ATOM 5533 C C . HIS A 1 698 ? 5.038 -54.262 80.567 1.00 41.64 725 HIS A C 1
ATOM 5534 O O . HIS A 1 698 ? 5.931 -54.881 81.147 1.00 44.54 725 HIS A O 1
ATOM 5541 N N . LEU A 1 699 ? 5.103 -52.959 80.332 1.00 41.71 726 LEU A N 1
ATOM 5542 C CA . LEU A 1 699 ? 6.325 -52.202 80.585 1.00 43.93 726 LEU A CA 1
ATOM 5543 C C . LEU A 1 699 ? 6.439 -51.790 82.040 1.00 43.36 726 LEU A C 1
ATOM 5544 O O . LEU A 1 699 ? 5.460 -51.374 82.661 1.00 45.00 726 LEU A O 1
ATOM 5549 N N . GLN A 1 700 ? 7.645 -51.891 82.577 1.00 44.68 727 GLN A N 1
ATOM 5550 C CA . GLN A 1 700 ? 7.877 -51.518 83.965 1.00 47.07 727 GLN A CA 1
ATOM 5551 C C . GLN A 1 700 ? 8.732 -50.269 84.065 1.00 46.55 727 GLN A C 1
ATOM 5552 O O . GLN A 1 700 ? 8.729 -49.579 85.087 1.00 47.31 727 GLN A O 1
ATOM 5558 N N . MET A 1 701 ? 9.439 -49.961 82.986 1.00 42.47 728 MET A N 1
ATOM 5559 C CA . MET A 1 701 ? 10.445 -48.913 83.027 1.00 46.37 728 MET A CA 1
ATOM 5560 C C . MET A 1 701 ? 10.838 -48.482 81.615 1.00 38.95 728 MET A C 1
ATOM 5561 O O . MET A 1 701 ? 10.626 -49.223 80.665 1.00 40.05 728 MET A O 1
ATOM 5566 N N . LEU A 1 702 ? 11.398 -47.284 81.480 1.00 38.21 729 LEU A N 1
ATOM 5567 C CA . LEU A 1 702 ? 11.914 -46.807 80.200 1.00 37.69 729 LEU A CA 1
ATOM 5568 C C . LEU A 1 702 ? 13.322 -46.232 80.367 1.00 39.88 729 LEU A C 1
ATOM 5569 O O . LEU A 1 702 ? 13.525 -45.290 81.136 1.00 42.63 729 LEU A O 1
ATOM 5574 N N . ASN A 1 703 ? 14.279 -46.780 79.627 1.00 45.25 730 ASN A N 1
ATOM 5575 C CA . ASN A 1 703 ? 15.653 -46.288 79.646 1.00 58.17 730 ASN A CA 1
ATOM 5576 C C . ASN A 1 703 ? 15.746 -44.806 79.288 1.00 55.34 730 ASN A C 1
ATOM 5577 O O . ASN A 1 703 ? 14.964 -44.305 78.478 1.00 49.71 730 ASN A O 1
ATOM 5582 N N . ALA A 1 704 ? 16.704 -44.108 79.896 1.00 57.19 731 ALA A N 1
ATOM 5583 C CA . ALA A 1 704 ? 16.927 -42.692 79.601 1.00 53.75 731 ALA A CA 1
ATOM 5584 C C . ALA A 1 704 ? 17.275 -42.457 78.116 1.00 48.86 731 ALA A C 1
ATOM 5585 O O . ALA A 1 704 ? 17.064 -41.367 77.579 1.00 47.55 731 ALA A O 1
ATOM 5587 N N . THR A 1 705 ? 17.794 -43.487 77.456 1.00 44.64 732 THR A N 1
ATOM 5588 C CA . THR A 1 705 ? 18.065 -43.404 76.028 1.00 56.49 732 THR A CA 1
ATOM 5589 C C . THR A 1 705 ? 16.769 -43.330 75.198 1.00 52.90 732 THR A C 1
ATOM 5590 O O . THR A 1 705 ? 16.711 -42.644 74.169 1.00 47.85 732 THR A O 1
ATOM 5594 N N . VAL A 1 706 ? 15.729 -44.020 75.655 1.00 47.36 733 VAL A N 1
ATOM 5595 C CA . VAL A 1 706 ? 14.438 -43.963 74.987 1.00 44.72 733 VAL A CA 1
ATOM 5596 C C . VAL A 1 706 ? 13.779 -42.611 75.234 1.00 36.01 733 VAL A C 1
ATOM 5597 O O . VAL A 1 706 ? 13.150 -42.043 74.342 1.00 42.16 733 VAL A O 1
ATOM 5601 N N . LEU A 1 707 ? 13.952 -42.089 76.443 1.00 36.36 734 LEU A N 1
ATOM 5602 C CA . LEU A 1 707 ? 13.380 -40.797 76.807 1.00 41.09 734 LEU A CA 1
ATOM 5603 C C . LEU A 1 707 ? 14.032 -39.680 75.999 1.00 40.54 734 LEU A C 1
ATOM 5604 O O . LEU A 1 707 ? 13.365 -38.719 75.622 1.00 36.68 734 LEU A O 1
ATOM 5609 N N . GLY A 1 708 ? 15.331 -39.814 75.728 1.00 42.12 735 GLY A N 1
ATOM 5610 C CA . GLY A 1 708 ? 16.042 -38.840 74.917 1.00 43.42 735 GLY A CA 1
ATOM 5611 C C . GLY A 1 708 ? 15.497 -38.805 73.496 1.00 48.83 735 GLY A C 1
ATOM 5612 O O . GLY A 1 708 ? 15.287 -37.736 72.921 1.00 45.48 735 GLY A O 1
ATOM 5613 N N . PHE A 1 709 ? 15.256 -39.992 72.945 1.00 44.85 736 PHE A N 1
ATOM 5614 C CA . PHE A 1 709 ? 14.658 -40.164 71.623 1.00 36.35 736 PHE A CA 1
ATOM 5615 C C . PHE A 1 709 ? 13.285 -39.487 71.546 1.00 42.17 736 PHE A C 1
ATOM 5616 O O . PHE A 1 709 ? 12.962 -38.808 70.568 1.00 43.21 736 PHE A O 1
ATOM 5624 N N . LEU A 1 710 ? 12.479 -39.677 72.583 1.00 41.23 737 LEU A N 1
ATOM 5625 C CA . LEU A 1 710 ? 11.146 -39.080 72.639 1.00 44.16 737 LEU A CA 1
ATOM 5626 C C . LEU A 1 710 ? 11.151 -37.544 72.642 1.00 53.99 737 LEU A C 1
ATOM 5627 O O . LEU A 1 710 ? 10.194 -36.911 72.179 1.00 48.79 737 LEU A O 1
ATOM 5632 N N . ASN A 1 711 ? 12.231 -36.953 73.149 1.00 60.17 738 ASN A N 1
ATOM 5633 C CA . ASN A 1 711 ? 12.439 -35.508 73.041 1.00 71.06 738 ASN A CA 1
ATOM 5634 C C . ASN A 1 711 ? 12.925 -35.095 71.652 1.00 76.49 738 ASN A C 1
ATOM 5635 O O . ASN A 1 711 ? 14.028 -34.560 71.501 1.00 75.70 738 ASN A O 1
ATOM 5640 N N . TRP A 1 716 ? 9.467 -33.076 67.213 1.00 73.70 743 TRP A N 1
ATOM 5641 C CA . TRP A 1 716 ? 8.334 -33.614 67.962 1.00 73.45 743 TRP A CA 1
ATOM 5642 C C . TRP A 1 716 ? 8.267 -35.133 67.860 1.00 70.65 743 TRP A C 1
ATOM 5643 O O . TRP A 1 716 ? 8.563 -35.716 66.814 1.00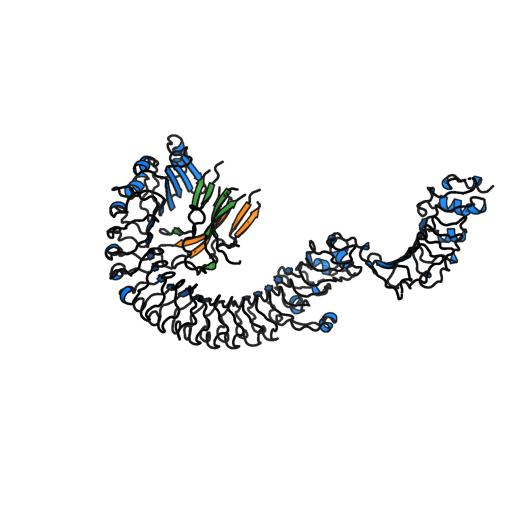 75.35 743 TRP A O 1
ATOM 5654 N N . ARG A 1 717 ? 7.913 -35.761 68.976 1.00 56.90 744 ARG A N 1
ATOM 5655 C CA . ARG A 1 717 ? 7.540 -37.167 69.036 1.00 50.47 744 ARG A CA 1
ATOM 5656 C C . ARG A 1 717 ? 6.500 -37.275 70.151 1.00 55.16 744 ARG A C 1
ATOM 5657 O O . ARG A 1 717 ? 6.702 -36.760 71.247 1.00 51.48 744 ARG A O 1
ATOM 5665 N N . SER A 1 718 ? 5.384 -37.930 69.845 1.00 65.67 745 SER A N 1
ATOM 5666 C CA . SER A 1 718 ? 4.214 -38.014 70.717 1.00 54.73 745 SER A CA 1
ATOM 5667 C C . SER A 1 718 ? 4.127 -39.424 71.326 1.00 58.12 745 SER A C 1
ATOM 5668 O O . SER A 1 718 ? 4.482 -40.404 70.664 1.00 61.38 745 SER A O 1
ATOM 5671 N N . VAL A 1 719 ? 3.663 -39.532 72.575 1.00 43.24 746 VAL A N 1
ATOM 5672 C CA . VAL A 1 719 ? 3.693 -40.809 73.297 1.00 30.43 746 VAL A CA 1
ATOM 5673 C C . VAL A 1 719 ? 2.443 -41.130 74.130 1.00 29.34 746 VAL A C 1
ATOM 5674 O O . VAL A 1 719 ? 1.870 -40.258 74.783 1.00 27.94 746 VAL A O 1
ATOM 5678 N N . LYS A 1 720 ? 2.066 -42.402 74.172 1.00 27.75 747 LYS A N 1
ATOM 5679 C CA . LYS A 1 720 ? 1.077 -42.848 75.151 1.00 34.63 747 LYS A CA 1
ATOM 5680 C C . LYS A 1 720 ? 1.674 -43.921 76.058 1.00 32.00 747 LYS A C 1
ATOM 5681 O O . LYS A 1 720 ? 2.305 -44.869 75.584 1.00 32.44 747 LYS A O 1
ATOM 5687 N N . LEU A 1 721 ? 1.486 -43.763 77.366 1.00 28.37 748 LEU A N 1
ATOM 5688 C CA . LEU A 1 721 ? 2.222 -44.572 78.331 1.00 32.86 748 LEU A CA 1
ATOM 5689 C C . LEU A 1 721 ? 1.390 -45.249 79.422 1.00 31.07 748 LEU A C 1
ATOM 5690 O O . LEU A 1 721 ? 1.948 -45.996 80.240 1.00 33.08 748 LEU A O 1
ATOM 5695 N N . SER A 1 722 ? 0.079 -45.007 79.441 1.00 29.61 749 SER A N 1
ATOM 5696 C CA . SER A 1 722 ? -0.772 -45.539 80.509 1.00 33.14 749 SER A CA 1
ATOM 5697 C C . SER A 1 722 ? -1.073 -47.014 80.291 1.00 37.00 749 SER A C 1
ATOM 5698 O O . SER A 1 722 ? -0.803 -47.559 79.224 1.00 31.89 749 SER A O 1
ATOM 5701 N N . GLY A 1 723 ? -1.633 -47.657 81.309 1.00 32.85 750 GLY A N 1
ATOM 5702 C CA . GLY A 1 723 ? -1.938 -49.071 81.236 1.00 34.38 750 GLY A CA 1
ATOM 5703 C C . GLY A 1 723 ? -0.716 -49.965 81.361 1.00 41.26 750 GLY A C 1
ATOM 5704 O O . GLY A 1 723 ? -0.787 -51.156 81.080 1.00 43.15 750 GLY A O 1
ATOM 5705 N N . ASN A 1 724 ? 0.410 -49.401 81.781 1.00 38.93 751 ASN A N 1
ATOM 5706 C CA . ASN A 1 724 ? 1.613 -50.199 81.995 1.00 41.54 751 ASN A CA 1
ATOM 5707 C C . ASN A 1 724 ? 1.946 -50.347 83.480 1.00 43.14 751 ASN A C 1
ATOM 5708 O O . ASN A 1 724 ? 1.732 -49.423 84.261 1.00 40.12 751 ASN A O 1
ATOM 5713 N N . PRO A 1 725 ? 2.476 -51.514 83.875 1.00 38.98 752 PRO A N 1
ATOM 5714 C CA . PRO A 1 725 ? 2.857 -51.737 85.283 1.00 40.48 752 PRO A CA 1
ATOM 5715 C C . PRO A 1 725 ? 4.181 -51.065 85.634 1.00 42.62 752 PRO A C 1
ATOM 5716 O O . PRO A 1 725 ? 5.185 -51.758 85.842 1.00 42.28 752 PRO A O 1
ATOM 5720 N N . TRP A 1 726 ? 4.181 -49.735 85.692 1.00 38.69 753 TRP A N 1
ATOM 5721 C CA . TRP A 1 726 ? 5.400 -48.977 85.951 1.00 43.22 753 TRP A CA 1
ATOM 5722 C C . TRP A 1 726 ? 6.002 -49.276 87.335 1.00 45.55 753 TRP A C 1
ATOM 5723 O O . TRP A 1 726 ? 5.291 -49.318 88.340 1.00 42.09 753 TRP A O 1
ATOM 5734 N N . MET A 1 727 ? 7.312 -49.502 87.354 1.00 41.66 754 MET A N 1
ATOM 5735 C CA . MET A 1 727 ? 8.059 -49.734 88.590 1.00 45.01 754 MET A CA 1
ATOM 5736 C C . MET A 1 727 ? 8.611 -48.404 89.076 1.00 43.18 754 MET A C 1
ATOM 5737 O O . MET A 1 727 ? 9.611 -47.908 88.562 1.00 88.90 754 MET A O 1
ATOM 5742 N N . CYS A 1 728 ? 7.931 -47.820 90.053 1.00 43.13 755 CYS A N 1
ATOM 5743 C CA . CYS A 1 728 ? 8.288 -46.492 90.555 1.00 49.82 755 CYS A CA 1
ATOM 5744 C C . CYS A 1 728 ? 9.194 -46.553 91.785 1.00 52.79 755 CYS A C 1
ATOM 5745 O O . CYS A 1 728 ? 8.761 -46.343 92.911 1.00 59.84 755 CYS A O 1
ATOM 5748 N N . ASP A 1 729 ? 10.460 -46.865 91.542 1.00 54.18 756 ASP A N 1
ATOM 5749 C CA . ASP A 1 729 ? 11.496 -46.728 92.547 1.00 56.66 756 ASP A CA 1
ATOM 5750 C C . ASP A 1 729 ? 12.583 -45.829 91.981 1.00 48.03 756 ASP A C 1
ATOM 5751 O O . ASP A 1 729 ? 12.339 -45.049 91.070 1.00 45.75 756 ASP A O 1
ATOM 5756 N N . CYS A 1 730 ? 13.794 -45.961 92.498 1.00 50.41 757 CYS A N 1
ATOM 5757 C CA . CYS A 1 730 ? 14.830 -44.983 92.211 1.00 58.03 757 CYS A CA 1
ATOM 5758 C C . CYS A 1 730 ? 15.267 -44.963 90.753 1.00 59.25 757 CYS A C 1
ATOM 5759 O O . CYS A 1 730 ? 15.766 -43.945 90.262 1.00 63.49 757 CYS A O 1
ATOM 5762 N N . THR A 1 731 ? 15.063 -46.077 90.056 1.00 57.39 758 THR A N 1
ATOM 5763 C CA . THR A 1 731 ? 15.454 -46.163 88.657 1.00 63.41 758 THR A CA 1
ATOM 5764 C C . THR A 1 731 ? 14.415 -45.494 87.760 1.00 60.40 758 THR A C 1
ATOM 5765 O O . THR A 1 731 ? 14.658 -45.272 86.573 1.00 60.61 758 THR A O 1
ATOM 5769 N N . ALA A 1 732 ? 13.259 -45.173 88.332 1.00 57.14 759 ALA A N 1
ATOM 5770 C CA . ALA A 1 732 ? 12.183 -44.552 87.567 1.00 52.31 759 ALA A CA 1
ATOM 5771 C C . ALA A 1 732 ? 12.300 -43.035 87.582 1.00 49.72 759 ALA A C 1
ATOM 5772 O O . ALA A 1 732 ? 11.516 -42.353 86.933 1.00 48.25 759 ALA A O 1
ATOM 5774 N N . LYS A 1 733 ? 13.275 -42.504 88.317 1.00 41.52 760 LYS A N 1
ATOM 5775 C CA . LYS A 1 733 ? 13.426 -41.052 88.373 1.00 43.94 760 LYS A CA 1
ATOM 5776 C C . LYS A 1 733 ? 13.462 -40.344 86.997 1.00 40.65 760 LYS A C 1
ATOM 5777 O O . LYS A 1 733 ? 12.737 -39.375 86.815 1.00 39.59 760 LYS A O 1
ATOM 5783 N N . PRO A 1 734 ? 14.301 -40.815 86.040 1.00 39.58 761 PRO A N 1
ATOM 5784 C CA . PRO A 1 734 ? 14.278 -40.154 84.729 1.00 42.10 761 PRO A CA 1
ATOM 5785 C C . PRO A 1 734 ? 12.904 -40.169 84.082 1.00 36.01 761 PRO A C 1
ATOM 5786 O O . PRO A 1 734 ? 12.520 -39.154 83.507 1.00 34.91 761 PRO A O 1
ATOM 5790 N N . LEU A 1 735 ? 12.191 -41.291 84.181 1.00 44.24 762 LEU A N 1
ATOM 5791 C CA . LEU A 1 735 ? 10.842 -41.393 83.637 1.00 36.91 762 LEU A CA 1
ATOM 5792 C C . LEU A 1 735 ? 9.900 -40.422 84.345 1.00 38.23 762 LEU A C 1
ATOM 5793 O O . LEU A 1 735 ? 9.078 -39.766 83.698 1.00 32.00 762 LEU A O 1
ATOM 5798 N N . LEU A 1 736 ? 10.028 -40.313 85.664 1.00 40.50 763 LEU A N 1
ATOM 5799 C CA . LEU A 1 736 ? 9.173 -39.395 86.413 1.00 37.83 763 LEU A CA 1
ATOM 5800 C C . LEU A 1 736 ? 9.419 -37.961 85.957 1.00 34.54 763 LEU A C 1
ATOM 5801 O O . LEU A 1 736 ? 8.470 -37.240 85.657 1.00 31.46 763 LEU A O 1
ATOM 5806 N N . LEU A 1 737 ? 10.688 -37.557 85.874 1.00 38.14 764 LEU A N 1
ATOM 5807 C CA . LEU A 1 737 ? 11.025 -36.200 85.414 1.00 35.87 764 LEU A CA 1
ATOM 5808 C C . LEU A 1 737 ? 10.582 -35.922 83.958 1.00 32.63 764 LEU A C 1
ATOM 5809 O O . LEU A 1 737 ? 10.113 -34.828 83.654 1.00 38.23 764 LEU A O 1
ATOM 5814 N N . PHE A 1 738 ? 10.739 -36.914 83.082 1.00 31.76 765 PHE A N 1
ATOM 5815 C CA . PHE A 1 738 ? 10.257 -36.820 81.708 1.00 34.61 765 PHE A CA 1
ATOM 5816 C C . PHE A 1 738 ? 8.768 -36.476 81.668 1.00 32.90 765 PHE A C 1
ATOM 5817 O O . PHE A 1 738 ? 8.378 -35.506 81.020 1.00 31.14 765 PHE A O 1
ATOM 5825 N N . THR A 1 739 ? 7.951 -37.250 82.380 1.00 29.14 766 THR A N 1
ATOM 5826 C CA . THR A 1 739 ? 6.507 -37.040 82.360 1.00 31.07 766 THR A CA 1
ATOM 5827 C C . THR A 1 739 ? 6.120 -35.655 82.877 1.00 32.29 766 THR A C 1
ATOM 5828 O O . THR A 1 739 ? 5.221 -35.014 82.329 1.00 32.30 766 THR A O 1
ATOM 5832 N N . GLN A 1 740 ? 6.819 -35.201 83.914 1.00 32.15 767 GLN A N 1
ATOM 5833 C CA . GLN A 1 740 ? 6.544 -33.913 84.533 1.00 30.51 767 GLN A CA 1
ATOM 5834 C C . GLN A 1 740 ? 6.806 -32.747 83.583 1.00 34.58 767 GLN A C 1
ATOM 5835 O O . GLN A 1 740 ? 6.092 -31.735 83.637 1.00 27.91 767 GLN A O 1
ATOM 5841 N N . ASP A 1 741 ? 7.817 -32.865 82.721 1.00 28.55 768 ASP A N 1
ATOM 5842 C CA . ASP A 1 741 ? 8.070 -31.770 81.777 1.00 37.58 768 ASP A CA 1
ATOM 5843 C C . ASP A 1 741 ? 7.563 -32.028 80.344 1.00 36.06 768 ASP A C 1
ATOM 5844 O O . ASP A 1 741 ? 7.952 -31.334 79.408 1.00 29.40 768 ASP A O 1
ATOM 5849 N N . ASN A 1 742 ? 6.700 -33.018 80.165 1.00 27.01 769 ASN A N 1
ATOM 5850 C CA . ASN A 1 742 ? 6.203 -33.298 78.809 1.00 26.51 769 ASN A CA 1
ATOM 5851 C C . ASN A 1 742 ? 4.705 -33.413 78.735 1.00 25.80 769 ASN A C 1
ATOM 5852 O O . ASN A 1 742 ? 4.166 -34.351 78.172 1.00 30.37 769 ASN A O 1
ATOM 5857 N N . PHE A 1 743 ? 4.045 -32.437 79.329 1.00 25.65 770 PHE A N 1
ATOM 5858 C CA . PHE A 1 743 ? 2.614 -32.337 79.298 1.00 26.07 770 PHE A CA 1
ATOM 5859 C C . PHE A 1 743 ? 2.055 -32.430 77.859 1.00 35.83 770 PHE A C 1
ATOM 5860 O O . PHE A 1 743 ? 0.988 -33.012 77.652 1.00 29.31 770 PHE A O 1
ATOM 5868 N N . GLU A 1 744 ? 2.782 -31.869 76.887 1.00 38.65 771 GLU A N 1
ATOM 5869 C CA . GLU A 1 744 ? 2.344 -31.853 75.478 1.00 39.22 771 GLU A CA 1
ATOM 5870 C C . GLU A 1 744 ? 2.448 -33.200 74.746 1.00 35.16 771 GLU A C 1
ATOM 5871 O O . GLU A 1 744 ? 1.583 -33.527 73.951 1.00 40.57 771 GLU A O 1
ATOM 5877 N N . ARG A 1 745 ? 3.502 -33.969 75.000 1.00 35.27 772 ARG A N 1
ATOM 5878 C CA . ARG A 1 745 ? 3.721 -35.217 74.281 1.00 40.23 772 ARG A CA 1
ATOM 5879 C C . ARG A 1 745 ? 3.007 -36.438 74.865 1.00 42.33 772 ARG A C 1
ATOM 5880 O O . ARG A 1 745 ? 2.998 -37.496 74.237 1.00 41.06 772 ARG A O 1
ATOM 5888 N N . ILE A 1 746 ? 2.469 -36.332 76.076 1.00 25.37 773 ILE A N 1
ATOM 5889 C CA . ILE A 1 746 ? 1.915 -37.516 76.733 1.00 30.89 773 ILE A CA 1
ATOM 5890 C C . ILE A 1 746 ? 0.453 -37.299 77.082 1.00 28.71 773 ILE A C 1
ATOM 5891 O O . ILE A 1 746 ? 0.127 -36.814 78.174 1.00 33.61 773 ILE A O 1
ATOM 5896 N N . GLY A 1 747 ? -0.421 -37.662 76.155 1.00 26.64 774 GLY A N 1
ATOM 5897 C CA . GLY A 1 747 ? -1.843 -37.396 76.282 1.00 28.54 774 GLY A CA 1
ATOM 5898 C C . GLY A 1 747 ? -2.460 -38.053 77.496 1.00 33.42 774 GLY A C 1
ATOM 5899 O O . GLY A 1 747 ? -3.335 -37.470 78.134 1.00 33.63 774 GLY A O 1
ATOM 5900 N N . ASP A 1 748 ? -1.989 -39.252 77.833 1.00 30.03 775 ASP A N 1
ATOM 5901 C CA . ASP A 1 748 ? -2.549 -40.008 78.957 1.00 27.65 775 ASP A CA 1
ATOM 5902 C C . ASP A 1 748 ? -1.652 -39.965 80.195 1.00 28.65 775 ASP A C 1
ATOM 5903 O O . ASP A 1 748 ? -1.577 -40.922 80.959 1.00 33.23 775 ASP A O 1
ATOM 5908 N N . ARG A 1 749 ? -0.981 -38.840 80.395 1.00 34.22 776 ARG A N 1
ATOM 5909 C CA . ARG A 1 749 ? -0.077 -38.687 81.528 1.00 35.12 776 ARG A CA 1
ATOM 5910 C C . ARG A 1 749 ? -0.777 -38.941 82.860 1.00 35.45 776 ARG A C 1
ATOM 5911 O O . ARG A 1 749 ? -0.226 -39.594 83.730 1.00 33.04 776 ARG A O 1
ATOM 5919 N N . ASN A 1 750 ? -1.999 -38.441 83.004 1.00 34.46 777 ASN A N 1
ATOM 5920 C CA . ASN A 1 750 ? -2.737 -38.562 84.260 1.00 38.17 777 ASN A CA 1
ATOM 5921 C C . ASN A 1 750 ? -3.191 -39.985 84.586 1.00 31.24 777 ASN A C 1
ATOM 5922 O O . ASN A 1 750 ? -3.533 -40.276 85.731 1.00 35.72 777 ASN A O 1
ATOM 5927 N N . GLU A 1 751 ? -3.179 -40.871 83.590 1.00 29.45 778 GLU A N 1
ATOM 5928 C CA . GLU A 1 751 ? -3.603 -42.263 83.783 1.00 37.13 778 GLU A CA 1
ATOM 5929 C C . GLU A 1 751 ? -2.448 -43.238 84.010 1.00 38.64 778 GLU A C 1
ATOM 5930 O O . GLU A 1 751 ? -2.669 -44.443 84.184 1.00 39.87 778 GLU A O 1
ATOM 5936 N N . MET A 1 752 ? -1.219 -42.733 83.989 1.00 33.31 779 MET A N 1
ATOM 5937 C CA . MET A 1 752 ? -0.074 -43.573 84.341 1.00 36.91 779 MET A CA 1
ATOM 5938 C C . MET A 1 752 ? -0.103 -43.946 85.836 1.00 32.09 779 MET A C 1
ATOM 5939 O O . MET A 1 752 ? -0.326 -43.097 86.706 1.00 33.00 779 MET A O 1
ATOM 5944 N N . MET A 1 753 ? 0.105 -45.225 86.112 1.00 33.42 780 MET A N 1
ATOM 5945 C CA . MET A 1 753 ? 0.004 -45.777 87.455 1.00 36.65 780 MET A CA 1
ATOM 5946 C C . MET A 1 753 ? 1.319 -46.427 87.854 1.00 39.83 780 MET A C 1
ATOM 5947 O O . MET A 1 753 ? 1.942 -47.108 87.045 1.00 44.39 780 MET A O 1
ATOM 5952 N N . CYS A 1 754 ? 1.734 -46.187 89.095 1.00 39.73 781 CYS A N 1
ATOM 5953 C CA . CYS A 1 754 ? 2.823 -46.905 89.751 1.00 47.62 781 CYS A CA 1
ATOM 5954 C C . CYS A 1 754 ? 2.240 -48.096 90.503 1.00 53.23 781 CYS A C 1
ATOM 5955 O O . CYS A 1 754 ? 1.350 -47.930 91.340 1.00 56.72 781 CYS A O 1
ATOM 5958 N N . VAL A 1 755 ? 2.739 -49.296 90.231 1.00 50.17 782 VAL A N 1
ATOM 5959 C CA . VAL A 1 755 ? 2.098 -50.488 90.785 1.00 57.99 782 VAL A CA 1
ATOM 5960 C C . VAL A 1 755 ? 2.838 -51.154 91.959 1.00 60.70 782 VAL A C 1
ATOM 5961 O O . VAL A 1 755 ? 3.178 -52.328 91.904 1.00 71.09 782 VAL A O 1
ATOM 5965 N N . ASN A 1 756 ? 3.055 -50.404 93.034 1.00 77.57 783 ASN A N 1
ATOM 5966 C CA . ASN A 1 756 ? 3.685 -50.954 94.241 1.00 88.31 783 ASN A CA 1
ATOM 5967 C C . ASN A 1 756 ? 2.881 -50.751 95.528 1.00 95.60 783 ASN A C 1
ATOM 5968 O O . ASN A 1 756 ? 3.322 -50.033 96.428 1.00 97.91 783 ASN A O 1
ATOM 5973 N N . ALA A 1 757 ? 1.717 -51.390 95.625 1.00 97.38 784 ALA A N 1
ATOM 5974 C CA . ALA A 1 757 ? 0.903 -51.307 96.839 1.00 96.76 784 ALA A CA 1
ATOM 5975 C C . ALA A 1 757 ? -0.059 -52.483 96.968 1.00 95.72 784 ALA A C 1
ATOM 5976 O O . ALA A 1 757 ? -0.852 -52.752 96.067 1.00 94.68 784 ALA A O 1
ATOM 5978 N N . PRO A 1 760 ? -1.515 -49.482 94.168 1.00 81.31 787 PRO A N 1
ATOM 5979 C CA . PRO A 1 760 ? -1.328 -48.741 92.913 1.00 75.17 787 PRO A CA 1
ATOM 5980 C C . PRO A 1 760 ? -1.713 -47.263 93.063 1.00 65.96 787 PRO A C 1
ATOM 5981 O O . PRO A 1 760 ? -2.793 -46.947 93.576 1.00 68.49 787 PRO A O 1
ATOM 5985 N N . THR A 1 761 ? -0.826 -46.379 92.613 1.00 46.05 788 THR A N 1
ATOM 5986 C CA . THR A 1 761 ? -0.951 -44.948 92.851 1.00 49.90 788 THR A CA 1
ATOM 5987 C C . THR A 1 761 ? -0.691 -44.176 91.562 1.00 38.10 788 THR A C 1
ATOM 5988 O O . THR A 1 761 ? 0.220 -44.534 90.822 1.00 37.54 788 THR A O 1
ATOM 5992 N N . ARG A 1 762 ? -1.467 -43.125 91.291 1.00 36.91 789 ARG A N 1
ATOM 5993 C CA . ARG A 1 762 ? -1.216 -42.303 90.101 1.00 34.86 789 ARG A CA 1
ATOM 5994 C C . ARG A 1 762 ? 0.208 -41.749 90.111 1.00 39.27 789 ARG A C 1
ATOM 5995 O O . ARG A 1 762 ? 0.683 -41.228 91.128 1.00 43.39 789 ARG A O 1
ATOM 6003 N N . MET A 1 763 ? 0.886 -41.861 88.980 1.00 33.38 790 MET A N 1
ATOM 6004 C CA . MET A 1 763 ? 2.244 -41.364 88.877 1.00 35.83 790 MET A CA 1
ATOM 6005 C C . MET A 1 763 ? 2.325 -39.854 89.115 1.00 32.48 790 MET A C 1
ATOM 6006 O O . MET A 1 763 ? 3.295 -39.372 89.731 1.00 39.15 790 MET A O 1
ATOM 6011 N N . VAL A 1 764 ? 1.306 -39.114 88.672 1.00 31.45 791 VAL A N 1
ATOM 6012 C CA . VAL A 1 764 ? 1.250 -37.666 88.925 1.00 31.02 791 VAL A CA 1
ATOM 6013 C C . VAL A 1 764 ? 1.185 -37.305 90.404 1.00 32.37 791 VAL A C 1
ATOM 6014 O O . VAL A 1 764 ? 1.395 -36.152 90.757 1.00 37.73 791 VAL A O 1
ATOM 6018 N N . GLU A 1 765 ? 0.877 -38.274 91.261 1.00 33.72 792 GLU A N 1
ATOM 6019 C CA . GLU A 1 765 ? 0.891 -38.026 92.697 1.00 35.34 792 GLU A CA 1
ATOM 6020 C C . GLU A 1 765 ? 2.259 -38.292 93.346 1.00 48.74 792 GLU A C 1
ATOM 6021 O O . GLU A 1 765 ? 2.446 -38.019 94.533 1.00 38.14 792 GLU A O 1
ATOM 6027 N N . LEU A 1 766 ? 3.214 -38.802 92.568 1.00 36.12 793 LEU A N 1
ATOM 6028 C CA . LEU A 1 766 ? 4.554 -39.084 93.097 1.00 40.72 793 LEU A CA 1
ATOM 6029 C C . LEU A 1 766 ? 5.537 -37.954 92.836 1.00 37.07 793 LEU A C 1
ATOM 6030 O O . LEU A 1 766 ? 5.607 -37.408 91.720 1.00 35.46 793 LEU A O 1
ATOM 6035 N N . SER A 1 767 ? 6.292 -37.627 93.875 1.00 38.77 794 SER A N 1
ATOM 6036 C CA . SER A 1 767 ? 7.426 -36.725 93.798 1.00 50.48 794 SER A CA 1
ATOM 6037 C C . SER A 1 767 ? 8.717 -37.524 93.586 1.00 54.67 794 SER A C 1
ATOM 6038 O O . SER A 1 767 ? 8.771 -38.728 93.844 1.00 41.13 794 SER A O 1
ATOM 6041 N N . THR A 1 768 ? 9.764 -36.848 93.131 1.00 40.14 795 THR A N 1
ATOM 6042 C CA . THR A 1 768 ? 11.060 -37.490 92.989 1.00 52.29 795 THR A CA 1
ATOM 6043 C C . THR A 1 768 ? 11.619 -37.900 94.359 1.00 57.84 795 THR A C 1
ATOM 6044 O O . THR A 1 768 ? 12.441 -38.809 94.451 1.00 59.74 795 THR A O 1
ATOM 6048 N N . ASN A 1 769 ? 11.156 -37.246 95.422 1.00 60.65 796 ASN A N 1
ATOM 6049 C CA . ASN A 1 769 ? 11.564 -37.619 96.773 1.00 65.52 796 ASN A CA 1
ATOM 6050 C C . ASN A 1 769 ? 10.900 -38.907 97.258 1.00 66.33 796 ASN A C 1
ATOM 6051 O O . ASN A 1 769 ? 11.530 -39.720 97.945 1.00 77.31 796 ASN A O 1
ATOM 6056 N N . ASP A 1 770 ? 9.632 -39.090 96.896 1.00 57.33 797 ASP A N 1
ATOM 6057 C CA . ASP A 1 770 ? 8.857 -40.254 97.326 1.00 56.79 797 ASP A CA 1
ATOM 6058 C C . ASP A 1 770 ? 9.419 -41.553 96.770 1.00 55.88 797 ASP A C 1
ATOM 6059 O O . ASP A 1 770 ? 9.263 -42.620 97.358 1.00 57.09 797 ASP A O 1
ATOM 6064 N N . ILE A 1 771 ? 10.064 -41.440 95.620 1.00 59.05 798 ILE A N 1
ATOM 6065 C CA . ILE A 1 771 ? 10.316 -42.572 94.746 1.00 61.43 798 ILE A CA 1
ATOM 6066 C C . ILE A 1 771 ? 11.767 -43.030 94.891 1.00 71.83 798 ILE A C 1
ATOM 6067 O O . ILE A 1 771 ? 12.121 -44.178 94.614 1.00 74.06 798 ILE A O 1
ATOM 6072 N N . CYS A 1 772 ? 12.595 -42.124 95.386 1.00 74.08 799 CYS A N 1
ATOM 6073 C CA . CYS A 1 772 ? 14.026 -42.277 95.280 1.00 77.11 799 CYS A CA 1
ATOM 6074 C C . CYS A 1 772 ? 14.679 -41.590 96.463 1.00 85.28 799 CYS A C 1
ATOM 6075 O O . CYS A 1 772 ? 15.033 -40.415 96.375 1.00 93.44 799 CYS A O 1
ATOM 6078 N N . PRO A 1 773 ? 14.811 -42.315 97.588 1.00 84.73 800 PRO A N 1
ATOM 6079 C CA . PRO A 1 773 ? 15.469 -41.813 98.797 1.00 86.95 800 PRO A CA 1
ATOM 6080 C C . PRO A 1 773 ? 16.907 -41.371 98.525 1.00 84.13 800 PRO A C 1
ATOM 6081 O O . PRO A 1 773 ? 17.195 -40.176 98.613 1.00 81.21 800 PRO A O 1
ATOM 6085 N N . ASP B 2 5 ? -50.917 -38.773 27.637 1.00 70.44 5 ASP J N 1
ATOM 6086 C CA . ASP B 2 5 ? -50.087 -37.583 27.789 1.00 75.58 5 ASP J CA 1
ATOM 6087 C C . ASP B 2 5 ? -50.542 -36.503 26.810 1.00 72.81 5 ASP J C 1
ATOM 6088 O O . ASP B 2 5 ? -50.996 -36.811 25.712 1.00 75.09 5 ASP J O 1
ATOM 6093 N N . GLU B 2 6 ? -50.417 -35.240 27.207 1.00 66.00 6 GLU J N 1
ATOM 6094 C CA . GLU B 2 6 ? -51.055 -34.152 26.479 1.00 62.27 6 GLU J CA 1
ATOM 6095 C C . GLU B 2 6 ? -50.131 -33.018 26.047 1.00 55.86 6 GLU J C 1
ATOM 6096 O O . GLU B 2 6 ? -49.203 -32.639 26.757 1.00 55.60 6 GLU J O 1
ATOM 6102 N N . ARG B 2 7 ? -50.417 -32.478 24.869 1.00 50.40 7 ARG J N 1
ATOM 6103 C CA . ARG B 2 7 ? -49.676 -31.359 24.319 1.00 46.11 7 ARG J CA 1
ATOM 6104 C C . ARG B 2 7 ? -50.638 -30.229 23.946 1.00 41.62 7 ARG J C 1
ATOM 6105 O O . ARG B 2 7 ? -51.748 -30.476 23.455 1.00 39.29 7 ARG J O 1
ATOM 6113 N N . PHE B 2 8 ? -50.223 -28.990 24.196 1.00 40.72 8 PHE J N 1
ATOM 6114 C CA . PHE B 2 8 ? -51.019 -27.830 23.803 1.00 36.82 8 PHE J CA 1
ATOM 6115 C C . PHE B 2 8 ? -50.328 -27.114 22.657 1.00 36.80 8 PHE J C 1
ATOM 6116 O O . PHE B 2 8 ? -49.145 -27.373 22.367 1.00 39.27 8 PHE J O 1
ATOM 6124 N N . LEU B 2 9 ? -51.059 -26.208 22.024 1.00 32.42 9 LEU J N 1
ATOM 6125 C CA . LEU B 2 9 ? -50.627 -25.631 20.757 1.00 31.36 9 LEU J CA 1
ATOM 6126 C C . LEU B 2 9 ? -49.568 -24.561 20.936 1.00 32.75 9 LEU J C 1
ATOM 6127 O O . LEU B 2 9 ? -48.760 -24.324 20.040 1.00 35.89 9 LEU J O 1
ATOM 6132 N N . CYS B 2 10 ? -49.578 -23.914 22.091 1.00 33.22 10 CYS J N 1
ATOM 6133 C CA . CYS B 2 10 ? -48.593 -22.890 22.371 1.00 35.80 10 CYS J CA 1
ATOM 6134 C C . CYS B 2 10 ? -47.751 -23.264 23.596 1.00 39.05 10 CYS J C 1
ATOM 6135 O O . CYS B 2 10 ? -48.263 -23.374 24.708 1.00 43.88 10 CYS J O 1
ATOM 6138 N N . ARG B 2 11 ? -46.463 -23.476 23.373 1.00 41.82 11 ARG J N 1
ATOM 6139 C CA . ARG B 2 11 ? -45.536 -23.733 24.469 1.00 56.11 11 ARG J CA 1
ATOM 6140 C C . ARG B 2 11 ? -45.606 -22.595 25.482 1.00 57.44 11 ARG J C 1
ATOM 6141 O O . ARG B 2 11 ? -45.772 -21.429 25.123 1.00 51.51 11 ARG J O 1
ATOM 6149 N N . SER B 2 12 ? -45.519 -22.945 26.754 1.00 72.54 12 SER J N 1
ATOM 6150 C CA . SER B 2 12 ? -45.560 -21.948 27.801 1.00 80.44 12 SER J CA 1
ATOM 6151 C C . SER B 2 12 ? -44.720 -22.403 28.982 1.00 82.55 12 SER J C 1
ATOM 6152 O O . SER B 2 12 ? -44.510 -23.597 29.191 1.00 72.63 12 SER J O 1
ATOM 6155 N N . ILE B 2 13 ? -44.232 -21.444 29.753 1.00 84.83 13 ILE J N 1
ATOM 6156 C CA . ILE B 2 13 ? -43.508 -21.781 30.964 1.00 84.96 13 ILE J CA 1
ATOM 6157 C C . ILE B 2 13 ? -44.314 -21.385 32.198 1.00 86.01 13 ILE J C 1
ATOM 6158 O O . ILE B 2 13 ? -44.734 -20.234 32.338 1.00 89.19 13 ILE J O 1
ATOM 6163 N N . ARG B 2 14 ? -44.563 -22.361 33.069 1.00 86.21 14 ARG J N 1
ATOM 6164 C CA . ARG B 2 14 ? -45.214 -22.097 34.348 1.00 86.74 14 ARG J CA 1
ATOM 6165 C C . ARG B 2 14 ? -44.170 -21.671 35.372 1.00 84.26 14 ARG J C 1
ATOM 6166 O O . ARG B 2 14 ? -43.060 -22.198 35.396 1.00 79.58 14 ARG J O 1
ATOM 6174 N N . LYS B 2 15 ? -44.529 -20.709 36.210 1.00 91.64 15 LYS J N 1
ATOM 6175 C CA . LYS B 2 15 ? -43.573 -20.102 37.125 1.00 96.97 15 LYS J CA 1
ATOM 6176 C C . LYS B 2 15 ? -44.248 -19.830 38.465 1.00 101.80 15 LYS J C 1
ATOM 6177 O O . LYS B 2 15 ? -45.473 -19.903 38.576 1.00 106.55 15 LYS J O 1
ATOM 6183 N N . LEU B 2 16 ? -43.444 -19.540 39.483 1.00 102.08 16 LEU J N 1
ATOM 6184 C CA . LEU B 2 16 ? -43.951 -19.150 40.795 1.00 99.37 16 LEU J CA 1
ATOM 6185 C C . LEU B 2 16 ? -43.392 -17.783 41.173 1.00 96.64 16 LEU J C 1
ATOM 6186 O O . LEU B 2 16 ? -42.173 -17.609 41.276 1.00 89.22 16 LEU J O 1
ATOM 6191 N N . VAL B 2 17 ? -44.286 -16.815 41.361 1.00 91.67 17 VAL J N 1
ATOM 6192 C CA . VAL B 2 17 ? -43.892 -15.462 41.741 1.00 95.41 17 VAL J CA 1
ATOM 6193 C C . VAL B 2 17 ? -44.684 -14.959 42.948 1.00 94.79 17 VAL J C 1
ATOM 6194 O O . VAL B 2 17 ? -44.207 -14.113 43.709 1.00 98.28 17 VAL J O 1
ATOM 6198 N N . ALA B 2 41 ? -47.623 -16.359 47.323 1.00 103.36 41 ALA J N 1
ATOM 6199 C CA . ALA B 2 41 ? -46.945 -17.086 46.249 1.00 111.87 41 ALA J CA 1
ATOM 6200 C C . ALA B 2 41 ? -47.898 -17.547 45.125 1.00 108.07 41 ALA J C 1
ATOM 6201 O O . ALA B 2 41 ? -48.625 -18.531 45.282 1.00 108.13 41 ALA J O 1
ATOM 6203 N N . ILE B 2 42 ? -47.881 -16.849 43.989 1.00 104.14 42 ILE J N 1
ATOM 6204 C CA . ILE B 2 42 ? -48.818 -17.154 42.897 1.00 99.96 42 ILE J CA 1
ATOM 6205 C C . ILE B 2 42 ? -48.180 -17.847 41.682 1.00 97.62 42 ILE J C 1
ATOM 6206 O O . ILE B 2 42 ? -47.079 -17.500 41.250 1.00 102.38 42 ILE J O 1
ATOM 6211 N N . GLN B 2 43 ? -48.890 -18.835 41.145 1.00 84.94 43 GLN J N 1
ATOM 6212 C CA . GLN B 2 43 ? -48.420 -19.598 40.000 1.00 81.92 43 GLN J CA 1
ATOM 6213 C C . GLN B 2 43 ? -48.892 -18.923 38.711 1.00 80.20 43 GLN J C 1
ATOM 6214 O O . GLN B 2 43 ? -50.015 -18.424 38.644 1.00 83.05 43 GLN J O 1
ATOM 6220 N N . ILE B 2 44 ? -48.032 -18.883 37.696 1.00 70.06 44 ILE J N 1
ATOM 6221 C CA . ILE B 2 44 ? -48.385 -18.245 36.434 1.00 63.75 44 ILE J CA 1
ATOM 6222 C C . ILE B 2 44 ? -48.049 -19.139 35.252 1.00 62.30 44 ILE J C 1
ATOM 6223 O O . ILE B 2 44 ? -47.356 -20.145 35.401 1.00 61.32 44 ILE J O 1
ATOM 6228 N N . GLU B 2 45 ? -48.555 -18.771 34.081 1.00 56.93 45 GLU J N 1
ATOM 6229 C CA . GLU B 2 45 ? -48.194 -19.435 32.843 1.00 53.88 45 GLU J CA 1
ATOM 6230 C C . GLU B 2 45 ? -47.938 -18.356 31.790 1.00 53.54 45 GLU J C 1
ATOM 6231 O O . GLU B 2 45 ? -48.822 -17.551 31.485 1.00 54.08 45 GLU J O 1
ATOM 6237 N N . GLU B 2 46 ? -46.720 -18.332 31.254 1.00 54.80 46 GLU J N 1
ATOM 6238 C CA . GLU B 2 46 ? -46.308 -17.323 30.281 1.00 56.31 46 GLU J CA 1
ATOM 6239 C C . GLU B 2 46 ? -45.963 -17.950 28.941 1.00 49.22 46 GLU J C 1
ATOM 6240 O O . GLU B 2 46 ? -45.282 -18.973 28.891 1.00 49.58 46 GLU J O 1
ATOM 6246 N N . CYS B 2 47 ? -46.412 -17.326 27.855 1.00 48.46 47 CYS J N 1
ATOM 6247 C CA . CYS B 2 47 ? -46.061 -17.803 26.520 1.00 48.24 47 CYS J CA 1
ATOM 6248 C C . CYS B 2 47 ? -44.546 -17.800 26.314 1.00 57.60 47 CYS J C 1
ATOM 6249 O O . CYS B 2 47 ? -43.873 -16.798 26.565 1.00 56.47 47 CYS J O 1
ATOM 6252 N N . GLU B 2 48 ? -44.017 -18.925 25.852 1.00 57.98 48 GLU J N 1
ATOM 6253 C CA . GLU B 2 48 ? -42.625 -19.000 25.430 1.00 61.36 48 GLU J CA 1
ATOM 6254 C C . GLU B 2 48 ? -42.450 -18.251 24.103 1.00 57.00 48 GLU J C 1
ATOM 6255 O O . GLU B 2 48 ? -41.359 -17.783 23.782 1.00 53.20 48 GLU J O 1
ATOM 6261 N N . GLY B 2 49 ? -43.544 -18.111 23.354 1.00 58.72 49 GLY J N 1
ATOM 6262 C CA . GLY B 2 49 ? -43.522 -17.442 22.061 1.00 47.83 49 GLY J CA 1
ATOM 6263 C C . GLY B 2 49 ? -44.780 -16.646 21.738 1.00 51.27 49 GLY J C 1
ATOM 6264 O O . GLY B 2 49 ? -45.446 -16.912 20.733 1.00 48.79 49 GLY J O 1
ATOM 6265 N N . ALA B 2 50 ? -45.098 -15.668 22.584 1.00 52.61 50 ALA J N 1
ATOM 6266 C CA . ALA B 2 50 ? -46.229 -14.770 22.359 1.00 52.39 50 ALA J CA 1
ATOM 6267 C C . ALA B 2 50 ? -46.077 -14.020 21.043 1.00 54.52 50 ALA J C 1
ATOM 6268 O O . ALA B 2 50 ? -44.980 -13.576 20.707 1.00 46.06 50 ALA J O 1
ATOM 6270 N N . ASP B 2 51 ? -47.183 -13.908 20.304 1.00 41.84 51 ASP J N 1
ATOM 6271 C CA . ASP B 2 51 ? -47.237 -13.182 19.028 1.00 46.50 51 ASP J CA 1
ATOM 6272 C C . ASP B 2 51 ? -46.504 -13.894 17.900 1.00 45.39 51 ASP J C 1
ATOM 6273 O O . ASP B 2 51 ? -46.347 -13.344 16.819 1.00 47.57 51 ASP J O 1
ATOM 6278 N N . GLN B 2 52 ? -46.038 -15.108 18.155 1.00 40.20 52 GLN J N 1
ATOM 6279 C CA . GLN B 2 52 ? -45.459 -15.913 17.094 1.00 42.49 52 GLN J CA 1
ATOM 6280 C C . GLN B 2 52 ? -46.435 -17.024 16.773 1.00 36.11 52 GLN J C 1
ATOM 6281 O O . GLN B 2 52 ? -47.345 -17.289 17.558 1.00 34.66 52 GLN J O 1
ATOM 6287 N N . PRO B 2 53 ? -46.256 -17.680 15.615 1.00 35.24 53 PRO J N 1
ATOM 6288 C CA . PRO B 2 53 ? -47.148 -18.781 15.230 1.00 32.36 53 PRO J CA 1
ATOM 6289 C C . PRO B 2 53 ? -47.267 -19.895 16.281 1.00 31.38 53 PRO J C 1
ATOM 6290 O O . PRO B 2 53 ? -46.291 -20.215 16.977 1.00 35.06 53 PRO J O 1
ATOM 6294 N N . CYS B 2 54 ? -48.463 -20.463 16.405 1.00 29.19 54 CYS J N 1
ATOM 6295 C CA . CYS B 2 54 ? -48.677 -21.662 17.223 1.00 32.16 54 CYS J CA 1
ATOM 6296 C C . CYS B 2 54 ? -47.945 -22.833 16.586 1.00 31.98 54 CYS J C 1
ATOM 6297 O O . CYS B 2 54 ? -47.646 -22.788 15.390 1.00 29.97 54 CYS J O 1
ATOM 6300 N N . ASP B 2 55 ? -47.672 -23.892 17.353 1.00 29.41 55 ASP J N 1
ATOM 6301 C CA . ASP B 2 55 ? -47.244 -25.141 16.731 1.00 31.46 55 ASP J CA 1
ATOM 6302 C C . ASP B 2 55 ? -48.437 -25.671 15.895 1.00 27.39 55 ASP J C 1
ATOM 6303 O O . ASP B 2 55 ? -49.567 -25.265 16.129 1.00 25.82 55 ASP J O 1
ATOM 6308 N N . PHE B 2 56 ? -48.180 -26.562 14.937 1.00 27.55 56 PHE J N 1
ATOM 6309 C CA . PHE B 2 56 ? -49.242 -27.134 14.112 1.00 26.07 56 PHE J CA 1
ATOM 6310 C C . PHE B 2 56 ? -49.956 -26.019 13.345 1.00 32.44 56 PHE J C 1
ATOM 6311 O O . PHE B 2 56 ? -51.164 -26.071 13.145 1.00 28.14 56 PHE J O 1
ATOM 6319 N N . ALA B 2 57 ? -49.187 -25.011 12.933 1.00 23.60 57 ALA J N 1
ATOM 6320 C CA . ALA B 2 57 ? -49.730 -23.832 12.299 1.00 25.02 57 ALA J CA 1
ATOM 6321 C C . ALA B 2 57 ? -50.389 -24.210 10.979 1.00 22.57 57 ALA J C 1
ATOM 6322 O O . ALA B 2 57 ? -51.348 -23.584 10.573 1.00 29.59 57 ALA J O 1
ATOM 6324 N N . ALA B 2 58 ? -49.865 -25.254 10.341 1.00 20.82 58 ALA J N 1
ATOM 6325 C CA . ALA B 2 58 ? -50.345 -25.721 9.047 1.00 22.38 58 ALA J CA 1
ATOM 6326 C C . ALA B 2 58 ? -51.582 -26.626 9.124 1.00 23.27 58 ALA J C 1
ATOM 6327 O O . ALA B 2 58 ? -52.002 -27.180 8.109 1.00 25.65 58 ALA J O 1
ATOM 6329 N N . ASN B 2 59 ? -52.145 -26.779 10.320 1.00 21.70 59 ASN J N 1
ATOM 6330 C CA . ASN B 2 59 ? -53.186 -27.770 10.577 1.00 16.79 59 ASN J CA 1
ATOM 6331 C C . ASN B 2 59 ? -54.591 -27.182 10.674 1.00 18.13 59 ASN J C 1
ATOM 6332 O O . ASN B 2 59 ? -55.541 -27.909 10.943 1.00 20.54 59 ASN J O 1
ATOM 6337 N N . PHE B 2 60 ? -54.714 -25.867 10.489 1.00 16.36 60 PHE J N 1
ATOM 6338 C CA . PHE B 2 60 ? -55.969 -25.154 10.717 1.00 23.73 60 PHE J CA 1
ATOM 6339 C C . PHE B 2 60 ? -56.599 -24.786 9.383 1.00 23.91 60 PHE J C 1
ATOM 6340 O O . PHE B 2 60 ? -55.923 -24.844 8.369 1.00 20.12 60 PHE J O 1
ATOM 6348 N N . PRO B 2 61 ? -57.896 -24.436 9.367 1.00 18.60 61 PRO J N 1
ATOM 6349 C CA . PRO B 2 61 ? -58.492 -24.198 8.041 1.00 22.57 61 PRO J CA 1
ATOM 6350 C C . PRO B 2 61 ? -57.899 -22.976 7.364 1.00 20.06 61 PRO J C 1
ATOM 6351 O O . PRO B 2 61 ? -57.322 -22.127 8.049 1.00 20.34 61 PRO J O 1
ATOM 6355 N N . GLN B 2 62 ? -58.059 -22.853 6.050 1.00 22.72 62 GLN J N 1
ATOM 6356 C CA . GLN B 2 62 ? -57.585 -21.644 5.363 1.00 25.90 62 GLN J CA 1
ATOM 6357 C C . GLN B 2 62 ? -58.211 -20.358 5.933 1.00 17.47 62 GLN J C 1
ATOM 6358 O O . GLN B 2 62 ? -59.323 -20.390 6.475 1.00 17.67 62 GLN J O 1
ATOM 6364 N N . SER B 2 63 ? -57.468 -19.256 5.815 1.00 17.53 63 SER J N 1
ATOM 6365 C CA . SER B 2 63 ? -57.853 -17.912 6.262 1.00 20.80 63 SER J CA 1
ATOM 6366 C C . SER B 2 63 ? -57.617 -17.664 7.747 1.00 20.39 63 SER J C 1
ATOM 6367 O O . SER B 2 63 ? -57.721 -16.532 8.211 1.00 27.86 63 SER J O 1
ATOM 6370 N N . TYR B 2 64 ? -57.318 -18.720 8.493 1.00 17.15 64 TYR J N 1
ATOM 6371 C CA . TYR B 2 64 ? -57.018 -18.575 9.921 1.00 23.18 64 TYR J CA 1
ATOM 6372 C C . TYR B 2 64 ? -55.506 -18.453 10.134 1.00 24.50 64 TYR J C 1
ATOM 6373 O O . TYR B 2 64 ? -54.735 -19.257 9.631 1.00 32.41 64 TYR J O 1
ATOM 6382 N N . ASN B 2 65 ? -55.101 -17.418 10.853 1.00 25.37 65 ASN J N 1
ATOM 6383 C CA . ASN B 2 65 ? -53.708 -17.172 11.160 1.00 26.64 65 ASN J CA 1
ATOM 6384 C C . ASN B 2 65 ? -53.493 -17.465 12.643 1.00 24.52 65 ASN J C 1
ATOM 6385 O O . ASN B 2 65 ? -53.916 -16.683 13.481 1.00 28.89 65 ASN J O 1
ATOM 6390 N N . PRO B 2 66 ? -52.869 -18.619 12.961 1.00 24.21 66 PRO J N 1
ATOM 6391 C CA . PRO B 2 66 ? -52.660 -19.143 14.320 1.00 27.04 66 PRO J CA 1
ATOM 6392 C C . PRO B 2 66 ? -51.494 -18.451 15.002 1.00 23.06 66 PRO J C 1
ATOM 6393 O O . PRO B 2 66 ? -50.365 -18.563 14.534 1.00 28.65 66 PRO J O 1
ATOM 6397 N N . ILE B 2 67 ? -51.779 -17.729 16.079 1.00 28.43 67 ILE J N 1
ATOM 6398 C CA . ILE B 2 67 ? -50.788 -16.899 16.767 1.00 25.42 67 ILE J CA 1
ATOM 6399 C C . ILE B 2 67 ? -50.961 -17.127 18.263 1.00 25.53 67 ILE J C 1
ATOM 6400 O O . ILE B 2 67 ? -52.092 -17.114 18.765 1.00 28.19 67 ILE J O 1
ATOM 6405 N N . CYS B 2 68 ? -49.858 -17.351 18.976 1.00 28.54 68 CYS J N 1
ATOM 6406 C CA . CYS B 2 68 ? -49.924 -17.637 20.413 1.00 29.34 68 CYS J CA 1
ATOM 6407 C C . CYS B 2 68 ? -50.203 -16.335 21.147 1.00 33.37 68 CYS J C 1
ATOM 6408 O O . CYS B 2 68 ? -49.591 -15.320 20.853 1.00 28.96 68 CYS J O 1
ATOM 6411 N N . LYS B 2 69 ? -51.135 -16.353 22.091 1.00 32.32 69 LYS J N 1
ATOM 6412 C CA . LYS B 2 69 ? -51.473 -15.131 22.802 1.00 32.06 69 LYS J CA 1
ATOM 6413 C C . LYS B 2 69 ? -51.361 -15.329 24.291 1.00 38.54 69 LYS J C 1
ATOM 6414 O O . LYS B 2 69 ? -51.781 -16.358 24.824 1.00 38.22 69 LYS J O 1
ATOM 6420 N N . GLN B 2 70 ? -50.798 -14.325 24.952 1.00 37.82 70 GLN J N 1
ATOM 6421 C CA . GLN B 2 70 ? -50.756 -14.276 26.401 1.00 33.99 70 GLN J CA 1
ATOM 6422 C C . GLN B 2 70 ? -52.068 -13.701 26.910 1.00 31.96 70 GLN J C 1
ATOM 6423 O O . GLN B 2 70 ? -52.498 -12.629 26.486 1.00 39.24 70 GLN J O 1
ATOM 6429 N N . HIS B 2 71 ? -52.716 -14.437 27.802 1.00 38.75 71 HIS J N 1
ATOM 6430 C CA . HIS B 2 71 ? -53.928 -13.971 28.463 1.00 36.84 71 HIS J CA 1
ATOM 6431 C C . HIS B 2 71 ? -53.617 -13.665 29.912 1.00 48.36 71 HIS J C 1
ATOM 6432 O O . HIS B 2 71 ? -52.640 -14.180 30.480 1.00 45.02 71 HIS J O 1
ATOM 6439 N N . TYR B 2 72 ? -54.461 -12.826 30.502 1.00 50.99 72 TYR J N 1
ATOM 6440 C CA . TYR B 2 72 ? -54.236 -12.302 31.840 1.00 53.70 72 TYR J CA 1
ATOM 6441 C C . TYR B 2 72 ? -55.498 -12.424 32.672 1.00 58.16 72 TYR J C 1
ATOM 6442 O O . TYR B 2 72 ? -56.612 -12.423 32.140 1.00 52.86 72 TYR J O 1
ATOM 6451 N N . THR B 2 73 ? -55.318 -12.530 33.983 1.00 60.73 73 THR J N 1
ATOM 6452 C CA . THR B 2 73 ? -56.445 -12.669 34.888 1.00 59.82 73 THR J CA 1
ATOM 6453 C C . THR B 2 73 ? -56.313 -11.643 36.006 1.00 68.58 73 THR J C 1
ATOM 6454 O O . THR B 2 73 ? -55.204 -11.228 36.345 1.00 67.12 73 THR J O 1
ATOM 6458 N N . GLN B 2 74 ? -57.450 -11.198 36.535 1.00 81.79 74 GLN J N 1
ATOM 6459 C CA . GLN B 2 74 ? -57.473 -10.309 37.692 1.00 92.95 74 GLN J CA 1
ATOM 6460 C C . GLN B 2 74 ? -58.543 -10.727 38.689 1.00 99.66 74 GLN J C 1
ATOM 6461 O O . GLN B 2 74 ? -58.433 -11.781 39.313 1.00 103.59 74 GLN J O 1
ATOM 6467 N N . LYS B 2 94 ? -52.168 -7.644 37.567 1.00 75.22 94 LYS J N 1
ATOM 6468 C CA . LYS B 2 94 ? -52.394 -8.262 36.266 1.00 81.06 94 LYS J CA 1
ATOM 6469 C C . LYS B 2 94 ? -51.458 -9.452 36.098 1.00 81.42 94 LYS J C 1
ATOM 6470 O O . LYS B 2 94 ? -50.262 -9.278 35.856 1.00 87.07 94 LYS J O 1
ATOM 6476 N N . ILE B 2 95 ? -52.001 -10.660 36.234 1.00 72.92 95 ILE J N 1
ATOM 6477 C CA . ILE B 2 95 ? -51.170 -11.864 36.265 1.00 72.80 95 ILE J CA 1
ATOM 6478 C C . ILE B 2 95 ? -51.304 -12.693 34.971 1.00 67.27 95 ILE J C 1
ATOM 6479 O O . ILE B 2 95 ? -52.411 -12.869 34.452 1.00 66.99 95 ILE J O 1
ATOM 6484 N N . PRO B 2 96 ? -50.167 -13.164 34.421 1.00 62.37 96 PRO J N 1
ATOM 6485 C CA . PRO B 2 96 ? -50.200 -13.969 33.193 1.00 55.51 96 PRO J CA 1
ATOM 6486 C C . PRO B 2 96 ? -50.768 -15.332 33.538 1.00 55.35 96 PRO J C 1
ATOM 6487 O O . PRO B 2 96 ? -50.151 -16.082 34.295 1.00 57.10 96 PRO J O 1
ATOM 6491 N N . SER B 2 97 ? -51.939 -15.637 32.998 1.00 45.47 97 SER J N 1
ATOM 6492 C CA . SER B 2 97 ? -52.734 -16.751 33.483 1.00 46.50 97 SER J CA 1
ATOM 6493 C C . SER B 2 97 ? -52.671 -17.947 32.550 1.00 50.17 97 SER J C 1
ATOM 6494 O O . SER B 2 97 ? -52.821 -19.101 32.974 1.00 45.55 97 SER J O 1
ATOM 6497 N N . CYS B 2 98 ? -52.457 -17.666 31.270 1.00 41.33 98 CYS J N 1
ATOM 6498 C CA . CYS B 2 98 ? -52.668 -18.675 30.266 1.00 39.22 98 CYS J CA 1
ATOM 6499 C C . CYS B 2 98 ? -52.056 -18.265 28.934 1.00 36.74 98 CYS J C 1
ATOM 6500 O O . CYS B 2 98 ? -52.150 -17.111 28.523 1.00 46.09 98 CYS J O 1
ATOM 6503 N N . CYS B 2 99 ? -51.421 -19.212 28.257 1.00 36.42 99 CYS J N 1
ATOM 6504 C CA . CYS B 2 99 ? -50.963 -18.978 26.893 1.00 34.04 99 CYS J CA 1
ATOM 6505 C C . CYS B 2 99 ? -51.807 -19.806 25.927 1.00 38.92 99 CYS J C 1
ATOM 6506 O O . CYS B 2 99 ? -51.903 -21.030 26.059 1.00 34.01 99 CYS J O 1
ATOM 6509 N N . LYS B 2 100 ? -52.409 -19.144 24.948 1.00 35.54 100 LYS J N 1
ATOM 6510 C CA . LYS B 2 100 ? -53.436 -19.792 24.131 1.00 37.78 100 LYS J CA 1
ATOM 6511 C C . LYS B 2 100 ? -53.291 -19.445 22.657 1.00 32.85 100 LYS J C 1
ATOM 6512 O O . LYS B 2 100 ? -52.923 -18.322 22.311 1.00 34.50 100 LYS J O 1
ATOM 6518 N N . CYS B 2 101 ? -53.582 -20.413 21.791 1.00 31.02 101 CYS J N 1
ATOM 6519 C CA . CYS B 2 101 ? -53.537 -20.197 20.343 1.00 40.56 101 CYS J CA 1
ATOM 6520 C C . CYS B 2 101 ? -54.804 -19.526 19.810 1.00 32.62 101 CYS J C 1
ATOM 6521 O O . CYS B 2 101 ? -55.880 -20.097 19.849 1.00 32.37 101 CYS J O 1
ATOM 6524 N N . ALA B 2 102 ? -54.653 -18.304 19.317 1.00 29.89 102 ALA J N 1
ATOM 6525 C CA . ALA B 2 102 ? -55.759 -17.550 18.747 1.00 28.97 102 ALA J CA 1
ATOM 6526 C C . ALA B 2 102 ? -55.729 -17.710 17.241 1.00 24.22 102 ALA J C 1
ATOM 6527 O O . ALA B 2 102 ? -54.677 -17.570 16.628 1.00 28.33 102 ALA J O 1
ATOM 6529 N N . LEU B 2 103 ? -56.873 -18.017 16.644 1.00 20.59 103 LEU J N 1
ATOM 6530 C CA . LEU B 2 103 ? -56.943 -18.088 15.192 1.00 25.78 103 LEU J CA 1
ATOM 6531 C C . LEU B 2 103 ? -57.449 -16.741 14.724 1.00 33.23 103 LEU J C 1
ATOM 6532 O O . LEU B 2 103 ? -58.636 -16.452 14.833 1.00 35.74 103 LEU J O 1
ATOM 6537 N N . LYS B 2 104 ? -56.545 -15.894 14.251 1.00 23.94 104 LYS J N 1
ATOM 6538 C CA . LYS B 2 104 ? -56.950 -14.578 13.794 1.00 24.26 104 LYS J CA 1
ATOM 6539 C C . LYS B 2 104 ? -57.617 -14.678 12.425 1.00 21.40 104 LYS J C 1
ATOM 6540 O O . LYS B 2 104 ? -57.135 -15.412 11.545 1.00 24.83 104 LYS J O 1
ATOM 6546 N N . THR B 2 105 ? -58.712 -13.955 12.265 1.00 60.99 105 THR J N 1
ATOM 6547 C CA . THR B 2 105 ? -59.339 -13.769 10.969 1.00 57.65 105 THR J CA 1
ATOM 6548 C C . THR B 2 105 ? -59.549 -12.284 10.743 1.00 56.82 105 THR J C 1
ATOM 6549 O O . THR B 2 105 ? -59.560 -11.495 11.693 1.00 57.96 105 THR J O 1
ATOM 6553 N N . GLY B 2 106 ? -59.725 -11.906 9.486 1.00 55.25 106 GLY J N 1
ATOM 6554 C CA . GLY B 2 106 ? -60.047 -10.532 9.158 1.00 54.67 106 GLY J CA 1
ATOM 6555 C C . GLY B 2 106 ? -60.766 -10.424 7.827 1.00 52.24 106 GLY J C 1
ATOM 6556 O O . GLY B 2 106 ? -60.989 -11.424 7.152 1.00 51.00 106 GLY J O 1
ATOM 6557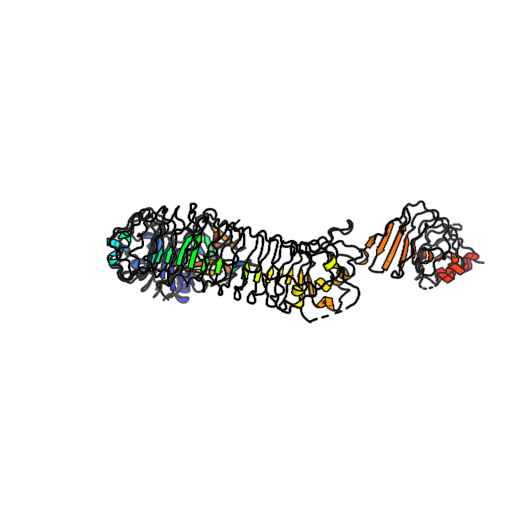 N N . LEU B 2 107 ? -61.122 -9.201 7.454 1.00 52.08 107 LEU J N 1
ATOM 6558 C CA . LEU B 2 107 ? -61.797 -8.946 6.184 1.00 65.20 107 LEU J CA 1
ATOM 6559 C C . LEU B 2 107 ? -60.834 -9.098 4.998 1.00 63.72 107 LEU J C 1
ATOM 6560 O O . LEU B 2 107 ? -61.166 -9.729 3.989 1.00 61.10 107 LEU J O 1
ATOM 6565 N N . GLU B 2 108 ? -59.634 -8.540 5.135 1.00 64.20 108 GLU J N 1
ATOM 6566 C CA . GLU B 2 108 ? -58.613 -8.659 4.099 1.00 71.86 108 GLU J CA 1
ATOM 6567 C C . GLU B 2 108 ? -58.134 -10.099 3.941 1.00 73.33 108 GLU J C 1
ATOM 6568 O O . GLU B 2 108 ? -57.935 -10.816 4.926 1.00 73.87 108 GLU J O 1
ATOM 6574 N N . HIS B 2 109 ? -57.942 -10.515 2.695 1.00 56.80 109 HIS J N 1
ATOM 6575 C CA . HIS B 2 109 ? -57.669 -11.918 2.397 1.00 56.51 109 HIS J CA 1
ATOM 6576 C C . HIS B 2 109 ? -56.313 -12.469 2.893 1.00 64.18 109 HIS J C 1
ATOM 6577 O O . HIS B 2 109 ? -56.270 -13.382 3.724 1.00 66.61 109 HIS J O 1
ATOM 6584 N N . HIS B 2 110 ? -55.212 -11.929 2.387 1.00 68.74 110 HIS J N 1
ATOM 6585 C CA . HIS B 2 110 ? -53.904 -12.475 2.736 1.00 82.50 110 HIS J CA 1
ATOM 6586 C C . HIS B 2 110 ? -52.820 -11.399 2.768 1.00 86.12 110 HIS J C 1
ATOM 6587 O O . HIS B 2 110 ? -52.174 -11.184 3.796 1.00 87.68 110 HIS J O 1
ATOM 6594 N N . VAL C 2 1 ? -57.580 -3.341 11.960 1.00 77.05 1 VAL K N 1
ATOM 6595 C CA . VAL C 2 1 ? -58.701 -2.475 11.607 1.00 80.60 1 VAL K CA 1
ATOM 6596 C C . VAL C 2 1 ? -60.019 -3.142 12.012 1.00 81.41 1 VAL K C 1
ATOM 6597 O O . VAL C 2 1 ? -60.022 -4.122 12.772 1.00 63.53 1 VAL K O 1
ATOM 6601 N N . GLY C 2 2 ? -61.135 -2.619 11.508 1.00 69.62 2 GLY K N 1
ATOM 6602 C CA . GLY C 2 2 ? -62.429 -3.234 11.756 1.00 71.23 2 GLY K CA 1
ATOM 6603 C C . GLY C 2 2 ? -62.641 -4.563 11.041 1.00 66.46 2 GLY K C 1
ATOM 6604 O O . GLY C 2 2 ? -62.048 -4.817 9.992 1.00 60.83 2 GLY K O 1
ATOM 6605 N N . GLY C 2 3 ? -63.485 -5.417 11.618 1.00 65.10 3 GLY K N 1
ATOM 6606 C CA . GLY C 2 3 ? -63.868 -6.674 10.991 1.00 53.41 3 GLY K CA 1
ATOM 6607 C C . GLY C 2 3 ? -63.046 -7.898 11.371 1.00 49.09 3 GLY K C 1
ATOM 6608 O O . GLY C 2 3 ? -63.281 -8.992 10.863 1.00 45.94 3 GLY K O 1
ATOM 6609 N N . SER C 2 4 ? -62.069 -7.729 12.251 1.00 49.41 4 SER K N 1
ATOM 6610 C CA . SER C 2 4 ? -61.262 -8.869 12.686 1.00 57.84 4 SER K CA 1
ATOM 6611 C C . SER C 2 4 ? -61.886 -9.542 13.907 1.00 43.66 4 SER K C 1
ATOM 6612 O O . SER C 2 4 ? -62.716 -8.956 14.602 1.00 65.77 4 SER K O 1
ATOM 6615 N N . ASP C 2 5 ? -61.477 -10.773 14.168 1.00 40.30 5 ASP K N 1
ATOM 6616 C CA . ASP C 2 5 ? -62.054 -11.549 15.248 1.00 38.45 5 ASP K CA 1
ATOM 6617 C C . ASP C 2 5 ? -61.117 -12.710 15.520 1.00 39.08 5 ASP K C 1
ATOM 6618 O O . ASP C 2 5 ? -60.693 -13.397 14.601 1.00 47.27 5 ASP K O 1
ATOM 6623 N N . GLU C 2 6 ? -60.786 -12.931 16.780 1.00 35.93 6 GLU K N 1
ATOM 6624 C CA . GLU C 2 6 ? -59.938 -14.057 17.146 1.00 33.95 6 GLU K CA 1
ATOM 6625 C C . GLU C 2 6 ? -60.816 -15.243 17.483 1.00 32.78 6 GLU K C 1
ATOM 6626 O O . GLU C 2 6 ? -61.804 -15.110 18.188 1.00 35.94 6 GLU K O 1
ATOM 6632 N N . ARG C 2 7 ? -60.468 -16.405 16.966 1.00 29.59 7 ARG K N 1
ATOM 6633 C CA . ARG C 2 7 ? -61.221 -17.594 17.292 1.00 28.13 7 ARG K CA 1
ATOM 6634 C C . ARG C 2 7 ? -60.336 -18.487 18.161 1.00 30.16 7 ARG K C 1
ATOM 6635 O O . ARG C 2 7 ? -59.127 -18.525 17.990 1.00 28.26 7 ARG K O 1
ATOM 6643 N N . PHE C 2 8 ? -60.952 -19.209 19.082 1.00 28.89 8 PHE K N 1
ATOM 6644 C CA . PHE C 2 8 ? -60.232 -20.141 19.910 1.00 34.77 8 PHE K CA 1
ATOM 6645 C C . PHE C 2 8 ? -60.794 -21.541 19.743 1.00 32.33 8 PHE K C 1
ATOM 6646 O O . PHE C 2 8 ? -61.966 -21.714 19.412 1.00 26.72 8 PHE K O 1
ATOM 6654 N N . LEU C 2 9 ? -59.953 -22.537 19.984 1.00 28.43 9 LEU K N 1
ATOM 6655 C CA . LEU C 2 9 ? -60.343 -23.939 19.815 1.00 28.78 9 LEU K CA 1
ATOM 6656 C C . LEU C 2 9 ? -61.385 -24.390 20.819 1.00 30.87 9 LEU K C 1
ATOM 6657 O O . LEU C 2 9 ? -62.136 -25.343 20.572 1.00 33.83 9 LEU K O 1
ATOM 6662 N N . CYS C 2 10 ? -61.451 -23.696 21.946 1.00 29.24 10 CYS K N 1
ATOM 6663 C CA . CYS C 2 10 ? -62.395 -24.073 22.985 1.00 31.18 10 CYS K CA 1
ATOM 6664 C C . CYS C 2 10 ? -63.276 -22.925 23.418 1.00 32.26 10 CYS K C 1
ATOM 6665 O O . CYS C 2 10 ? -62.822 -21.796 23.571 1.00 50.95 10 CYS K O 1
ATOM 6668 N N . ARG C 2 11 ? -64.549 -23.229 23.623 1.00 35.41 11 ARG K N 1
ATOM 6669 C CA . ARG C 2 11 ? -65.477 -22.251 24.164 1.00 36.62 11 ARG K CA 1
ATOM 6670 C C . ARG C 2 11 ? -65.269 -22.103 25.669 1.00 47.45 11 ARG K C 1
ATOM 6671 O O . ARG C 2 11 ? -65.196 -23.100 26.399 1.00 41.31 11 ARG K O 1
ATOM 6679 N N . SER C 2 12 ? -65.197 -20.854 26.121 1.00 38.35 12 SER K N 1
ATOM 6680 C CA . SER C 2 12 ? -65.068 -20.553 27.534 1.00 48.75 12 SER K CA 1
ATOM 6681 C C . SER C 2 12 ? -65.874 -19.314 27.920 1.00 52.42 12 SER K C 1
ATOM 6682 O O . SER C 2 12 ? -66.136 -18.437 27.087 1.00 50.12 12 SER K O 1
ATOM 6685 N N . ILE C 2 13 ? -66.233 -19.254 29.198 1.00 46.21 13 ILE K N 1
ATOM 6686 C CA . ILE C 2 13 ? -66.925 -18.122 29.792 1.00 53.34 13 ILE K CA 1
ATOM 6687 C C . ILE C 2 13 ? -66.010 -17.414 30.781 1.00 52.84 13 ILE K C 1
ATOM 6688 O O . ILE C 2 13 ? -65.575 -18.017 31.760 1.00 48.10 13 ILE K O 1
ATOM 6693 N N . ARG C 2 14 ? -65.707 -16.142 30.536 1.00 54.89 14 ARG K N 1
ATOM 6694 C CA . ARG C 2 14 ? -64.956 -15.354 31.515 1.00 53.02 14 ARG K CA 1
ATOM 6695 C C . ARG C 2 14 ? -65.933 -14.652 32.437 1.00 51.80 14 ARG K C 1
ATOM 6696 O O . ARG C 2 14 ? -66.925 -14.103 31.975 1.00 54.68 14 ARG K O 1
ATOM 6704 N N . LYS C 2 15 ? -65.675 -14.670 33.740 1.00 52.36 15 LYS K N 1
ATOM 6705 C CA . LYS C 2 15 ? -66.533 -13.924 34.662 1.00 58.77 15 LYS K CA 1
ATOM 6706 C C . LYS C 2 15 ? -65.849 -13.514 35.962 1.00 59.18 15 LYS K C 1
ATOM 6707 O O . LYS C 2 15 ? -64.823 -14.077 36.348 1.00 57.13 15 LYS K O 1
ATOM 6713 N N . LEU C 2 16 ? -66.428 -12.520 36.628 1.00 62.76 16 LEU K N 1
ATOM 6714 C CA . LEU C 2 16 ? -65.958 -12.095 37.940 1.00 68.43 16 LEU K CA 1
ATOM 6715 C C . LEU C 2 16 ? -66.586 -12.936 39.051 1.00 78.60 16 LEU K C 1
ATOM 6716 O O . LEU C 2 16 ? -67.756 -13.311 38.968 1.00 83.49 16 LEU K O 1
ATOM 6721 N N . VAL C 2 17 ? -65.808 -13.234 40.089 1.00 80.58 17 VAL K N 1
ATOM 6722 C CA . VAL C 2 17 ? -66.332 -13.922 41.266 1.00 81.63 17 VAL K CA 1
ATOM 6723 C C . VAL C 2 17 ? -65.856 -13.240 42.543 1.00 90.20 17 VAL K C 1
ATOM 6724 O O . VAL C 2 17 ? -66.665 -12.804 43.366 1.00 103.51 17 VAL K O 1
ATOM 6728 N N . GLN C 2 40 ? -61.763 -9.023 47.347 1.00 95.09 40 GLN K N 1
ATOM 6729 C CA . GLN C 2 40 ? -61.740 -8.372 46.040 1.00 97.35 40 GLN K CA 1
ATOM 6730 C C . GLN C 2 40 ? -62.420 -9.216 44.970 1.00 93.85 40 GLN K C 1
ATOM 6731 O O . GLN C 2 40 ? -62.864 -10.333 45.232 1.00 91.55 40 GLN K O 1
ATOM 6737 N N . ALA C 2 41 ? -62.498 -8.675 43.759 1.00 98.52 41 ALA K N 1
ATOM 6738 C CA . ALA C 2 41 ? -63.130 -9.375 42.644 1.00 95.23 41 ALA K CA 1
ATOM 6739 C C . ALA C 2 41 ? -62.129 -10.228 41.854 1.00 92.84 41 ALA K C 1
ATOM 6740 O O . ALA C 2 41 ? -61.160 -9.713 41.294 1.00 93.33 41 ALA K O 1
ATOM 6742 N N . ILE C 2 42 ? -62.377 -11.535 41.813 1.00 87.69 42 ILE K N 1
ATOM 6743 C CA . ILE C 2 42 ? -61.510 -12.477 41.108 1.00 79.05 42 ILE K CA 1
ATOM 6744 C C . ILE C 2 42 ? -62.158 -12.948 39.804 1.00 81.34 42 ILE K C 1
ATOM 6745 O O . ILE C 2 42 ? -63.302 -13.406 39.802 1.00 82.97 42 ILE K O 1
ATOM 6750 N N . GLN C 2 43 ? -61.438 -12.831 38.692 1.00 73.42 43 GLN K N 1
ATOM 6751 C CA . GLN C 2 43 ? -61.982 -13.304 37.432 1.00 71.58 43 GLN K CA 1
ATOM 6752 C C . GLN C 2 43 ? -61.454 -14.682 37.048 1.00 69.74 43 GLN K C 1
ATOM 6753 O O . GLN C 2 43 ? -60.285 -15.012 37.262 1.00 72.17 43 GLN K O 1
ATOM 6759 N N . ILE C 2 44 ? -62.344 -15.492 36.492 1.00 56.99 44 ILE K N 1
ATOM 6760 C CA . ILE C 2 44 ? -62.022 -16.865 36.167 1.00 54.58 44 ILE K CA 1
ATOM 6761 C C . ILE C 2 44 ? -62.417 -17.154 34.732 1.00 51.42 44 ILE K C 1
ATOM 6762 O O . ILE C 2 44 ? -63.242 -16.448 34.157 1.00 55.84 44 ILE K O 1
ATOM 6767 N N . GLU C 2 45 ? -61.805 -18.177 34.147 1.00 49.42 45 GLU K N 1
ATOM 6768 C CA . GLU C 2 45 ? -62.238 -18.672 32.849 1.00 44.73 45 GLU K CA 1
ATOM 6769 C C . GLU C 2 45 ? -62.521 -20.160 32.935 1.00 39.66 45 GLU K C 1
ATOM 6770 O O . GLU C 2 45 ? -61.654 -20.934 33.348 1.00 46.64 45 GLU K O 1
ATOM 6776 N N . GLU C 2 46 ? -63.735 -20.555 32.561 1.00 40.19 46 GLU K N 1
ATOM 6777 C CA . GLU C 2 46 ? -64.146 -21.958 32.622 1.00 42.49 46 GLU K CA 1
ATOM 6778 C C . GLU C 2 46 ? -64.537 -22.466 31.256 1.00 43.61 46 GLU K C 1
ATOM 6779 O O . GLU C 2 46 ? -65.127 -21.726 30.480 1.00 48.25 46 GLU K O 1
ATOM 6785 N N . CYS C 2 47 ? -64.217 -23.727 30.970 1.00 35.63 47 CYS K N 1
ATOM 6786 C CA . CYS C 2 47 ? -64.666 -24.359 29.740 1.00 37.33 47 CYS K CA 1
ATOM 6787 C C . CYS C 2 47 ? -66.200 -24.343 29.698 1.00 44.09 47 CYS K C 1
ATOM 6788 O O . CYS C 2 47 ? -66.851 -24.634 30.702 1.00 45.96 47 CYS K O 1
ATOM 6791 N N . GLU C 2 48 ? -66.764 -23.996 28.541 1.00 58.35 48 GLU K N 1
ATOM 6792 C CA . GLU C 2 48 ? -68.214 -23.926 28.388 1.00 64.72 48 GLU K CA 1
ATOM 6793 C C . GLU C 2 48 ? -68.843 -25.309 28.540 1.00 75.83 48 GLU K C 1
ATOM 6794 O O . GLU C 2 48 ? -69.968 -25.433 29.026 1.00 86.05 48 GLU K O 1
ATOM 6800 N N . GLY C 2 49 ? -68.116 -26.348 28.138 1.00 75.13 49 GLY K N 1
ATOM 6801 C CA . GLY C 2 49 ? -68.581 -27.711 28.342 1.00 83.63 49 GLY K CA 1
ATOM 6802 C C . GLY C 2 49 ? -67.546 -28.629 28.976 1.00 83.39 49 GLY K C 1
ATOM 6803 O O . GLY C 2 49 ? -66.393 -28.240 29.159 1.00 89.81 49 GLY K O 1
ATOM 6804 N N . ALA C 2 50 ? -67.956 -29.850 29.310 1.00 72.75 50 ALA K N 1
ATOM 6805 C CA . ALA C 2 50 ? -67.028 -30.858 29.821 1.00 70.17 50 ALA K CA 1
ATOM 6806 C C . ALA C 2 50 ? -66.618 -31.857 28.734 1.00 64.45 50 ALA K C 1
ATOM 6807 O O . ALA C 2 50 ? -67.475 -32.452 28.081 1.00 63.92 50 ALA K O 1
ATOM 6809 N N . ASP C 2 51 ? -65.310 -32.027 28.544 1.00 66.10 51 ASP K N 1
ATOM 6810 C CA . ASP C 2 51 ? -64.760 -33.001 27.590 1.00 66.87 51 ASP K CA 1
ATOM 6811 C C . ASP C 2 51 ? -65.157 -32.738 26.144 1.00 59.57 51 ASP K C 1
ATOM 6812 O O . ASP C 2 51 ? -65.102 -33.638 25.305 1.00 64.21 51 ASP K O 1
ATOM 6817 N N . GLN C 2 52 ? -65.559 -31.512 25.850 1.00 49.12 52 GLN K N 1
ATOM 6818 C CA . GLN C 2 52 ? -65.997 -31.183 24.505 1.00 55.07 52 GLN K CA 1
ATOM 6819 C C . GLN C 2 52 ? -64.829 -31.276 23.527 1.00 49.51 52 GLN K C 1
ATOM 6820 O O . GLN C 2 52 ? -63.716 -30.850 23.840 1.00 48.03 52 GLN K O 1
ATOM 6826 N N . PRO C 2 53 ? -65.070 -31.877 22.352 1.00 48.19 53 PRO K N 1
ATOM 6827 C CA . PRO C 2 53 ? -64.038 -31.875 21.309 1.00 48.68 53 PRO K CA 1
ATOM 6828 C C . PRO C 2 53 ? -63.734 -30.439 20.899 1.00 39.08 53 PRO K C 1
ATOM 6829 O O . PRO C 2 53 ? -64.605 -29.580 21.012 1.00 31.41 53 PRO K O 1
ATOM 6833 N N . CYS C 2 54 ? -62.512 -30.181 20.457 1.00 36.29 54 CYS K N 1
ATOM 6834 C CA . CYS C 2 54 ? -62.115 -28.826 20.094 1.00 37.94 54 CYS K CA 1
ATOM 6835 C C . CYS C 2 54 ? -62.690 -28.439 18.726 1.00 30.13 54 CYS K C 1
ATOM 6836 O O . CYS C 2 54 ? -62.963 -29.301 17.888 1.00 31.25 54 CYS K O 1
ATOM 6839 N N . ASP C 2 55 ? -62.863 -27.141 18.499 1.00 29.18 55 ASP K N 1
ATOM 6840 C CA . ASP C 2 55 ? -63.326 -26.642 17.207 1.00 24.62 55 ASP K CA 1
ATOM 6841 C C . ASP C 2 55 ? -62.081 -26.500 16.328 1.00 27.64 55 ASP K C 1
ATOM 6842 O O . ASP C 2 55 ? -60.970 -26.573 16.838 1.00 20.98 55 ASP K O 1
ATOM 6847 N N . PHE C 2 56 ? -62.260 -26.323 15.019 1.00 24.76 56 PHE K N 1
ATOM 6848 C CA . PHE C 2 56 ? -61.133 -26.121 14.095 1.00 28.25 56 PHE K CA 1
ATOM 6849 C C . PHE C 2 56 ? -60.081 -27.215 14.202 1.00 28.57 56 PHE K C 1
ATOM 6850 O O . PHE C 2 56 ? -58.901 -26.991 13.946 1.00 19.66 56 PHE K O 1
ATOM 6858 N N . ALA C 2 57 ? -60.517 -28.410 14.560 1.00 20.59 57 ALA K N 1
ATOM 6859 C CA . ALA C 2 57 ? -59.569 -29.486 14.850 1.00 23.22 57 ALA K CA 1
ATOM 6860 C C . ALA C 2 57 ? -59.829 -30.721 13.993 1.00 25.93 57 ALA K C 1
ATOM 6861 O O . ALA C 2 57 ? -59.597 -31.836 14.439 1.00 26.88 57 ALA K O 1
ATOM 6863 N N . ALA C 2 58 ? -60.296 -30.506 12.762 1.00 18.75 58 ALA K N 1
ATOM 6864 C CA . ALA C 2 58 ? -60.625 -31.595 11.843 1.00 20.35 58 ALA K CA 1
ATOM 6865 C C . ALA C 2 58 ? -59.447 -32.056 10.959 1.00 24.14 58 ALA K C 1
ATOM 6866 O O . ALA C 2 58 ? -59.609 -32.957 10.138 1.00 27.38 58 ALA K O 1
ATOM 6868 N N . ASN C 2 59 ? -58.288 -31.417 11.109 1.00 21.18 59 ASN K N 1
ATOM 6869 C CA . ASN C 2 59 ? -57.065 -31.791 10.387 1.00 24.76 59 ASN K CA 1
ATOM 6870 C C . ASN C 2 59 ? -55.885 -32.090 11.335 1.00 24.17 59 ASN K C 1
ATOM 6871 O O . ASN C 2 59 ? -54.803 -31.528 11.200 1.00 17.74 59 ASN K O 1
ATOM 6876 N N . PHE C 2 60 ? -56.111 -32.977 12.295 1.00 23.37 60 PHE K N 1
ATOM 6877 C CA . PHE C 2 60 ? -55.043 -33.531 13.116 1.00 25.99 60 PHE K CA 1
ATOM 6878 C C . PHE C 2 60 ? -55.093 -35.040 12.893 1.00 28.29 60 PHE K C 1
ATOM 6879 O O . PHE C 2 60 ? -56.135 -35.553 12.476 1.00 26.96 60 PHE K O 1
ATOM 6887 N N . PRO C 2 61 ? -53.960 -35.742 13.129 1.00 22.46 61 PRO K N 1
ATOM 6888 C CA . PRO C 2 61 ? -53.919 -37.205 13.121 1.00 24.19 61 PRO K CA 1
ATOM 6889 C C . PRO C 2 61 ? -55.026 -37.748 14.012 1.00 30.50 61 PRO K C 1
ATOM 6890 O O . PRO C 2 61 ? -55.300 -37.143 15.049 1.00 30.38 61 PRO K O 1
ATOM 6894 N N . GLN C 2 62 ? -55.657 -38.849 13.607 1.00 29.61 62 GLN K N 1
ATOM 6895 C CA . GLN C 2 62 ? -56.811 -39.377 14.329 1.00 32.38 62 GLN K CA 1
ATOM 6896 C C . GLN C 2 62 ? -56.499 -39.648 15.800 1.00 39.22 62 GLN K C 1
ATOM 6897 O O . GLN C 2 62 ? -57.349 -39.429 16.660 1.00 34.04 62 GLN K O 1
ATOM 6903 N N . SER C 2 63 ? -55.279 -40.107 16.089 1.00 36.55 63 SER K N 1
ATOM 6904 C CA . SER C 2 63 ? -54.921 -40.477 17.461 1.00 38.60 63 SER K CA 1
ATOM 6905 C C . SER C 2 63 ? -54.792 -39.251 18.371 1.00 41.44 63 SER K C 1
ATOM 6906 O O . SER C 2 63 ? -54.734 -39.392 19.592 1.00 40.89 63 SER K O 1
ATOM 6909 N N . TYR C 2 64 ? -54.748 -38.049 17.794 1.00 33.91 64 TYR K N 1
ATOM 6910 C CA . TYR C 2 64 ? -54.607 -36.846 18.629 1.00 33.83 64 TYR K CA 1
ATOM 6911 C C . TYR C 2 64 ? -55.829 -36.595 19.515 1.00 34.18 64 TYR K C 1
ATOM 6912 O O . TYR C 2 64 ? -55.709 -35.943 20.546 1.00 33.40 64 TYR K O 1
ATOM 6921 N N . ASN C 2 65 ? -56.986 -37.119 19.104 1.00 31.45 65 ASN K N 1
ATOM 6922 C CA . ASN C 2 65 ? -58.241 -36.971 19.845 1.00 35.17 65 ASN K CA 1
ATOM 6923 C C . ASN C 2 65 ? -58.389 -35.646 20.599 1.00 38.82 65 ASN K C 1
ATOM 6924 O O . ASN C 2 65 ? -58.443 -35.638 21.827 1.00 36.67 65 ASN K O 1
ATOM 6929 N N . PRO C 2 66 ? -58.448 -34.519 19.868 1.00 30.16 66 PRO K N 1
ATOM 6930 C CA . PRO C 2 66 ? -58.423 -33.228 20.561 1.00 34.55 66 PRO K CA 1
ATOM 6931 C C . PRO C 2 66 ? -59.615 -33.014 21.501 1.00 39.35 66 PRO K C 1
ATOM 6932 O O . PRO C 2 66 ? -60.754 -33.284 21.127 1.00 47.88 66 PRO K O 1
ATOM 6936 N N . ILE C 2 67 ? -59.335 -32.561 22.720 1.00 46.92 67 ILE K N 1
ATOM 6937 C CA . ILE C 2 67 ? -60.360 -32.371 23.747 1.00 44.09 67 ILE K CA 1
ATOM 6938 C C . ILE C 2 67 ? -60.127 -31.063 24.499 1.00 42.35 67 ILE K C 1
ATOM 6939 O O . ILE C 2 67 ? -58.987 -30.690 24.766 1.00 44.30 67 ILE K O 1
ATOM 6944 N N . CYS C 2 68 ? -61.201 -30.366 24.843 1.00 41.37 68 CYS K N 1
ATOM 6945 C CA . CYS C 2 68 ? -61.073 -29.145 25.612 1.00 36.22 68 CYS K CA 1
ATOM 6946 C C . CYS C 2 68 ? -60.863 -29.493 27.087 1.00 47.85 68 CYS K C 1
ATOM 6947 O O . CYS C 2 68 ? -61.603 -30.291 27.664 1.00 53.54 68 CYS K O 1
ATOM 6950 N N . LYS C 2 69 ? -59.832 -28.908 27.686 1.00 39.89 69 LYS K N 1
ATOM 6951 C CA . LYS C 2 69 ? -59.503 -29.169 29.079 1.00 48.33 69 LYS K CA 1
ATOM 6952 C C . LYS C 2 69 ? -59.486 -27.898 29.909 1.00 43.57 69 LYS K C 1
ATOM 6953 O O . LYS C 2 69 ? -59.067 -26.835 29.441 1.00 43.93 69 LYS K O 1
ATOM 6959 N N . GLN C 2 70 ? -59.941 -28.023 31.148 1.00 43.40 70 GLN K N 1
ATOM 6960 C CA . GLN C 2 70 ? -59.940 -26.913 32.083 1.00 45.04 70 GLN K CA 1
ATOM 6961 C C . GLN C 2 70 ? -58.550 -26.743 32.691 1.00 51.71 70 GLN K C 1
ATOM 6962 O O . GLN C 2 70 ? -57.966 -27.706 33.180 1.00 49.50 70 GLN K O 1
ATOM 6968 N N . HIS C 2 71 ? -58.020 -25.523 32.663 1.00 54.02 71 HIS K N 1
ATOM 6969 C CA . HIS C 2 71 ? -56.764 -25.252 33.358 1.00 53.46 71 HIS K CA 1
ATOM 6970 C C . HIS C 2 71 ? -56.934 -24.391 34.593 1.00 57.63 71 HIS K C 1
ATOM 6971 O O . HIS C 2 71 ? -57.869 -23.580 34.686 1.00 58.08 71 HIS K O 1
ATOM 6978 N N . TYR C 2 72 ? -55.996 -24.553 35.520 1.00 49.59 72 TYR K N 1
ATOM 6979 C CA . TYR C 2 72 ? -56.087 -23.929 36.828 1.00 59.06 72 TYR K CA 1
ATOM 6980 C C . TYR C 2 72 ? -54.825 -23.164 37.212 1.00 63.97 72 TYR K C 1
ATOM 6981 O O . TYR C 2 72 ? -53.717 -23.468 36.762 1.00 62.10 72 TYR K O 1
ATOM 6990 N N . THR C 2 73 ? -55.020 -22.153 38.046 1.00 68.13 73 THR K N 1
ATOM 6991 C CA . THR C 2 73 ? -53.930 -21.463 38.714 1.00 69.64 73 THR K CA 1
ATOM 6992 C C . THR C 2 73 ? -54.092 -21.733 40.212 1.00 68.02 73 THR K C 1
ATOM 6993 O O . THR C 2 73 ? -55.215 -21.746 40.716 1.00 64.51 73 THR K O 1
ATOM 6997 N N . GLN C 2 74 ? -52.987 -21.979 40.914 1.00 77.97 74 GLN K N 1
ATOM 6998 C CA . GLN C 2 74 ? -53.042 -22.276 42.349 1.00 84.01 74 GLN K CA 1
ATOM 6999 C C . GLN C 2 74 ? -52.616 -21.089 43.210 1.00 77.22 74 GLN K C 1
ATOM 7000 O O . GLN C 2 74 ? -51.823 -20.252 42.777 1.00 71.92 74 GLN K O 1
ATOM 7006 N N . LYS C 2 94 ? -56.987 -23.409 43.942 1.00 69.03 94 LYS K N 1
ATOM 7007 C CA . LYS C 2 94 ? -57.269 -23.614 42.517 1.00 78.82 94 LYS K CA 1
ATOM 7008 C C . LYS C 2 94 ? -58.301 -22.637 41.950 1.00 76.38 94 LYS K C 1
ATOM 7009 O O . LYS C 2 94 ? -59.443 -22.579 42.412 1.00 81.73 94 LYS K O 1
ATOM 7015 N N . ILE C 2 95 ? -57.889 -21.882 40.937 1.00 75.67 95 ILE K N 1
ATOM 7016 C CA . ILE C 2 95 ? -58.782 -20.984 40.209 1.00 70.27 95 ILE K CA 1
ATOM 7017 C C . ILE C 2 95 ? -58.794 -21.373 38.728 1.00 58.58 95 ILE K C 1
ATOM 7018 O O . ILE C 2 95 ? -57.741 -21.405 38.098 1.00 56.98 95 ILE K O 1
ATOM 7023 N N . PRO C 2 96 ? -59.980 -21.686 38.171 1.00 60.56 96 PRO K N 1
ATOM 7024 C CA . PRO C 2 96 ? -60.069 -21.938 36.723 1.00 48.04 96 PRO K CA 1
ATOM 7025 C C . PRO C 2 96 ? -59.528 -20.721 35.984 1.00 46.48 96 PRO K C 1
ATOM 7026 O O . PRO C 2 96 ? -60.005 -19.615 36.242 1.00 49.17 96 PRO K O 1
ATOM 7030 N N . SER C 2 97 ? -58.531 -20.911 35.121 1.00 45.18 97 SER K N 1
ATOM 7031 C CA . SER C 2 97 ? -57.794 -19.780 34.565 1.00 57.63 97 SER K CA 1
ATOM 7032 C C . SER C 2 97 ? -57.898 -19.667 33.047 1.00 49.48 97 SER K C 1
ATOM 7033 O O . SER C 2 97 ? -57.703 -18.583 32.498 1.00 50.07 97 SER K O 1
ATOM 7036 N N . CYS C 2 98 ? -58.180 -20.791 32.390 1.00 47.72 98 CYS K N 1
ATOM 7037 C CA . CYS C 2 98 ? -58.487 -20.825 30.959 1.00 49.76 98 CYS K CA 1
ATOM 7038 C C . CYS C 2 98 ? -58.845 -22.232 30.484 1.00 44.73 98 CYS K C 1
ATOM 7039 O O . CYS C 2 98 ? -58.658 -23.212 31.211 1.00 41.86 98 CYS K O 1
ATOM 7042 N N . CYS C 2 99 ? -59.345 -22.306 29.251 1.00 38.53 99 CYS K N 1
ATOM 7043 C CA . CYS C 2 99 ? -59.761 -23.552 28.625 1.00 40.85 99 CYS K CA 1
ATOM 7044 C C . CYS C 2 99 ? -58.913 -23.768 27.387 1.00 36.28 99 CYS K C 1
ATOM 7045 O O . CYS C 2 99 ? -58.835 -22.907 26.517 1.00 41.75 99 CYS K O 1
ATOM 7048 N N . LYS C 2 100 ? -58.250 -24.908 27.295 1.00 45.16 100 LYS K N 1
ATOM 7049 C CA . LYS C 2 100 ? -57.333 -25.106 26.176 1.00 46.37 100 LYS K CA 1
ATOM 7050 C C . LYS C 2 100 ? -57.554 -26.448 25.525 1.00 38.06 100 LYS K C 1
ATOM 7051 O O . LYS C 2 100 ? -58.011 -27.394 26.169 1.00 37.59 100 LYS K O 1
ATOM 7057 N N . CYS C 2 101 ? -57.190 -26.533 24.256 1.00 29.51 101 CYS K N 1
ATOM 7058 C CA . CYS C 2 101 ? -57.360 -27.760 23.510 1.00 36.58 101 CYS K CA 1
ATOM 7059 C C . CYS C 2 101 ? -56.134 -28.631 23.696 1.00 35.66 101 CYS K C 1
ATOM 7060 O O . CYS C 2 101 ? -55.022 -28.221 23.381 1.00 34.90 101 CYS K O 1
ATOM 7063 N N . ALA C 2 102 ? -56.347 -29.832 24.219 1.00 37.27 102 ALA K N 1
ATOM 7064 C CA . ALA C 2 102 ? -55.256 -30.764 24.484 1.00 39.09 102 ALA K CA 1
ATOM 7065 C C . ALA C 2 102 ? -55.158 -31.800 23.366 1.00 35.17 102 ALA K C 1
ATOM 7066 O O . ALA C 2 102 ? -56.163 -32.373 22.954 1.00 38.75 102 ALA K O 1
ATOM 7068 N N . LEU C 2 103 ? -53.949 -32.019 22.862 1.00 31.85 103 LEU K N 1
ATOM 7069 C CA . LEU C 2 103 ? -53.718 -33.028 21.837 1.00 36.56 103 LEU K CA 1
ATOM 7070 C C . LEU C 2 103 ? -52.985 -34.219 22.454 1.00 40.30 103 LEU K C 1
ATOM 7071 O O . LEU C 2 103 ? -51.995 -34.039 23.151 1.00 41.96 103 LEU K O 1
ATOM 7076 N N . LYS C 2 104 ? -53.468 -35.434 22.212 1.00 41.64 104 LYS K N 1
ATOM 7077 C CA . LYS C 2 104 ? -52.749 -36.634 22.655 1.00 42.27 104 LYS K CA 1
ATOM 7078 C C . LYS C 2 104 ? -51.633 -36.994 21.675 1.00 42.54 104 LYS K C 1
ATOM 7079 O O . LYS C 2 104 ? -51.802 -37.849 20.808 1.00 39.74 104 LYS K O 1
ATOM 7085 N N . THR C 2 105 ? -50.504 -36.312 21.797 1.00 45.00 105 THR K N 1
ATOM 7086 C CA . THR C 2 105 ? -49.322 -36.632 21.015 1.00 49.99 105 THR K CA 1
ATOM 7087 C C . THR C 2 105 ? -48.125 -36.353 21.885 1.00 54.71 105 THR K C 1
ATOM 7088 O O . THR C 2 105 ? -48.257 -35.703 22.921 1.00 55.45 105 THR K O 1
ATOM 7092 N N . GLY C 2 106 ? -46.959 -36.831 21.459 1.00 55.15 106 GLY K N 1
ATOM 7093 C CA . GLY C 2 106 ? -45.713 -36.545 22.151 1.00 57.11 106 GLY K CA 1
ATOM 7094 C C . GLY C 2 106 ? -45.304 -35.086 22.021 1.00 62.73 106 GLY K C 1
ATOM 7095 O O . GLY C 2 106 ? -45.944 -34.302 21.313 1.00 60.88 106 GLY K O 1
ATOM 7096 N N . LEU C 2 107 ? -44.230 -34.715 22.705 1.00 72.40 107 LEU K N 1
ATOM 7097 C CA . LEU C 2 107 ? -43.783 -33.328 22.724 1.00 80.88 107 LEU K CA 1
ATOM 7098 C C . LEU C 2 107 ? -42.544 -33.145 21.852 1.00 78.02 107 LEU K C 1
ATOM 7099 O O . LEU C 2 107 ? -42.156 -34.053 21.114 1.00 74.51 107 LEU K O 1
#

B-factor: mean 46.2, std 21.28, range [12.67, 134.94]

GO terms:
  GO:0002804 positive regulation of antifungal peptide production (P, IDA)
  GO:0004888 transmembrane signaling receptor activity (F, IDA)
  GO:0005769 early endosome (C, IDA)
  GO:0005886 plasma membrane (C, IDA)
  GO:0009897 external side of plasma membrane (C, IDA)
  GO:0045087 innate immune response (P, IDA)
  GO:0009597 detection of virus (P, IDA)
  GO:0009611 response to wounding (P, IDA)
  GO:0050830 defense response to Gram-positive bacterium (P, IDA)
  GO:0061760 antifungal innate immune response (P, IDA)
  GO:0046790 virion binding (F, IDA)
  GO:0008063 Toll signaling pathway (P, IDA)
  GO:0002804 positive regulation of antifungal peptide production (P, IGI)
  GO:0009950 dorsal/ventral axis specification (P, IGI)
  GO:0030308 negative regulation of cell growth (P, IGI)
  GO:0046627 negative regulation of insulin receptor signaling pathway (P, IGI)
  GO:0008063 Toll signaling pathway (P, IGI)
  GO:0002225 positive regulation of antimicrobial peptide production (P, IMP)
  GO:0002229 defense response to oomycetes (P, IMP)
  GO:0002347 response to tumor cell (P, IMP)

Solvent-accessible surface area: 39882 Å² total; per-residue (Å²): 102,7,22,192,119,32,2,82,102,25,72,150,109,31,134,8,77,20,32,86,17,77,78,34,19,15,0,16,1,60,24,154,32,143,107,10,16,0,26,0,21,0,40,51,173,63,42,0,30,0,16,3,91,13,121,64,58,92,19,25,147,70,10,5,132,165,6,151,5,16,120,0,27,41,0,33,0,23,92,0,21,3,9,23,150,55,19,0,4,39,11,4,83,102,0,22,11,81,72,18,26,0,0,2,1,19,2,43,52,6,65,56,76,2,42,116,59,0,1,48,141,12,68,51,2,88,6,0,11,0,5,2,115,115,181,24,120,25,34,13,60,1,1,43,72,0,103,64,0,14,10,0,2,1,34,3,68,18,86,133,15,69,47,99,6,0,62,21,0,69,44,0,37,10,2,6,6,1,40,11,87,1,101,103,8,18,116,68,4,8,70,93,1,89,88,0,56,7,3,2,4,4,19,13,62,2,100,96,7,59,83,92,10,0,92,47,0,74,32,0,48,0,0,0,0,3,50,1,27,3,115,143,10,53,103,42,0,0,13,55,0,59,61,0,34,22,1,0,1,0,2,0,56,0,162,64,9,40,109,15,3,3,83,105,1,74,78,0,40,16,1,36,5,19,7,12,70,27,75,0,49,58,4,22,37,110,5,3,5,68,1,77,79,0,71,36,0,53,4,64,1,65,1,102,59,11,33,23,34,0,0,44,98,0,52,75,0,25,42,2,29,1,10,49,4,58,0,135,50,3,42,42,76,4,1,76,58,1,71,45,0,76,31,2,18,0,3,60,2,116,0,65,106,25,32,73,62,2,2,35,93,0,58,53,0,36,53,1,100,0,14,39,5,79,7,80,35,6,41,21,86,13,2,45,71,0,36,79,0,54,32,0,28,4,5,112,2,114,0,112,56,17,60,82,136,1,1,42,38,0,99,19,0,78,58,0,50,0,13,56,10,59,0,45,23,105,27,71,124,108,54,34,149,121,100,60,144,31,97,6,24,0,14,105,5,120,15,0,48,18,0,20,0,73,64,10,43,0,53,13,2,4,16,0,0,26,60,46,0,84,95,0,87,67,0,10,0,0,99,2,60,3,62,60,4,17,86,62,22,4,48,4,69,0,127,34,155,0,82,5,38,0,12,69,6,87,0,117,110,2,50,11,54,100,115,118,153,124,11,88,2,57,2,25,1,1,50,6,34,0,38,0,23,13,49,0,7,68,0,0,4,26,28,88,46,97,10,118,6,150,37,9,168,41,13,120,24,131,16,93,124,0,53,3,47,100,47,127,131,18,96,47,46,40,0,178,126,7,102,9,79,50,0,58,24,104,36,96,129,110,141,6,11,216,54,19,91,6,32,34,35,43,109,43,64,0,8,7,0,26,0,96,65,35,102,41,57,117,21,36,227,18,11,100,35,132,216,103,29,116,65,0,34,0,32,0,44,108,4,53,0,89,132,6,35,55,23,127,47,91,1,1,75,24,0,10,14,0,30,0,20,17,3,46,0,83,55,12,66,46,88,18,4,0,101,86,4,66,36,1,13,0,7,166,5,86,0,89,82,4,74,59,61,0,11,45,32,0,107,177,62,25,0,85,0,9,23,4,46,0,61,17,60,65,76,3,79,53,3,3,88,14,5,90,122,16,137,114,48,2,72,20,53,82,90,1,61,6,64,88,114,98,58,109,4,74,122,35,44,30,119,92,9,22,167,161,66,32,50,8,4,125,40,99,119,96,126,103,132,66,38,10,10,56,20,120,25,44,92,105,81,4,36,45,39,18,12,2,3,14,55,20,76,12,20,7,48,38,39,82,15,91,148,50,19,4,0,1,15,7,0,0,62,11,30,39,152,55,198,177,34,0,51,9,71,20,54,10,9,66,18,39,85,51,34,110,228,59,58,7,18,4,65,24,34,28,88,106,79,96,16,44,5,19,21,1,4,16,140,87,26,88,21,34,8,61,49,19,88,11,133,153,63,24,4,0,2,9,7,1,0,95,32,53,166

Foldseek 3Di:
DADPVLQVVCPPVHCWHWDDDDQWIWIFGRHPDPDGQWIWIANQQEEIETEGDDPDLVSLVRPDAPQLREEYAEYEYEQDEQNPLAACVVSCVRNNYPDYQEYHYAHQHHVAADDLSNCPPVLQHQYYEYYYAHQHDHDLCNCPNNLNHQYYEYYHQDADHALSSLQRPQNHAEYADAQHAYQAQHAPNLVSHVQHAYAHHENYQPADQAQRSCVNVQNYAYYEHAHNQHAAYDLCSCLRPQNHAEYEHENYAYQAYDPNSCVSNQNHAEYEHAHHPAANAEYDAQNQEPRARHAYYHDAHQHAAYDLRPHHNNARHAYYAQDHHAYQEYPLNNCVRPQRHAEYAHAQYAHADYDLNNCVRVLNHAYYHQDNYAYAEQELRNCQSNCRHAEDAHHQYAHAYYYLNRCLRNQNYAAYHHANYAYAQPDDPVCVVVVPQDAGSCLNHLQYAHDAHHQYAYQAQHNSQAPRNQQYAEAEPHNYAHAAEELVSVRRNHQNNHEYEHAHYAHAAYAYDDAAPAHEYEYEHAHYAYAQAQRCLQVLCLLEPHGHGPSSRNYDYHQQRPAYCDDPVRGPPGSPPDDQQVHWAWQDDVNADDQWTWIARNVQQETEIAHPPLADQEDDQAAARDPPGQAYAHHDANHAHAEADFCVHHRSLRHQEYHYANYAYAADDPRSDRQNHAEEEPAQYAYAAYDVSVLVSVVNHAYEYANYQHAQALRRLSVLVSLVPCPPRYVCQQRHWHPDVTDGSVVDDNVNHYD/DDDAFFDWDWDPPVDIATGTPFAQDATHCQVVDDAQWGWGWHFDCPPNTGHDIHTDGDHDDDHD/DPDDDDDAFFDWDWDKPVTDIAIFTPDPQDATPPPPPDPPQQRWTWDFDADVNGGHYIHIGGPDDD

Nearest PDB structures (foldseek):
  4lxr-assembly1_A  TM=1.001E+00  e=0.000E+00  Drosophila melanogaster
  4lxs-assembly1_A  TM=9.981E-01  e=0.000E+00  Drosophila melanogaster
  4bv4-assembly1_R  TM=9.357E-01  e=3.325E-52  Drosophila melanogaster
  4arr-assembly2_B  TM=8.610E-01  e=2.176E-26  Drosophila melanogaster
  7b1c-assembly1_A  TM=8.103E-01  e=2.970E-28  Aedes aegypti

CATH classification: 3.80.10.10

Radius of gyration: 42.97 Å; Cα contacts (8 Å, |Δi|>4): 2423; chains: 3; bounding box: 109×71×114 Å

Sequence (885 aa):
SFGRDACSEMSIDGLCQCAPIMSEYEIICPANAENPTFRLTIQPKDYVQIMCNLTDTTDYQQLPKKLRIGEVDRVQMRRCMLPGHTPIASILDYLGIVSPTTLIFESDNLGMNITRQHLDRLHGLKRFRFTTRRLTHIPANLLTDMRRNLSHLELRANIEEMPSHLFDDLENLESIEFGSNKLRQMPRGIFGKMPKLKQLNLWSNQLHNLTKHDFEGATSVLGIDIHDNGIEQLPHDVFAHLTNVTDINLSANLFRSLPQGLFDHNKHLNEVRLMNNRVPLATLPSRLFANQPELQILRLRAELQSLPGDLFEHSTQITNISLGDNLLKTLPATLLEHQVNLLSLDLSNNRLTHLPDSLFAHTTNLTDLRRLEDNLLTGISGDIFSNLGNLVTLVMSRNRLRTIDSRAFVSTNGLRHLHLDHNDIDLQQPLLDIMLQTQINSPFGYMHGLLTLNLRNNSIIFVYNDWKNTMLQLRELDLSYNNISSLGYEDLAFLSQNRLHVNMTHNKIRRRRIALPEDVNNNLVHVDLNDNPLVCDCTILWFIQLVRGVHKPQYSRQFKLRTDRLVCSQPNVLEGTPVRQIEPQTLICPLDFSKCPRGCNCHVRTYDKALVINCHSGNLTHVPRLPNLHKNMQLMELHLENNTLLRLPSANTPGYESVTSLHLAGNNLTSIDVDQLPTNLTHLDISWNHLQMLNATVLGFLNWRSVKLSGNPWMCDCTAKPLLLFTQDNFERIGDRNEMMCVNAPTRMVELSTNDICPDERFLCRSIRKLVAIQIEECEGADQPCDFAANFPQSYNPICKQHYTQKIPSCCKCALKTGLEHHVGGSDERFLCRSIRKLVQAIQIEECEGADQPCDFAANFPQSYNPICKQHYTQKIPSCCKCALKTGL

Organism: Drosophila melanogaster (NCBI:txid7227)